Protein 5JG4 (pdb70)

B-factor: mean 52.25, std 24.66, range [15.58, 148.95]

Foldseek 3Di:
DADWDDPVLLVVLLVVLVVVVCVVVVHDDLCPDDPPSSVLNLQLVLLNVVLVVCCVVVVDPDCVLSSLQSLLSLVLSLVVCVVPDDPPDDSCPDSSNVSSCVSGVHDPVHHDDLVSQLSNLVSNLQVLLQQDDVSDLVRFGDPDGSSVVDDLVVSLVSSLSSLVSNLVSVLVVLVPFAAAAADAFDLQQDADPDDDDLVLLVLLVFLVSLVVLLVVLVVVVCVVVVHDDLVVDDLLSSLLSVQLVLLSVSVVVHDCVRPNRSLSSLLSLLSLLLSLLVVCVVVVHGSLDPDDDPVDSSNNSSCVSNVSNPDALVSNLSSNVSNLSSLCSFFWDADDDVDDPDDHIHGHNDTSSNPRPPDDVSVSNSSSSVSNSVSSSSSSVVSSVVVVVVVVVVD/DFDWDDPVLLVVLLVVLVVVVCVVVVHDDLVPDDPPSSLLNLQLVLLNVVLVVVCVVPVDPDCVLSSLQSLLSLVLSLVVPVVPDDPPDDSVPDSSNVSSCVSGVHDPVHDDDLVSQLSNLVSNLQVLCQQADVSDLVRFGDPDGSSVVDALVVSLVSNLSSLVSNLVSVLVVLVPFAAAAADAFDLQPDADPDDDDLVLLVLLVWLVSLVVLLVVLVVVVCVVVVHDDLVVDDLLRSLLSVQLVLLSVSVVVHDCVRPPRSLSSLLSLLSLLLSLLVVCVVVVHGSLDPDDDPVDSSNNSSCVSNVSNPDALVSNLSSNVSNLSSVCSFFWDDQDDVDRPDDHIHGHNDTSSNPRPPDDVSVSNSSSSVSNSVSSSVSSVVSSVVVVVVVVVPD

Sequence (790 aa):
TFVLKEFDALKSHFNDTVKIILQREKKDKIEDLPNPRKEELQFLTAVLNQLEAKIDELKPRSLASYVHVFYGAMLLVCKDVENNLRVMEKKENSLLFTRLMDGMGISDENIPTSEQNIMFYRGLNKFLNFIYESNDSRKGLKKEHFLQVLSLKKIYSLAKLSYEQEEAAENNALAKLTADGKTKANANSFHVEKPIDSSIVEQFKSWDEMKGALHQLILDELSDKNVAKISALSQARSAQLKFLQTMAEQLDKIPNQSLEPSEKMAILAGAMYIVRGQIAQEYGKDPLSNDKISATVIHTGLSTILHANADCCEDKEVLIAAANKFIRHMVIERPEQSNKKITKESVRENNMFSDIAGFQLISVLTLIQNMIKTCRTDAIEACVTKRKEELEALKTFVLKEFDALKSHFNDTVKIILQREKKDKIEDLPNPRKEELQFLTAVLNQLEAKIDELKPRSLASYVHVFYGAMLLVCKDVENNLRVMEKKENSLLFTRLMDGMGISDENIPTSEQNIMFYRGLNKFLNFIYESNDSRKGLKKEHFLQVLSLKKIYSLAKLSYEQEEAAENNALAKLTADGKTKANANSFHVEKPIDSSIVEQFKSWDEMKGALHQLILDELSDKNVAKISALSQARSAQLKFLQTMAEQLDKIPNQSLEPSEKMAILAGAMYIVRGQIAQEYGKDPLSNDKISATVIHTGLSTILHANADCCCEDKEVLIAAANKFIRHMVIERPEQSNKKITKESVRENNMFSDIAGFQLISVLTLIQNMIKTCRTDAIEACVTKRKEELEALK

Radius of gyration: 33.02 Å; Cα contacts (8 Å, |Δi|>4): 920; chains: 2; bounding box: 82×69×95 Å

Solvent-accessible surface area: 37160 Å² total; per-residue (Å²): 157,10,115,45,84,139,6,86,47,2,60,66,40,4,65,69,0,17,124,58,6,23,128,176,74,185,89,99,33,29,123,71,6,82,84,36,47,53,28,0,0,25,1,0,41,10,0,6,82,45,1,59,57,13,38,84,78,103,57,32,61,72,57,54,70,21,9,36,8,0,0,0,0,4,19,0,0,1,63,9,0,58,82,74,52,73,151,106,52,43,76,98,129,10,74,1,10,47,42,4,36,85,5,0,23,26,54,143,155,60,104,10,60,30,59,24,44,19,81,0,13,123,19,0,8,162,13,6,52,74,4,6,76,69,77,35,15,115,115,4,14,58,108,132,16,37,5,93,84,9,60,28,73,24,4,50,51,4,5,78,19,0,10,50,31,9,25,56,15,14,34,70,30,4,79,132,33,79,65,76,3,159,47,188,24,80,12,81,52,5,102,46,142,78,110,24,84,75,66,12,5,126,50,10,154,38,23,103,90,2,56,37,35,8,105,98,11,13,79,63,3,22,85,83,85,135,46,88,137,13,64,64,24,70,142,51,32,13,13,11,0,66,3,0,61,31,0,8,105,38,0,66,149,4,67,78,104,22,4,86,47,38,12,6,9,0,1,0,0,0,0,0,1,0,0,1,0,40,0,0,93,86,86,75,71,72,8,17,22,73,74,149,9,85,82,6,44,1,2,42,13,0,16,96,27,0,84,0,102,94,22,52,22,23,18,12,39,54,0,0,41,22,0,20,72,0,0,51,56,8,0,8,17,153,70,102,103,79,33,61,101,32,132,64,66,10,9,25,101,114,24,33,5,53,140,12,77,57,39,122,21,61,63,3,0,46,11,0,11,39,0,14,37,18,2,60,12,57,6,0,83,61,7,9,59,102,19,103,110,78,100,116,81,146,121,162,24,118,42,90,68,12,94,47,1,64,70,41,4,71,45,0,19,58,70,14,35,86,71,95,98,24,102,54,29,71,71,11,75,95,43,52,56,27,0,1,22,1,0,38,12,0,6,90,34,0,36,54,43,33,86,113,78,41,28,72,76,58,52,73,26,8,28,10,0,0,0,0,3,20,0,0,1,73,12,0,73,90,75,42,60,123,101,74,64,34,87,74,5,80,1,26,51,46,3,35,88,7,0,28,20,54,150,84,82,122,15,57,41,106,22,44,8,54,0,9,119,18,0,6,67,17,8,57,60,7,3,30,76,74,33,16,111,120,9,16,69,170,88,20,42,4,68,84,7,61,39,76,24,7,54,56,5,5,78,20,0,11,53,31,11,23,57,11,12,36,46,19,4,81,148,33,76,70,101,4,101,43,88,35,78,12,85,62,3,68,50,96,77,113,26,96,64,69,33,7,118,46,8,152,38,18,105,89,2,52,38,36,8,110,96,12,11,80,55,2,26,85,88,92,137,46,97,130,16,58,55,21,71,101,39,34,12,9,11,0,65,2,0,61,20,0,9,107,30,0,69,138,2,71,77,101,49,4,90,45,21,12,7,10,0,1,0,0,0,0,0,1,0,0,1,0,41,0,0,92,86,87,76,71,72,7,18,22,75,69,144,9,86,84,5,43,0,2,37,14,0,18,94,26,0,76,0,101,82,24,53,34,26,21,7,37,54,2,0,41,22,0,21,86,0,0,53,62,7,0,20,11,58,70,51,108,107,29,61,138,34,132,68,97,11,9,24,64,120,22,21,4,58,126,10,85,50,40,119,20,63,54,4,0,46,13,0,14,39,1,15,38,23,0,63,15,56,9,3,75,58,7,19,55,115,21,46,103,79,125,124,88,168,137

Structure (mmCIF, N/CA/C/O backbone):
data_5JG4
#
_entry.id   5JG4
#
_cell.length_a   83.840
_cell.length_b   96.240
_cell.length_c   151.450
_cell.angle_alpha   90.00
_cell.angle_beta   90.00
_cell.angle_gamma   90.00
#
_symmetry.space_group_name_H-M   'P 21 21 21'
#
loop_
_entity.id
_entity.type
_entity.pdbx_description
1 polymer 'effector protein LpiR1'
2 non-polymer 'PHOSPHATE ION'
3 non-polymer 'CITRATE ANION'
4 non-polymer GLYCEROL
5 water water
#
loop_
_atom_site.group_PDB
_atom_site.id
_atom_site.type_symbol
_atom_site.label_atom_id
_atom_site.label_alt_id
_atom_site.label_comp_id
_atom_site.label_asym_id
_atom_site.label_entity_id
_atom_site.label_seq_id
_atom_site.pdbx_PDB_ins_code
_atom_site.Cartn_x
_atom_site.Cartn_y
_atom_site.Cartn_z
_atom_site.occupancy
_atom_site.B_iso_or_equiv
_atom_site.auth_seq_id
_atom_site.auth_comp_id
_atom_site.auth_asym_id
_atom_site.auth_atom_id
_atom_site.pdbx_PDB_model_num
ATOM 1 N N . THR A 1 4 ? -23.022 17.926 30.320 1.00 84.53 6 THR A N 1
ATOM 2 C CA . THR A 1 4 ? -22.807 16.487 30.216 1.00 80.38 6 THR A CA 1
ATOM 3 C C . THR A 1 4 ? -22.321 15.926 31.553 1.00 82.97 6 THR A C 1
ATOM 4 O O . THR A 1 4 ? -21.416 16.478 32.179 1.00 88.77 6 THR A O 1
ATOM 8 N N . PHE A 1 5 ? -22.930 14.822 31.980 1.00 66.42 7 PHE A N 1
ATOM 9 C CA . PHE A 1 5 ? -22.739 14.322 33.337 1.00 59.74 7 PHE A CA 1
ATOM 10 C C . PHE A 1 5 ? -21.304 13.852 33.554 1.00 60.56 7 PHE A C 1
ATOM 11 O O . PHE A 1 5 ? -20.829 12.941 32.869 1.00 60.97 7 PHE A O 1
ATOM 19 N N . VAL A 1 6 ? -20.624 14.461 34.526 1.00 60.86 8 VAL A N 1
ATOM 20 C CA . VAL A 1 6 ? -19.265 14.090 34.912 1.00 57.78 8 VAL A CA 1
ATOM 21 C C . VAL A 1 6 ? -19.334 13.231 36.168 1.00 55.82 8 VAL A C 1
ATOM 22 O O . VAL A 1 6 ? -20.013 13.589 37.137 1.00 59.56 8 VAL A O 1
ATOM 26 N N . LEU A 1 7 ? -18.641 12.096 36.152 1.00 50.82 9 LEU A N 1
ATOM 27 C CA . LEU A 1 7 ? -18.667 11.186 37.288 1.00 54.07 9 LEU A CA 1
ATOM 28 C C . LEU A 1 7 ? -17.844 11.723 38.456 1.00 55.49 9 LEU A C 1
ATOM 29 O O . LEU A 1 7 ? -16.888 12.480 38.279 1.00 64.80 9 LEU A O 1
ATOM 34 N N . LYS A 1 8 ? -18.223 11.301 39.661 1.00 45.13 10 LYS A N 1
ATOM 35 C CA . LYS A 1 8 ? -17.478 11.612 40.870 1.00 44.04 10 LYS A CA 1
ATOM 36 C C . LYS A 1 8 ? -16.197 10.785 40.934 1.00 45.97 10 LYS A C 1
ATOM 37 O O . LYS A 1 8 ? -16.076 9.727 40.312 1.00 62.15 10 LYS A O 1
ATOM 43 N N . GLU A 1 9 ? -15.235 11.276 41.709 1.00 46.70 11 GLU A N 1
ATOM 44 C CA . GLU A 1 9 ? -14.026 10.511 41.967 1.00 41.20 11 GLU A CA 1
ATOM 45 C C . GLU A 1 9 ? -14.283 9.450 43.032 1.00 46.11 11 GLU A C 1
ATOM 46 O O . GLU A 1 9 ? -15.185 9.570 43.866 1.00 52.87 11 GLU A O 1
ATOM 52 N N . PHE A 1 10 ? -13.464 8.398 42.996 1.00 36.47 12 PHE A N 1
ATOM 53 C CA . PHE A 1 10 ? -13.683 7.256 43.877 1.00 38.28 12 PHE A CA 1
ATOM 54 C C . PHE A 1 10 ? -13.671 7.673 45.344 1.00 43.09 12 PHE A C 1
ATOM 55 O O . PHE A 1 10 ? -14.541 7.267 46.122 1.00 50.44 12 PHE A O 1
ATOM 63 N N . ASP A 1 11 ? -12.677 8.468 45.749 1.00 48.34 13 ASP A N 1
ATOM 64 C CA . ASP A 1 11 ? -12.559 8.811 47.163 1.00 47.73 13 ASP A CA 1
ATOM 65 C C . ASP A 1 11 ? -13.688 9.727 47.613 1.00 36.56 13 ASP A C 1
ATOM 66 O O . ASP A 1 11 ? -14.107 9.669 48.776 1.00 47.14 13 ASP A O 1
ATOM 71 N N . ALA A 1 12 ? -14.215 10.554 46.709 1.00 28.69 14 ALA A N 1
ATOM 72 C CA . ALA A 1 12 ? -15.378 11.358 47.063 1.00 33.20 14 ALA A CA 1
ATOM 73 C C . ALA A 1 12 ? -16.581 10.465 47.332 1.00 43.34 14 ALA A C 1
ATOM 74 O O . ALA A 1 12 ? -17.325 10.688 48.295 1.00 53.57 14 ALA A O 1
ATOM 76 N N . LEU A 1 13 ? -16.761 9.423 46.516 1.00 40.49 15 LEU A N 1
ATOM 77 C CA . LEU A 1 13 ? -17.857 8.489 46.744 1.00 42.10 15 LEU A CA 1
ATOM 78 C C . LEU A 1 13 ? -17.659 7.715 48.039 1.00 38.47 15 LEU A C 1
ATOM 79 O O . LEU A 1 13 ? -18.625 7.457 48.768 1.00 45.68 15 LEU A O 1
ATOM 84 N N . LYS A 1 14 ? -16.415 7.346 48.349 1.00 35.95 16 LYS A N 1
ATOM 85 C CA . LYS A 1 14 ? -16.146 6.602 49.577 1.00 33.82 16 LYS A CA 1
ATOM 86 C C . LYS A 1 14 ? -16.446 7.443 50.814 1.00 41.33 16 LYS A C 1
ATOM 87 O O . LYS A 1 14 ? -17.173 7.008 51.720 1.00 34.87 16 LYS A O 1
ATOM 93 N N . SER A 1 15 ? -15.898 8.659 50.867 1.00 34.50 17 SER A N 1
ATOM 94 C CA . SER A 1 15 ? -16.107 9.497 52.041 1.00 40.70 17 SER A CA 1
ATOM 95 C C . SER A 1 15 ? -17.572 9.908 52.167 1.00 37.20 17 SER A C 1
ATOM 96 O O . SER A 1 15 ? -18.134 9.908 53.274 1.00 33.26 17 SER A O 1
ATOM 99 N N . HIS A 1 16 ? -18.220 10.220 51.039 1.00 31.32 18 HIS A N 1
ATOM 100 C CA . HIS A 1 16 ? -19.638 10.561 51.089 1.00 27.70 18 HIS A CA 1
ATOM 101 C C . HIS A 1 16 ? -20.467 9.377 51.569 1.00 32.34 18 HIS A C 1
ATOM 102 O O . HIS A 1 16 ? -21.445 9.549 52.308 1.00 30.24 18 HIS A O 1
ATOM 109 N N . PHE A 1 17 ? -20.078 8.161 51.180 1.00 33.19 19 PHE A N 1
ATOM 110 C CA . PHE A 1 17 ? -20.847 6.996 51.601 1.00 32.69 19 PHE A CA 1
ATOM 111 C C . PHE A 1 17 ? -20.683 6.721 53.089 1.00 33.26 19 PHE A C 1
ATOM 112 O O . PHE A 1 17 ? -21.653 6.353 53.768 1.00 32.09 19 PHE A O 1
ATOM 120 N N . ASN A 1 18 ? -19.459 6.846 53.612 1.00 36.43 20 ASN A N 1
ATOM 121 C CA . ASN A 1 18 ? -19.279 6.629 55.046 1.00 37.43 20 ASN A CA 1
ATOM 122 C C . ASN A 1 18 ? -20.017 7.694 55.853 1.00 29.57 20 ASN A C 1
ATOM 123 O O . ASN A 1 18 ? -20.615 7.392 56.900 1.00 36.35 20 ASN A O 1
ATOM 128 N N . ASP A 1 19 ? -20.031 8.936 55.355 1.00 29.59 21 ASP A N 1
ATOM 129 C CA . ASP A 1 19 ? -20.906 9.940 55.955 1.00 29.45 21 ASP A CA 1
ATOM 130 C C . ASP A 1 19 ? -22.359 9.486 55.916 1.00 36.25 21 ASP A C 1
ATOM 131 O O . ASP A 1 19 ? -23.093 9.651 56.897 1.00 30.93 21 ASP A O 1
ATOM 136 N N . THR A 1 20 ? -22.792 8.898 54.795 1.00 34.20 22 THR A N 1
ATOM 137 C CA . THR A 1 20 ? -24.170 8.422 54.693 1.00 26.41 22 THR A CA 1
ATOM 138 C C . THR A 1 20 ? -24.476 7.358 55.738 1.00 30.78 22 THR A C 1
ATOM 139 O O . THR A 1 20 ? -25.561 7.360 56.336 1.00 32.88 22 THR A O 1
ATOM 143 N N . VAL A 1 21 ? -23.537 6.443 55.982 1.00 27.95 23 VAL A N 1
ATOM 144 C CA . VAL A 1 21 ? -23.754 5.443 57.024 1.00 31.76 23 VAL A CA 1
ATOM 145 C C . VAL A 1 21 ? -23.920 6.119 58.379 1.00 29.93 23 VAL A C 1
ATOM 146 O O . VAL A 1 21 ? -24.835 5.794 59.145 1.00 33.2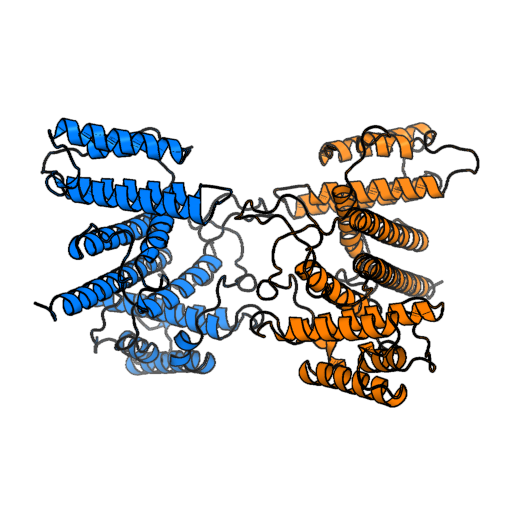5 23 VAL A O 1
ATOM 150 N N . LYS A 1 22 ? -23.033 7.064 58.704 1.00 30.74 24 LYS A N 1
ATOM 151 C CA . LYS A 1 22 ? -23.178 7.756 59.985 1.00 34.66 24 LYS A CA 1
ATOM 152 C C . LYS A 1 22 ? -24.529 8.461 60.085 1.00 29.52 24 LYS A C 1
ATOM 153 O O . LYS A 1 22 ? -25.198 8.397 61.122 1.00 28.30 24 LYS A O 1
ATOM 159 N N . ILE A 1 23 ? -24.947 9.134 59.013 1.00 28.62 25 ILE A N 1
ATOM 160 C CA . ILE A 1 23 ? -26.206 9.875 59.030 1.00 26.71 25 ILE A CA 1
ATOM 161 C C . ILE A 1 23 ? -27.377 8.933 59.276 1.00 29.75 25 ILE A C 1
ATOM 162 O O . ILE A 1 23 ? -28.252 9.206 60.106 1.00 33.97 25 ILE A O 1
ATOM 167 N N . ILE A 1 24 ? -27.423 7.815 58.549 1.00 32.28 26 ILE A N 1
ATOM 168 C CA . ILE A 1 24 ? -28.522 6.871 58.736 1.00 33.10 26 ILE A CA 1
ATOM 169 C C . ILE A 1 24 ? -28.501 6.283 60.143 1.00 32.37 26 ILE A C 1
ATOM 170 O O . ILE A 1 24 ? -29.548 6.142 60.788 1.00 36.63 26 ILE A O 1
ATOM 175 N N . LEU A 1 25 ? -27.313 5.935 60.647 1.00 37.20 27 LEU A N 1
ATOM 176 C CA . LEU A 1 25 ? -27.237 5.334 61.976 1.00 34.35 27 LEU A CA 1
ATOM 177 C C . LEU A 1 25 ? -27.688 6.314 63.052 1.00 39.49 27 LEU A C 1
ATOM 178 O O . LEU A 1 25 ? -28.400 5.929 63.988 1.00 40.91 27 LEU A O 1
ATOM 183 N N . GLN A 1 26 ? -27.303 7.587 62.929 1.00 38.88 28 GLN A N 1
ATOM 184 C CA . GLN A 1 26 ? -27.742 8.569 63.914 1.00 40.14 28 GLN A CA 1
ATOM 185 C C . GLN A 1 26 ? -29.222 8.886 63.751 1.00 36.61 28 GLN A C 1
ATOM 186 O O . GLN A 1 26 ? -29.900 9.199 64.734 1.00 35.73 28 GLN A O 1
ATOM 192 N N . ARG A 1 27 ? -29.754 8.738 62.536 1.00 35.90 29 ARG A N 1
ATOM 193 C CA . ARG A 1 27 ? -31.170 9.001 62.313 1.00 37.62 29 ARG A CA 1
ATOM 194 C C . ARG A 1 27 ? -32.031 7.889 62.892 1.00 54.46 29 ARG A C 1
ATOM 195 O O . ARG A 1 27 ? -33.139 8.149 63.378 1.00 51.43 29 ARG A O 1
ATOM 203 N N . GLU A 1 28 ? -31.538 6.653 62.868 1.00 47.76 30 GLU A N 1
ATOM 204 C CA . GLU A 1 28 ? -32.271 5.527 63.423 1.00 41.61 30 GLU A CA 1
ATOM 205 C C . GLU A 1 28 ? -31.834 5.216 64.844 1.00 44.57 30 GLU A C 1
ATOM 206 O O . GLU A 1 28 ? -32.395 4.311 65.470 1.00 47.82 30 GLU A O 1
ATOM 212 N N . LYS A 1 29 ? -30.866 5.964 65.374 1.00 42.58 31 LYS A N 1
ATOM 213 C CA . LYS A 1 29 ? -30.419 5.803 66.754 1.00 43.97 31 LYS A CA 1
ATOM 214 C C . LYS A 1 29 ? -29.866 4.399 66.987 1.00 51.95 31 LYS A C 1
ATOM 215 O O . LYS A 1 29 ? -30.151 3.758 68.000 1.00 55.83 31 LYS A O 1
ATOM 221 N N . LYS A 1 30 ? -29.081 3.913 66.026 1.00 45.79 32 LYS A N 1
ATOM 222 C CA . LYS A 1 30 ? -28.406 2.627 66.111 1.00 40.86 32 LYS A CA 1
ATOM 223 C C . LYS A 1 30 ? -26.898 2.828 66.055 1.00 37.19 32 LYS A C 1
ATOM 224 O O . LYS A 1 30 ? -26.404 3.774 65.433 1.00 46.10 32 LYS A O 1
ATOM 230 N N . ASP A 1 31 ? -26.166 1.931 66.717 1.00 40.04 33 ASP A N 1
ATOM 231 C CA . ASP A 1 31 ? -24.712 2.030 66.763 1.00 38.78 33 ASP A CA 1
ATOM 232 C C . ASP A 1 31 ? -24.026 1.288 65.624 1.00 44.86 33 ASP A C 1
ATOM 233 O O . ASP A 1 31 ? -22.911 1.657 65.237 1.00 45.85 33 ASP A O 1
ATOM 235 N N . LYS A 1 32 ? -24.663 0.260 65.069 1.00 40.35 34 LYS A N 1
ATOM 236 C CA . LYS A 1 32 ? -24.048 -0.573 64.047 1.00 49.52 34 LYS A CA 1
ATOM 237 C C . LYS A 1 32 ? -25.064 -0.866 62.954 1.00 40.09 34 LYS A C 1
ATOM 238 O O . LYS A 1 32 ? -26.267 -0.968 63.213 1.00 40.35 34 LYS A O 1
ATOM 240 N N . ILE A 1 33 ? -24.564 -0.996 61.723 1.00 42.35 35 ILE A N 1
ATOM 241 C CA . ILE A 1 33 ? -25.435 -1.284 60.585 1.00 40.59 35 ILE A CA 1
ATOM 242 C C . ILE A 1 33 ? -26.295 -2.510 60.860 1.00 41.88 35 ILE A C 1
ATOM 243 O O . ILE A 1 33 ? -27.470 -2.565 60.475 1.00 42.31 35 ILE A O 1
ATOM 248 N N . GLU A 1 34 ? -25.726 -3.512 61.534 1.00 45.07 36 GLU A N 1
ATOM 249 C CA . GLU A 1 34 ? -26.455 -4.746 61.806 1.00 45.52 36 GLU A CA 1
ATOM 250 C C . GLU A 1 34 ? -27.638 -4.542 62.741 1.00 51.08 36 GLU A C 1
ATOM 251 O O . GLU A 1 34 ? -28.513 -5.413 62.806 1.00 49.75 36 GLU A O 1
ATOM 257 N N . ASP A 1 35 ? -27.691 -3.424 63.464 1.00 48.94 37 ASP A N 1
ATOM 258 C CA . ASP A 1 35 ? -28.820 -3.152 64.343 1.00 47.74 37 ASP A CA 1
ATOM 259 C C . ASP A 1 35 ? -29.977 -2.477 63.624 1.00 54.28 37 ASP A C 1
ATOM 260 O O . ASP A 1 35 ? -31.051 -2.326 64.219 1.00 52.04 37 ASP A O 1
ATOM 265 N N . LEU A 1 36 ? -29.789 -2.083 62.368 1.00 47.66 38 LEU A N 1
ATOM 266 C CA . LEU A 1 36 ? -30.853 -1.439 61.624 1.00 46.40 38 LEU A CA 1
ATOM 267 C C . LEU A 1 36 ? -31.898 -2.467 61.199 1.00 48.67 38 LEU A C 1
ATOM 268 O O . LEU A 1 36 ? -31.588 -3.649 61.029 1.00 52.82 38 LEU A O 1
ATOM 273 N N . PRO A 1 37 ? -33.141 -2.043 61.022 1.00 45.32 39 PRO A N 1
ATOM 274 C CA . PRO A 1 37 ? -34.155 -2.934 60.460 1.00 47.07 39 PRO A CA 1
ATOM 275 C C . PRO A 1 37 ? -33.943 -3.083 58.958 1.00 59.00 39 PRO A C 1
ATOM 276 O O . PRO A 1 37 ? -33.187 -2.342 58.329 1.00 55.97 39 PRO A O 1
ATOM 280 N N . ASN A 1 38 ? -34.622 -4.069 58.387 1.00 48.85 40 ASN A N 1
ATOM 281 C CA . ASN A 1 38 ? -34.610 -4.248 56.941 1.00 42.28 40 ASN A CA 1
ATOM 282 C C . ASN A 1 38 ? -35.691 -3.388 56.300 1.00 43.66 40 ASN A C 1
ATOM 283 O O . ASN A 1 38 ? -36.698 -3.080 56.936 1.00 52.79 40 ASN A O 1
ATOM 288 N N . PRO A 1 39 ? -35.483 -2.991 55.037 1.00 46.04 41 PRO A N 1
ATOM 289 C CA . PRO A 1 39 ? -34.343 -3.423 54.225 1.00 50.29 41 PRO A CA 1
ATOM 290 C C . PRO A 1 39 ? -33.124 -2.502 54.281 1.00 50.07 41 PRO A C 1
ATOM 291 O O . PRO A 1 39 ? -32.164 -2.735 53.543 1.00 46.19 41 PRO A O 1
ATOM 295 N N . ARG A 1 40 ? -33.156 -1.477 55.136 1.00 42.03 42 ARG A N 1
ATOM 296 C CA . ARG A 1 40 ? -32.021 -0.562 55.211 1.00 39.59 42 ARG A CA 1
ATOM 297 C C . ARG A 1 40 ? -30.750 -1.304 55.599 1.00 39.85 42 ARG A C 1
ATOM 298 O O . ARG A 1 40 ? -29.668 -1.024 55.065 1.00 36.93 42 ARG A O 1
ATOM 306 N N . LYS A 1 41 ? -30.864 -2.271 56.515 1.00 34.71 43 LYS A N 1
ATOM 307 C CA . LYS A 1 41 ? -29.677 -2.978 56.984 1.00 39.74 43 LYS A CA 1
ATOM 308 C C . LYS A 1 41 ? -28.993 -3.714 55.843 1.00 41.65 43 LYS A C 1
ATOM 309 O O . LYS A 1 41 ? -27.780 -3.592 55.650 1.00 41.63 43 LYS A O 1
ATOM 315 N N . GLU A 1 42 ? -29.761 -4.483 55.071 1.00 45.00 44 GLU A N 1
ATOM 316 C CA . GLU A 1 42 ? -29.171 -5.262 53.991 1.00 38.40 44 GLU A CA 1
ATOM 317 C C . GLU A 1 42 ? -28.678 -4.366 52.865 1.00 41.39 44 GLU A C 1
ATOM 318 O O . GLU A 1 42 ? -27.679 -4.686 52.212 1.00 36.79 44 GLU A O 1
ATOM 324 N N . GLU A 1 43 ? -29.350 -3.237 52.632 1.00 35.15 45 GLU A N 1
ATOM 325 C CA . GLU A 1 43 ? -28.880 -2.298 51.620 1.00 34.25 45 GLU A CA 1
ATOM 326 C C . GLU A 1 43 ? -27.518 -1.722 51.994 1.00 31.50 45 GLU A C 1
ATOM 327 O O . GLU A 1 43 ? -26.610 -1.648 51.152 1.00 32.87 45 GLU A O 1
ATOM 333 N N . LEU A 1 44 ? -27.345 -1.332 53.260 1.00 39.03 46 LEU A N 1
ATOM 334 C CA . LEU A 1 44 ? -26.070 -0.756 53.676 1.00 31.67 46 LEU A CA 1
ATOM 335 C C . LEU A 1 44 ? -24.988 -1.817 53.845 1.00 30.13 46 LEU A C 1
ATOM 336 O O . LEU A 1 44 ? -23.813 -1.543 53.585 1.00 32.56 46 LEU A O 1
ATOM 341 N N . GLN A 1 45 ? -25.356 -3.029 54.267 1.00 35.62 47 GLN A N 1
ATOM 342 C CA . GLN A 1 45 ? -24.389 -4.122 54.293 1.00 38.39 47 GLN A CA 1
ATOM 343 C C . GLN A 1 45 ? -23.911 -4.453 52.891 1.00 37.04 47 GLN A C 1
ATOM 344 O O . GLN A 1 45 ? -22.720 -4.703 52.675 1.00 38.55 47 GLN A O 1
ATOM 350 N N . PHE A 1 46 ? -24.829 -4.457 51.923 1.00 38.86 48 PHE A N 1
ATOM 351 C CA . PHE A 1 46 ? -24.446 -4.676 50.535 1.00 35.29 48 PHE A CA 1
ATOM 352 C C . PHE A 1 46 ? -23.478 -3.599 50.068 1.00 30.13 48 PHE A C 1
ATOM 353 O O . PHE A 1 46 ? -22.394 -3.901 49.554 1.00 38.24 48 PHE A O 1
ATOM 361 N N . LEU A 1 47 ? -23.851 -2.327 50.239 1.00 32.65 49 LEU A N 1
ATOM 362 C CA . LEU A 1 47 ? -22.972 -1.259 49.773 1.00 33.41 49 LEU A CA 1
ATOM 363 C C . LEU A 1 47 ? -21.621 -1.296 50.480 1.00 33.82 49 LEU A C 1
ATOM 364 O O . LEU A 1 47 ? -20.591 -0.990 49.867 1.00 32.48 49 LEU A O 1
ATOM 369 N N . THR A 1 48 ? -21.598 -1.700 51.752 1.00 36.10 50 THR A N 1
ATOM 370 C CA . THR A 1 48 ? -20.334 -1.755 52.480 1.00 38.36 50 THR A CA 1
ATOM 371 C C . THR A 1 48 ? -19.466 -2.905 51.989 1.00 37.92 50 THR A C 1
ATOM 372 O O . THR A 1 48 ? -18.248 -2.752 51.847 1.00 34.55 50 THR A O 1
ATOM 376 N N . ALA A 1 49 ? -20.075 -4.059 51.714 1.00 40.22 51 ALA A N 1
ATOM 377 C CA . ALA A 1 49 ? -19.318 -5.181 51.168 1.00 38.79 51 ALA A CA 1
ATOM 378 C C . ALA A 1 49 ? -18.755 -4.841 49.796 1.00 38.55 51 ALA A C 1
ATOM 379 O O . ALA A 1 49 ? -17.595 -5.149 49.496 1.00 40.61 51 ALA A O 1
ATOM 381 N N . VAL A 1 50 ? -19.556 -4.192 48.951 1.00 33.77 52 VAL A N 1
ATOM 382 C CA . VAL A 1 50 ? -19.061 -3.784 47.641 1.00 33.98 52 VAL A CA 1
ATOM 383 C C . VAL A 1 50 ? -17.889 -2.824 47.795 1.00 42.22 52 VAL A C 1
ATOM 384 O O . VAL A 1 50 ? -16.838 -2.999 47.169 1.00 44.30 52 VAL A O 1
ATOM 388 N N . LEU A 1 51 ? -18.049 -1.793 48.633 1.00 42.53 53 LEU A N 1
ATOM 389 C CA . LEU A 1 51 ? -16.965 -0.828 48.808 1.00 47.35 53 LEU A CA 1
ATOM 390 C C . LEU A 1 51 ? -15.704 -1.500 49.349 1.00 41.92 53 LEU A C 1
ATOM 391 O O . LEU A 1 51 ? -14.596 -1.221 48.879 1.00 35.65 53 LEU A O 1
ATOM 396 N N . ASN A 1 52 ? -15.854 -2.392 50.332 1.00 32.95 54 ASN A N 1
ATOM 397 C CA . ASN A 1 52 ? -14.697 -3.102 50.873 1.00 46.33 54 ASN A CA 1
ATOM 398 C C . ASN A 1 52 ? -13.999 -3.916 49.791 1.00 55.57 54 ASN A C 1
ATOM 399 O O . ASN A 1 52 ? -12.772 -3.868 49.657 1.00 48.23 54 ASN A O 1
ATOM 404 N N . GLN A 1 53 ? -14.770 -4.676 49.008 1.00 51.02 55 GLN A N 1
ATOM 405 C CA . GLN A 1 53 ? -14.175 -5.491 47.954 1.00 46.54 55 GLN A CA 1
ATOM 406 C C . GLN A 1 53 ? -13.470 -4.623 46.919 1.00 43.02 55 GLN A C 1
ATOM 407 O O . GLN A 1 53 ? -12.392 -4.978 46.426 1.00 53.26 55 GLN A O 1
ATOM 413 N N . LEU A 1 54 ? -14.061 -3.477 46.580 1.00 44.48 56 LEU A N 1
ATOM 414 C CA . LEU A 1 54 ? -13.411 -2.563 45.650 1.00 49.53 56 LEU A CA 1
ATOM 415 C C . LEU A 1 54 ? -12.086 -2.059 46.212 1.00 54.41 56 LEU A C 1
ATOM 416 O O . LEU A 1 54 ? -11.082 -1.998 45.493 1.00 53.36 56 LEU A O 1
ATOM 421 N N . GLU A 1 55 ? -12.064 -1.694 47.496 1.00 55.80 57 GLU A N 1
ATOM 422 C CA . GLU A 1 55 ? -10.829 -1.209 48.104 1.00 65.37 57 GLU A CA 1
ATOM 423 C C . GLU A 1 55 ? -9.767 -2.305 48.127 1.00 66.04 57 GLU A C 1
ATOM 424 O O . GLU A 1 55 ? -8.610 -2.079 47.748 1.00 60.98 57 GLU A O 1
ATOM 430 N N . ALA A 1 56 ? -10.154 -3.512 48.550 1.00 58.43 58 ALA A N 1
ATOM 431 C CA . ALA A 1 56 ? -9.222 -4.634 48.564 1.00 56.99 58 ALA A CA 1
ATOM 432 C C . ALA A 1 56 ? -8.650 -4.891 47.178 1.00 54.67 58 ALA A C 1
ATOM 433 O O . ALA A 1 56 ? -7.460 -5.190 47.036 1.00 78.07 58 ALA A O 1
ATOM 435 N N . LYS A 1 57 ? -9.483 -4.787 46.141 1.00 61.97 59 LYS A N 1
ATOM 436 C CA . LYS A 1 57 ? -8.982 -4.991 44.787 1.00 58.68 59 LYS A CA 1
ATOM 437 C C . LYS A 1 57 ? -8.086 -3.841 44.352 1.00 64.28 59 LYS A C 1
ATOM 438 O O . LYS A 1 57 ? -7.190 -4.036 43.525 1.00 73.53 59 LYS A O 1
ATOM 440 N N . ILE A 1 58 ? -8.315 -2.640 44.884 1.00 70.92 60 ILE A N 1
ATOM 441 C CA . ILE A 1 58 ? -7.456 -1.510 44.545 1.00 70.61 60 ILE A CA 1
ATOM 442 C C . ILE A 1 58 ? -6.070 -1.693 45.151 1.00 77.17 60 ILE A C 1
ATOM 443 O O . ILE A 1 58 ? -5.055 -1.401 44.507 1.00 81.16 60 ILE A O 1
ATOM 448 N N . ASP A 1 59 ? -6.001 -2.166 46.397 1.00 69.07 61 ASP A N 1
ATOM 449 C CA . ASP A 1 59 ? -4.701 -2.464 46.993 1.00 82.53 61 ASP A CA 1
ATOM 450 C C . ASP A 1 59 ? -4.030 -3.649 46.302 1.00 92.53 61 ASP A C 1
ATOM 451 O O . ASP A 1 59 ? -2.836 -3.601 45.983 1.00 91.96 61 ASP A O 1
ATOM 453 N N . GLU A 1 60 ? -4.791 -4.719 46.051 1.00 94.78 62 GLU A N 1
ATOM 454 C CA . GLU A 1 60 ? -4.217 -5.930 45.468 1.00 83.51 62 GLU A CA 1
ATOM 455 C C . GLU A 1 60 ? -3.701 -5.685 44.055 1.00 78.89 62 GLU A C 1
ATOM 456 O O . GLU A 1 60 ? -2.620 -6.160 43.690 1.00 98.42 62 GLU A O 1
ATOM 458 N N . LEU A 1 61 ? -4.459 -4.947 43.244 1.00 72.17 63 LEU A N 1
ATOM 459 C CA . LEU A 1 61 ? -4.135 -4.765 41.836 1.00 74.00 63 LEU A CA 1
ATOM 460 C C . LEU A 1 61 ? -3.408 -3.460 41.552 1.00 87.28 63 LEU A C 1
ATOM 461 O O . LEU A 1 61 ? -2.774 -3.342 40.497 1.00 93.28 63 LEU A O 1
ATOM 466 N N . LYS A 1 62 ? -3.485 -2.487 42.459 1.00 90.65 64 LYS A N 1
ATOM 467 C CA . LYS A 1 62 ? -2.864 -1.174 42.313 1.00 85.90 64 LYS A CA 1
ATOM 468 C C . LYS A 1 62 ? -3.044 -0.658 40.881 1.00 84.27 64 LYS A C 1
ATOM 469 O O . LYS A 1 62 ? -2.057 -0.443 40.167 1.00 90.99 64 LYS A O 1
ATOM 471 N N . PRO A 1 63 ? -4.278 -0.445 40.438 1.00 87.86 65 PRO A N 1
ATOM 472 C CA . PRO A 1 63 ? -4.503 0.004 39.063 1.00 79.67 65 PRO A CA 1
ATOM 473 C C . PRO A 1 63 ? -4.166 1.473 38.881 1.00 79.20 65 PRO A C 1
ATOM 474 O O . PRO A 1 63 ? -4.236 2.278 39.813 1.00 88.91 65 PRO A O 1
ATOM 478 N N . ARG A 1 64 ? -3.792 1.814 37.646 1.00 87.82 66 ARG A N 1
ATOM 479 C CA . ARG A 1 64 ? -3.451 3.191 37.319 1.00 95.82 66 ARG A CA 1
ATOM 480 C C . ARG A 1 64 ? -4.677 4.079 37.193 1.00 79.36 66 ARG A C 1
ATOM 481 O O . ARG A 1 64 ? -4.570 5.295 37.388 1.00 91.00 66 ARG A O 1
ATOM 483 N N . SER A 1 65 ? -5.832 3.500 36.882 1.00 83.91 67 SER A N 1
ATOM 484 C CA . SER A 1 65 ? -7.079 4.235 36.758 1.00 77.21 67 SER A CA 1
ATOM 485 C C . SER A 1 65 ? -8.139 3.565 37.617 1.00 66.14 67 SER A C 1
ATOM 486 O O . SER A 1 65 ? -8.149 2.341 37.774 1.00 68.37 67 SER A O 1
ATOM 489 N N . LEU A 1 66 ? -9.027 4.381 38.183 1.00 71.94 68 LEU A N 1
ATOM 490 C CA . LEU A 1 66 ? -10.099 3.892 39.039 1.00 60.03 68 LEU A CA 1
ATOM 491 C C . LEU A 1 66 ? -11.464 3.971 38.367 1.00 61.08 68 LEU A C 1
ATOM 492 O O . LEU A 1 66 ? -12.481 3.709 39.019 1.00 62.76 68 LEU A O 1
ATOM 497 N N . ALA A 1 67 ? -11.508 4.302 37.073 1.00 44.43 69 ALA A N 1
ATOM 498 C CA . ALA A 1 67 ? -12.787 4.480 36.393 1.00 47.21 69 ALA A CA 1
ATOM 499 C C . ALA A 1 67 ? -13.644 3.224 36.480 1.00 56.33 69 ALA A C 1
ATOM 500 O O . ALA A 1 67 ? -14.871 3.307 36.614 1.00 61.61 69 ALA A O 1
ATOM 502 N N . SER A 1 68 ? -13.015 2.049 36.399 1.00 52.28 70 SER A N 1
ATOM 503 C CA . SER A 1 68 ? -13.765 0.799 36.464 1.00 49.30 70 SER A CA 1
ATOM 504 C C . SER A 1 68 ? -14.428 0.629 37.826 1.00 47.12 70 SER A C 1
ATOM 505 O O . SER A 1 68 ? -15.611 0.266 37.918 1.00 54.50 70 SER A O 1
ATOM 508 N N . TYR A 1 69 ? -13.682 0.909 38.896 1.00 52.17 71 TYR A N 1
ATOM 509 C CA . TYR A 1 69 ? -14.231 0.790 40.242 1.00 54.44 71 TYR A CA 1
ATOM 510 C C . TYR A 1 69 ? -15.305 1.845 40.493 1.00 45.52 71 TYR A C 1
ATOM 511 O O . TYR A 1 69 ? -16.312 1.571 41.159 1.00 43.47 71 TYR A O 1
ATOM 520 N N . VAL A 1 70 ? -15.113 3.052 39.959 1.00 39.77 72 VAL A N 1
ATOM 521 C CA . VAL A 1 70 ? -16.157 4.068 40.037 1.00 38.14 72 VAL A CA 1
ATOM 522 C C . VAL A 1 70 ? -17.427 3.574 39.358 1.00 49.23 72 VAL A C 1
ATOM 523 O O . VAL A 1 70 ? -18.540 3.757 39.871 1.00 43.65 72 VAL A O 1
ATOM 527 N N . HIS A 1 71 ? -17.284 2.931 38.196 1.00 47.20 73 HIS A N 1
ATOM 528 C CA . HIS A 1 71 ? -18.447 2.363 37.526 1.00 41.03 73 HIS A CA 1
ATOM 529 C C . HIS A 1 71 ? -19.147 1.349 38.422 1.00 42.63 73 HIS A C 1
ATOM 530 O O . HIS A 1 71 ? -20.371 1.405 38.613 1.00 34.69 73 HIS A O 1
ATOM 537 N N . VAL A 1 72 ? -18.380 0.430 39.011 1.00 31.02 74 VAL A N 1
ATOM 538 C CA . VAL A 1 72 ? -18.998 -0.586 39.861 1.00 35.88 74 VAL A CA 1
ATOM 539 C C . VAL A 1 72 ? -19.780 0.069 40.990 1.00 42.78 74 VAL A C 1
ATOM 540 O O . VAL A 1 72 ? -20.932 -0.292 41.260 1.00 43.20 74 VAL A O 1
ATOM 544 N N . PHE A 1 73 ? -19.171 1.050 41.665 1.00 46.51 75 PHE A N 1
ATOM 545 C CA . PHE A 1 73 ? -19.839 1.640 42.821 1.00 45.21 75 PHE A CA 1
ATOM 546 C C . PHE A 1 73 ? -21.085 2.422 42.414 1.00 36.49 75 PHE A C 1
ATOM 547 O O . PHE A 1 73 ? -22.114 2.351 43.098 1.00 31.70 75 PHE A O 1
ATOM 555 N N . TYR A 1 74 ? -21.019 3.175 41.313 1.00 28.92 76 TYR A N 1
ATOM 556 C CA . TYR A 1 74 ? -22.232 3.802 40.793 1.00 37.74 76 TYR A CA 1
ATOM 557 C C . TYR A 1 74 ? -23.331 2.765 40.590 1.00 41.26 76 TYR A C 1
ATOM 558 O O . TYR A 1 74 ? -24.483 2.966 40.997 1.00 33.07 76 TYR A O 1
ATOM 567 N N . GLY A 1 75 ? -22.984 1.636 39.968 1.00 35.34 77 GLY A N 1
ATOM 568 C CA . GLY A 1 75 ? -23.973 0.592 39.757 1.00 33.89 77 GLY A CA 1
ATOM 569 C C . GLY A 1 75 ? -24.568 0.074 41.053 1.00 34.08 77 GLY A C 1
ATOM 570 O O . GLY A 1 75 ? -25.781 -0.119 41.160 1.00 32.27 77 GLY A O 1
ATOM 571 N N . ALA A 1 76 ? -23.719 -0.187 42.050 1.00 30.48 78 ALA A N 1
ATOM 572 C CA . ALA A 1 76 ? -24.213 -0.687 43.332 1.00 31.45 78 ALA A CA 1
ATOM 573 C C . ALA A 1 76 ? -25.149 0.317 44.003 1.00 29.70 78 ALA A C 1
ATOM 574 O O . ALA A 1 76 ? -26.208 -0.058 44.526 1.00 29.97 78 ALA A O 1
ATOM 576 N N . MET A 1 77 ? -24.769 1.597 44.009 1.00 31.38 79 MET A N 1
ATOM 577 C CA . MET A 1 77 ? -25.587 2.608 44.673 1.00 36.12 79 MET A CA 1
ATOM 578 C C . MET A 1 77 ? -26.920 2.800 43.957 1.00 34.21 79 MET A C 1
ATOM 579 O O . MET A 1 77 ? -27.965 2.944 44.609 1.00 29.06 79 MET A O 1
ATOM 584 N N . LEU A 1 78 ? -26.906 2.810 42.618 1.00 33.34 80 LEU A N 1
ATOM 585 C CA . LEU A 1 78 ? -28.160 2.884 41.873 1.00 30.12 80 LEU A CA 1
ATOM 586 C C . LEU A 1 78 ? -29.008 1.636 42.087 1.00 29.10 80 LEU A C 1
ATOM 587 O O . LEU A 1 78 ? -30.240 1.724 42.130 1.00 33.95 80 LEU A O 1
ATOM 592 N N . LEU A 1 79 ? -28.372 0.474 42.244 1.00 29.12 81 LEU A N 1
ATOM 593 C CA . LEU A 1 79 ? -29.125 -0.736 42.549 1.00 28.62 81 LEU A CA 1
ATOM 594 C C . LEU A 1 79 ? -29.838 -0.611 43.885 1.00 32.26 81 LEU A C 1
ATOM 595 O O . LEU A 1 79 ? -31.014 -0.980 44.010 1.00 30.09 81 LEU A O 1
ATOM 600 N N . VAL A 1 80 ? -29.142 -0.091 44.899 1.00 33.26 82 VAL A N 1
ATOM 601 C CA . VAL A 1 80 ? -29.785 0.113 46.192 1.00 31.20 82 VAL A CA 1
ATOM 602 C C . VAL A 1 80 ? -30.901 1.145 46.074 1.00 31.27 82 VAL A C 1
ATOM 603 O O . VAL A 1 80 ? -31.947 1.019 46.719 1.00 29.57 82 VAL A O 1
ATOM 607 N N . CYS A 1 81 ? -30.703 2.179 45.252 1.00 27.46 83 CYS A N 1
ATOM 608 C CA . CYS A 1 81 ? -31.780 3.145 45.034 1.00 35.41 83 CYS A CA 1
ATOM 609 C C . CYS A 1 81 ? -33.019 2.471 44.453 1.00 36.59 83 CYS A C 1
ATOM 610 O O . CYS A 1 81 ? -34.148 2.741 44.888 1.00 39.01 83 CYS A O 1
ATOM 613 N N . LYS A 1 82 ? -32.830 1.580 43.478 1.00 36.51 84 LYS A N 1
ATOM 614 C CA . LYS A 1 82 ? -33.966 0.839 42.942 1.00 34.34 84 LYS A CA 1
ATOM 615 C C . LYS A 1 82 ? -34.616 -0.020 44.020 1.00 32.33 84 LYS A C 1
ATOM 616 O O . LYS A 1 82 ? -35.846 -0.083 44.115 1.00 38.56 84 LYS A O 1
ATOM 622 N N . ASP A 1 83 ? -33.808 -0.694 44.840 1.00 31.50 85 ASP A N 1
ATOM 623 C CA . ASP A 1 83 ? -34.364 -1.497 45.924 1.00 34.86 85 ASP A CA 1
ATOM 624 C C . ASP A 1 83 ? -35.201 -0.637 46.873 1.00 43.72 85 ASP A C 1
ATOM 625 O O . ASP A 1 83 ? -36.276 -1.055 47.331 1.00 44.06 85 ASP A O 1
ATOM 630 N N . VAL A 1 84 ? -34.726 0.575 47.167 1.00 40.09 86 VAL A N 1
ATOM 631 C CA . VAL A 1 84 ? -35.481 1.494 48.013 1.00 43.07 86 VAL A CA 1
ATOM 632 C C . VAL A 1 84 ? -36.813 1.831 47.361 1.00 41.47 86 VAL A C 1
ATOM 633 O O . VAL A 1 84 ? -37.867 1.789 48.006 1.00 42.85 86 VAL A O 1
ATOM 637 N N . GLU A 1 85 ? -36.790 2.160 46.064 1.00 39.57 87 GLU A N 1
ATOM 638 C CA . GLU A 1 85 ? -38.044 2.434 45.368 1.00 32.92 87 GLU A CA 1
ATOM 639 C C . GLU A 1 85 ? -38.987 1.243 45.448 1.00 49.32 87 GLU A C 1
ATOM 640 O O . GLU A 1 85 ? -40.200 1.413 45.615 1.00 58.20 87 GLU A O 1
ATOM 646 N N . ASN A 1 86 ? -38.449 0.025 45.339 1.00 40.09 88 ASN A N 1
ATOM 647 C CA . ASN A 1 86 ? -39.294 -1.159 45.393 1.00 41.25 88 ASN A CA 1
ATOM 648 C C . ASN A 1 86 ? -39.822 -1.427 46.791 1.00 47.75 88 ASN A C 1
ATOM 649 O O . ASN A 1 86 ? -40.771 -2.203 46.940 1.00 56.45 88 ASN A O 1
ATOM 654 N N . ASN A 1 87 ? -39.228 -0.824 47.821 1.00 51.88 89 ASN A N 1
ATOM 655 C CA . ASN A 1 87 ? -39.701 -1.030 49.184 1.00 50.14 89 ASN A CA 1
ATOM 656 C C . ASN A 1 87 ? -40.373 0.209 49.774 1.00 48.18 89 ASN A C 1
ATOM 657 O O . ASN A 1 87 ? -40.561 0.283 50.992 1.00 55.94 89 ASN A O 1
ATOM 662 N N . LEU A 1 88 ? -40.771 1.168 48.943 1.00 46.23 90 LEU A N 1
ATOM 663 C CA . LEU A 1 88 ? -41.408 2.365 49.468 1.00 52.86 90 LEU A CA 1
ATOM 664 C C . LEU A 1 88 ? -42.853 2.077 49.851 1.00 69.36 90 LEU A C 1
ATOM 665 O O . LEU A 1 88 ? -43.525 1.237 49.245 1.00 73.91 90 LEU A O 1
ATOM 670 N N . ARG A 1 89 ? -43.331 2.788 50.869 1.00 81.67 91 ARG A N 1
ATOM 671 C CA . ARG A 1 89 ? -44.743 2.725 51.210 1.00 86.76 91 ARG A CA 1
ATOM 672 C C . ARG A 1 89 ? -45.556 3.516 50.193 1.00 96.54 91 ARG A C 1
ATOM 673 O O . ARG A 1 89 ? -45.079 4.492 49.607 1.00 90.83 91 ARG A O 1
ATOM 675 N N . VAL A 1 90 ? -46.802 3.084 49.984 1.00 105.31 92 VAL A N 1
ATOM 676 C CA . VAL A 1 90 ? -47.645 3.751 49.003 1.00 105.87 92 VAL A CA 1
ATOM 677 C C . VAL A 1 90 ? -47.793 5.216 49.391 1.00 104.31 92 VAL A C 1
ATOM 678 O O . VAL A 1 90 ? -47.969 5.553 50.570 1.00 100.20 92 VAL A O 1
ATOM 682 N N . MET A 1 91 ? -47.698 6.096 48.392 1.00 95.42 93 MET A N 1
ATOM 683 C CA . MET A 1 91 ? -47.756 7.542 48.586 1.00 94.90 93 MET A CA 1
ATOM 684 C C . MET A 1 91 ? -46.388 8.123 48.930 1.00 92.68 93 MET A C 1
ATOM 685 O O . MET A 1 91 ? -46.144 9.311 48.699 1.00 95.99 93 MET A O 1
ATOM 687 N N . GLU A 1 92 ? -45.491 7.310 49.485 1.00 94.20 94 GLU A N 1
ATOM 688 C CA . GLU A 1 92 ? -44.175 7.818 49.847 1.00 73.95 94 GLU A CA 1
ATOM 689 C C . GLU A 1 92 ? -43.347 8.028 48.587 1.00 71.11 94 GLU A C 1
ATOM 690 O O . GLU A 1 92 ? -43.263 7.140 47.734 1.00 81.51 94 GLU A O 1
ATOM 692 N N . LYS A 1 93 ? -42.741 9.206 48.463 1.00 73.85 95 LYS A N 1
ATOM 693 C CA . LYS A 1 93 ? -41.916 9.515 47.304 1.00 75.27 95 LYS A CA 1
ATOM 694 C C . LYS A 1 93 ? -40.454 9.187 47.580 1.00 78.59 95 LYS A C 1
ATOM 695 O O . LYS A 1 93 ? -39.957 9.382 48.694 1.00 70.23 95 LYS A O 1
ATOM 697 N N . LYS A 1 94 ? -39.764 8.698 46.548 1.00 72.05 96 LYS A N 1
ATOM 698 C CA . LYS A 1 94 ? -38.353 8.367 46.701 1.00 65.51 96 LYS A CA 1
ATOM 699 C C . LYS A 1 94 ? -37.529 9.595 47.062 1.00 65.92 96 LYS A C 1
ATOM 700 O O . LYS A 1 94 ? -36.563 9.491 47.827 1.00 60.74 96 LYS A O 1
ATOM 706 N N . GLU A 1 95 ? -37.898 10.766 46.532 1.00 63.12 97 GLU A N 1
ATOM 707 C CA . GLU A 1 95 ? -37.161 11.992 46.818 1.00 67.84 97 GLU A CA 1
ATOM 708 C C . GLU A 1 95 ? -37.278 12.415 48.271 1.00 68.69 97 GLU A C 1
ATOM 709 O O . GLU A 1 95 ? -36.683 13.428 48.658 1.00 52.87 97 GLU A O 1
ATOM 715 N N . ASN A 1 96 ? -38.028 11.669 49.075 1.00 50.74 98 ASN A N 1
ATOM 716 C CA . ASN A 1 96 ? -38.185 11.936 50.495 1.00 55.72 98 ASN A CA 1
ATOM 717 C C . ASN A 1 96 ? -37.785 10.711 51.309 1.00 56.38 98 ASN A C 1
ATOM 718 O O . ASN A 1 96 ? -38.365 10.421 52.357 1.00 69.58 98 ASN A O 1
ATOM 723 N N . SER A 1 97 ? -36.791 9.985 50.813 1.00 57.75 99 SER A N 1
ATOM 724 C CA . SER A 1 97 ? -36.113 8.930 51.549 1.00 54.82 99 SER A CA 1
ATOM 725 C C . SER A 1 97 ? -34.690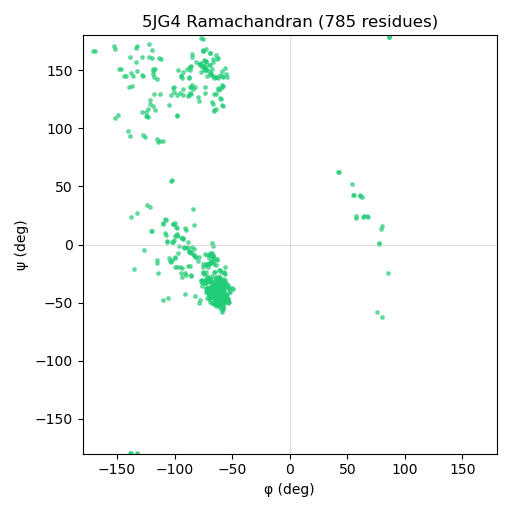 9.392 51.808 1.00 37.51 99 SER A C 1
ATOM 726 O O . SER A 1 97 ? -34.000 9.836 50.883 1.00 39.28 99 SER A O 1
ATOM 729 N N . LEU A 1 98 ? -34.256 9.297 53.064 1.00 31.34 100 LEU A N 1
ATOM 730 C CA . LEU A 1 98 ? -32.940 9.820 53.401 1.00 33.36 100 LEU A CA 1
ATOM 731 C C . LEU A 1 98 ? -31.838 9.021 52.714 1.00 30.45 100 LEU A C 1
ATOM 732 O O . LEU A 1 98 ? -30.895 9.605 52.170 1.00 32.76 100 LEU A O 1
ATOM 737 N N . LEU A 1 99 ? -31.940 7.690 52.714 1.00 32.89 101 LEU A N 1
ATOM 738 C CA . LEU A 1 99 ? -30.940 6.887 52.014 1.00 31.59 101 LEU A CA 1
ATOM 739 C C . LEU A 1 99 ? -30.949 7.174 50.518 1.00 35.64 101 LEU A C 1
ATOM 740 O O . LEU A 1 99 ? -29.889 7.351 49.906 1.00 32.05 101 LEU A O 1
ATOM 745 N N . PHE A 1 100 ? -32.138 7.246 49.916 1.00 36.18 102 PHE A N 1
ATOM 746 C CA . PHE A 1 100 ? -32.223 7.475 48.478 1.00 30.43 102 PHE A CA 1
ATOM 747 C C . PHE A 1 100 ? -31.576 8.800 48.100 1.00 39.09 102 PHE A C 1
ATOM 748 O O . PHE A 1 100 ? -30.737 8.861 47.191 1.00 36.02 102 PHE A O 1
ATOM 756 N N . THR A 1 101 ? -31.966 9.880 48.781 1.00 32.65 103 THR A N 1
ATOM 757 C CA . THR A 1 101 ? -31.413 11.192 48.461 1.00 32.72 103 THR A CA 1
ATOM 758 C C . THR A 1 101 ? -29.936 11.286 48.828 1.00 26.10 103 THR A C 1
ATOM 759 O O . THR A 1 101 ? -29.189 12.023 48.180 1.00 31.59 103 THR A O 1
ATOM 763 N N . ARG A 1 102 ? -29.490 10.553 49.851 1.00 27.51 104 ARG A N 1
ATOM 764 C CA . ARG A 1 102 ? -28.070 10.587 50.196 1.00 29.45 104 ARG A CA 1
ATOM 765 C C . ARG A 1 102 ? -27.235 9.881 49.136 1.00 32.32 104 ARG A C 1
ATOM 766 O O . ARG A 1 102 ? -26.134 10.333 48.797 1.00 33.80 104 ARG A O 1
ATOM 774 N N . LEU A 1 103 ? -27.758 8.789 48.579 1.00 34.60 105 LEU A N 1
ATOM 775 C CA . LEU A 1 103 ? -27.059 8.088 47.507 1.00 35.23 105 LEU A CA 1
ATOM 776 C C . LEU A 1 103 ? -27.048 8.919 46.229 1.00 31.07 105 LEU A C 1
ATOM 777 O O . LEU A 1 103 ? -25.996 9.109 45.603 1.00 35.81 105 LEU A O 1
ATOM 782 N N . MET A 1 104 ? -28.215 9.427 45.826 1.00 30.42 106 MET A N 1
ATOM 783 C CA . MET A 1 104 ? -28.273 10.294 44.654 1.00 34.89 106 MET A CA 1
ATOM 784 C C . MET A 1 104 ? -27.355 11.503 44.812 1.00 34.07 106 MET A C 1
ATOM 785 O O . MET A 1 104 ? -26.628 11.867 43.881 1.00 44.84 106 MET A O 1
ATOM 790 N N . ASP A 1 105 ? -27.369 12.129 45.990 1.00 41.30 107 ASP A N 1
ATOM 791 C CA . ASP A 1 105 ? -26.490 13.264 46.252 1.00 38.08 107 ASP A CA 1
ATOM 792 C C . ASP A 1 105 ? -25.023 12.861 46.147 1.00 34.07 107 ASP A C 1
ATOM 793 O O . ASP A 1 105 ? -24.216 13.573 45.540 1.00 34.23 107 ASP A O 1
ATOM 798 N N . GLY A 1 106 ? -24.659 11.721 46.735 1.00 35.60 108 GLY A N 1
ATOM 799 C CA . GLY A 1 106 ? -23.280 11.271 46.663 1.00 38.17 108 GLY A CA 1
ATOM 800 C C . GLY A 1 106 ? -22.819 10.976 45.251 1.00 41.17 108 GLY A C 1
ATOM 801 O O . GLY A 1 106 ? -21.636 11.132 44.934 1.00 38.46 108 GLY A O 1
ATOM 802 N N . MET A 1 107 ? -23.734 10.542 44.384 1.00 36.26 109 MET A N 1
ATOM 803 C CA . MET A 1 107 ? -23.367 10.324 42.990 1.00 40.24 109 MET A CA 1
ATOM 804 C C . MET A 1 107 ? -23.401 11.597 42.156 1.00 44.24 109 MET A C 1
ATOM 805 O O . MET A 1 107 ? -22.929 11.578 41.014 1.00 42.93 109 MET A O 1
ATOM 810 N N . GLY A 1 108 ? -23.917 12.699 42.693 1.00 43.66 110 GLY A N 1
ATOM 811 C CA . GLY A 1 108 ? -24.023 13.915 41.914 1.00 30.56 110 GLY A CA 1
ATOM 812 C C . GLY A 1 108 ? -25.205 13.969 40.978 1.00 43.62 110 GLY A C 1
ATOM 813 O O . GLY A 1 108 ? -25.228 14.811 40.077 1.00 46.48 110 GLY A O 1
ATOM 814 N N . ILE A 1 109 ? -26.189 13.098 41.159 1.00 42.93 111 ILE A N 1
ATOM 815 C CA . ILE A 1 109 ? -27.326 13.010 40.251 1.00 44.98 111 ILE A CA 1
ATOM 816 C C . ILE A 1 109 ? -28.447 13.889 40.782 1.00 45.05 111 ILE A C 1
ATOM 817 O O . ILE A 1 109 ? -28.832 13.783 41.953 1.00 61.86 111 ILE A O 1
ATOM 822 N N . SER A 1 110 ? -28.978 14.754 39.920 1.00 56.25 112 SER A N 1
ATOM 823 C CA . SER A 1 110 ? -30.139 15.575 40.235 1.00 68.85 112 SER A CA 1
ATOM 824 C C . SER A 1 110 ? -31.057 15.608 39.019 1.00 72.97 112 SER A C 1
ATOM 825 O O . SER A 1 110 ? -30.773 14.996 37.985 1.00 80.60 112 SER A O 1
ATOM 828 N N . ASP A 1 111 ? -32.170 16.336 39.140 1.00 81.43 113 ASP A N 1
ATOM 829 C CA . ASP A 1 111 ? -33.064 16.490 37.998 1.00 77.82 113 ASP A CA 1
ATOM 830 C C . ASP A 1 111 ? -32.427 17.284 36.866 1.00 79.65 113 ASP A C 1
ATOM 831 O O . ASP A 1 111 ? -32.933 17.248 35.740 1.00 83.39 113 ASP A O 1
ATOM 836 N N . GLU A 1 112 ? -31.326 17.983 37.132 1.00 79.19 114 GLU A N 1
ATOM 837 C CA . GLU A 1 112 ? -30.611 18.736 36.112 1.00 78.98 114 GLU A CA 1
ATOM 838 C C . GLU A 1 112 ? -29.328 18.053 35.664 1.00 85.16 114 GLU A C 1
ATOM 839 O O . GLU A 1 112 ? -28.737 18.475 34.664 1.00 78.98 114 GLU A O 1
ATOM 845 N N . ASN A 1 113 ? -28.881 17.018 36.378 1.00 74.59 115 ASN A N 1
ATOM 846 C CA . ASN A 1 113 ? -27.615 16.347 36.081 1.00 62.82 115 ASN A CA 1
ATOM 847 C C . ASN A 1 113 ? -27.851 14.844 36.230 1.00 72.27 115 ASN A C 1
ATOM 848 O O . ASN A 1 113 ? -27.747 14.291 37.328 1.00 71.01 115 ASN A O 1
ATOM 853 N N . ILE A 1 114 ? -28.172 14.192 35.117 1.00 64.29 116 ILE A N 1
ATOM 854 C CA . ILE A 1 114 ? -28.430 12.754 35.094 1.00 63.82 116 ILE A CA 1
ATOM 855 C C . ILE A 1 114 ? -27.402 12.082 34.191 1.00 54.43 116 ILE A C 1
ATOM 856 O O . ILE A 1 114 ? -27.004 12.661 33.171 1.00 57.20 116 ILE A O 1
ATOM 861 N N . PRO A 1 115 ? -26.942 10.879 34.520 1.00 56.19 117 PRO A N 1
ATOM 862 C CA . PRO A 1 115 ? -26.003 10.182 33.633 1.00 57.55 117 PRO A CA 1
ATOM 863 C C . PRO A 1 115 ? -26.661 9.801 32.312 1.00 47.74 117 PRO A C 1
ATOM 864 O O . PRO A 1 115 ? -27.884 9.696 32.201 1.00 47.08 117 PRO A O 1
ATOM 868 N N . THR A 1 116 ? -25.824 9.604 31.292 1.00 48.05 118 THR A N 1
ATOM 869 C CA . THR A 1 116 ? -26.289 9.229 29.960 1.00 56.57 118 THR A CA 1
ATOM 870 C C . THR A 1 116 ? -26.711 7.757 29.929 1.00 48.85 118 THR A C 1
ATOM 871 O O . THR A 1 116 ? -26.421 6.986 30.845 1.00 53.84 118 THR A O 1
ATOM 875 N N . SER A 1 117 ? -27.393 7.353 28.850 1.00 59.01 119 SER A N 1
ATOM 876 C CA . SER A 1 117 ? -27.707 5.934 28.682 1.00 41.36 119 SER A CA 1
ATOM 877 C C . SER A 1 117 ? -26.432 5.096 28.689 1.00 39.42 119 SER A C 1
ATOM 878 O O . SER A 1 117 ? -26.359 4.051 29.348 1.00 54.27 119 SER A O 1
ATOM 881 N N . GLU A 1 118 ? -25.409 5.543 27.961 1.00 45.83 120 GLU A N 1
ATOM 882 C CA . GLU A 1 118 ? -24.170 4.778 27.925 1.00 50.60 120 GLU A CA 1
ATOM 883 C C . GLU A 1 118 ? -23.574 4.651 29.320 1.00 40.21 120 GLU A C 1
ATOM 884 O O . GLU A 1 118 ? -23.025 3.601 29.676 1.00 49.10 120 GLU A O 1
ATOM 886 N N . GLN A 1 119 ? -23.714 5.693 30.143 1.00 55.28 121 GLN A N 1
ATOM 887 C CA . GLN A 1 119 ? -23.163 5.629 31.493 1.00 48.08 121 GLN A CA 1
ATOM 888 C C . GLN A 1 119 ? -23.940 4.653 32.367 1.00 38.32 121 GLN A C 1
ATOM 889 O O . GLN A 1 119 ? -23.337 3.880 33.116 1.00 40.13 121 GLN A O 1
ATOM 895 N N . ASN A 1 120 ? -25.273 4.660 32.283 1.00 34.91 122 ASN A N 1
ATOM 896 C CA . ASN A 1 120 ? -26.047 3.675 33.032 1.00 39.91 122 ASN A CA 1
ATOM 897 C C . ASN A 1 120 ? -25.663 2.260 32.619 1.00 45.28 122 ASN A C 1
ATOM 898 O O . ASN A 1 120 ? -25.450 1.384 33.473 1.00 42.75 122 ASN A O 1
ATOM 903 N N . ILE A 1 121 ? -25.527 2.030 31.310 1.00 43.89 123 ILE A N 1
ATOM 904 C CA . ILE A 1 121 ? -25.144 0.706 30.837 1.00 41.04 123 ILE A CA 1
ATOM 905 C C . ILE A 1 121 ? -23.782 0.323 31.399 1.00 38.89 123 ILE A C 1
ATOM 906 O O . ILE A 1 121 ? -23.573 -0.818 31.829 1.00 45.75 123 ILE A O 1
ATOM 911 N N . MET A 1 122 ? -22.839 1.271 31.425 1.00 41.71 124 MET A N 1
ATOM 912 C CA . MET A 1 122 ? -21.538 0.986 32.026 1.00 40.93 124 MET A CA 1
ATOM 913 C C . MET A 1 122 ? -21.676 0.654 33.506 1.00 41.02 124 MET A C 1
ATOM 914 O O . MET A 1 122 ? -20.996 -0.244 34.016 1.00 41.71 124 MET A O 1
ATOM 919 N N . PHE A 1 123 ? -22.545 1.377 34.214 1.00 37.20 125 PHE A N 1
ATOM 920 C CA . PHE A 1 123 ? -22.727 1.139 35.640 1.00 37.04 125 PHE A CA 1
ATOM 921 C C . PHE A 1 123 ? -23.154 -0.298 35.891 1.00 35.35 125 PHE A C 1
ATOM 922 O O . PHE A 1 123 ? -22.520 -1.027 36.664 1.00 34.68 125 PHE A O 1
ATOM 930 N N . TYR A 1 124 ? -24.248 -0.721 35.253 1.00 37.14 126 TYR A N 1
ATOM 931 C CA . TYR A 1 124 ? -24.793 -2.034 35.575 1.00 34.55 126 TYR A CA 1
ATOM 932 C C . TYR A 1 124 ? -23.998 -3.167 34.943 1.00 34.98 126 TYR A C 1
ATOM 933 O O . TYR A 1 124 ? -23.919 -4.253 35.524 1.00 41.49 126 TYR A O 1
ATOM 942 N N . ARG A 1 125 ? -23.406 -2.948 33.770 1.00 40.03 127 ARG A N 1
ATOM 943 C CA . ARG A 1 125 ? -22.517 -3.958 33.203 1.00 42.69 127 ARG A CA 1
ATOM 944 C C . ARG A 1 125 ? -21.292 -4.161 34.090 1.00 42.57 127 ARG A C 1
ATOM 945 O O . ARG A 1 125 ? -20.906 -5.299 34.394 1.00 39.73 127 ARG A O 1
ATOM 953 N N . GLY A 1 126 ? -20.684 -3.059 34.539 1.00 38.12 128 GLY A N 1
ATOM 954 C CA . GLY A 1 126 ? -19.573 -3.164 35.474 1.00 25.05 128 GLY A CA 1
ATOM 955 C C . GLY A 1 126 ? -19.956 -3.875 36.758 1.00 33.19 128 GLY A C 1
ATOM 956 O O . GLY A 1 126 ? -19.249 -4.773 37.219 1.00 32.64 128 GLY A O 1
ATOM 957 N N . LEU A 1 127 ? -21.082 -3.477 37.359 1.00 31.22 129 LEU A N 1
ATOM 958 C CA . LEU A 1 127 ? -21.518 -4.132 38.590 1.00 32.28 129 LEU A CA 1
ATOM 959 C C . LEU A 1 127 ? -21.752 -5.621 38.370 1.00 37.01 129 LEU A C 1
ATOM 960 O O . LEU A 1 127 ? -21.340 -6.449 39.188 1.00 39.80 129 LEU A O 1
ATOM 965 N N . ASN A 1 128 ? -22.422 -5.979 37.273 1.00 38.01 130 ASN A N 1
ATOM 966 C CA . ASN A 1 128 ? -22.758 -7.378 37.035 1.00 33.20 130 ASN A CA 1
ATOM 967 C C . ASN A 1 128 ? -21.511 -8.217 36.797 1.00 33.30 130 ASN A C 1
ATOM 968 O O . ASN A 1 128 ? -21.445 -9.373 37.230 1.00 31.54 130 ASN A O 1
ATOM 973 N N . LYS A 1 129 ? -20.509 -7.655 36.119 1.00 29.49 131 LYS A N 1
ATOM 974 C CA . LYS A 1 129 ? -19.230 -8.350 36.035 1.00 33.18 131 LYS A CA 1
ATOM 975 C C . LYS A 1 129 ? -18.594 -8.474 37.413 1.00 36.75 131 LYS A C 1
ATOM 976 O O . LYS A 1 129 ? -18.056 -9.530 37.768 1.00 40.17 131 LYS A O 1
ATOM 982 N N . PHE A 1 130 ? -18.672 -7.408 38.212 1.00 40.24 132 PHE A N 1
ATOM 983 C CA . PHE A 1 130 ? -18.098 -7.421 39.554 1.00 33.43 132 PHE A CA 1
ATOM 984 C C . PHE A 1 130 ? -18.704 -8.518 40.417 1.00 34.43 132 PHE A C 1
ATOM 985 O O . PHE A 1 130 ? -17.996 -9.167 41.196 1.00 33.75 132 PHE A O 1
ATOM 993 N N . LEU A 1 131 ? -20.013 -8.744 40.296 1.00 35.49 133 LEU A N 1
ATOM 994 C CA . LEU A 1 131 ? -20.678 -9.707 41.165 1.00 36.33 133 LEU A CA 1
ATOM 995 C C . LEU A 1 131 ? -20.249 -11.139 40.892 1.00 39.69 133 LEU A C 1
ATOM 996 O O . LEU A 1 131 ? -20.532 -12.016 41.715 1.00 42.88 133 LEU A O 1
ATOM 1001 N N . ASN A 1 132 ? -19.596 -11.405 39.760 1.00 34.00 134 ASN A N 1
ATOM 1002 C CA . ASN A 1 132 ? -19.105 -12.754 39.521 1.00 44.14 134 ASN A CA 1
ATOM 1003 C C . ASN A 1 132 ? -17.989 -13.143 40.480 1.00 45.04 134 ASN A C 1
ATOM 1004 O O . ASN A 1 132 ? -17.625 -14.323 40.528 1.00 47.04 134 ASN A O 1
ATOM 1009 N N . PHE A 1 133 ? -17.463 -12.191 41.260 1.00 44.33 135 PHE A N 1
ATOM 1010 C CA . PHE A 1 133 ? -16.457 -12.500 42.271 1.00 40.39 135 PHE A CA 1
ATOM 1011 C C . PHE A 1 133 ? -16.980 -13.417 43.361 1.00 37.39 135 PHE A C 1
ATOM 1012 O O . PHE A 1 133 ? -16.175 -13.944 44.136 1.00 53.00 135 PHE A O 1
ATOM 1020 N N . ILE A 1 134 ? -18.297 -13.618 43.456 1.00 36.76 136 ILE A N 1
ATOM 1021 C CA . ILE A 1 134 ? -18.820 -14.548 44.454 1.00 39.10 136 ILE A CA 1
ATOM 1022 C C . ILE A 1 134 ? -18.739 -15.990 43.990 1.00 36.86 136 ILE A C 1
ATOM 1023 O O . ILE A 1 134 ? -18.974 -16.903 44.791 1.00 46.04 136 ILE A O 1
ATOM 1028 N N . TYR A 1 135 ? -18.429 -16.220 42.719 1.00 41.97 137 TYR A N 1
ATOM 1029 C CA . TYR A 1 135 ? -18.378 -17.560 42.160 1.00 48.22 137 TYR A CA 1
ATOM 1030 C C . TYR A 1 135 ? -16.955 -18.095 42.205 1.00 47.61 137 TYR A C 1
ATOM 1031 O O . TYR A 1 135 ? -15.985 -17.351 42.032 1.00 44.42 137 TYR A O 1
ATOM 1040 N N . GLU A 1 136 ? -16.840 -19.400 42.426 1.00 49.12 138 GLU A N 1
ATOM 1041 C CA . GLU A 1 136 ? -15.545 -20.060 42.352 1.00 54.33 138 GLU A CA 1
ATOM 1042 C C . GLU A 1 136 ? -14.938 -19.862 40.968 1.00 38.43 138 GLU A C 1
ATOM 1043 O O . GLU A 1 136 ? -15.529 -20.258 39.960 1.00 54.49 138 GLU A O 1
ATOM 1049 N N . SER A 1 137 ? -13.764 -19.235 40.919 1.00 46.99 139 SER A N 1
ATOM 1050 C CA . SER A 1 137 ? -13.076 -18.945 39.660 1.00 49.01 139 SER A CA 1
ATOM 1051 C C . SER A 1 137 ? -13.864 -17.977 38.782 1.00 51.69 139 SER A C 1
ATOM 1052 O O . SER A 1 137 ? -13.699 -17.956 37.561 1.00 60.95 139 SER A O 1
ATOM 1055 N N . ASN A 1 138 ? -14.721 -17.161 39.394 1.00 58.68 140 ASN A N 1
ATOM 1056 C CA . ASN A 1 138 ? -15.580 -16.223 38.674 1.00 57.22 140 ASN A CA 1
ATOM 1057 C C . ASN A 1 138 ? -16.470 -16.921 37.653 1.00 56.83 140 ASN A C 1
ATOM 1058 O O . ASN A 1 138 ? -16.924 -16.296 36.688 1.00 59.02 140 ASN A O 1
ATOM 1063 N N . ASP A 1 139 ? -16.721 -18.214 37.849 1.00 50.46 141 ASP A N 1
ATOM 1064 C CA . ASP A 1 139 ? -17.527 -19.026 36.944 1.00 40.62 141 ASP A CA 1
ATOM 1065 C C . ASP A 1 139 ? -18.644 -19.665 37.757 1.00 38.12 141 ASP A C 1
ATOM 1066 O O . ASP A 1 139 ? -18.384 -20.514 38.615 1.00 43.24 141 ASP A O 1
ATOM 1071 N N . SER A 1 140 ? -19.890 -19.276 37.475 1.00 36.27 142 SER A N 1
ATOM 1072 C CA . SER A 1 140 ? -21.017 -19.794 38.241 1.00 38.90 142 SER A CA 1
ATOM 1073 C C . SER A 1 140 ? -21.270 -21.272 37.990 1.00 37.54 142 SER A C 1
ATOM 1074 O O . SER A 1 140 ? -22.022 -21.890 38.752 1.00 41.14 142 SER A O 1
ATOM 1077 N N . ARG A 1 141 ? -20.683 -21.853 36.941 1.00 41.26 143 ARG A N 1
ATOM 1078 C CA . ARG A 1 141 ? -20.755 -23.302 36.786 1.00 49.28 143 ARG A CA 1
ATOM 1079 C C . ARG A 1 141 ? -20.213 -24.018 38.016 1.00 49.86 143 ARG A C 1
ATOM 1080 O O . ARG A 1 141 ? -20.677 -25.112 38.354 1.00 47.82 143 ARG A O 1
ATOM 1088 N N . LYS A 1 142 ? -19.249 -23.410 38.705 1.00 50.89 144 LYS A N 1
ATOM 1089 C CA . LYS A 1 142 ? -18.583 -24.025 39.844 1.00 40.88 144 LYS A CA 1
ATOM 1090 C C . LYS A 1 142 ? -19.239 -23.686 41.177 1.00 45.97 144 LYS A C 1
ATOM 1091 O O . LYS A 1 142 ? -18.783 -24.176 42.215 1.00 46.67 144 LYS A O 1
ATOM 1097 N N . GLY A 1 143 ? -20.288 -22.866 41.181 1.00 47.56 145 GLY A N 1
ATOM 1098 C CA . GLY A 1 143 ? -20.974 -22.523 42.410 1.00 39.74 145 GLY A CA 1
ATOM 1099 C C . GLY A 1 143 ? -20.355 -21.344 43.135 1.00 42.51 145 GLY A C 1
ATOM 1100 O O . GLY A 1 143 ? -19.349 -20.756 42.722 1.00 40.11 145 GLY A O 1
ATOM 1101 N N . LEU A 1 144 ? -20.989 -20.990 44.250 1.00 39.37 146 LEU A N 1
ATOM 1102 C CA . LEU A 1 144 ? -20.494 -19.899 45.077 1.00 45.17 146 LEU A CA 1
ATOM 1103 C C . LEU A 1 144 ? -19.179 -20.278 45.747 1.00 43.16 146 LEU A C 1
ATOM 1104 O O . LEU A 1 144 ? -18.948 -21.435 46.106 1.00 53.06 146 LEU A O 1
ATOM 1109 N N . LYS A 1 145 ? -18.308 -19.285 45.905 1.00 49.08 147 LYS A N 1
ATOM 1110 C CA . LYS A 1 145 ? -17.134 -19.460 46.747 1.00 46.82 147 LYS A CA 1
ATOM 1111 C C . LYS A 1 145 ? -17.571 -19.817 48.162 1.00 44.30 147 LYS A C 1
ATOM 1112 O O . LYS A 1 145 ? -18.644 -19.419 48.621 1.00 52.84 147 LYS A O 1
ATOM 1118 N N . LYS A 1 146 ? -16.737 -20.592 48.857 1.00 53.34 148 LYS A N 1
ATOM 1119 C CA . LYS A 1 146 ? -17.031 -20.882 50.257 1.00 60.58 148 LYS A CA 1
ATOM 1120 C C . LYS A 1 146 ? -17.004 -19.617 51.104 1.00 54.37 148 LYS A C 1
ATOM 1121 O O . LYS A 1 146 ? -17.842 -19.443 51.996 1.00 50.34 148 LYS A O 1
ATOM 1127 N N . GLU A 1 147 ? -16.052 -18.724 50.845 1.00 52.90 149 GLU A N 1
ATOM 1128 C CA . GLU A 1 147 ? -16.031 -17.403 51.465 1.00 57.89 149 GLU A CA 1
ATOM 1129 C C . GLU A 1 147 ? -15.985 -16.358 50.357 1.00 57.75 149 GLU A C 1
ATOM 1130 O O . GLU A 1 147 ? -14.971 -16.226 49.664 1.00 54.24 149 GLU A O 1
ATOM 1136 N N . HIS A 1 148 ? -17.081 -15.619 50.193 1.00 48.87 150 HIS A N 1
ATOM 1137 C CA . HIS A 1 148 ? -17.176 -14.573 49.187 1.00 51.95 150 HIS A CA 1
ATOM 1138 C C . HIS A 1 148 ? -17.509 -13.244 49.856 1.00 47.23 150 HIS A C 1
ATOM 1139 O O . HIS A 1 148 ? -17.993 -13.198 50.991 1.00 41.07 150 HIS A O 1
ATOM 1146 N N . PHE A 1 149 ? -17.254 -12.158 49.124 1.00 43.26 151 PHE A N 1
ATOM 1147 C CA . PHE A 1 149 ? -17.308 -10.816 49.691 1.00 32.93 151 PHE A CA 1
ATOM 1148 C C . PHE A 1 149 ? -18.717 -10.360 50.063 1.00 40.39 151 PHE A C 1
ATOM 1149 O O . PHE A 1 149 ? -18.856 -9.309 50.696 1.00 38.97 151 PHE A O 1
ATOM 1157 N N . LEU A 1 150 ? -19.759 -11.113 49.709 1.00 38.82 152 LEU A N 1
ATOM 1158 C CA . LEU A 1 150 ? -21.123 -10.778 50.103 1.00 41.41 152 LEU A CA 1
ATOM 1159 C C . LEU A 1 150 ? -21.661 -11.723 51.168 1.00 41.22 152 LEU A C 1
ATOM 1160 O O . LEU A 1 150 ? -22.880 -11.818 51.350 1.00 38.92 152 LEU A O 1
ATOM 1165 N N . GLN A 1 151 ? -20.772 -12.406 51.892 1.00 45.10 153 GLN A N 1
ATOM 1166 C CA . GLN A 1 151 ? -21.196 -13.399 52.873 1.00 46.62 153 GLN A CA 1
ATOM 1167 C C . GLN A 1 151 ? -22.065 -12.810 53.979 1.00 50.56 153 GLN A C 1
ATOM 1168 O O . GLN A 1 151 ? -22.814 -13.555 54.622 1.00 44.92 153 GLN A O 1
ATOM 1174 N N . VAL A 1 152 ? -21.991 -11.497 54.216 1.00 42.94 154 VAL A N 1
ATOM 1175 C CA . VAL A 1 152 ? -22.816 -10.886 55.255 1.00 37.82 154 VAL A CA 1
ATOM 1176 C C . VAL A 1 152 ? -24.300 -11.007 54.933 1.00 39.39 154 VAL A C 1
ATOM 1177 O O . VAL A 1 152 ? -25.139 -11.047 55.842 1.00 39.72 154 VAL A O 1
ATOM 1181 N N . LEU A 1 153 ? -24.654 -11.056 53.652 1.00 45.14 155 LEU A N 1
ATOM 1182 C CA . LEU A 1 153 ? -26.049 -11.122 53.239 1.00 33.03 155 LEU A CA 1
ATOM 1183 C C . LEU A 1 153 ? -26.547 -12.561 53.223 1.00 41.42 155 LEU A C 1
ATOM 1184 O O . LEU A 1 153 ? -25.775 -13.508 53.055 1.00 50.42 155 LEU A O 1
ATOM 1189 N N . SER A 1 154 ? -27.855 -12.712 53.408 1.00 38.31 156 SER A N 1
ATOM 1190 C CA . SER A 1 154 ? -28.492 -14.010 53.270 1.00 39.24 156 SER A CA 1
ATOM 1191 C C . SER A 1 154 ? -28.559 -14.422 51.798 1.00 48.68 156 SER A C 1
ATOM 1192 O O . SER A 1 154 ? -28.494 -13.593 50.886 1.00 42.35 156 SER A O 1
ATOM 1195 N N . LEU A 1 155 ? -28.686 -15.732 51.574 1.00 42.26 157 LEU A N 1
ATOM 1196 C CA . LEU A 1 155 ? -28.786 -16.236 50.208 1.00 43.46 157 LEU A CA 1
ATOM 1197 C C . LEU A 1 155 ? -29.982 -15.630 49.483 1.00 47.44 157 LEU A C 1
ATOM 1198 O O . LEU A 1 155 ? -29.888 -15.273 48.300 1.00 44.01 157 LEU A O 1
ATOM 1203 N N . LYS A 1 156 ? -31.115 -15.495 50.176 1.00 40.36 158 LYS A N 1
ATOM 1204 C CA . LYS A 1 156 ? -32.286 -14.900 49.546 1.00 39.76 158 LYS A CA 1
ATOM 1205 C C . LYS A 1 156 ? -32.000 -13.471 49.104 1.00 43.42 158 LYS A C 1
ATOM 1206 O O . LYS A 1 156 ? -32.383 -13.066 48.001 1.00 40.90 158 LYS A O 1
ATOM 1208 N N . LYS A 1 157 ? -31.307 -12.697 49.944 1.00 44.66 159 LYS A N 1
ATOM 1209 C CA . LYS A 1 157 ? -31.002 -11.318 49.576 1.00 45.12 159 LYS A CA 1
ATOM 1210 C C . LYS A 1 157 ? -29.990 -11.257 48.438 1.00 38.39 159 LYS A C 1
ATOM 1211 O O . LYS A 1 157 ? -30.124 -10.431 47.529 1.00 44.08 159 LYS A O 1
ATOM 1217 N N . ILE A 1 158 ? -28.967 -12.113 48.469 1.00 35.05 160 ILE A N 1
ATOM 1218 C CA . ILE A 1 158 ? -28.008 -12.142 47.368 1.00 38.03 160 ILE A CA 1
ATOM 1219 C C . ILE A 1 158 ? -28.727 -12.416 46.053 1.00 36.50 160 ILE A C 1
ATOM 1220 O O . ILE A 1 158 ? -28.504 -11.736 45.041 1.00 32.35 160 ILE A O 1
ATOM 1225 N N . TYR A 1 159 ? -29.615 -13.413 46.053 1.00 39.12 161 TYR A N 1
ATOM 1226 C CA . TYR A 1 159 ? -30.375 -13.720 44.847 1.00 35.20 161 TYR A CA 1
ATOM 1227 C C . TYR A 1 159 ? -31.236 -12.536 44.421 1.00 39.82 161 TYR A C 1
ATOM 1228 O O . TYR A 1 159 ? -31.261 -12.163 43.243 1.00 39.55 161 TYR A O 1
ATOM 1237 N N . SER A 1 160 ? -31.946 -11.927 45.373 1.00 34.26 162 SER A N 1
ATOM 1238 C CA . SER A 1 160 ? -32.840 -10.818 45.050 1.00 35.02 162 SER A CA 1
ATOM 1239 C C . SER A 1 160 ? -32.080 -9.642 44.442 1.00 33.30 162 SER A C 1
ATOM 1240 O O . SER A 1 160 ? -32.525 -9.047 43.452 1.00 39.86 162 SER A O 1
ATOM 1243 N N . LEU A 1 161 ? -30.915 -9.311 45.003 1.00 33.69 163 LEU A N 1
ATOM 1244 C CA . LEU A 1 161 ? -30.150 -8.172 44.508 1.00 33.21 163 LEU A CA 1
ATOM 1245 C C . LEU A 1 161 ? -29.502 -8.473 43.160 1.00 33.73 163 LEU A C 1
ATOM 1246 O O . LEU A 1 161 ? -29.489 -7.614 42.269 1.00 29.65 163 LEU A O 1
ATOM 1251 N N . ALA A 1 162 ? -28.956 -9.679 42.988 1.00 31.61 164 ALA A N 1
ATOM 1252 C CA . ALA A 1 162 ? -28.377 -10.043 41.697 1.00 32.08 164 ALA A CA 1
ATOM 1253 C C . ALA A 1 162 ? -29.441 -10.031 40.605 1.00 29.28 164 ALA A C 1
ATOM 1254 O O . ALA A 1 162 ? -29.244 -9.448 39.531 1.00 28.81 164 ALA A O 1
ATOM 1256 N N . LYS A 1 163 ? -30.578 -10.678 40.865 1.00 30.80 165 LYS A N 1
ATOM 1257 C CA . LYS A 1 163 ? -31.701 -10.643 39.933 1.00 31.44 165 LYS A CA 1
ATOM 1258 C C . LYS A 1 163 ? -32.079 -9.208 39.578 1.00 33.16 165 LYS A C 1
ATOM 1259 O O . LYS A 1 163 ? -32.210 -8.856 38.397 1.00 35.72 165 LYS A O 1
ATOM 1265 N N . LEU A 1 164 ? -32.249 -8.356 40.594 1.00 37.32 166 LEU A N 1
ATOM 1266 C CA . LEU A 1 164 ? -32.589 -6.960 40.328 1.00 29.05 166 LEU A CA 1
ATOM 1267 C C . LEU A 1 164 ? -31.538 -6.292 39.446 1.00 29.26 166 LEU A C 1
ATOM 1268 O O . LEU A 1 164 ? -31.875 -5.546 38.521 1.00 33.21 166 LEU A O 1
ATOM 1273 N N . SER A 1 165 ? -30.257 -6.562 39.700 1.00 27.89 167 SER A N 1
ATOM 1274 C CA . SER A 1 165 ? -29.200 -5.917 38.927 1.00 29.86 167 SER A CA 1
ATOM 1275 C C . SER A 1 165 ? -29.221 -6.372 37.469 1.00 31.95 167 SER A C 1
ATOM 1276 O O . SER A 1 165 ? -29.066 -5.554 36.550 1.00 31.72 167 SER A O 1
ATOM 1279 N N . TYR A 1 166 ? -29.393 -7.676 37.234 1.00 30.57 168 TYR A N 1
ATOM 1280 C CA . TYR A 1 166 ? -29.525 -8.163 35.862 1.00 36.46 168 TYR A CA 1
ATOM 1281 C C . TYR A 1 166 ? -30.708 -7.502 35.167 1.00 30.93 168 TYR A C 1
ATOM 1282 O O . TYR A 1 166 ? -30.620 -7.120 33.991 1.00 28.30 168 TYR A O 1
ATOM 1291 N N . GLU A 1 167 ? -31.822 -7.346 35.884 1.00 33.96 169 GLU A N 1
ATOM 1292 C CA . GLU A 1 167 ? -32.966 -6.650 35.305 1.00 27.81 169 GLU A CA 1
ATOM 1293 C C . GLU A 1 167 ? -32.631 -5.197 34.985 1.00 35.08 169 GLU A C 1
ATOM 1294 O O . GLU A 1 167 ? -33.086 -4.662 33.968 1.00 39.06 169 GLU A O 1
ATOM 1300 N N . GLN A 1 168 ? -31.840 -4.536 35.838 1.00 29.52 170 GLN A N 1
ATOM 1301 C CA . GLN A 1 168 ? -31.489 -3.143 35.570 1.00 35.17 170 GLN A CA 1
ATOM 1302 C C . GLN A 1 168 ? -30.616 -3.022 34.327 1.00 29.62 170 GLN A C 1
ATOM 1303 O O . GLN A 1 168 ? -30.826 -2.126 33.501 1.00 33.48 170 GLN A O 1
ATOM 1309 N N . GLU A 1 169 ? -29.640 -3.918 34.163 1.00 34.64 171 GLU A N 1
ATOM 1310 C CA . GLU A 1 169 ? -28.855 -3.884 32.933 1.00 29.67 171 GLU A CA 1
ATOM 1311 C C . GLU A 1 169 ? -29.745 -4.140 31.724 1.00 37.17 171 GLU A C 1
ATOM 1312 O O . GLU A 1 169 ? -29.621 -3.460 30.696 1.00 28.86 171 GLU A O 1
ATOM 1318 N N . GLU A 1 170 ? -30.656 -5.111 31.832 1.00 29.43 172 GLU A N 1
ATOM 1319 C CA . GLU A 1 170 ? -31.602 -5.357 30.750 1.00 37.40 172 GLU A CA 1
ATOM 1320 C C . GLU A 1 170 ? -32.375 -4.091 30.391 1.00 36.26 172 GLU A C 1
ATOM 1321 O O . GLU A 1 170 ? -32.471 -3.718 29.215 1.00 34.43 172 GLU A O 1
ATOM 1327 N N . ALA A 1 171 ? -32.922 -3.409 31.401 1.00 35.22 173 ALA A N 1
ATOM 1328 C CA . ALA A 1 171 ? -33.726 -2.217 31.147 1.00 30.79 173 ALA A CA 1
ATOM 1329 C C . ALA A 1 171 ? -32.894 -1.111 30.511 1.00 29.16 173 ALA A C 1
ATOM 1330 O O . ALA A 1 171 ? -33.371 -0.401 29.620 1.00 37.45 173 ALA A O 1
ATOM 1332 N N . ALA A 1 172 ? -31.647 -0.948 30.952 1.00 32.12 174 ALA A N 1
ATOM 1333 C CA . ALA A 1 172 ? -30.799 0.087 30.371 1.00 35.63 174 ALA A CA 1
ATOM 1334 C C . ALA A 1 172 ? -30.485 -0.221 28.910 1.00 41.13 174 ALA A C 1
ATOM 1335 O O . ALA A 1 172 ? -30.652 0.637 28.032 1.00 51.67 174 ALA A O 1
ATOM 1337 N N . GLU A 1 173 ? -30.046 -1.453 28.628 1.00 41.67 175 GLU A N 1
ATOM 1338 C CA . GLU A 1 173 ? -29.774 -1.841 27.246 1.00 36.73 175 GLU A CA 1
ATOM 1339 C C . GLU A 1 173 ? -31.004 -1.648 26.369 1.00 35.15 175 GLU A C 1
ATOM 1340 O O . GLU A 1 173 ? -30.911 -1.098 25.264 1.00 34.73 175 GLU A O 1
ATOM 1346 N N . ASN A 1 174 ? -32.175 -2.062 26.857 1.00 31.89 176 ASN A N 1
ATOM 1347 C CA . ASN A 1 174 ? -33.394 -1.889 26.073 1.00 40.88 176 ASN A CA 1
ATOM 1348 C C . ASN A 1 174 ? -33.687 -0.417 25.825 1.00 44.95 176 ASN A C 1
ATOM 1349 O O . ASN A 1 174 ? -34.044 -0.031 24.707 1.00 51.58 176 ASN A O 1
ATOM 1354 N N . ASN A 1 175 ? -33.535 0.424 26.850 1.00 49.24 177 ASN A N 1
ATOM 1355 C CA . ASN A 1 175 ? -33.759 1.852 26.654 1.00 42.32 177 ASN A CA 1
ATOM 1356 C C . ASN A 1 175 ? -32.857 2.396 25.559 1.00 38.14 177 ASN A C 1
ATOM 1357 O O . ASN A 1 175 ? -33.311 3.127 24.672 1.00 50.10 177 ASN A O 1
ATOM 1362 N N . ALA A 1 176 ? -31.569 2.051 25.602 1.00 37.78 178 ALA A N 1
ATOM 1363 C CA . ALA A 1 176 ? -30.674 2.493 24.539 1.00 39.56 178 ALA A CA 1
ATOM 1364 C C . ALA A 1 176 ? -31.148 1.997 23.177 1.00 55.07 178 ALA A C 1
ATOM 1365 O O . ALA A 1 176 ? -31.124 2.745 22.191 1.00 52.65 178 ALA A O 1
ATOM 1367 N N . LEU A 1 177 ? -31.603 0.742 23.106 1.00 55.28 179 LEU A N 1
ATOM 1368 C CA . LEU A 1 177 ? -32.038 0.186 21.828 1.00 48.84 179 LEU A CA 1
ATOM 1369 C C . LEU A 1 177 ? -33.258 0.922 21.288 1.00 50.18 179 LEU A C 1
ATOM 1370 O O . LEU A 1 177 ? -33.371 1.146 20.077 1.00 47.56 179 LEU A O 1
ATOM 1375 N N . ALA A 1 178 ? -34.175 1.318 22.173 1.00 49.99 180 ALA A N 1
ATOM 1376 C CA . ALA A 1 178 ? -35.396 1.980 21.735 1.00 50.84 180 ALA A CA 1
ATOM 1377 C C . ALA A 1 178 ? -35.138 3.379 21.195 1.00 47.69 180 ALA A C 1
ATOM 1378 O O . ALA A 1 178 ? -36.006 3.936 20.516 1.00 60.67 180 ALA A O 1
ATOM 1380 N N . LYS A 1 179 ? -33.975 3.958 21.475 1.00 40.98 181 LYS A N 1
ATOM 1381 C CA . LYS A 1 179 ? -33.658 5.302 21.016 1.00 56.94 181 LYS A CA 1
ATOM 1382 C C . LYS A 1 179 ? -32.740 5.306 19.802 1.00 60.87 181 LYS A C 1
ATOM 1383 O O . LYS A 1 179 ? -32.349 6.382 19.340 1.00 66.95 181 LYS A O 1
ATOM 1389 N N . LEU A 1 180 ? -32.382 4.136 19.282 1.00 63.77 182 LEU A N 1
ATOM 1390 C CA . LEU A 1 180 ? -31.636 4.080 18.037 1.00 56.95 182 LEU A CA 1
ATOM 1391 C C . LEU A 1 180 ? -32.547 4.447 16.873 1.00 51.38 182 LEU A C 1
ATOM 1392 O O . LEU A 1 180 ? -33.761 4.227 16.912 1.00 46.98 182 LEU A O 1
ATOM 1397 N N . THR A 1 181 ? -31.950 5.009 15.828 1.00 44.95 183 THR A N 1
ATOM 1398 C CA . THR A 1 181 ? -32.655 5.307 14.593 1.00 48.25 183 THR A CA 1
ATOM 1399 C C . THR A 1 181 ? -32.044 4.496 13.458 1.00 46.80 183 THR A C 1
ATOM 1400 O O . THR A 1 181 ? -30.859 4.152 13.487 1.00 54.50 183 THR A O 1
ATOM 1404 N N . ALA A 1 182 ? -32.868 4.183 12.464 1.00 41.07 184 ALA A N 1
ATOM 1405 C CA . ALA A 1 182 ? -32.464 3.295 11.375 1.00 51.00 184 ALA A CA 1
ATOM 1406 C C . ALA A 1 182 ? -32.126 4.099 10.122 1.00 60.12 184 ALA A C 1
ATOM 1407 O O . ALA A 1 182 ? -32.677 3.890 9.041 1.00 60.46 184 ALA A O 1
ATOM 1409 N N . ASP A 1 183 ? -31.197 5.039 10.290 1.00 48.91 185 ASP A N 1
ATOM 1410 C CA . ASP A 1 183 ? -30.756 5.889 9.194 1.00 57.60 185 ASP A CA 1
ATOM 1411 C C . ASP A 1 183 ? -29.264 5.757 8.914 1.00 59.53 185 ASP A C 1
ATOM 1412 O O . ASP A 1 183 ? -28.714 6.564 8.155 1.00 65.79 185 ASP A O 1
ATOM 1417 N N . GLY A 1 184 ? -28.596 4.763 9.493 1.00 45.61 186 GLY A N 1
ATOM 1418 C CA . GLY A 1 184 ? -27.189 4.555 9.213 1.00 46.50 186 GLY A CA 1
ATOM 1419 C C . GLY A 1 184 ? -26.952 4.233 7.753 1.00 56.72 186 GLY A C 1
ATOM 1420 O O . GLY A 1 184 ? -27.649 3.390 7.178 1.00 50.84 186 GLY A O 1
ATOM 1421 N N . LYS A 1 185 ? -25.968 4.893 7.139 1.00 50.65 187 LYS A N 1
ATOM 1422 C CA . LYS A 1 185 ? -25.738 4.784 5.705 1.00 49.82 187 LYS A CA 1
ATOM 1423 C C . LYS A 1 185 ? -24.551 3.904 5.344 1.00 50.07 187 LYS A C 1
ATOM 1424 O O . LYS A 1 185 ? -24.412 3.534 4.172 1.00 51.45 187 LYS A O 1
ATOM 1430 N N . THR A 1 186 ? -23.695 3.567 6.303 1.00 52.17 188 THR A N 1
ATOM 1431 C CA . THR A 1 186 ? -22.516 2.777 5.988 1.00 44.49 188 THR A CA 1
ATOM 1432 C C . THR A 1 186 ? -22.891 1.345 5.615 1.00 56.62 188 THR A C 1
ATOM 1433 O O . THR A 1 186 ? -24.006 0.873 5.856 1.00 52.79 188 THR A O 1
ATOM 1437 N N . LYS A 1 187 ? -21.928 0.660 5.010 1.00 59.56 189 LYS A N 1
ATOM 1438 C CA . LYS A 1 187 ? -22.068 -0.722 4.579 1.00 54.10 189 LYS A CA 1
ATOM 1439 C C . LYS A 1 187 ? -21.380 -1.631 5.590 1.00 50.12 189 LYS A C 1
ATOM 1440 O O . LYS A 1 187 ? -20.260 -1.344 6.026 1.00 53.29 189 LYS A O 1
ATOM 1446 N N . ALA A 1 188 ? -22.052 -2.712 5.972 1.00 48.27 190 ALA A N 1
ATOM 1447 C CA . ALA A 1 188 ? -21.478 -3.639 6.936 1.00 40.03 190 ALA A CA 1
ATOM 1448 C C . ALA A 1 188 ? -20.355 -4.450 6.301 1.00 35.02 190 ALA A C 1
ATOM 1449 O O . ALA A 1 188 ? -20.352 -4.712 5.097 1.00 58.66 190 ALA A O 1
ATOM 1451 N N . ASN A 1 189 ? -19.389 -4.845 7.130 1.00 49.59 191 ASN A N 1
ATOM 1452 C CA . ASN A 1 189 ? -18.226 -5.623 6.696 1.00 50.26 191 ASN A CA 1
ATOM 1453 C C . ASN A 1 189 ? -18.117 -6.858 7.589 1.00 48.00 191 ASN A C 1
ATOM 1454 O O . ASN A 1 189 ? -17.516 -6.813 8.667 1.00 45.28 191 ASN A O 1
ATOM 1459 N N . ALA A 1 190 ? -18.695 -7.970 7.136 1.00 43.11 192 ALA A N 1
ATOM 1460 C CA . ALA A 1 190 ? -18.642 -9.194 7.927 1.00 47.42 192 ALA A CA 1
ATOM 1461 C C . ALA A 1 190 ? -17.211 -9.676 8.115 1.00 42.23 192 ALA A C 1
ATOM 1462 O O . ALA A 1 190 ? -16.886 -10.268 9.151 1.00 54.06 192 ALA A O 1
ATOM 1464 N N . ASN A 1 191 ? -16.341 -9.431 7.133 1.00 44.86 193 ASN A N 1
ATOM 1465 C CA . ASN A 1 191 ? -14.966 -9.902 7.218 1.00 44.04 193 ASN A CA 1
ATOM 1466 C C . ASN A 1 191 ? -14.135 -9.129 8.230 1.00 49.60 193 ASN A C 1
ATOM 1467 O O . ASN A 1 191 ? -13.017 -9.555 8.536 1.00 50.00 193 ASN A O 1
ATOM 1472 N N . SER A 1 192 ? -14.651 -8.030 8.775 1.00 53.07 194 SER A N 1
ATOM 1473 C CA . SER A 1 192 ? -13.960 -7.297 9.824 1.00 47.61 194 SER A CA 1
ATOM 1474 C C . SER A 1 192 ? -14.461 -7.670 11.210 1.00 55.02 194 SER A C 1
ATOM 1475 O O . SER A 1 192 ? -14.072 -7.035 12.194 1.00 54.18 194 SER A O 1
ATOM 1478 N N . PHE A 1 193 ? -15.315 -8.685 11.308 1.00 54.93 195 PHE A N 1
ATOM 1479 C CA . PHE A 1 193 ? -15.821 -9.123 12.598 1.00 47.47 195 PHE A CA 1
ATOM 1480 C C . PHE A 1 193 ? -14.825 -10.071 13.244 1.00 40.09 195 PHE A C 1
ATOM 1481 O O . PHE A 1 193 ? -14.309 -10.983 12.591 1.00 45.09 195 PHE A O 1
ATOM 1489 N N . HIS A 1 194 ? -14.551 -9.853 14.526 1.00 46.44 196 HIS A N 1
ATOM 1490 C CA . HIS A 1 194 ? -13.628 -10.703 15.261 1.00 52.54 196 HIS A CA 1
ATOM 1491 C C . HIS A 1 194 ? -14.122 -10.865 16.687 1.00 52.57 196 HIS A C 1
ATOM 1492 O O . HIS A 1 194 ? -14.693 -9.938 17.266 1.00 53.55 196 HIS A O 1
ATOM 1499 N N . VAL A 1 195 ? -13.907 -12.043 17.237 1.00 50.38 197 VAL A N 1
ATOM 1500 C CA . VAL A 1 195 ? -14.304 -12.346 18.604 1.00 59.01 197 VAL A CA 1
ATOM 1501 C C . VAL A 1 195 ? -13.177 -11.941 19.539 1.00 63.46 197 VAL A C 1
ATOM 1502 O O . VAL A 1 195 ? -11.994 -12.064 19.201 1.00 63.84 197 VAL A O 1
ATOM 1506 N N . GLU A 1 196 ? -13.544 -11.445 20.721 1.00 64.19 198 GLU A N 1
ATOM 1507 C CA . GLU A 1 196 ? -12.540 -11.032 21.694 1.00 66.61 198 GLU A CA 1
ATOM 1508 C C . GLU A 1 196 ? -11.939 -12.240 22.400 1.00 64.30 198 GLU A C 1
ATOM 1509 O O . GLU A 1 196 ? -10.714 -12.358 22.513 1.00 81.25 198 GLU A O 1
ATOM 1515 N N . LYS A 1 197 ? -12.787 -13.146 22.875 1.00 69.13 199 LYS A N 1
ATOM 1516 C CA . LYS A 1 197 ? -12.359 -14.372 23.534 1.00 64.67 199 LYS A CA 1
ATOM 1517 C C . LYS A 1 197 ? -12.913 -15.568 22.772 1.00 69.71 199 LYS A C 1
ATOM 1518 O O . LYS A 1 197 ? -14.135 -15.646 22.557 1.00 67.29 199 LYS A O 1
ATOM 1520 N N . PRO A 1 198 ? -12.075 -16.502 22.325 1.00 64.18 200 PRO A N 1
ATOM 1521 C CA . PRO A 1 198 ? -12.595 -17.665 21.599 1.00 51.84 200 PRO A CA 1
ATOM 1522 C C . PRO A 1 198 ? -13.559 -18.455 22.470 1.00 60.33 200 PRO A C 1
ATOM 1523 O O . PRO A 1 198 ? -13.402 -18.537 23.691 1.00 48.57 200 PRO A O 1
ATOM 1527 N N . ILE A 1 199 ? -14.573 -19.036 21.827 1.00 44.41 201 ILE A N 1
ATOM 1528 C CA . ILE A 1 199 ? -15.554 -19.815 22.567 1.00 48.17 201 ILE A CA 1
ATOM 1529 C C . ILE A 1 199 ? -14.911 -21.097 23.078 1.00 51.02 201 ILE A C 1
ATOM 1530 O O . ILE A 1 199 ? -14.023 -21.677 22.442 1.00 54.15 201 ILE A O 1
ATOM 1535 N N . ASP A 1 200 ? -15.362 -21.543 24.244 1.00 53.62 202 ASP A N 1
ATOM 1536 C CA . ASP A 1 200 ? -14.935 -22.833 24.757 1.00 47.53 202 ASP A CA 1
ATOM 1537 C C . ASP A 1 200 ? -15.419 -23.931 23.821 1.00 50.88 202 ASP A C 1
ATOM 1538 O O . ASP A 1 200 ? -16.626 -24.122 23.644 1.00 62.41 202 ASP A O 1
ATOM 1543 N N . SER A 1 201 ? -14.471 -24.647 23.215 1.00 54.79 203 SER A N 1
ATOM 1544 C CA . SER A 1 201 ? -14.811 -25.579 22.145 1.00 53.95 203 SER A CA 1
ATOM 1545 C C . SER A 1 201 ? -15.766 -26.663 22.624 1.00 48.76 203 SER A C 1
ATOM 1546 O O . SER A 1 201 ? -16.567 -27.180 21.835 1.00 55.02 203 SER A O 1
ATOM 1549 N N . SER A 1 202 ? -15.684 -27.037 23.900 1.00 46.79 204 SER A N 1
ATOM 1550 C CA . SER A 1 202 ? -16.601 -28.038 24.428 1.00 49.09 204 SER A CA 1
ATOM 1551 C C . SER A 1 202 ? -18.054 -27.586 24.330 1.00 48.65 204 SER A C 1
ATOM 1552 O O . SER A 1 202 ? -18.956 -28.422 24.206 1.00 59.79 204 SER A O 1
ATOM 1555 N N . ILE A 1 203 ? -18.306 -26.276 24.399 1.00 52.53 205 ILE A N 1
ATOM 1556 C CA . ILE A 1 203 ? -19.681 -25.782 24.337 1.00 48.50 205 ILE A CA 1
ATOM 1557 C C . ILE A 1 203 ? -20.313 -26.099 22.985 1.00 43.10 205 ILE A C 1
ATOM 1558 O O . ILE A 1 203 ? -21.484 -26.489 22.906 1.00 47.50 205 ILE A O 1
ATOM 1563 N N . VAL A 1 204 ? -19.545 -25.968 21.901 1.00 37.48 206 VAL A N 1
ATOM 1564 C CA . VAL A 1 204 ? -20.087 -26.191 20.563 1.00 36.32 206 VAL A CA 1
ATOM 1565 C C . VAL A 1 204 ? -19.806 -27.593 20.058 1.00 32.74 206 VAL A C 1
ATOM 1566 O O . VAL A 1 204 ? -20.326 -27.972 18.997 1.00 34.68 206 VAL A O 1
ATOM 1570 N N . GLU A 1 205 ? -19.012 -28.377 20.788 1.00 43.93 207 GLU A N 1
ATOM 1571 C CA . GLU A 1 205 ? -18.812 -29.779 20.444 1.00 40.88 207 GLU A CA 1
ATOM 1572 C C . GLU A 1 205 ? -20.130 -30.541 20.394 1.00 35.71 207 GLU A C 1
ATOM 1573 O O . GLU A 1 205 ? -20.280 -31.468 19.590 1.00 35.76 207 GLU A O 1
ATOM 1579 N N . GLN A 1 206 ? -21.101 -30.165 21.228 1.00 36.21 208 GLN A N 1
ATOM 1580 C CA . GLN A 1 206 ? -22.400 -30.828 21.199 1.00 30.44 208 GLN A CA 1
ATOM 1581 C C . GLN A 1 206 ? -23.079 -30.708 19.839 1.00 41.18 208 GLN A C 1
ATOM 1582 O O . GLN A 1 206 ? -23.948 -31.525 19.518 1.00 36.21 208 GLN A O 1
ATOM 1588 N N . PHE A 1 207 ? -22.730 -29.694 19.051 1.00 35.31 209 PHE A N 1
ATOM 1589 C CA . PHE A 1 207 ? -23.307 -29.488 17.729 1.00 34.28 209 PHE A CA 1
ATOM 1590 C C . PHE A 1 207 ? -22.529 -30.197 16.625 1.00 41.68 209 PHE A C 1
ATOM 1591 O O . PHE A 1 207 ? -22.941 -30.134 15.460 1.00 31.54 209 PHE A O 1
ATOM 1599 N N . LYS A 1 208 ? -21.423 -30.863 16.966 1.00 30.30 210 LYS A N 1
ATOM 1600 C CA . LYS A 1 208 ? -20.704 -31.757 16.061 1.00 33.10 210 LYS A CA 1
ATOM 1601 C C . LYS A 1 208 ? -19.809 -31.009 15.083 1.00 32.68 210 LYS A C 1
ATOM 1602 O O . LYS A 1 208 ? -18.588 -31.183 15.109 1.00 40.58 210 LYS A O 1
ATOM 1608 N N . SER A 1 209 ? -20.388 -30.175 14.226 1.00 31.72 211 SER A N 1
ATOM 1609 C CA . SER A 1 209 ? -19.595 -29.424 13.262 1.00 33.63 211 SER A CA 1
ATOM 1610 C C . SER A 1 209 ? -20.490 -28.399 12.583 1.00 31.37 211 SER A C 1
ATOM 1611 O O . SER A 1 209 ? -21.720 -28.467 12.658 1.00 32.16 211 SER A O 1
ATOM 1614 N N . TRP A 1 210 ? -19.842 -27.460 11.893 1.00 28.84 212 TRP A N 1
ATOM 1615 C CA . TRP A 1 210 ? -20.561 -26.409 11.181 1.00 27.89 212 TRP A CA 1
ATOM 1616 C C . TRP A 1 210 ? -21.435 -27.000 10.079 1.00 31.89 212 TRP A C 1
ATOM 1617 O O . TRP A 1 210 ? -22.628 -26.679 9.970 1.00 29.56 212 TRP A O 1
ATOM 1628 N N . ASP A 1 211 ? -20.860 -27.887 9.261 1.00 31.35 213 ASP A N 1
ATOM 1629 C CA . ASP A 1 211 ? -21.640 -28.532 8.210 1.00 30.29 213 ASP A CA 1
ATOM 1630 C C . ASP A 1 211 ? -22.834 -29.276 8.787 1.00 33.42 213 ASP A C 1
ATOM 1631 O O . ASP A 1 211 ? -23.924 -29.258 8.206 1.00 34.98 213 ASP A O 1
ATOM 1636 N N . GLU A 1 212 ? -22.653 -29.939 9.929 1.00 33.23 214 GLU A N 1
ATOM 1637 C CA . GLU A 1 212 ? -23.756 -30.699 10.502 1.00 31.04 214 GLU A CA 1
ATOM 1638 C C . GLU A 1 212 ? -24.825 -29.786 11.091 1.00 31.22 214 GLU A C 1
ATOM 1639 O O . GLU A 1 212 ? -26.009 -30.137 11.071 1.00 28.84 214 GLU A O 1
ATOM 1645 N N . MET A 1 213 ? -24.436 -28.626 11.627 1.00 31.14 215 MET A N 1
ATOM 1646 C CA . MET A 1 213 ? -25.433 -27.657 12.074 1.00 32.78 215 MET A CA 1
ATOM 1647 C C . MET A 1 213 ? -26.259 -27.154 10.900 1.00 27.55 215 MET A C 1
ATOM 1648 O O . MET A 1 213 ? -27.495 -27.128 10.957 1.00 31.00 215 MET A O 1
ATOM 1653 N N . LYS A 1 214 ? -25.587 -26.751 9.818 1.00 29.26 216 LYS A N 1
ATOM 1654 C CA . LYS A 1 214 ? -26.314 -26.309 8.633 1.00 27.55 216 LYS A CA 1
ATOM 1655 C C . LYS A 1 214 ? -27.222 -27.413 8.105 1.00 33.18 216 LYS A C 1
ATOM 1656 O O . LYS A 1 214 ? -28.368 -27.155 7.716 1.00 34.22 216 LYS A O 1
ATOM 1662 N N . GLY A 1 215 ? -26.724 -28.652 8.093 1.00 27.22 217 GLY A N 1
ATOM 1663 C CA . GLY A 1 215 ? -27.543 -29.772 7.669 1.00 22.31 217 GLY A CA 1
ATOM 1664 C C . GLY A 1 215 ? -28.764 -29.973 8.543 1.00 29.29 217 GLY A C 1
ATOM 1665 O O . GLY A 1 215 ? -29.853 -30.265 8.045 1.00 28.24 217 GLY A O 1
ATOM 1666 N N . ALA A 1 216 ? -28.599 -29.835 9.861 1.00 23.51 218 ALA A N 1
ATOM 1667 C CA . ALA A 1 216 ? -29.735 -30.025 10.758 1.00 27.09 218 ALA A CA 1
ATOM 1668 C C . ALA A 1 216 ? -30.772 -28.930 10.552 1.00 26.33 218 ALA A C 1
ATOM 1669 O O . ALA A 1 216 ? -31.981 -29.200 10.533 1.00 27.70 218 ALA A O 1
ATOM 1671 N N . LEU A 1 217 ? -30.315 -27.690 10.372 1.00 25.12 219 LEU A N 1
ATOM 1672 C CA . LEU A 1 217 ? -31.243 -26.608 10.072 1.00 25.48 219 LEU A CA 1
ATOM 1673 C C . LEU A 1 217 ? -31.987 -26.883 8.773 1.00 27.24 219 LEU A C 1
ATOM 1674 O O . LEU A 1 217 ? -33.203 -26.669 8.685 1.00 24.51 219 LEU A O 1
ATOM 1679 N N . HIS A 1 218 ? -31.267 -27.360 7.752 1.00 26.26 220 HIS A N 1
ATOM 1680 C CA . HIS A 1 218 ? -31.894 -27.646 6.467 1.00 26.88 220 HIS A CA 1
ATOM 1681 C C . HIS A 1 218 ? -32.927 -28.762 6.579 1.00 28.11 220 HIS A C 1
ATOM 1682 O O . HIS A 1 218 ? -34.018 -28.664 6.004 1.00 24.86 220 HIS A O 1
ATOM 1689 N N . GLN A 1 219 ? -32.602 -29.843 7.292 1.00 24.49 221 GLN A N 1
ATOM 1690 C CA . GLN A 1 219 ? -33.588 -30.908 7.455 1.00 24.96 221 GLN A CA 1
ATOM 1691 C C . GLN A 1 219 ? -34.797 -30.411 8.237 1.00 29.02 221 GLN A C 1
ATOM 1692 O O . GLN A 1 219 ? -35.931 -30.824 7.972 1.00 24.04 221 GLN A O 1
ATOM 1698 N N . LEU A 1 220 ? -34.577 -29.518 9.202 1.00 22.12 222 LEU A N 1
ATOM 1699 C CA . LEU A 1 220 ? -35.710 -28.955 9.925 1.00 23.94 222 LEU A CA 1
ATOM 1700 C C . LEU A 1 220 ? -36.589 -28.115 9.004 1.00 27.00 222 LEU A C 1
ATOM 1701 O O . LEU A 1 220 ? -37.820 -28.178 9.086 1.00 26.60 222 LEU A O 1
ATOM 1706 N N . ILE A 1 221 ? -35.978 -27.339 8.106 1.00 21.99 223 ILE A N 1
ATOM 1707 C CA . ILE A 1 221 ? -36.759 -26.548 7.157 1.00 26.06 223 ILE A CA 1
ATOM 1708 C C . ILE A 1 221 ? -37.522 -27.450 6.189 1.00 24.52 223 ILE A C 1
ATOM 1709 O O . ILE A 1 221 ? -38.684 -27.186 5.868 1.00 26.35 223 ILE A O 1
ATOM 1714 N N . LEU A 1 222 ? -36.880 -28.505 5.681 1.00 24.68 224 LEU A N 1
ATOM 1715 C CA . LEU A 1 222 ? -37.600 -29.466 4.846 1.00 25.29 224 LEU A CA 1
ATOM 1716 C C . LEU A 1 222 ? -38.774 -30.078 5.598 1.00 26.52 224 LEU A C 1
ATOM 1717 O O . LEU A 1 222 ? -39.869 -30.216 5.044 1.00 29.20 224 LEU A O 1
ATOM 1722 N N . ASP A 1 223 ? -38.557 -30.463 6.860 1.00 25.66 225 ASP A N 1
ATOM 1723 C CA . ASP A 1 223 ? -39.642 -30.994 7.679 1.00 23.19 225 ASP A CA 1
ATOM 1724 C C . ASP A 1 223 ? -40.787 -29.997 7.783 1.00 27.84 225 ASP A C 1
ATOM 1725 O O . ASP A 1 223 ? -41.957 -30.358 7.619 1.00 31.38 225 ASP A O 1
ATOM 1730 N N . GLU A 1 224 ? -40.467 -28.735 8.081 1.00 24.79 226 GLU A N 1
ATOM 1731 C CA . GLU A 1 224 ? -41.499 -27.710 8.182 1.00 23.43 226 GLU A CA 1
ATOM 1732 C C . GLU A 1 224 ? -42.263 -27.563 6.869 1.00 25.42 226 GLU A C 1
ATOM 1733 O O . GLU A 1 224 ? -43.499 -27.589 6.852 1.00 26.74 226 GLU A O 1
ATOM 1739 N N . LEU A 1 225 ? -41.541 -27.436 5.750 1.00 22.71 227 LEU A N 1
ATOM 1740 C CA . LEU A 1 225 ? -42.206 -27.230 4.465 1.00 29.74 227 LEU A CA 1
ATOM 1741 C C . LEU A 1 225 ? -43.110 -28.404 4.116 1.00 27.74 227 LEU A C 1
ATOM 1742 O O . LEU A 1 225 ? -44.236 -28.212 3.644 1.00 28.86 227 LEU A O 1
ATOM 1747 N N . SER A 1 226 ? -42.645 -29.628 4.353 1.00 28.21 228 SER A N 1
ATOM 1748 C CA . SER A 1 226 ? -43.472 -30.790 4.050 1.00 30.99 228 SER A CA 1
ATOM 1749 C C . SER A 1 226 ? -44.684 -30.869 4.973 1.00 23.27 228 SER A C 1
ATOM 1750 O O . SER A 1 226 ? -45.802 -31.126 4.517 1.00 29.42 228 SER A O 1
ATOM 1753 N N . ASP A 1 227 ? -44.491 -30.623 6.268 1.00 28.42 229 ASP A N 1
ATOM 1754 C CA . ASP A 1 227 ? -45.610 -30.667 7.203 1.00 26.59 229 ASP A CA 1
ATOM 1755 C C . ASP A 1 227 ? -46.666 -29.620 6.862 1.00 34.40 229 ASP A C 1
ATOM 1756 O O . ASP A 1 227 ? -47.869 -29.871 7.003 1.00 30.31 229 ASP A O 1
ATOM 1761 N N . LYS A 1 228 ? -46.239 -28.434 6.434 1.00 33.03 230 LYS A N 1
ATOM 1762 C CA . LYS A 1 228 ? -47.157 -27.354 6.089 1.00 29.36 230 LYS A CA 1
ATOM 1763 C C . LYS A 1 228 ? -47.612 -27.387 4.632 1.00 33.19 230 LYS A C 1
ATOM 1764 O O . LYS A 1 228 ? -48.349 -26.486 4.215 1.00 33.78 230 LYS A O 1
ATOM 1770 N N . ASN A 1 229 ? -47.191 -28.386 3.851 1.00 28.01 231 ASN A N 1
ATOM 1771 C CA . ASN A 1 229 ? -47.608 -28.541 2.451 1.00 28.84 231 ASN A CA 1
ATOM 1772 C C . ASN A 1 229 ? -47.341 -27.279 1.632 1.00 35.32 231 ASN A C 1
ATOM 1773 O O . ASN A 1 229 ? -48.220 -26.760 0.943 1.00 38.61 231 ASN A O 1
ATOM 1778 N N . VAL A 1 230 ? -46.107 -26.781 1.697 1.00 29.72 232 VAL A N 1
ATOM 1779 C CA . VAL A 1 230 ? -45.705 -25.635 0.894 1.00 26.11 232 VAL A CA 1
ATOM 1780 C C . VAL A 1 230 ? -44.300 -25.882 0.365 1.00 31.27 232 VAL A C 1
ATOM 1781 O O . VAL A 1 230 ? -43.563 -26.739 0.858 1.00 25.94 232 VAL A O 1
ATOM 1785 N N . ALA A 1 231 ? -43.944 -25.128 -0.671 1.00 24.75 233 ALA A N 1
ATOM 1786 C CA . ALA A 1 231 ? -42.672 -25.304 -1.357 1.00 33.41 233 ALA A CA 1
ATOM 1787 C C . ALA A 1 231 ? -41.575 -24.370 -0.864 1.00 38.40 233 ALA A C 1
ATOM 1788 O O . ALA A 1 231 ? -40.394 -24.654 -1.096 1.00 37.19 233 ALA A O 1
ATOM 1790 N N . LYS A 1 232 ? -41.924 -23.275 -0.194 1.00 29.91 234 LYS A N 1
ATOM 1791 C CA . LYS A 1 232 ? -40.937 -22.269 0.164 1.00 33.21 234 LYS A CA 1
ATOM 1792 C C . LYS A 1 232 ? -41.303 -21.624 1.492 1.00 34.47 234 LYS A C 1
ATOM 1793 O O . LYS A 1 232 ? -42.479 -21.523 1.853 1.00 29.90 234 LYS A O 1
ATOM 1799 N N . ILE A 1 233 ? -40.266 -21.180 2.207 1.00 29.39 235 ILE A N 1
ATOM 1800 C CA . ILE A 1 233 ? -40.443 -20.539 3.508 1.00 28.79 235 ILE A CA 1
ATOM 1801 C C . ILE A 1 233 ? -41.423 -19.373 3.421 1.00 27.91 235 ILE A C 1
ATOM 1802 O O . ILE A 1 233 ? -42.174 -19.101 4.366 1.00 26.80 235 ILE A O 1
ATOM 1807 N N . SER A 1 234 ? -41.424 -18.657 2.295 1.00 25.49 236 SER A N 1
ATOM 1808 C CA . SER A 1 234 ? -42.260 -17.467 2.174 1.00 28.83 236 SER A CA 1
ATOM 1809 C C . SER A 1 234 ? -43.751 -17.784 2.119 1.00 29.27 236 SER A C 1
ATOM 1810 O O . SER A 1 234 ? -44.565 -16.859 2.195 1.00 28.68 236 SER A O 1
ATOM 1813 N N . ALA A 1 235 ? -44.132 -19.053 2.001 1.00 31.17 237 ALA A N 1
ATOM 1814 C CA . ALA A 1 235 ? -45.536 -19.435 2.071 1.00 33.01 237 ALA A CA 1
ATOM 1815 C C . ALA A 1 235 ? -46.018 -19.678 3.496 1.00 29.25 237 ALA A C 1
ATOM 1816 O O . ALA A 1 235 ? -47.219 -19.891 3.698 1.00 26.92 237 ALA A O 1
ATOM 1818 N N . LEU A 1 236 ? -45.117 -19.658 4.476 1.00 23.57 238 LEU A N 1
ATOM 1819 C CA . LEU A 1 236 ? -45.465 -19.731 5.888 1.00 24.24 238 LEU A CA 1
ATOM 1820 C C . LEU A 1 236 ? -46.000 -18.387 6.390 1.00 26.01 238 LEU A C 1
ATOM 1821 O O . LEU A 1 236 ? -46.073 -17.397 5.658 1.00 21.83 238 LEU A O 1
ATOM 1826 N N . SER A 1 237 ? -46.396 -18.352 7.660 1.00 28.31 239 SER A N 1
ATOM 1827 C CA . SER A 1 237 ? -46.878 -17.113 8.249 1.00 28.16 239 SER A CA 1
ATOM 1828 C C . SER A 1 237 ? -45.765 -16.068 8.286 1.00 26.35 239 SER A C 1
ATOM 1829 O O . SER A 1 237 ? -44.579 -16.378 8.157 1.00 27.46 239 SER A O 1
ATOM 1832 N N . GLN A 1 238 ? -46.166 -14.806 8.467 1.00 28.87 240 GLN A N 1
ATOM 1833 C CA . GLN A 1 238 ? -45.185 -13.725 8.543 1.00 29.28 240 GLN A CA 1
ATOM 1834 C C . GLN A 1 238 ? -44.172 -13.986 9.649 1.00 24.86 240 GLN A C 1
ATOM 1835 O O . GLN A 1 238 ? -42.960 -13.860 9.439 1.00 28.56 240 GLN A O 1
ATOM 1841 N N . ALA A 1 239 ? -44.653 -14.363 10.835 1.00 19.71 241 ALA A N 1
ATOM 1842 C CA . ALA A 1 239 ? -43.751 -14.621 11.953 1.00 26.19 241 ALA A CA 1
ATOM 1843 C C . ALA A 1 239 ? -42.799 -15.772 11.640 1.00 24.94 241 ALA A C 1
ATOM 1844 O O . ALA A 1 239 ? -41.578 -15.647 11.792 1.00 23.46 241 ALA A O 1
ATOM 1846 N N . ARG A 1 240 ? -43.344 -16.908 11.197 1.00 27.46 242 ARG A N 1
ATOM 1847 C CA . ARG A 1 240 ? -42.508 -18.088 10.994 1.00 26.65 242 ARG A CA 1
ATOM 1848 C C . ARG A 1 240 ? -41.616 -17.916 9.769 1.00 26.92 242 ARG A C 1
ATOM 1849 O O . ARG A 1 240 ? -40.446 -18.321 9.777 1.00 27.15 242 ARG A O 1
ATOM 1857 N N . SER A 1 241 ? -42.140 -17.285 8.716 1.00 25.04 243 SER A N 1
ATOM 1858 C CA . SER A 1 241 ? -41.313 -16.971 7.556 1.00 24.25 243 SER A CA 1
ATOM 1859 C C . SER A 1 241 ? -40.144 -16.075 7.946 1.00 29.48 243 SER A C 1
ATOM 1860 O O . SER A 1 241 ? -38.999 -16.314 7.543 1.00 26.33 243 SER A O 1
ATOM 1863 N N . ALA A 1 242 ? -40.419 -15.022 8.718 1.00 20.37 244 ALA A N 1
ATOM 1864 C CA . ALA A 1 242 ? -39.348 -14.133 9.153 1.00 22.63 244 ALA A CA 1
ATOM 1865 C C . ALA A 1 242 ? -38.328 -14.872 10.014 1.00 24.27 244 ALA A C 1
ATOM 1866 O O . ALA A 1 242 ? -37.120 -14.654 9.880 1.00 25.21 244 ALA A O 1
ATOM 1868 N N . GLN A 1 243 ? -38.791 -15.751 10.905 1.00 23.78 245 GLN A N 1
ATOM 1869 C CA . GLN A 1 243 ? -37.862 -16.491 11.757 1.00 19.33 245 GLN A CA 1
ATOM 1870 C C . GLN A 1 243 ? -36.943 -17.385 10.929 1.00 22.11 245 GLN A C 1
ATOM 1871 O O . GLN A 1 243 ? -35.715 -17.391 11.115 1.00 25.92 245 GLN A O 1
ATOM 1877 N N . LEU A 1 244 ? -37.518 -18.143 9.994 1.00 23.56 246 LEU A N 1
ATOM 1878 C CA . LEU A 1 244 ? -36.694 -19.073 9.228 1.00 23.20 246 LEU A CA 1
ATOM 1879 C C . LEU A 1 244 ? -35.780 -18.338 8.258 1.00 24.59 246 LEU A C 1
ATOM 1880 O O . LEU A 1 244 ? -34.627 -18.738 8.067 1.00 25.99 246 LEU A O 1
ATOM 1885 N N . LYS A 1 245 ? -36.264 -17.256 7.643 1.00 24.35 247 LYS A N 1
ATOM 1886 C CA . LYS A 1 245 ? -35.372 -16.476 6.795 1.00 25.64 247 LYS A CA 1
ATOM 1887 C C . LYS A 1 245 ? -34.273 -15.834 7.621 1.00 23.77 247 LYS A C 1
ATOM 1888 O O . LYS A 1 245 ? -33.158 -15.651 7.133 1.00 25.49 247 LYS A O 1
ATOM 1894 N N . PHE A 1 246 ? -34.574 -15.484 8.869 1.00 24.99 248 PHE A N 1
ATOM 1895 C CA . PHE A 1 246 ? -33.549 -14.980 9.773 1.00 22.01 248 PHE A CA 1
ATOM 1896 C C . PHE A 1 246 ? -32.447 -16.017 9.969 1.00 27.47 248 PHE A C 1
ATOM 1897 O O . PHE A 1 246 ? -31.254 -15.711 9.820 1.00 27.35 248 PHE A O 1
ATOM 1905 N N . LEU A 1 247 ? -32.828 -17.267 10.253 1.00 23.82 249 LEU A N 1
ATOM 1906 C CA . LEU A 1 247 ? -31.818 -18.313 10.400 1.00 25.00 249 LEU A CA 1
ATOM 1907 C C . LEU A 1 247 ? -31.043 -18.538 9.100 1.00 24.21 249 LEU A C 1
ATOM 1908 O O . LEU A 1 247 ? -29.811 -18.674 9.118 1.00 25.64 249 LEU A O 1
ATOM 1913 N N . GLN A 1 248 ? -31.743 -18.585 7.962 1.00 23.32 250 GLN A N 1
ATOM 1914 C CA . GLN A 1 248 ? -31.059 -18.753 6.681 1.00 29.95 250 GLN A CA 1
ATOM 1915 C C . GLN A 1 248 ? -30.031 -17.653 6.462 1.00 31.82 250 GLN A C 1
ATOM 1916 O O . GLN A 1 248 ? -28.878 -17.921 6.101 1.00 29.39 250 GLN A O 1
ATOM 1922 N N . THR A 1 249 ? -30.447 -16.401 6.668 1.00 31.65 251 THR A N 1
ATOM 1923 C CA . THR A 1 249 ? -29.579 -15.255 6.430 1.00 32.13 251 THR A CA 1
ATOM 1924 C C . THR A 1 249 ? -28.353 -15.301 7.325 1.00 27.11 251 THR A C 1
ATOM 1925 O O . THR A 1 249 ? -27.232 -15.044 6.870 1.00 32.31 251 THR A O 1
ATOM 1929 N N . MET A 1 250 ? -28.546 -15.638 8.599 1.00 25.95 252 MET A N 1
ATOM 1930 C CA . MET A 1 250 ? -27.409 -15.802 9.498 1.00 24.75 252 MET A CA 1
ATOM 1931 C C . MET A 1 250 ? -26.446 -16.866 8.983 1.00 32.46 252 MET A C 1
ATOM 1932 O O . MET A 1 250 ? -25.234 -16.631 8.889 1.00 29.65 252 MET A O 1
ATOM 1937 N N . ALA A 1 251 ? -26.972 -18.048 8.643 1.00 33.73 253 ALA A N 1
ATOM 1938 C CA . ALA A 1 251 ? -26.102 -19.144 8.224 1.00 36.11 253 ALA A CA 1
ATOM 1939 C C . ALA A 1 251 ? -25.327 -18.794 6.960 1.00 35.76 253 ALA A C 1
ATOM 1940 O O . ALA A 1 251 ? -24.129 -19.080 6.859 1.00 32.61 253 ALA A O 1
ATOM 1942 N N . GLU A 1 252 ? -25.988 -18.176 5.982 1.00 27.89 254 GLU A N 1
ATOM 1943 C CA . GLU A 1 252 ? -25.305 -17.874 4.729 1.00 39.16 254 GLU A CA 1
ATOM 1944 C C . GLU A 1 252 ? -24.283 -16.756 4.907 1.00 35.70 254 GLU A C 1
ATOM 1945 O O . GLU A 1 252 ? -23.152 -16.848 4.398 1.00 38.20 254 GLU A O 1
ATOM 1951 N N . GLN A 1 253 ? -24.645 -15.715 5.665 1.00 29.80 255 GLN A N 1
ATOM 1952 C CA . GLN A 1 253 ? -23.682 -14.660 5.955 1.00 28.85 255 GLN A CA 1
ATOM 1953 C C . GLN A 1 253 ? -22.448 -15.230 6.645 1.00 32.13 255 GLN A C 1
ATOM 1954 O O . GLN A 1 253 ? -21.315 -14.864 6.313 1.00 38.62 255 GLN A O 1
ATOM 1960 N N . LEU A 1 254 ? -22.646 -16.138 7.600 1.00 32.05 256 LEU A N 1
ATOM 1961 C CA . LEU A 1 254 ? -21.500 -16.769 8.244 1.00 34.47 256 LEU A CA 1
ATOM 1962 C C . LEU A 1 254 ? -20.713 -17.630 7.262 1.00 38.20 256 LEU A C 1
ATOM 1963 O O . LEU A 1 254 ? -19.479 -17.680 7.324 1.00 39.31 256 LEU A O 1
ATOM 1968 N N . ASP A 1 255 ? -21.408 -18.312 6.346 1.00 43.46 257 ASP A N 1
ATOM 1969 C CA . ASP A 1 255 ? -20.725 -19.138 5.356 1.00 39.22 257 ASP A CA 1
ATOM 1970 C C . ASP A 1 255 ? -19.806 -18.316 4.472 1.00 44.59 257 ASP A C 1
ATOM 1971 O O . ASP A 1 255 ? -18.790 -18.831 3.992 1.00 47.91 257 ASP A O 1
ATOM 1976 N N . LYS A 1 256 ? -20.140 -17.048 4.235 1.00 37.01 258 LYS A N 1
ATOM 1977 C CA . LYS A 1 256 ? -19.296 -16.236 3.363 1.00 37.28 258 LYS A CA 1
ATOM 1978 C C . LYS A 1 256 ? -17.967 -15.841 4.006 1.00 48.52 258 LYS A C 1
ATOM 1979 O O . LYS A 1 256 ? -17.046 -15.442 3.286 1.00 54.98 258 LYS A O 1
ATOM 1985 N N . ILE A 1 257 ? -17.838 -15.949 5.321 1.00 39.28 259 ILE A N 1
ATOM 1986 C CA . ILE A 1 257 ? -16.655 -15.429 6.014 1.00 37.65 259 ILE A CA 1
ATOM 1987 C C . ILE A 1 257 ? -15.547 -16.480 5.984 1.00 44.23 259 ILE A C 1
ATOM 1988 O O . ILE A 1 257 ? -15.790 -17.638 6.359 1.00 45.86 259 ILE A O 1
ATOM 1993 N N . PRO A 1 258 ? -14.330 -16.117 5.576 1.00 42.71 260 PRO A N 1
ATOM 1994 C CA . PRO A 1 258 ? -13.231 -17.090 5.590 1.00 41.57 260 PRO A CA 1
ATOM 1995 C C . PRO A 1 258 ? -12.874 -17.508 7.008 1.00 37.25 260 PRO A C 1
ATOM 1996 O O . PRO A 1 258 ? -12.902 -16.701 7.941 1.00 40.27 260 PRO A O 1
ATOM 2000 N N . ASN A 1 259 ? -12.519 -18.788 7.157 1.00 35.72 261 ASN A N 1
ATOM 2001 C CA . ASN A 1 259 ? -12.248 -19.337 8.483 1.00 43.13 261 ASN A CA 1
ATOM 2002 C C . ASN A 1 259 ? -11.130 -18.592 9.203 1.00 57.21 261 ASN A C 1
ATOM 2003 O O . ASN A 1 259 ? -11.139 -18.505 10.437 1.00 47.59 261 ASN A O 1
ATOM 2008 N N . GLN A 1 260 ? -10.156 -18.059 8.462 1.00 49.86 262 GLN A N 1
ATOM 2009 C CA . GLN A 1 260 ? -9.074 -17.330 9.112 1.00 49.51 262 GLN A CA 1
ATOM 2010 C C . GLN A 1 260 ? -9.598 -16.119 9.869 1.00 51.30 262 GLN A C 1
ATOM 2011 O O . GLN A 1 260 ? -8.998 -15.702 10.866 1.00 56.72 262 GLN A O 1
ATOM 2013 N N . SER A 1 261 ? -10.721 -15.556 9.429 1.00 43.53 263 SER A N 1
ATOM 2014 C CA . SER A 1 261 ? -11.289 -14.390 10.088 1.00 37.18 263 SER A CA 1
ATOM 2015 C C . SER A 1 261 ? -12.339 -14.759 11.130 1.00 45.42 263 SER A C 1
ATOM 2016 O O . SER A 1 261 ? -12.526 -14.017 12.101 1.00 45.91 263 SER A O 1
ATOM 2019 N N . LEU A 1 262 ? -13.018 -15.893 10.960 1.00 44.65 264 LEU A N 1
ATOM 2020 C CA . LEU A 1 262 ? -14.020 -16.356 11.919 1.00 36.79 264 LEU A CA 1
ATOM 2021 C C . LEU A 1 262 ? -14.056 -17.875 11.844 1.00 36.68 264 LEU A C 1
ATOM 2022 O O . LEU A 1 262 ? -14.522 -18.436 10.847 1.00 39.53 264 LEU A O 1
ATOM 2027 N N . GLU A 1 263 ? -13.559 -18.535 12.885 1.00 33.38 265 GLU A N 1
ATOM 2028 C CA . GLU A 1 263 ? -13.423 -19.981 12.859 1.00 41.54 265 GLU A CA 1
ATOM 2029 C C . GLU A 1 263 ? -14.790 -20.666 12.880 1.00 44.22 265 GLU A C 1
ATOM 2030 O O . GLU A 1 263 ? -15.777 -20.097 13.358 1.00 35.49 265 GLU A O 1
ATOM 2036 N N . PRO A 1 264 ? -14.872 -21.893 12.358 1.00 43.68 266 PRO A N 1
ATOM 2037 C CA . PRO A 1 264 ? -16.155 -22.619 12.378 1.00 42.70 266 PRO A CA 1
ATOM 2038 C C . PRO A 1 264 ? -16.791 -22.718 13.755 1.00 39.12 266 PRO A C 1
ATOM 2039 O O . PRO A 1 264 ? -18.018 -22.629 13.857 1.00 38.09 266 PRO A O 1
ATOM 2043 N N . SER A 1 265 ? -16.004 -22.901 14.819 1.00 36.54 267 SER A N 1
ATOM 2044 C CA . SER A 1 265 ? -16.586 -22.956 16.159 1.00 39.15 267 SER A CA 1
ATOM 2045 C C . SER A 1 265 ? -17.369 -21.687 16.479 1.00 38.12 267 SER A C 1
ATOM 2046 O O . SER A 1 265 ? -18.455 -21.747 17.073 1.00 40.10 267 SER A O 1
ATOM 2049 N N . GLU A 1 266 ? -16.834 -20.528 16.088 1.00 32.98 268 GLU A N 1
ATOM 2050 C CA . GLU A 1 266 ? -17.526 -19.268 16.330 1.00 32.65 268 GLU A CA 1
ATOM 2051 C C . GLU A 1 266 ? -18.812 -19.182 15.515 1.00 37.31 268 GLU A C 1
ATOM 2052 O O . GLU A 1 266 ? -19.846 -18.715 16.017 1.00 37.84 268 GLU A O 1
ATOM 2058 N N . LYS A 1 267 ? -18.766 -19.623 14.255 1.00 32.21 269 LYS A N 1
ATOM 2059 C CA . LYS A 1 267 ? -19.977 -19.647 13.446 1.00 39.86 269 LYS A CA 1
ATOM 2060 C C . LYS A 1 267 ? -21.032 -20.530 14.092 1.00 34.85 269 LYS A C 1
ATOM 2061 O O . LYS A 1 267 ? -22.212 -20.161 14.155 1.00 33.30 269 LYS A O 1
ATOM 2067 N N . MET A 1 268 ? -20.617 -21.695 14.597 1.00 30.84 270 MET A N 1
ATOM 2068 C CA . MET A 1 268 ? -21.542 -22.583 15.288 1.00 35.24 270 MET A CA 1
ATOM 2069 C C . MET A 1 268 ? -22.171 -21.887 16.482 1.00 31.60 270 MET A C 1
ATOM 2070 O O . MET A 1 268 ? -23.385 -21.983 16.692 1.00 31.05 270 MET A O 1
ATOM 2075 N N . ALA A 1 269 ? -21.362 -21.175 17.275 1.00 24.34 271 ALA A N 1
ATOM 2076 C CA . ALA A 1 269 ? -21.916 -20.481 18.434 1.00 28.71 271 ALA A CA 1
ATOM 2077 C C . ALA A 1 269 ? -22.937 -19.429 18.009 1.00 26.84 271 ALA A C 1
ATOM 2078 O O . ALA A 1 269 ? -24.012 -19.315 18.611 1.00 29.11 271 ALA A O 1
ATOM 2080 N N . ILE A 1 270 ? -22.628 -18.669 16.958 1.00 23.68 272 ILE A N 1
ATOM 2081 C CA . ILE A 1 270 ? -23.522 -17.598 16.523 1.00 27.68 272 ILE A CA 1
ATOM 2082 C C . ILE A 1 270 ? -24.844 -18.171 16.025 1.00 26.45 272 ILE A C 1
ATOM 2083 O O . ILE A 1 270 ? -25.928 -17.689 16.382 1.00 28.69 272 ILE A O 1
ATOM 2088 N N . LEU A 1 271 ? -24.777 -19.214 15.197 1.00 26.23 273 LEU A N 1
ATOM 2089 C CA . LEU A 1 271 ? -26.005 -19.819 14.695 1.00 23.44 273 LEU A CA 1
ATOM 2090 C C . LEU A 1 271 ? -26.801 -20.465 15.825 1.00 26.93 273 LEU A C 1
ATOM 2091 O O . LEU A 1 271 ? -28.037 -20.433 15.815 1.00 25.57 273 LEU A O 1
ATOM 2096 N N . ALA A 1 272 ? -26.115 -21.049 16.811 1.00 23.25 274 ALA A N 1
ATOM 2097 C CA . ALA A 1 272 ? -26.820 -21.611 17.961 1.00 26.97 274 ALA A CA 1
ATOM 2098 C C . ALA A 1 272 ? -27.571 -20.529 18.734 1.00 29.74 274 ALA A C 1
ATOM 2099 O O . ALA A 1 272 ? -28.733 -20.721 19.122 1.00 28.58 274 ALA A O 1
ATOM 2101 N N . GLY A 1 273 ? -26.925 -19.386 18.972 1.00 25.78 275 GLY A N 1
ATOM 2102 C CA . GLY A 1 273 ? -27.630 -18.278 19.601 1.00 24.32 275 GLY A CA 1
ATOM 2103 C C . GLY A 1 273 ? -28.840 -17.833 18.800 1.00 25.20 275 GLY A C 1
ATOM 2104 O O . GLY A 1 273 ? -29.917 -17.596 19.358 1.00 23.26 275 GLY A O 1
ATOM 2105 N N . ALA A 1 274 ? -28.678 -17.715 17.477 1.00 25.33 276 ALA A N 1
ATOM 2106 C CA . ALA A 1 274 ? -29.799 -17.334 16.621 1.00 22.84 276 ALA A CA 1
ATOM 2107 C C . ALA A 1 274 ? -30.952 -18.325 16.754 1.00 26.18 276 ALA A C 1
ATOM 2108 O O . ALA A 1 274 ? -32.129 -17.931 16.829 1.00 24.90 276 ALA A O 1
ATOM 2110 N N . MET A 1 275 ? -30.626 -19.619 16.819 1.00 25.96 277 MET A N 1
ATOM 2111 C CA . MET A 1 275 ? -31.650 -20.637 17.015 1.00 24.10 277 MET A CA 1
ATOM 2112 C C . MET A 1 275 ? -32.354 -20.447 18.347 1.00 22.58 277 MET A C 1
ATOM 2113 O O . MET A 1 275 ? -33.578 -20.611 18.439 1.00 23.59 277 MET A O 1
ATOM 2118 N N . TYR A 1 276 ? -31.599 -20.100 19.397 1.00 25.60 278 TYR A N 1
ATOM 2119 C CA . TYR A 1 276 ? -32.236 -19.817 20.681 1.00 22.28 278 TYR A CA 1
ATOM 2120 C C . TYR A 1 276 ? -33.189 -18.637 20.570 1.00 24.23 278 TYR A C 1
ATOM 2121 O O . TYR A 1 276 ? -34.257 -18.630 21.195 1.00 22.84 278 TYR A O 1
ATOM 2130 N N . ILE A 1 277 ? -32.833 -17.641 19.754 1.00 24.61 279 ILE A N 1
ATOM 2131 C CA . ILE A 1 277 ? -33.701 -16.480 19.574 1.00 27.23 279 ILE A CA 1
ATOM 2132 C C . ILE A 1 277 ? -35.026 -16.898 18.946 1.00 30.12 279 ILE A C 1
ATOM 2133 O O . ILE A 1 277 ? -36.108 -16.568 19.452 1.00 24.49 279 ILE A O 1
ATOM 2138 N N . VAL A 1 278 ? -34.963 -17.625 17.826 1.00 25.71 280 VAL A N 1
ATOM 2139 C CA . VAL A 1 278 ? -36.200 -18.058 17.175 1.00 22.16 280 VAL A CA 1
ATOM 2140 C C . VAL A 1 278 ? -37.029 -18.921 18.123 1.00 22.90 280 VAL A C 1
ATOM 2141 O O . VAL A 1 278 ? -38.250 -18.736 18.264 1.00 24.29 280 VAL A O 1
ATOM 2145 N N . ARG A 1 279 ? -36.367 -19.851 18.816 1.00 20.92 281 ARG A N 1
ATOM 2146 C CA . ARG A 1 279 ? -37.045 -20.698 19.792 1.00 29.76 281 ARG A CA 1
ATOM 2147 C C . ARG A 1 279 ? -37.784 -19.867 20.838 1.00 28.41 281 ARG A C 1
ATOM 2148 O O . ARG A 1 279 ? -38.943 -20.157 21.172 1.00 28.82 281 ARG A O 1
ATOM 2156 N N . GLY A 1 280 ? -37.137 -18.819 21.353 1.00 24.70 282 GLY A N 1
ATOM 2157 C CA . GLY A 1 280 ? -37.790 -17.970 22.337 1.00 26.36 282 GLY A CA 1
ATOM 2158 C C . GLY A 1 280 ? -38.980 -17.224 21.767 1.00 24.20 282 GLY A C 1
ATOM 2159 O O . GLY A 1 280 ? -40.011 -17.076 22.431 1.00 30.60 282 GLY A O 1
ATOM 2160 N N . GLN A 1 281 ? -38.860 -16.750 20.526 1.00 22.47 283 GLN A N 1
ATOM 2161 C CA . GLN A 1 281 ? -39.987 -16.075 19.892 1.00 22.89 283 GLN A CA 1
ATOM 2162 C C . GLN A 1 281 ? -41.202 -16.993 19.798 1.00 27.94 283 GLN A C 1
ATOM 2163 O O . GLN A 1 281 ? -42.329 -16.593 20.132 1.00 31.17 283 GLN A O 1
ATOM 2169 N N . ILE A 1 282 ? -40.991 -18.242 19.378 1.00 24.16 284 ILE A N 1
ATOM 2170 C CA . ILE A 1 282 ? -42.124 -19.154 19.254 1.00 32.70 284 ILE A CA 1
ATOM 2171 C C . ILE A 1 282 ? -42.712 -19.457 20.629 1.00 27.93 284 ILE A C 1
ATOM 2172 O O . ILE A 1 282 ? -43.942 -19.407 20.832 1.00 24.24 284 ILE A O 1
ATOM 2177 N N . ALA A 1 283 ? -41.838 -19.731 21.606 1.00 27.69 285 ALA A N 1
ATOM 2178 C CA . ALA A 1 283 ? -42.311 -19.954 22.966 1.00 22.59 285 ALA A CA 1
ATOM 2179 C C . ALA A 1 283 ? -43.205 -18.811 23.409 1.00 25.63 285 ALA A C 1
ATOM 2180 O O . ALA A 1 283 ? -44.244 -19.033 24.040 1.00 27.00 285 ALA A O 1
ATOM 2182 N N . GLN A 1 284 ? -42.833 -17.575 23.062 1.00 20.41 286 GLN A N 1
ATOM 2183 C CA . GLN A 1 284 ? -43.690 -16.444 23.397 1.00 27.17 286 GLN A CA 1
ATOM 2184 C C . GLN A 1 284 ? -45.027 -16.541 22.678 1.00 30.45 286 GLN A C 1
ATOM 2185 O O . GLN A 1 284 ? -46.071 -16.204 23.248 1.00 30.32 286 GLN A O 1
ATOM 2191 N N . GLU A 1 285 ? -45.025 -17.022 21.435 1.00 28.95 287 GLU A N 1
ATOM 2192 C CA . GLU A 1 285 ? -46.305 -17.260 20.780 1.00 28.35 287 GLU A CA 1
ATOM 2193 C C . GLU A 1 285 ? -47.185 -18.209 21.576 1.00 31.16 287 GLU A C 1
ATOM 2194 O O . GLU A 1 285 ? -48.414 -18.167 21.436 1.00 26.84 287 GLU A O 1
ATOM 2200 N N . TYR A 1 286 ? -46.602 -19.058 22.416 1.00 26.95 288 TYR A N 1
ATOM 2201 C CA . TYR A 1 286 ? -47.422 -19.942 23.236 1.00 23.82 288 TYR A CA 1
ATOM 2202 C C . TYR A 1 286 ? -47.567 -19.465 24.680 1.00 30.62 288 TYR A C 1
ATOM 2203 O O . TYR A 1 286 ? -47.962 -20.250 25.548 1.00 31.04 288 TYR A O 1
ATOM 2212 N N . GLY A 1 287 ? -47.275 -18.198 24.953 1.00 29.13 289 GLY A N 1
ATOM 2213 C CA . GLY A 1 287 ? -47.397 -17.697 26.308 1.00 25.65 289 GLY A CA 1
ATOM 2214 C C . GLY A 1 287 ? -46.406 -18.271 27.292 1.00 40.92 289 GLY A C 1
ATOM 2215 O O . GLY A 1 287 ? -46.671 -18.261 28.497 1.00 37.92 289 GLY A O 1
ATOM 2216 N N . LYS A 1 288 ? -45.264 -18.762 26.821 1.00 31.64 290 LYS A N 1
ATOM 2217 C CA . LYS A 1 288 ? -44.231 -19.324 27.675 1.00 24.24 290 LYS A CA 1
ATOM 2218 C C . LYS A 1 288 ? -43.006 -18.421 27.664 1.00 32.53 290 LYS A C 1
ATOM 2219 O O . LYS A 1 288 ? -42.824 -17.593 26.766 1.00 31.77 290 LYS A O 1
ATOM 2225 N N . ASP A 1 289 ? -42.170 -18.575 28.685 1.00 31.39 291 ASP A N 1
ATOM 2226 C CA . ASP A 1 289 ? -40.935 -17.810 28.724 1.00 35.16 291 ASP A CA 1
ATOM 2227 C C . ASP A 1 289 ? -40.035 -18.209 27.558 1.00 30.59 291 ASP A C 1
ATOM 2228 O O . ASP A 1 289 ? -39.989 -19.387 27.182 1.00 26.50 291 ASP A O 1
ATOM 2233 N N . PRO A 1 290 ? -39.292 -17.263 26.981 1.00 28.38 292 PRO A N 1
ATOM 2234 C CA . PRO A 1 290 ? -38.429 -17.599 25.837 1.00 27.03 292 PRO A CA 1
ATOM 2235 C C . PRO A 1 290 ? -37.554 -18.820 26.065 1.00 29.35 292 PRO A C 1
ATOM 2236 O O . PRO A 1 290 ? -37.344 -19.609 25.131 1.00 27.85 292 PRO A O 1
ATOM 2240 N N . LEU A 1 291 ? -37.030 -18.996 27.278 1.00 30.15 293 LEU A N 1
ATOM 2241 C CA . LEU A 1 291 ? -36.110 -20.084 27.582 1.00 27.17 293 LEU A CA 1
ATOM 2242 C C . LEU A 1 291 ? -36.790 -21.264 28.259 1.00 27.23 293 LEU A C 1
ATOM 2243 O O . LEU A 1 291 ? -36.103 -22.126 28.816 1.00 29.69 293 LEU A O 1
ATOM 2248 N N . SER A 1 292 ? -38.118 -21.328 28.219 1.00 31.35 294 SER A N 1
ATOM 2249 C CA . SER A 1 292 ? -38.816 -22.475 28.781 1.00 24.65 294 SER A CA 1
ATOM 2250 C C . SER A 1 292 ? -38.300 -23.772 28.172 1.00 29.85 294 SER A C 1
ATOM 2251 O O . SER A 1 292 ? -37.974 -23.835 26.984 1.00 30.52 294 SER A O 1
ATOM 2254 N N . ASN A 1 293 ? -38.250 -24.819 28.990 1.00 30.77 295 ASN A N 1
ATOM 2255 C CA . ASN A 1 293 ? -37.886 -26.149 28.525 1.00 33.05 295 ASN A CA 1
ATOM 2256 C C . ASN A 1 293 ? -39.102 -27.034 28.293 1.00 30.43 295 ASN A C 1
ATOM 2257 O O . ASN A 1 293 ? -38.945 -28.231 28.036 1.00 32.65 295 ASN A O 1
ATOM 2262 N N . ASP A 1 294 ? -40.306 -26.474 28.384 1.00 35.85 296 ASP A N 1
ATOM 2263 C CA . ASP A 1 294 ? -41.500 -27.223 28.023 1.00 36.19 296 ASP A CA 1
ATOM 2264 C C . ASP A 1 294 ? -41.395 -27.698 26.582 1.00 40.77 296 ASP A C 1
ATOM 2265 O O . ASP A 1 294 ? -40.830 -27.013 25.724 1.00 33.51 296 ASP A O 1
ATOM 2270 N N . LYS A 1 295 ? -41.925 -28.887 26.323 1.00 34.95 297 LYS A N 1
ATOM 2271 C CA . LYS A 1 295 ? -42.148 -29.318 24.956 1.00 35.70 297 LYS A CA 1
ATOM 2272 C C . LYS A 1 295 ? -43.418 -28.666 24.432 1.00 30.99 297 LYS A C 1
ATOM 2273 O O . LYS A 1 295 ? -44.476 -28.749 25.064 1.00 39.16 297 LYS A O 1
ATOM 2279 N N . ILE A 1 296 ? -43.312 -28.002 23.287 1.00 26.75 298 ILE A N 1
ATOM 2280 C CA . ILE A 1 296 ? -44.480 -27.420 22.643 1.00 25.52 298 ILE A CA 1
ATOM 2281 C C . ILE A 1 296 ? -44.743 -28.231 21.385 1.00 30.21 298 ILE A C 1
ATOM 2282 O O . ILE A 1 296 ? -44.232 -27.920 20.303 1.00 33.43 298 ILE A O 1
ATOM 2287 N N . SER A 1 297 ? -45.540 -29.289 21.529 1.00 25.19 299 SER A N 1
ATOM 2288 C CA . SER A 1 297 ? -45.691 -30.255 20.449 1.00 34.16 299 SER A CA 1
ATOM 2289 C C . SER A 1 297 ? -46.329 -29.639 19.212 1.00 29.07 299 SER A C 1
ATOM 2290 O O . SER A 1 297 ? -46.096 -30.116 18.098 1.00 28.07 299 SER A O 1
ATOM 2293 N N . ALA A 1 298 ? -47.147 -28.598 19.383 1.00 26.16 300 ALA A N 1
ATOM 2294 C CA . ALA A 1 298 ? -47.879 -28.027 18.259 1.00 31.33 300 ALA A CA 1
ATOM 2295 C C . ALA A 1 298 ? -46.997 -27.285 17.258 1.00 29.19 300 ALA A C 1
ATOM 2296 O O . ALA A 1 298 ? -47.485 -26.950 16.173 1.00 31.25 300 ALA A O 1
ATOM 2298 N N . THR A 1 299 ? -45.731 -27.014 17.572 1.00 24.11 301 THR A N 1
ATOM 2299 C CA . THR A 1 299 ? -44.853 -26.276 16.665 1.00 23.58 301 THR A CA 1
ATOM 2300 C C . THR A 1 299 ? -43.660 -27.137 16.268 1.00 24.13 301 THR A C 1
ATOM 2301 O O . THR A 1 299 ? -42.869 -27.552 17.123 1.00 26.69 301 THR A O 1
ATOM 2305 N N . VAL A 1 300 ? -43.536 -27.395 14.965 1.00 26.27 302 VAL A N 1
ATOM 2306 C CA . VAL A 1 300 ? -42.418 -28.170 14.433 1.00 21.08 302 VAL A CA 1
ATOM 2307 C C . VAL A 1 300 ? -41.092 -27.453 14.669 1.00 23.85 302 VAL A C 1
ATOM 2308 O O . VAL A 1 300 ? -40.089 -28.075 15.041 1.00 22.08 302 VAL A O 1
ATOM 2312 N N . ILE A 1 301 ? -41.064 -26.136 14.463 1.00 20.69 303 ILE A N 1
ATOM 2313 C CA . ILE A 1 301 ? -39.805 -25.397 14.524 1.00 21.95 303 ILE A CA 1
ATOM 2314 C C . ILE A 1 301 ? -39.274 -25.333 15.958 1.00 21.81 303 ILE A C 1
ATOM 2315 O O . ILE A 1 301 ? -38.081 -25.537 16.202 1.00 22.48 303 ILE A O 1
ATOM 2320 N N . HIS A 1 302 ? -40.139 -25.032 16.928 1.00 23.00 304 HIS A N 1
ATOM 2321 C CA . HIS A 1 302 ? -39.675 -24.988 18.314 1.00 24.42 304 HIS A CA 1
ATOM 2322 C C . HIS A 1 302 ? -39.143 -26.346 18.764 1.00 25.17 304 HIS A C 1
ATOM 2323 O O . HIS A 1 302 ? -38.091 -26.432 19.409 1.00 27.54 304 HIS A O 1
ATOM 2330 N N . THR A 1 303 ? -39.857 -27.421 18.428 1.00 21.08 305 THR A N 1
ATOM 2331 C CA . THR A 1 303 ? -39.418 -28.757 18.812 1.00 24.25 305 THR A CA 1
ATOM 2332 C C . THR A 1 303 ? -38.097 -29.121 18.147 1.00 20.26 305 THR A C 1
ATOM 2333 O O . THR A 1 303 ? -37.185 -29.655 18.797 1.00 27.68 305 THR A O 1
ATOM 2337 N N . GLY A 1 304 ? -37.971 -28.828 16.851 1.00 20.73 306 GLY A N 1
ATOM 2338 C CA . GLY A 1 304 ? -36.757 -29.181 16.137 1.00 21.72 306 GLY A CA 1
ATOM 2339 C C . GLY A 1 304 ? -35.553 -28.391 16.607 1.00 25.88 306 GLY A C 1
ATOM 2340 O O . GLY A 1 304 ? -34.461 -28.946 16.762 1.00 24.57 306 GLY A O 1
ATOM 2341 N N . LEU A 1 305 ? -35.730 -27.085 16.836 1.00 22.34 307 LEU A N 1
ATOM 2342 C CA . LEU A 1 305 ? -34.634 -26.274 17.361 1.00 22.99 307 LEU A CA 1
ATOM 2343 C C . LEU A 1 305 ? -34.252 -26.725 18.761 1.00 28.09 307 LEU A C 1
ATOM 2344 O O . LEU A 1 305 ? -33.064 -26.766 19.106 1.00 26.14 307 LEU A O 1
ATOM 2349 N N . SER A 1 306 ? -35.246 -27.059 19.587 1.00 25.33 308 SER A N 1
ATOM 2350 C CA . SER A 1 306 ? -34.940 -27.592 20.910 1.00 28.16 308 SER A CA 1
ATOM 2351 C C . SER A 1 306 ? -34.096 -28.853 20.799 1.00 26.67 308 SER A C 1
ATOM 2352 O O . SER A 1 306 ? -33.175 -29.063 21.596 1.00 30.50 308 SER A O 1
ATOM 2355 N N . THR A 1 307 ? -34.386 -29.700 19.808 1.00 27.85 309 THR A N 1
ATOM 2356 C CA . THR A 1 307 ? -33.612 -30.928 19.644 1.00 25.87 309 THR A CA 1
ATOM 2357 C C . THR A 1 307 ? -32.194 -30.632 19.162 1.00 26.97 309 THR A C 1
ATOM 2358 O O . THR A 1 307 ? -31.219 -31.164 19.705 1.00 28.31 309 THR A O 1
ATOM 2362 N N . ILE A 1 308 ? -32.059 -29.776 18.149 1.00 25.23 310 ILE A N 1
ATOM 2363 C CA . ILE A 1 308 ? -30.740 -29.437 17.621 1.00 26.04 310 ILE A CA 1
ATOM 2364 C C . ILE A 1 308 ? -29.867 -28.814 18.706 1.00 30.22 310 ILE A C 1
ATOM 2365 O O . ILE A 1 308 ? -28.672 -29.117 18.818 1.00 30.37 310 ILE A O 1
ATOM 2370 N N . LEU A 1 309 ? -30.446 -27.920 19.507 1.00 25.40 311 LEU A N 1
ATOM 2371 C CA . LEU A 1 309 ? -29.702 -27.203 20.537 1.00 29.25 311 LEU A CA 1
ATOM 2372 C C . LEU A 1 309 ? -29.385 -28.062 21.755 1.00 30.00 311 LEU A C 1
ATOM 2373 O O . LEU A 1 309 ? -28.523 -27.684 22.555 1.00 32.76 311 LEU A O 1
ATOM 2378 N N . HIS A 1 310 ? -30.063 -29.191 21.932 1.00 30.21 312 HIS A N 1
ATOM 2379 C CA . HIS A 1 310 ? -30.008 -29.919 23.197 1.00 35.77 312 HIS A CA 1
ATOM 2380 C C . HIS A 1 310 ? -30.428 -28.994 24.334 1.00 30.72 312 HIS A C 1
ATOM 2381 O O . HIS A 1 310 ? -29.824 -28.980 25.407 1.00 34.78 312 HIS A O 1
ATOM 2388 N N . ALA A 1 311 ? -31.481 -28.212 24.087 1.00 29.87 313 ALA A N 1
ATOM 2389 C CA . ALA A 1 311 ? -31.831 -27.120 24.988 1.00 27.73 313 ALA A CA 1
ATOM 2390 C C . ALA A 1 311 ? -32.224 -27.627 26.369 1.00 30.99 313 ALA A C 1
ATOM 2391 O O . ALA A 1 311 ? -31.913 -26.988 27.380 1.00 34.00 313 ALA A O 1
ATOM 2393 N N . ASN A 1 312 ? -32.917 -28.765 26.437 1.00 28.67 314 ASN A N 1
ATOM 2394 C CA . ASN A 1 312 ? -33.373 -29.270 27.728 1.00 33.01 314 ASN A CA 1
ATOM 2395 C C . ASN A 1 312 ? -32.218 -29.711 28.618 1.00 36.16 314 ASN A C 1
ATOM 2396 O O . ASN A 1 312 ? -32.334 -29.656 29.847 1.00 38.75 314 ASN A O 1
ATOM 2401 N N . ALA A 1 313 ? -31.095 -30.120 28.028 1.00 31.83 315 ALA A N 1
ATOM 2402 C CA . ALA A 1 313 ? -29.975 -30.666 28.782 1.00 31.08 315 ALA A CA 1
ATOM 2403 C C . ALA A 1 313 ? -28.855 -29.663 29.028 1.00 32.94 315 ALA A C 1
ATOM 2404 O O . ALA A 1 313 ? -27.965 -29.942 29.836 1.00 40.35 315 ALA A O 1
ATOM 2406 N N . ASP A 1 314 ? -28.879 -28.505 28.384 1.00 33.72 316 ASP A N 1
ATOM 2407 C CA . ASP A 1 314 ? -27.737 -27.608 28.434 1.00 36.74 316 ASP A CA 1
ATOM 2408 C C . ASP A 1 314 ? -27.912 -26.620 29.579 1.00 38.14 316 ASP A C 1
ATOM 2409 O O . ASP A 1 314 ? -29.030 -26.232 29.928 1.00 35.34 316 ASP A O 1
ATOM 2414 N N . CYS A 1 315 ? -26.792 -26.208 30.160 1.00 32.42 317 CYS A N 1
ATOM 2415 C CA . CYS A 1 315 ? -26.863 -25.331 31.315 1.00 33.79 317 CYS A CA 1
ATOM 2416 C C . CYS A 1 315 ? -27.071 -23.884 30.871 1.00 28.56 317 CYS A C 1
ATOM 2417 O O . CYS A 1 315 ? -26.765 -23.500 29.739 1.00 32.70 317 CYS A O 1
ATOM 2420 N N . CYS A 1 316 ? -27.619 -23.080 31.786 1.00 21.98 318 CYS A N 1
ATOM 2421 C CA . CYS A 1 316 ? -27.919 -21.688 31.463 1.00 21.50 318 CYS A CA 1
ATOM 2422 C C . CYS A 1 316 ? -26.672 -20.922 31.037 1.00 30.29 318 CYS A C 1
ATOM 2423 O O . CYS A 1 316 ? -26.765 -20.006 30.211 1.00 31.23 318 CYS A O 1
ATOM 2426 N N . GLU A 1 317 ? -25.499 -21.275 31.577 1.00 29.16 319 GLU A N 1
ATOM 2427 C CA . GLU A 1 317 ? -24.287 -20.537 31.225 1.00 26.02 319 GLU A CA 1
ATOM 2428 C C . GLU A 1 317 ? -23.933 -20.726 29.756 1.00 31.74 319 GLU A C 1
ATOM 2429 O O . GLU A 1 317 ? -23.608 -19.753 29.057 1.00 35.78 319 GLU A O 1
ATOM 2435 N N . ASP A 1 318 ? -24.013 -21.967 29.262 1.00 31.68 320 ASP A N 1
ATOM 2436 C CA . ASP A 1 318 ? -23.778 -22.205 27.842 1.00 27.52 320 ASP A CA 1
ATOM 2437 C C . ASP A 1 318 ? -24.757 -21.412 26.991 1.00 28.66 320 ASP A C 1
ATOM 2438 O O . ASP A 1 318 ? -24.367 -20.784 25.997 1.00 28.60 320 ASP A O 1
ATOM 2443 N N . LYS A 1 319 ? -26.035 -21.415 27.381 1.00 23.51 321 LYS A N 1
ATOM 2444 C CA . LYS A 1 319 ? -27.038 -20.671 26.630 1.00 31.54 321 LYS A CA 1
ATOM 2445 C C . LYS A 1 319 ? -26.686 -19.195 26.575 1.00 29.53 321 LYS A C 1
ATOM 2446 O O . LYS A 1 319 ? -26.769 -18.569 25.513 1.00 30.72 321 LYS A O 1
ATOM 2452 N N . GLU A 1 320 ? -26.272 -18.624 27.708 1.00 30.13 322 GLU A N 1
ATOM 2453 C CA . GLU A 1 320 ? -25.865 -17.225 27.710 1.00 29.55 322 GLU A CA 1
ATOM 2454 C C . GLU A 1 320 ? -24.699 -16.986 26.765 1.00 27.76 322 GLU A C 1
ATOM 2455 O O . GLU A 1 320 ? -24.673 -15.979 26.049 1.00 30.64 322 GLU A O 1
ATOM 2461 N N . VAL A 1 321 ? -23.713 -17.888 26.757 1.00 25.18 323 VAL A N 1
ATOM 2462 C CA . VAL A 1 321 ? -22.559 -17.684 25.884 1.00 25.24 323 VAL A CA 1
ATOM 2463 C C . VAL A 1 321 ? -22.991 -17.692 24.421 1.00 30.06 323 VAL A C 1
ATOM 2464 O O . VAL A 1 321 ? -22.572 -16.837 23.629 1.00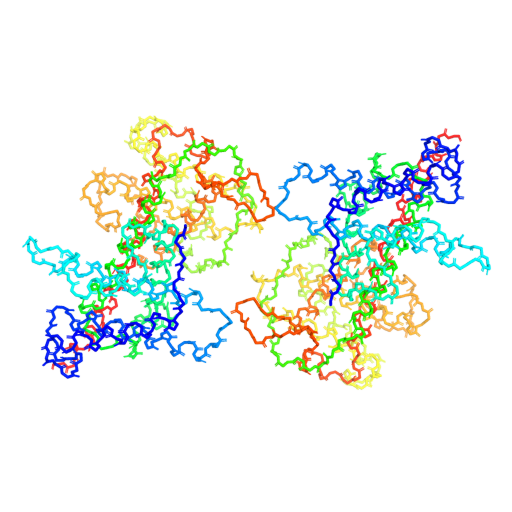 29.67 323 VAL A O 1
ATOM 2468 N N . LEU A 1 322 ? -23.850 -18.643 24.043 1.00 23.13 324 LEU A N 1
ATOM 2469 C CA . LEU A 1 322 ? -24.267 -18.739 22.649 1.00 24.34 324 LEU A CA 1
ATOM 2470 C C . LEU A 1 322 ? -25.104 -17.531 22.241 1.00 25.18 324 LEU A C 1
ATOM 2471 O O . LEU A 1 322 ? -24.887 -16.940 21.169 1.00 30.97 324 LEU A O 1
ATOM 2476 N N . ILE A 1 323 ? -26.044 -17.130 23.099 1.00 22.80 325 ILE A N 1
ATOM 2477 C CA . ILE A 1 323 ? -26.894 -15.989 22.783 1.00 27.37 325 ILE A CA 1
ATOM 2478 C C . ILE A 1 323 ? -26.062 -14.718 22.690 1.00 28.93 325 ILE A C 1
ATOM 2479 O O . ILE A 1 323 ? -26.275 -13.886 21.802 1.00 29.43 325 ILE A O 1
ATOM 2484 N N . ALA A 1 324 ? -25.088 -14.558 23.586 1.00 28.73 326 ALA A N 1
ATOM 2485 C CA . ALA A 1 324 ? -24.225 -13.382 23.542 1.00 30.28 326 ALA A CA 1
ATOM 2486 C C . ALA A 1 324 ? -23.369 -13.370 22.281 1.00 32.76 326 ALA A C 1
ATOM 2487 O O . ALA A 1 324 ? -23.121 -12.305 21.703 1.00 29.66 326 ALA A O 1
ATOM 2489 N N . ALA A 1 325 ? -22.902 -14.541 21.842 1.00 28.86 327 ALA A N 1
ATOM 2490 C CA . ALA A 1 325 ? -22.159 -14.604 20.586 1.00 30.96 327 ALA A CA 1
ATOM 2491 C C . ALA A 1 325 ? -23.018 -14.115 19.426 1.00 26.65 327 ALA A C 1
ATOM 2492 O O . ALA A 1 325 ? -22.587 -13.276 18.614 1.00 31.55 327 ALA A O 1
ATOM 2494 N N . ALA A 1 326 ? -24.259 -14.610 19.348 1.00 27.62 328 ALA A N 1
ATOM 2495 C CA . ALA A 1 326 ? -25.150 -14.129 18.298 1.00 28.51 328 ALA A CA 1
ATOM 2496 C C . ALA A 1 326 ? -25.365 -12.625 18.418 1.00 27.82 328 ALA A C 1
ATOM 2497 O O . ALA A 1 326 ? -25.338 -11.903 17.415 1.00 30.98 328 ALA A O 1
ATOM 2499 N N . ASN A 1 327 ? -25.564 -12.135 19.644 1.00 30.36 329 ASN A N 1
ATOM 2500 C CA . ASN A 1 327 ? -25.766 -10.706 19.860 1.00 30.05 329 ASN A CA 1
ATOM 2501 C C . ASN A 1 327 ? -24.603 -9.902 19.292 1.00 35.91 329 ASN A C 1
ATOM 2502 O O . ASN A 1 327 ? -24.799 -8.896 18.597 1.00 33.53 329 ASN A O 1
ATOM 2507 N N . LYS A 1 328 ? -23.380 -10.343 19.574 1.00 31.65 330 LYS A N 1
ATOM 2508 C CA . LYS A 1 328 ? -22.207 -9.617 19.111 1.00 34.32 330 LYS A CA 1
ATOM 2509 C C . LYS A 1 328 ? -22.171 -9.565 17.590 1.00 38.48 330 LYS A C 1
ATOM 2510 O O . LYS A 1 328 ? -21.957 -8.497 16.997 1.00 35.51 330 LYS A O 1
ATOM 2516 N N . PHE A 1 329 ? -22.401 -10.706 16.934 1.00 33.33 331 PHE A N 1
ATOM 2517 C CA . PHE A 1 329 ? -22.344 -10.710 15.472 1.00 29.51 331 PHE A CA 1
ATOM 2518 C C . PHE A 1 329 ? -23.443 -9.836 14.868 1.00 27.68 331 PHE A C 1
ATOM 2519 O O . PHE A 1 329 ? -23.188 -9.014 13.974 1.00 35.52 331 PHE A O 1
ATOM 2527 N N . ILE A 1 330 ? -24.675 -9.987 15.356 1.00 30.94 332 ILE A N 1
ATOM 2528 C CA . ILE A 1 330 ? -25.788 -9.200 14.829 1.00 27.70 332 ILE A CA 1
ATOM 2529 C C . ILE A 1 330 ? -25.503 -7.712 14.977 1.00 32.85 332 ILE A C 1
ATOM 2530 O O . ILE A 1 330 ? -25.712 -6.925 14.046 1.00 32.77 332 ILE A O 1
ATOM 2535 N N . ARG A 1 331 ? -25.047 -7.301 16.160 1.00 29.01 333 ARG A N 1
ATOM 2536 C CA . ARG A 1 331 ? -24.755 -5.889 16.375 1.00 31.52 333 ARG A CA 1
ATOM 2537 C C . ARG A 1 331 ? -23.665 -5.407 15.429 1.00 39.55 333 ARG A C 1
ATOM 2538 O O . ARG A 1 331 ? -23.776 -4.322 14.846 1.00 36.99 333 ARG A O 1
ATOM 2546 N N . HIS A 1 332 ? -22.604 -6.203 15.256 1.00 35.15 334 HIS A N 1
ATOM 2547 C CA . HIS A 1 332 ? -21.583 -5.818 14.290 1.00 34.81 334 HIS A CA 1
ATOM 2548 C C . HIS A 1 332 ? -22.176 -5.610 12.908 1.00 43.32 334 HIS A C 1
ATOM 2549 O O . HIS A 1 332 ? -21.718 -4.734 12.164 1.00 43.34 334 HIS A O 1
ATOM 2556 N N . MET A 1 333 ? -23.193 -6.390 12.545 1.00 39.38 335 MET A N 1
ATOM 2557 C CA . MET A 1 333 ? -23.718 -6.300 11.189 1.00 35.11 335 MET A CA 1
ATOM 2558 C C . MET A 1 333 ? -24.775 -5.216 11.004 1.00 31.33 335 MET A C 1
ATOM 2559 O O . MET A 1 333 ? -24.921 -4.697 9.890 1.00 37.15 335 MET A O 1
ATOM 2564 N N . VAL A 1 334 ? -25.515 -4.848 12.048 1.00 35.32 336 VAL A N 1
ATOM 2565 C CA . VAL A 1 334 ? -26.639 -3.933 11.887 1.00 36.55 336 VAL A CA 1
ATOM 2566 C C . VAL A 1 334 ? -26.447 -2.601 12.602 1.00 42.38 336 VAL A C 1
ATOM 2567 O O . VAL A 1 334 ? -27.192 -1.653 12.307 1.00 44.12 336 VAL A O 1
ATOM 2571 N N . ILE A 1 335 ? -25.497 -2.488 13.527 1.00 45.69 337 ILE A N 1
ATOM 2572 C CA . ILE A 1 335 ? -25.252 -1.241 14.244 1.00 48.53 337 ILE A CA 1
ATOM 2573 C C . ILE A 1 335 ? -23.981 -0.615 13.686 1.00 52.13 337 ILE A C 1
ATOM 2574 O O . ILE A 1 335 ? -22.905 -1.225 13.743 1.00 47.71 337 ILE A O 1
ATOM 2579 N N . GLU A 1 336 ? -24.095 0.598 13.154 1.00 53.71 338 GLU A N 1
ATOM 2580 C CA . GLU A 1 336 ? -22.917 1.376 12.798 1.00 53.17 338 GLU A CA 1
ATOM 2581 C C . GLU A 1 336 ? -22.571 2.263 13.985 1.00 54.40 338 GLU A C 1
ATOM 2582 O O . GLU A 1 336 ? -23.458 2.883 14.581 1.00 61.67 338 GLU A O 1
ATOM 2588 N N . ARG A 1 337 ? -21.296 2.305 14.340 1.00 54.83 339 ARG A N 1
ATOM 2589 C CA . ARG A 1 337 ? -20.820 3.090 15.467 1.00 68.79 339 ARG A CA 1
ATOM 2590 C C . ARG A 1 337 ? -19.586 3.889 15.084 1.00 78.37 339 ARG A C 1
ATOM 2591 O O . ARG A 1 337 ? -18.870 3.537 14.139 1.00 67.46 339 ARG A O 1
ATOM 2599 N N . PRO A 1 338 ? -19.313 4.977 15.800 1.00 81.86 340 PRO A N 1
ATOM 2600 C CA . PRO A 1 338 ? -18.156 5.816 15.461 1.00 76.77 340 PRO A CA 1
ATOM 2601 C C . PRO A 1 338 ? -16.854 5.034 15.560 1.00 77.98 340 PRO A C 1
ATOM 2602 O O . PRO A 1 338 ? -16.608 4.317 16.533 1.00 85.16 340 PRO A O 1
ATOM 2606 N N . GLU A 1 339 ? -16.020 5.180 14.536 1.00 86.60 341 GLU A N 1
ATOM 2607 C CA . GLU A 1 339 ? -14.751 4.477 14.434 1.00 88.07 341 GLU A CA 1
ATOM 2608 C C . GLU A 1 339 ? -13.658 5.224 15.192 1.00 96.73 341 GLU A C 1
ATOM 2609 O O . GLU A 1 339 ? -13.778 6.413 15.498 1.00 96.24 341 GLU A O 1
ATOM 2615 N N . GLN A 1 340 ? -12.573 4.505 15.491 1.00 100.62 342 GLN A N 1
ATOM 2616 C CA . GLN A 1 340 ? -11.473 5.107 16.239 1.00 100.05 342 GLN A CA 1
ATOM 2617 C C . GLN A 1 340 ? -10.551 5.914 15.332 1.00 104.07 342 GLN A C 1
ATOM 2618 O O . GLN A 1 340 ? -10.150 7.029 15.684 1.00 104.85 342 GLN A O 1
ATOM 2620 N N . SER A 1 341 ? -10.207 5.370 14.167 1.00 94.30 343 SER A N 1
ATOM 2621 C CA . SER A 1 341 ? -9.376 6.070 13.198 1.00 98.16 343 SER A CA 1
ATOM 2622 C C . SER A 1 341 ? -10.177 6.997 12.295 1.00 104.91 343 SER A C 1
ATOM 2623 O O . SER A 1 341 ? -9.582 7.682 11.454 1.00 95.63 343 SER A O 1
ATOM 2626 N N . ASN A 1 342 ? -11.497 7.040 12.444 1.00 109.48 344 ASN A N 1
ATOM 2627 C CA . ASN A 1 342 ? -12.362 7.726 11.501 1.00 100.85 344 ASN A CA 1
ATOM 2628 C C . ASN A 1 342 ? -13.147 8.842 12.176 1.00 98.67 344 ASN A C 1
ATOM 2629 O O . ASN A 1 342 ? -13.208 8.952 13.404 1.00 101.37 344 ASN A O 1
ATOM 2634 N N . LYS A 1 343 ? -13.750 9.680 11.327 1.00 97.79 345 LYS A N 1
ATOM 2635 C CA . LYS A 1 343 ? -14.708 10.691 11.757 1.00 90.57 345 LYS A CA 1
ATOM 2636 C C . LYS A 1 343 ? -15.895 10.756 10.802 1.00 94.80 345 LYS A C 1
ATOM 2637 O O . LYS A 1 343 ? -16.567 11.792 10.730 1.00 100.60 345 LYS A O 1
ATOM 2639 N N . LYS A 1 344 ? -16.174 9.674 10.075 1.00 87.61 346 LYS A N 1
ATOM 2640 C CA . LYS A 1 344 ? -17.249 9.640 9.093 1.00 93.08 346 LYS A CA 1
ATOM 2641 C C . LYS A 1 344 ? -18.557 9.131 9.678 1.00 93.80 346 LYS A C 1
ATOM 2642 O O . LYS A 1 344 ? -19.535 8.975 8.939 1.00 88.97 346 LYS A O 1
ATOM 2646 N N . ILE A 1 345 ? -18.595 8.885 10.984 1.00 93.19 347 ILE A N 1
ATOM 2647 C CA . ILE A 1 345 ? -19.799 8.472 11.692 1.00 84.80 347 ILE A CA 1
ATOM 2648 C C . ILE A 1 345 ? -19.847 9.267 12.985 1.00 88.59 347 ILE A C 1
ATOM 2649 O O . ILE A 1 345 ? -18.836 9.403 13.681 1.00 89.08 347 ILE A O 1
ATOM 2654 N N . THR A 1 346 ? -21.029 9.777 13.316 1.00 96.01 348 THR A N 1
ATOM 2655 C CA . THR A 1 346 ? -21.193 10.715 14.417 1.00 86.76 348 THR A CA 1
ATOM 2656 C C . THR A 1 346 ? -21.832 10.083 15.641 1.00 87.33 348 THR A C 1
ATOM 2657 O O . THR A 1 346 ? -21.352 10.279 16.761 1.00 90.05 348 THR A O 1
ATOM 2661 N N . LYS A 1 347 ? -22.908 9.326 15.456 1.00 94.44 349 LYS A N 1
ATOM 2662 C CA . LYS A 1 347 ? -23.593 8.652 16.546 1.00 82.45 349 LYS A CA 1
ATOM 2663 C C . LYS A 1 347 ? -23.857 7.206 16.150 1.00 85.91 349 LYS A C 1
ATOM 2664 O O . LYS A 1 347 ? -23.650 6.801 15.002 1.00 78.21 349 LYS A O 1
ATOM 2666 N N . GLU A 1 348 ? -24.310 6.426 17.124 1.00 72.53 350 GLU A N 1
ATOM 2667 C CA . GLU A 1 348 ? -24.581 5.010 16.929 1.00 66.21 350 GLU A CA 1
ATOM 2668 C C . GLU A 1 348 ? -25.999 4.838 16.399 1.00 65.13 350 GLU A C 1
ATOM 2669 O O . GLU A 1 348 ? -26.945 5.420 16.942 1.00 70.31 350 GLU A O 1
ATOM 2675 N N . SER A 1 349 ? -26.142 4.063 15.325 1.00 54.22 351 SER A N 1
ATOM 2676 C CA . SER A 1 349 ? -27.444 3.888 14.700 1.00 57.26 351 SER A CA 1
ATOM 2677 C C . SER A 1 349 ? -27.521 2.529 14.013 1.00 57.28 351 SER A C 1
ATOM 2678 O O . SER A 1 349 ? -26.518 1.830 13.843 1.00 49.77 351 SER A O 1
ATOM 2681 N N . VAL A 1 350 ? -28.744 2.165 13.618 1.00 40.41 352 VAL A N 1
ATOM 2682 C CA . VAL A 1 350 ? -29.012 0.957 12.848 1.00 38.99 352 VAL A CA 1
ATOM 2683 C C . VAL A 1 350 ? -28.835 1.270 11.371 1.00 43.62 352 VAL A C 1
ATOM 2684 O O . VAL A 1 350 ? -29.311 2.299 10.879 1.00 42.62 352 VAL A O 1
ATOM 2688 N N . ARG A 1 351 ? -28.163 0.378 10.650 1.00 46.78 353 ARG A N 1
ATOM 2689 C CA . ARG A 1 351 ? -27.966 0.585 9.222 1.00 43.46 353 ARG A CA 1
ATOM 2690 C C . ARG A 1 351 ? -29.300 0.528 8.490 1.00 45.38 353 ARG A C 1
ATOM 2691 O O . ARG A 1 351 ? -30.089 -0.401 8.680 1.00 52.70 353 ARG A O 1
ATOM 2699 N N . GLU A 1 352 ? -29.554 1.541 7.660 1.00 54.99 354 GLU A N 1
ATOM 2700 C CA . GLU A 1 352 ? -30.783 1.575 6.878 1.00 59.78 354 GLU A CA 1
ATOM 2701 C C . GLU A 1 352 ? -30.893 0.360 5.966 1.00 51.22 354 GLU A C 1
ATOM 2702 O O . GLU A 1 352 ? -32.001 -0.119 5.695 1.00 45.82 354 GLU A O 1
ATOM 2708 N N . ASN A 1 353 ? -29.761 -0.142 5.476 1.00 51.53 355 ASN A N 1
ATOM 2709 C CA . ASN A 1 353 ? -29.702 -1.371 4.693 1.00 51.90 355 ASN A CA 1
ATOM 2710 C C . ASN A 1 353 ? -28.734 -2.330 5.376 1.00 52.05 355 ASN A C 1
ATOM 2711 O O . ASN A 1 353 ? -27.521 -2.090 5.389 1.00 53.21 355 ASN A O 1
ATOM 2716 N N . ASN A 1 354 ? -29.268 -3.407 5.949 1.00 48.91 356 ASN A N 1
ATOM 2717 C CA . ASN A 1 354 ? -28.483 -4.432 6.626 1.00 43.61 356 ASN A CA 1
ATOM 2718 C C . ASN A 1 354 ? -28.947 -5.804 6.148 1.00 38.25 356 ASN A C 1
ATOM 2719 O O . ASN A 1 354 ? -29.852 -5.923 5.316 1.00 38.09 356 ASN A O 1
ATOM 2724 N N . MET A 1 355 ? -28.330 -6.853 6.695 1.00 35.63 357 MET A N 1
ATOM 2725 C CA . MET A 1 355 ? -28.549 -8.200 6.177 1.00 32.79 357 MET A CA 1
ATOM 2726 C C . MET A 1 355 ? -29.970 -8.709 6.379 1.00 30.12 357 MET A C 1
ATOM 2727 O O . MET A 1 355 ? -30.321 -9.736 5.793 1.00 39.92 357 MET A O 1
ATOM 2732 N N . PHE A 1 356 ? -30.794 -8.033 7.178 1.00 31.21 358 PHE A N 1
ATOM 2733 C CA . PHE A 1 356 ? -32.170 -8.456 7.404 1.00 30.88 358 PHE A CA 1
ATOM 2734 C C . PHE A 1 356 ? -33.185 -7.577 6.693 1.00 34.35 358 PHE A C 1
ATOM 2735 O O . PHE A 1 356 ? -34.392 -7.809 6.832 1.00 32.34 358 PHE A O 1
ATOM 2743 N N . SER A 1 357 ? -32.727 -6.589 5.920 1.00 35.40 359 SER A N 1
ATOM 2744 C CA . SER A 1 357 ? -33.633 -5.587 5.369 1.00 41.41 359 SER A CA 1
ATOM 2745 C C . SER A 1 357 ? -34.680 -6.200 4.448 1.00 31.77 359 SER A C 1
ATOM 2746 O O . SER A 1 357 ? -35.803 -5.691 4.368 1.00 40.74 359 SER A O 1
ATOM 2749 N N . ASP A 1 358 ? -34.348 -7.288 3.759 1.00 32.62 360 ASP A N 1
ATOM 2750 C CA . ASP A 1 358 ? -35.259 -7.896 2.798 1.00 38.64 360 ASP A CA 1
ATOM 2751 C C . ASP A 1 358 ? -36.172 -8.948 3.417 1.00 45.73 360 ASP A C 1
ATOM 2752 O O . ASP A 1 358 ? -36.829 -9.687 2.678 1.00 51.88 360 ASP A O 1
ATOM 2757 N N . ILE A 1 359 ? -36.243 -9.028 4.741 1.00 39.01 361 ILE A N 1
ATOM 2758 C CA . ILE A 1 359 ? -37.108 -9.983 5.422 1.00 39.03 361 ILE A CA 1
ATOM 2759 C C . ILE A 1 359 ? -38.385 -9.252 5.814 1.00 37.07 361 ILE A C 1
ATOM 2760 O O . ILE A 1 359 ? -38.375 -8.395 6.704 1.00 33.95 361 ILE A O 1
ATOM 2765 N N . ALA A 1 360 ? -39.488 -9.597 5.156 1.00 31.79 362 ALA A N 1
ATOM 2766 C CA . ALA A 1 360 ? -40.742 -8.891 5.376 1.00 29.09 362 ALA A CA 1
ATOM 2767 C C . ALA A 1 360 ? -41.188 -8.998 6.831 1.00 36.84 362 ALA A C 1
ATOM 2768 O O . ALA A 1 360 ? -41.316 -10.097 7.379 1.00 33.79 362 ALA A O 1
ATOM 2770 N N . GLY A 1 361 ? -41.438 -7.848 7.454 1.00 45.41 363 GLY A N 1
ATOM 2771 C CA . GLY A 1 361 ? -41.942 -7.807 8.810 1.00 34.15 363 GLY A CA 1
ATOM 2772 C C . GLY A 1 361 ? -40.924 -8.055 9.901 1.00 43.57 363 GLY A C 1
ATOM 2773 O O . GLY A 1 361 ? -41.299 -8.052 11.081 1.00 48.47 363 GLY A O 1
ATOM 2774 N N . PHE A 1 362 ? -39.656 -8.270 9.556 1.00 35.31 364 PHE A N 1
ATOM 2775 C CA . PHE A 1 362 ? -38.635 -8.499 10.570 1.00 39.26 364 PHE A CA 1
ATOM 2776 C C . PHE A 1 362 ? -38.574 -7.316 11.532 1.00 33.32 364 PHE A C 1
ATOM 2777 O O . PHE A 1 362 ? -38.628 -6.156 11.117 1.00 36.93 364 PHE A O 1
ATOM 2785 N N . GLN A 1 363 ? -38.476 -7.616 12.828 1.00 33.45 365 GLN A N 1
ATOM 2786 C CA . GLN A 1 363 ? -38.455 -6.611 13.894 1.00 28.02 365 GLN A CA 1
ATOM 2787 C C . GLN A 1 363 ? -37.082 -6.668 14.558 1.00 29.80 365 GLN A C 1
ATOM 2788 O O . GLN A 1 363 ? -36.888 -7.369 15.554 1.00 32.65 365 GLN A O 1
ATOM 2794 N N . LEU A 1 364 ? -36.134 -5.902 14.017 1.00 30.62 366 LEU A N 1
ATOM 2795 C CA . LEU A 1 364 ? -34.766 -5.956 14.526 1.00 26.55 366 LEU A CA 1
ATOM 2796 C C . LEU A 1 364 ? -34.708 -5.610 16.011 1.00 33.74 366 LEU A C 1
ATOM 2797 O O . LEU A 1 364 ? -34.174 -6.380 16.826 1.00 34.37 366 LEU A O 1
ATOM 2802 N N . ILE A 1 365 ? -35.265 -4.454 16.382 1.00 30.38 367 ILE A N 1
ATOM 2803 C CA . ILE A 1 365 ? -35.194 -4.003 17.768 1.00 34.11 367 ILE A CA 1
ATOM 2804 C C . ILE A 1 365 ? -35.842 -5.023 18.692 1.00 33.88 367 ILE A C 1
ATOM 2805 O O . ILE A 1 365 ? -35.364 -5.269 19.806 1.00 37.44 367 ILE A O 1
ATOM 2810 N N . SER A 1 366 ? -36.939 -5.634 18.246 1.00 29.81 368 SER A N 1
ATOM 2811 C CA . SER A 1 366 ? -37.599 -6.640 19.065 1.00 27.84 368 SER A CA 1
ATOM 2812 C C . SER A 1 366 ? -36.681 -7.834 19.299 1.00 29.12 368 SER A C 1
ATOM 2813 O O . SER A 1 366 ? -36.681 -8.426 20.384 1.00 32.82 368 SER A O 1
ATOM 2816 N N . VAL A 1 367 ? -35.879 -8.189 18.294 1.00 32.10 369 VAL A N 1
ATOM 2817 C CA . VAL A 1 367 ? -34.939 -9.296 18.439 1.00 27.68 369 VAL A CA 1
ATOM 2818 C C . VAL A 1 367 ? -33.841 -8.946 19.437 1.00 32.37 369 VAL A C 1
ATOM 2819 O O . VAL A 1 367 ? -33.491 -9.762 20.299 1.00 26.73 369 VAL A O 1
ATOM 2823 N N . LEU A 1 368 ? -33.283 -7.732 19.348 1.00 26.86 370 LEU A N 1
ATOM 2824 C CA . LEU A 1 368 ? -32.219 -7.355 20.280 1.00 26.37 370 LEU A CA 1
ATOM 2825 C C . LEU A 1 368 ? -32.745 -7.241 21.710 1.00 24.63 370 LEU A C 1
ATOM 2826 O O . LEU A 1 368 ? -32.058 -7.624 22.673 1.00 30.50 370 LEU A O 1
ATOM 2831 N N . THR A 1 369 ? -33.979 -6.758 21.862 1.00 24.76 371 THR A N 1
ATOM 2832 C CA . THR A 1 369 ? -34.608 -6.709 23.177 1.00 29.05 371 THR A CA 1
ATOM 2833 C C . THR A 1 369 ? -34.821 -8.113 23.729 1.00 31.69 371 THR A C 1
ATOM 2834 O O . THR A 1 369 ? -34.527 -8.386 24.900 1.00 33.76 371 THR A O 1
ATOM 2838 N N . LEU A 1 370 ? -35.331 -9.023 22.893 1.00 28.97 372 LEU A N 1
ATOM 2839 C CA . LEU A 1 370 ? -35.485 -10.409 23.317 1.00 34.54 372 LEU A CA 1
ATOM 2840 C C . LEU A 1 370 ? -34.148 -10.991 23.762 1.00 32.41 372 LEU A C 1
ATOM 2841 O O . LEU A 1 370 ? -34.072 -11.685 24.783 1.00 23.52 372 LEU A O 1
ATOM 2846 N N . ILE A 1 371 ? -33.078 -10.709 23.013 1.00 25.52 373 ILE A N 1
ATOM 2847 C CA . ILE A 1 371 ? -31.748 -11.152 23.428 1.00 29.16 373 ILE A CA 1
ATOM 2848 C C . ILE A 1 371 ? -31.454 -10.680 24.846 1.00 34.95 373 ILE A C 1
ATOM 2849 O O . ILE A 1 371 ? -31.041 -11.465 25.712 1.00 27.91 373 ILE A O 1
ATOM 2854 N N . GLN A 1 372 ? -31.681 -9.390 25.114 1.00 28.67 374 GLN A N 1
ATOM 2855 C CA . GLN A 1 372 ? -31.425 -8.891 26.463 1.00 28.29 374 GLN A CA 1
ATOM 2856 C C . GLN A 1 372 ? -32.251 -9.641 27.501 1.00 29.09 374 GLN A C 1
ATOM 2857 O O . GLN A 1 372 ? -31.754 -9.965 28.590 1.00 30.48 374 GLN A O 1
ATOM 2863 N N . ASN A 1 373 ? -33.510 -9.946 27.180 1.00 26.20 375 ASN A N 1
ATOM 2864 C CA . ASN A 1 373 ? -34.340 -10.666 28.139 1.00 23.31 375 ASN A CA 1
ATOM 2865 C C . ASN A 1 373 ? -33.771 -12.050 28.430 1.00 28.90 375 ASN A C 1
ATOM 2866 O O . ASN A 1 373 ? -33.724 -12.483 29.590 1.00 31.86 375 ASN A O 1
ATOM 2871 N N . MET A 1 374 ? -33.316 -12.756 27.391 1.00 26.05 376 MET A N 1
ATOM 2872 C CA . MET A 1 374 ? -32.823 -14.113 27.594 1.00 32.30 376 MET A CA 1
ATOM 2873 C C . MET A 1 374 ? -31.500 -14.121 28.348 1.00 27.47 376 MET A C 1
ATOM 2874 O O . MET A 1 374 ? -31.258 -15.010 29.172 1.00 31.04 376 MET A O 1
ATOM 2879 N N . ILE A 1 375 ? -30.622 -13.153 28.074 1.00 31.23 377 ILE A N 1
ATOM 2880 C CA . ILE A 1 375 ? -29.384 -13.061 28.846 1.00 25.19 377 ILE A CA 1
ATOM 2881 C C . ILE A 1 375 ? -29.699 -12.804 30.316 1.00 30.08 377 ILE A C 1
ATOM 2882 O O . ILE A 1 375 ? -29.155 -13.466 31.213 1.00 29.89 377 ILE A O 1
ATOM 2887 N N . LYS A 1 376 ? -30.615 -11.867 30.586 1.00 21.95 378 LYS A N 1
ATOM 2888 C CA . LYS A 1 376 ? -31.023 -11.638 31.971 1.00 27.90 378 LYS A CA 1
ATOM 2889 C C . LYS A 1 376 ? -31.525 -12.927 32.618 1.00 29.26 378 LYS A C 1
ATOM 2890 O O . LYS A 1 376 ? -31.175 -13.238 33.768 1.00 31.16 378 LYS A O 1
ATOM 2896 N N . THR A 1 377 ? -32.341 -13.697 31.891 1.00 32.80 379 THR A N 1
ATOM 2897 C CA . THR A 1 377 ? -32.867 -14.941 32.446 1.00 28.19 379 THR A CA 1
ATOM 2898 C C . THR A 1 377 ? -31.757 -15.950 32.715 1.00 30.78 379 THR A C 1
ATOM 2899 O O . THR A 1 377 ? -31.793 -16.663 33.721 1.00 30.83 379 THR A O 1
ATOM 2903 N N . CYS A 1 378 ? -30.767 -16.038 31.824 1.00 32.35 380 CYS A N 1
ATOM 2904 C CA . CYS A 1 378 ? -29.662 -16.966 32.054 1.00 33.81 380 CYS A CA 1
ATOM 2905 C C . CYS A 1 378 ? -28.889 -16.601 33.313 1.00 34.09 380 CYS A C 1
ATOM 2906 O O . CYS A 1 378 ? -28.595 -17.466 34.148 1.00 33.72 380 CYS A O 1
ATOM 2909 N N . ARG A 1 379 ? -28.533 -15.322 33.462 1.00 32.99 381 ARG A N 1
ATOM 2910 C CA . ARG A 1 379 ? -27.805 -14.908 34.660 1.00 33.35 381 ARG A CA 1
ATOM 2911 C C . ARG A 1 379 ? -28.614 -15.189 35.924 1.00 33.84 381 ARG A C 1
ATOM 2912 O 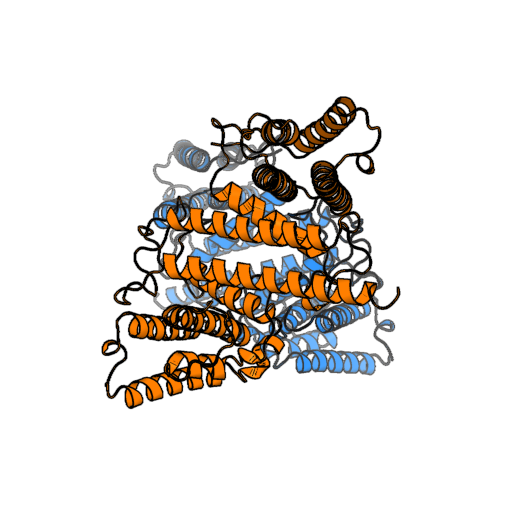O . ARG A 1 379 ? -28.078 -15.694 36.927 1.00 35.81 381 ARG A O 1
ATOM 2920 N N . THR A 1 380 ? -29.917 -14.904 35.881 1.00 25.93 382 THR A N 1
ATOM 2921 C CA . THR A 1 380 ? -30.761 -15.138 37.047 1.00 31.46 382 THR A CA 1
ATOM 2922 C C . THR A 1 380 ? -30.856 -16.626 37.369 1.00 35.82 382 THR A C 1
ATOM 2923 O O . THR A 1 380 ? -30.809 -17.017 38.541 1.00 40.88 382 THR A O 1
ATOM 2927 N N . ASP A 1 381 ? -30.980 -17.468 36.340 1.00 33.38 383 ASP A N 1
ATOM 2928 C CA . ASP A 1 381 ? -30.970 -18.914 36.545 1.00 34.28 383 ASP A CA 1
ATOM 2929 C C . ASP A 1 381 ? -29.661 -19.374 37.171 1.00 38.74 383 ASP A C 1
ATOM 2930 O O . ASP A 1 381 ? -29.655 -20.250 38.044 1.00 34.17 383 ASP A O 1
ATOM 2935 N N . ALA A 1 382 ? -28.537 -18.813 36.720 1.00 25.80 384 ALA A N 1
ATOM 2936 C CA . ALA A 1 382 ? -27.250 -19.174 37.303 1.00 31.52 384 ALA A CA 1
ATOM 2937 C C . ALA A 1 382 ? -27.234 -18.893 38.801 1.00 40.50 384 ALA A C 1
ATOM 2938 O O . ALA A 1 382 ? -26.956 -19.789 39.614 1.00 41.34 384 ALA A O 1
ATOM 2940 N N . ILE A 1 383 ? -27.550 -17.654 39.193 1.00 38.26 385 ILE A N 1
ATOM 2941 C CA . ILE A 1 383 ? -27.467 -17.329 40.615 1.00 35.23 385 ILE A CA 1
ATOM 2942 C C . ILE A 1 383 ? -28.469 -18.152 41.416 1.00 35.25 385 ILE A C 1
ATOM 2943 O O . ILE A 1 383 ? -28.168 -18.611 42.527 1.00 41.11 385 ILE A O 1
ATOM 2948 N N . GLU A 1 384 ? -29.665 -18.381 40.863 1.00 37.44 386 GLU A N 1
ATOM 2949 C CA . GLU A 1 384 ? -30.640 -19.189 41.592 1.00 46.65 386 GLU A CA 1
ATOM 2950 C C . GLU A 1 384 ? -30.136 -20.610 41.801 1.00 45.29 386 GLU A C 1
ATOM 2951 O O . GLU A 1 384 ? -30.326 -21.194 42.876 1.00 39.04 386 GLU A O 1
ATOM 2957 N N . ALA A 1 385 ? -29.493 -21.186 40.788 1.00 34.12 387 ALA A N 1
ATOM 2958 C CA . ALA A 1 385 ? -28.979 -22.538 40.947 1.00 39.19 387 ALA A CA 1
ATOM 2959 C C . ALA A 1 385 ? -27.890 -22.572 42.006 1.00 39.05 387 ALA A C 1
ATOM 2960 O O . ALA A 1 385 ? -27.850 -23.490 42.833 1.00 45.04 387 ALA A O 1
ATOM 2962 N N . CYS A 1 386 ? -27.013 -21.565 42.014 1.00 45.38 388 CYS A N 1
ATOM 2963 C CA . CYS A 1 386 ? -25.941 -21.549 43.006 1.00 39.06 388 CYS A CA 1
ATOM 2964 C C . CYS A 1 386 ? -26.484 -21.416 44.428 1.00 46.74 388 CYS A C 1
ATOM 2965 O O . CYS A 1 386 ? -26.041 -22.136 45.334 1.00 43.68 388 CYS A O 1
ATOM 2968 N N . VAL A 1 387 ? -27.450 -20.515 44.651 1.00 36.46 389 VAL A N 1
ATOM 2969 C CA . VAL A 1 387 ? -27.953 -20.361 46.016 1.00 46.24 389 VAL A CA 1
ATOM 2970 C C . VAL A 1 387 ? -28.785 -21.569 46.421 1.00 51.87 389 VAL A C 1
ATOM 2971 O O . VAL A 1 387 ? -28.829 -21.933 47.602 1.00 52.21 389 VAL A O 1
ATOM 2975 N N . THR A 1 388 ? -29.457 -22.213 45.465 1.00 52.18 390 THR A N 1
ATOM 2976 C CA . THR A 1 388 ? -30.169 -23.447 45.781 1.00 50.77 390 THR A CA 1
ATOM 2977 C C . THR A 1 388 ? -29.196 -24.540 46.208 1.00 59.59 390 THR A C 1
ATOM 2978 O O . THR A 1 388 ? -29.436 -25.249 47.194 1.00 50.56 390 THR A O 1
ATOM 2982 N N . LYS A 1 389 ? -28.089 -24.687 45.477 1.00 45.38 391 LYS A N 1
ATOM 2983 C CA . LYS A 1 389 ? -27.100 -25.706 45.814 1.00 54.67 391 LYS A CA 1
ATOM 2984 C C . LYS A 1 389 ? -26.491 -25.444 47.189 1.00 57.68 391 LYS A C 1
ATOM 2985 O O . LYS A 1 389 ? -26.423 -26.345 48.034 1.00 68.00 391 LYS A O 1
ATOM 2991 N N . ARG A 1 390 ? -26.060 -24.204 47.440 1.00 51.97 392 ARG A N 1
ATOM 2992 C CA . ARG A 1 390 ? -25.496 -23.881 48.747 1.00 50.87 392 ARG A CA 1
ATOM 2993 C C . ARG A 1 390 ? -26.520 -24.097 49.854 1.00 55.54 392 ARG A C 1
ATOM 2994 O O . ARG A 1 390 ? -26.184 -24.587 50.938 1.00 55.20 392 ARG A O 1
ATOM 3002 N N . LYS A 1 391 ? -27.782 -23.753 49.590 1.00 48.43 393 LYS A N 1
ATOM 3003 C CA . LYS A 1 391 ? -28.831 -23.943 50.584 1.00 57.27 393 LYS A CA 1
ATOM 3004 C C . LYS A 1 391 ? -29.037 -25.418 50.896 1.00 63.21 393 LYS A C 1
ATOM 3005 O O . LYS A 1 391 ? -29.274 -25.789 52.052 1.00 61.96 393 LYS A O 1
ATOM 3011 N N . GLU A 1 392 ? -28.939 -26.281 49.881 1.00 72.84 394 GLU A N 1
ATOM 3012 C CA . GLU A 1 392 ? -29.076 -27.709 50.140 1.00 67.25 394 GLU A CA 1
ATOM 3013 C C . GLU A 1 392 ? -27.856 -28.259 50.862 1.00 71.80 394 GLU A C 1
ATOM 3014 O O . GLU A 1 392 ? -27.973 -29.219 51.633 1.00 74.63 394 GLU A O 1
ATOM 3020 N N . GLU A 1 393 ? -26.687 -27.652 50.647 1.00 62.85 395 GLU A N 1
ATOM 3021 C CA . GLU A 1 393 ? -25.497 -28.067 51.381 1.00 65.20 395 GLU A CA 1
ATOM 3022 C C . GLU A 1 393 ? -25.588 -27.676 52.852 1.00 67.92 395 GLU A C 1
ATOM 3023 O O . GLU A 1 393 ? -25.203 -28.456 53.731 1.00 71.69 395 GLU A O 1
ATOM 3029 N N . LEU A 1 394 ? -26.100 -26.478 53.141 1.00 72.47 3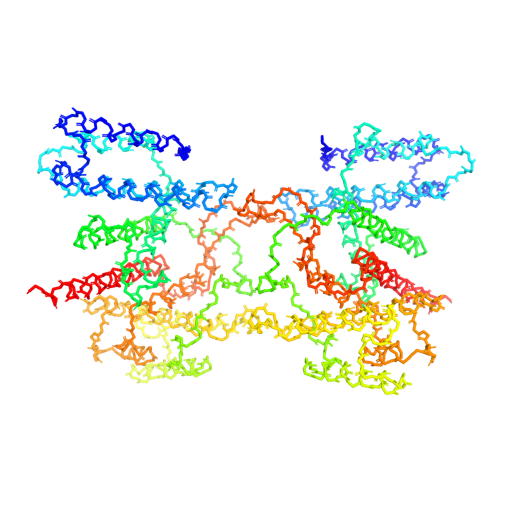96 LEU A N 1
ATOM 3030 C CA . LEU A 1 394 ? -26.245 -26.032 54.520 1.00 68.94 396 LEU A CA 1
ATOM 3031 C C . LEU A 1 394 ? -27.474 -26.610 55.205 1.00 73.57 396 LEU A C 1
ATOM 3032 O O . LEU A 1 394 ? -27.566 -26.539 56.435 1.00 84.27 396 LEU A O 1
ATOM 3037 N N . GLU A 1 395 ? -28.410 -27.186 54.452 1.00 72.34 397 GLU A N 1
ATOM 3038 C CA . GLU A 1 395 ? -29.527 -27.885 55.065 1.00 83.02 397 GLU A CA 1
ATOM 3039 C C . GLU A 1 395 ? -29.202 -29.344 55.341 1.00 92.94 397 GLU A C 1
ATOM 3040 O O . GLU A 1 395 ? -29.878 -29.975 56.162 1.00 96.10 397 GLU A O 1
ATOM 3046 N N . ALA A 1 396 ? -28.173 -29.884 54.687 1.00 88.79 398 ALA A N 1
ATOM 3047 C CA . ALA A 1 396 ? -27.729 -31.253 54.894 1.00 82.29 398 ALA A CA 1
ATOM 3048 C C . ALA A 1 396 ? -26.811 -31.384 56.097 1.00 90.68 398 ALA A C 1
ATOM 3049 O O . ALA A 1 396 ? -26.098 -32.387 56.227 1.00 94.85 398 ALA A O 1
ATOM 3051 N N . LEU A 1 397 ? -26.811 -30.375 56.969 1.00 98.20 399 LEU A N 1
ATOM 3052 C CA . LEU A 1 397 ? -26.092 -30.419 58.230 1.00 97.45 399 LEU A CA 1
ATOM 3053 C C . LEU A 1 397 ? -26.988 -30.093 59.416 1.00 103.02 399 LEU A C 1
ATOM 3054 O O . LEU A 1 397 ? -26.530 -30.181 60.560 1.00 111.59 399 LEU A O 1
ATOM 3059 N N . LYS A 1 398 ? -28.242 -29.718 59.178 1.00 102.58 400 LYS A N 1
ATOM 3060 C CA . LYS A 1 398 ? -29.167 -29.363 60.247 1.00 111.75 400 LYS A CA 1
ATOM 3061 C C . LYS A 1 398 ? -30.030 -30.556 60.647 1.00 113.11 400 LYS A C 1
ATOM 3062 O O . LYS A 1 398 ? -29.630 -31.374 61.475 1.00 111.73 400 LYS A O 1
ATOM 3064 N N . THR B 1 4 ? 10.471 19.136 26.429 1.00 98.94 6 THR B N 1
ATOM 3065 C CA . THR B 1 4 ? 10.172 18.037 25.518 1.00 98.18 6 THR B CA 1
ATOM 3066 C C . THR B 1 4 ? 9.657 18.569 24.183 1.00 89.51 6 THR B C 1
ATOM 3067 O O . THR B 1 4 ? 8.762 19.414 24.147 1.00 99.84 6 THR B O 1
ATOM 3071 N N . PHE B 1 5 ? 10.224 18.070 23.086 1.00 84.47 7 PHE B N 1
ATOM 3072 C CA . PHE B 1 5 ? 9.958 18.647 21.773 1.00 85.47 7 PHE B CA 1
ATOM 3073 C C . PHE B 1 5 ? 8.508 18.406 21.372 1.00 78.12 7 PHE B C 1
ATOM 3074 O O . PHE B 1 5 ? 8.054 17.259 21.312 1.00 75.23 7 PHE B O 1
ATOM 3082 N N . VAL B 1 6 ? 7.787 19.487 21.089 1.00 76.53 8 VAL B N 1
ATOM 3083 C CA . VAL B 1 6 ? 6.400 19.418 20.646 1.00 87.39 8 VAL B CA 1
ATOM 3084 C C . VAL B 1 6 ? 6.369 19.534 19.129 1.00 73.33 8 VAL B C 1
ATOM 3085 O O . VAL B 1 6 ? 6.953 20.462 18.556 1.00 69.43 8 VAL B O 1
ATOM 3089 N N . LEU B 1 7 ? 5.681 18.601 18.479 1.00 81.62 9 LEU B N 1
ATOM 3090 C CA . LEU B 1 7 ? 5.591 18.619 17.028 1.00 77.42 9 LEU B CA 1
ATOM 3091 C C . LEU B 1 7 ? 4.658 19.733 16.573 1.00 72.32 9 LEU B C 1
ATOM 3092 O O . LEU B 1 7 ? 3.739 20.137 17.290 1.00 62.44 9 LEU B O 1
ATOM 3097 N N . LYS B 1 8 ? 4.897 20.225 15.363 1.00 79.56 10 LYS B N 1
ATOM 3098 C CA . LYS B 1 8 ? 4.001 21.208 14.780 1.00 75.50 10 LYS B CA 1
ATOM 3099 C C . LYS B 1 8 ? 2.703 20.548 14.327 1.00 75.59 10 LYS B C 1
ATOM 3100 O O . LYS B 1 8 ? 2.630 19.337 14.101 1.00 71.07 10 LYS B O 1
ATOM 3106 N N . GLU B 1 9 ? 1.665 21.367 14.202 1.00 89.69 11 GLU B N 1
ATOM 3107 C CA . GLU B 1 9 ? 0.409 20.889 13.656 1.00 82.26 11 GLU B CA 1
ATOM 3108 C C . GLU B 1 9 ? 0.515 20.778 12.138 1.00 80.76 11 GLU B C 1
ATOM 3109 O O . GLU B 1 9 ? 1.334 21.440 11.495 1.00 81.91 11 GLU B O 1
ATOM 3111 N N . PHE B 1 10 ? -0.328 19.915 11.569 1.00 83.80 12 PHE B N 1
ATOM 3112 C CA . PHE B 1 10 ? -0.241 19.634 10.140 1.00 80.04 12 PHE B CA 1
ATOM 3113 C C . PHE B 1 10 ? -0.372 20.906 9.311 1.00 87.53 12 PHE B C 1
ATOM 3114 O O . PHE B 1 10 ? 0.433 21.159 8.407 1.00 79.20 12 PHE B O 1
ATOM 3122 N N . ASP B 1 11 ? -1.382 21.726 9.610 1.00 95.78 13 ASP B N 1
ATOM 3123 C CA . ASP B 1 11 ? -1.647 22.893 8.777 1.00 96.23 13 ASP B CA 1
ATOM 3124 C C . ASP B 1 11 ? -0.566 23.958 8.924 1.00 86.95 13 ASP B C 1
ATOM 3125 O O . ASP B 1 11 ? -0.311 24.710 7.975 1.00 87.57 13 ASP B O 1
ATOM 3130 N N . ALA B 1 12 ? 0.083 24.037 10.090 1.00 83.11 14 ALA B N 1
ATOM 3131 C CA . ALA B 1 12 ? 1.186 24.982 10.246 1.00 88.72 14 ALA B CA 1
ATOM 3132 C C . ALA B 1 12 ? 2.369 24.597 9.366 1.00 89.19 14 ALA B C 1
ATOM 3133 O O . ALA B 1 12 ? 2.977 25.460 8.719 1.00 84.77 14 ALA B O 1
ATOM 3135 N N . LEU B 1 13 ? 2.700 23.304 9.318 1.00 86.24 15 LEU B N 1
ATOM 3136 C CA . LEU B 1 13 ? 3.769 22.840 8.440 1.00 80.50 15 LEU B CA 1
ATOM 3137 C C . LEU B 1 13 ? 3.378 22.992 6.977 1.00 77.00 15 LEU B C 1
ATOM 3138 O O . LEU B 1 13 ? 4.225 23.290 6.128 1.00 69.05 15 LEU B O 1
ATOM 3143 N N . LYS B 1 14 ? 2.099 22.777 6.664 1.00 79.03 16 LYS B N 1
ATOM 3144 C CA . LYS B 1 14 ? 1.630 22.913 5.289 1.00 88.44 16 LYS B CA 1
ATOM 3145 C C . LYS B 1 14 ? 1.758 24.356 4.806 1.00 86.01 16 LYS B C 1
ATOM 3146 O O . LYS B 1 14 ? 2.345 24.625 3.749 1.00 78.18 16 LYS B O 1
ATOM 3152 N N . SER B 1 15 ? 1.229 25.305 5.583 1.00 87.11 17 SER B N 1
ATOM 3153 C CA . SER B 1 15 ? 1.292 26.704 5.175 1.00 88.88 17 SER B CA 1
ATOM 3154 C C . SER B 1 15 ? 2.728 27.218 5.186 1.00 84.34 17 SER B C 1
ATOM 3155 O O . SER B 1 15 ? 3.139 27.954 4.280 1.00 84.18 17 SER B O 1
ATOM 3158 N N . HIS B 1 16 ? 3.514 26.822 6.190 1.00 86.33 18 HIS B N 1
ATOM 3159 C CA . HIS B 1 16 ? 4.909 27.245 6.225 1.00 82.93 18 HIS B CA 1
ATOM 3160 C C . HIS B 1 16 ? 5.676 26.694 5.030 1.00 85.51 18 HIS B C 1
ATOM 3161 O O . HIS B 1 16 ? 6.566 27.365 4.492 1.00 86.97 18 HIS B O 1
ATOM 3168 N N . PHE B 1 17 ? 5.345 25.475 4.595 1.00 88.11 19 PHE B N 1
ATOM 3169 C CA . PHE B 1 17 ? 6.032 24.908 3.440 1.00 86.28 19 PHE B CA 1
ATOM 3170 C C . PHE B 1 17 ? 5.624 25.607 2.149 1.00 79.61 19 PHE B C 1
ATOM 3171 O O . PHE B 1 17 ? 6.471 25.865 1.287 1.00 73.29 19 PHE B O 1
ATOM 3179 N N . ASN B 1 18 ? 4.332 25.907 1.984 1.00 79.37 20 ASN B N 1
ATOM 3180 C CA . ASN B 1 18 ? 3.916 26.613 0.775 1.00 88.59 20 ASN B CA 1
ATOM 3181 C C . ASN B 1 18 ? 4.551 27.997 0.718 1.00 90.66 20 ASN B C 1
ATOM 3182 O O . ASN B 1 18 ? 4.998 28.449 -0.348 1.00 80.65 20 ASN B O 1
ATOM 3187 N N . ASP B 1 19 ? 4.642 28.666 1.872 1.00 88.67 21 ASP B N 1
ATOM 3188 C CA . ASP B 1 19 ? 5.404 29.908 1.948 1.00 91.17 21 ASP B CA 1
ATOM 3189 C C . ASP B 1 19 ? 6.857 29.684 1.552 1.00 92.12 21 ASP B C 1
ATOM 3190 O O . ASP B 1 19 ? 7.445 30.502 0.837 1.00 96.20 21 ASP B O 1
ATOM 3192 N N . THR B 1 20 ? 7.457 28.581 2.009 1.00 92.94 22 THR B N 1
ATOM 3193 C CA . THR B 1 20 ? 8.839 28.290 1.635 1.00 86.20 22 THR B CA 1
ATOM 3194 C C . THR B 1 20 ? 8.976 28.150 0.124 1.00 83.51 22 THR B C 1
ATOM 3195 O O . THR B 1 20 ? 9.972 28.592 -0.462 1.00 81.27 22 THR B O 1
ATOM 3199 N N . VAL B 1 21 ? 7.989 27.525 -0.520 1.00 85.32 23 VAL B N 1
ATOM 3200 C CA . VAL B 1 21 ? 7.997 27.411 -1.976 1.00 91.42 23 VAL B CA 1
ATOM 3201 C C . VAL B 1 21 ? 7.955 28.795 -2.613 1.00 97.93 23 VAL B C 1
ATOM 3202 O O . VAL B 1 21 ? 8.727 29.099 -3.532 1.00 94.38 23 VAL B O 1
ATOM 3206 N N . LYS B 1 22 ? 7.052 29.657 -2.135 1.00 100.35 24 LYS B N 1
ATOM 3207 C CA . LYS B 1 22 ? 6.979 31.010 -2.684 1.00 99.62 24 LYS B CA 1
ATOM 3208 C C . LYS B 1 22 ? 8.305 31.751 -2.520 1.00 94.66 24 LYS B C 1
ATOM 3209 O O . LYS B 1 22 ? 8.774 32.414 -3.453 1.00 94.41 24 LYS B O 1
ATOM 3211 N N . ILE B 1 23 ? 8.920 31.653 -1.339 1.00 93.44 25 ILE B N 1
ATOM 3212 C CA . ILE B 1 23 ? 10.184 32.341 -1.084 1.00 93.86 25 ILE B CA 1
ATOM 3213 C C . ILE B 1 23 ? 11.272 31.826 -2.020 1.00 94.09 25 ILE B C 1
ATOM 3214 O O . ILE B 1 23 ? 12.018 32.608 -2.624 1.00 99.10 25 ILE B O 1
ATOM 3219 N N . ILE B 1 24 ? 11.377 30.502 -2.159 1.00 103.04 26 ILE B N 1
ATOM 3220 C CA . ILE B 1 24 ? 12.387 29.937 -3.050 1.00 106.87 26 ILE B CA 1
ATOM 3221 C C . ILE B 1 24 ? 12.161 30.424 -4.474 1.00 106.66 26 ILE B C 1
ATOM 3222 O O . ILE B 1 24 ? 13.112 30.749 -5.195 1.00 101.81 26 ILE B O 1
ATOM 3227 N N . LEU B 1 25 ? 10.897 30.481 -4.900 1.00 99.23 27 LEU B N 1
ATOM 3228 C CA . LEU B 1 25 ? 10.590 30.916 -6.258 1.00 102.29 27 LEU B CA 1
ATOM 3229 C C . LEU B 1 25 ? 10.955 32.381 -6.469 1.00 112.91 27 LEU B C 1
ATOM 3230 O O . LEU B 1 25 ? 11.473 32.751 -7.529 1.00 111.79 27 LEU B O 1
ATOM 3235 N N . GLN B 1 26 ? 10.693 33.230 -5.471 1.00 109.09 28 GLN B N 1
ATOM 3236 C CA . GLN B 1 26 ? 11.019 34.647 -5.583 1.00 107.52 28 GLN B CA 1
ATOM 3237 C C . GLN B 1 26 ? 12.514 34.917 -5.483 1.00 103.30 28 GLN B C 1
ATOM 3238 O O . GLN B 1 26 ? 12.975 35.952 -5.976 1.00 103.98 28 GLN B O 1
ATOM 3240 N N . ARG B 1 27 ? 13.282 34.024 -4.853 1.00 97.91 29 ARG B N 1
ATOM 3241 C CA . ARG B 1 27 ? 14.717 34.256 -4.717 1.00 98.94 29 ARG B CA 1
ATOM 3242 C C . ARG B 1 27 ? 15.474 33.998 -6.017 1.00 102.60 29 ARG B C 1
ATOM 3243 O O . ARG B 1 27 ? 16.448 34.698 -6.314 1.00 100.84 29 ARG B O 1
ATOM 3245 N N . GLU B 1 28 ? 15.058 33.001 -6.797 1.00 112.90 30 GLU B N 1
ATOM 3246 C CA . GLU B 1 28 ? 15.714 32.675 -8.058 1.00 111.72 30 GLU B CA 1
ATOM 3247 C C . GLU B 1 28 ? 14.983 33.212 -9.283 1.00 112.88 30 GLU B C 1
ATOM 3248 O O . GLU B 1 28 ? 15.402 32.929 -10.410 1.00 112.86 30 GLU B O 1
ATOM 3254 N N . LYS B 1 29 ? 13.901 33.968 -9.093 1.00 118.91 31 LYS B N 1
ATOM 3255 C CA . LYS B 1 29 ? 13.191 34.620 -10.194 1.00 114.96 31 LYS B CA 1
ATOM 3256 C C . LYS B 1 29 ? 12.601 33.604 -11.170 1.00 117.54 31 LYS B C 1
ATOM 3257 O O . LYS B 1 29 ? 12.642 33.788 -12.388 1.00 113.40 31 LYS B O 1
ATOM 3259 N N . LYS B 1 30 ? 12.045 32.523 -10.630 1.00 116.86 32 LYS B N 1
ATOM 3260 C CA . LYS B 1 30 ? 11.334 31.534 -11.422 1.00 115.44 32 LYS B CA 1
ATOM 3261 C C . LYS B 1 30 ? 9.887 31.469 -10.954 1.00 111.60 32 LYS B C 1
ATOM 3262 O O . LYS B 1 30 ? 9.591 31.658 -9.770 1.00 109.51 32 LYS B O 1
ATOM 3264 N N . ASP B 1 31 ? 8.985 31.195 -11.896 1.00 114.89 33 ASP B N 1
ATOM 3265 C CA . ASP B 1 31 ? 7.561 31.141 -11.594 1.00 117.96 33 ASP B CA 1
ATOM 3266 C C . ASP B 1 31 ? 7.085 29.752 -11.195 1.00 114.88 33 ASP B C 1
ATOM 3267 O O . ASP B 1 31 ? 6.071 29.639 -10.498 1.00 114.89 33 ASP B O 1
ATOM 3269 N N . LYS B 1 32 ? 7.787 28.699 -11.610 1.00 116.91 34 LYS B N 1
ATOM 3270 C CA . LYS B 1 32 ? 7.342 27.335 -11.365 1.00 109.40 34 LYS B CA 1
ATOM 3271 C C . LYS B 1 32 ? 8.516 26.488 -10.900 1.00 108.86 34 LYS B C 1
ATOM 3272 O O . LYS B 1 32 ? 9.653 26.690 -11.335 1.00 109.95 34 LYS B O 1
ATOM 3274 N N . ILE B 1 33 ? 8.224 25.542 -10.004 1.00 97.20 35 ILE B N 1
ATOM 3275 C CA . ILE B 1 33 ? 9.258 24.663 -9.463 1.00 91.38 35 ILE B CA 1
ATOM 3276 C C . ILE B 1 33 ? 10.005 23.948 -10.582 1.00 86.50 35 ILE B C 1
ATOM 3277 O O . ILE B 1 33 ? 11.217 23.721 -10.491 1.00 83.09 35 ILE B O 1
ATOM 3282 N N . GLU B 1 34 ? 9.299 23.580 -11.655 1.00 89.48 36 GLU B N 1
ATOM 3283 C CA . GLU B 1 34 ? 9.945 22.846 -12.737 1.00 80.74 36 GLU B CA 1
ATOM 3284 C C . GLU B 1 34 ? 11.030 23.665 -13.421 1.00 86.97 36 GLU B C 1
ATOM 3285 O O . GLU B 1 34 ? 11.879 23.093 -14.113 1.00 89.05 36 GLU B O 1
ATOM 3287 N N . ASP B 1 35 ? 11.026 24.986 -13.240 1.00 100.54 37 ASP B N 1
ATOM 3288 C CA . ASP B 1 35 ? 12.057 25.855 -13.789 1.00 101.15 37 ASP B CA 1
ATOM 3289 C C . ASP B 1 35 ? 13.261 26.007 -12.868 1.00 99.38 37 ASP B C 1
ATOM 3290 O O . ASP B 1 35 ? 14.256 26.620 -13.269 1.00 98.72 37 ASP B O 1
ATOM 3292 N N . LEU B 1 36 ? 13.198 25.466 -11.653 1.00 101.19 38 LEU B N 1
ATOM 3293 C CA . LEU B 1 36 ? 14.308 25.585 -10.723 1.00 103.43 38 LEU B CA 1
ATOM 3294 C C . LEU B 1 36 ? 15.457 24.665 -11.137 1.00 103.95 38 LEU B C 1
ATOM 3295 O O . LEU B 1 36 ? 15.242 23.647 -11.801 1.00 97.47 38 LEU B O 1
ATOM 3297 N N . PRO B 1 37 ? 16.685 25.006 -10.764 1.00 106.35 39 PRO B N 1
ATOM 3298 C CA . PRO B 1 37 ? 17.826 24.131 -11.045 1.00 100.49 39 PRO B CA 1
ATOM 3299 C C . PRO B 1 37 ? 17.858 22.927 -10.111 1.00 101.15 39 PRO B C 1
ATOM 3300 O O . PRO B 1 37 ? 17.166 22.868 -9.093 1.00 99.37 39 PRO B O 1
ATOM 3304 N N . ASN B 1 38 ? 18.689 21.957 -10.479 1.00 104.06 40 ASN B N 1
ATOM 3305 C CA . ASN B 1 38 ? 18.929 20.795 -9.632 1.00 101.51 40 ASN B CA 1
ATOM 3306 C C . ASN B 1 38 ? 20.039 21.107 -8.633 1.00 101.81 40 ASN B C 1
ATOM 3307 O O . ASN B 1 38 ? 20.941 21.890 -8.931 1.00 94.28 40 ASN B O 1
ATOM 3312 N N . PRO B 1 39 ? 19.987 20.484 -7.445 1.00 101.82 41 PRO B N 1
ATOM 3313 C CA . PRO B 1 39 ? 18.984 19.493 -7.044 1.00 99.95 41 PRO B CA 1
ATOM 3314 C C . PRO B 1 39 ? 17.786 20.079 -6.288 1.00 94.89 41 PRO B C 1
ATOM 3315 O O . PRO B 1 39 ? 16.946 19.314 -5.811 1.00 87.69 41 PRO B O 1
ATOM 3319 N N . ARG B 1 40 ? 17.711 21.408 -6.177 1.00 91.25 42 ARG B N 1
ATOM 3320 C CA . ARG B 1 40 ? 16.608 22.023 -5.442 1.00 85.54 42 ARG B CA 1
ATOM 3321 C C . ARG B 1 40 ? 15.261 21.663 -6.056 1.00 80.06 42 ARG B C 1
ATOM 3322 O O . ARG B 1 40 ? 14.290 21.394 -5.333 1.00 80.86 42 ARG B O 1
ATOM 3330 N N . LYS B 1 41 ? 15.186 21.636 -7.388 1.00 82.66 43 LYS B N 1
ATOM 3331 C CA . LYS B 1 41 ? 13.906 21.397 -8.045 1.00 87.83 43 LYS B CA 1
ATOM 3332 C C . LYS B 1 41 ? 13.350 20.025 -7.686 1.00 82.52 43 LYS B C 1
ATOM 3333 O O . LYS B 1 41 ? 12.170 19.898 -7.352 1.00 75.88 43 LYS B O 1
ATOM 3339 N N . GLU B 1 42 ? 14.177 18.977 -7.758 1.00 78.32 44 GLU B N 1
ATOM 3340 C CA . GLU B 1 42 ? 13.669 17.648 -7.428 1.00 82.81 44 GLU B CA 1
ATOM 3341 C C . GLU B 1 42 ? 13.353 17.508 -5.943 1.00 78.75 44 GLU B C 1
ATOM 3342 O O . GLU B 1 42 ? 12.446 16.755 -5.578 1.00 69.41 44 GLU B O 1
ATOM 3348 N N . GLU B 1 43 ? 14.091 18.199 -5.072 1.00 79.14 45 GLU B N 1
ATOM 3349 C CA . GLU B 1 43 ? 13.760 18.160 -3.650 1.00 70.73 45 GLU B CA 1
ATOM 3350 C C . GLU B 1 43 ? 12.386 18.768 -3.388 1.00 73.02 45 GLU B C 1
ATOM 3351 O O . GLU B 1 43 ? 11.581 18.205 -2.631 1.00 66.35 45 GLU B O 1
ATOM 3357 N N . LEU B 1 44 ? 12.088 19.910 -4.018 1.00 77.57 46 LEU B N 1
ATOM 3358 C CA . LEU B 1 44 ? 10.783 20.533 -3.811 1.00 78.76 46 LEU B CA 1
ATOM 3359 C C . LEU B 1 44 ? 9.672 19.800 -4.555 1.00 75.94 46 LEU B C 1
ATOM 3360 O O . LEU B 1 44 ? 8.521 19.811 -4.105 1.00 68.15 46 LEU B O 1
ATOM 3365 N N . GLN B 1 45 ? 9.988 19.182 -5.695 1.00 75.46 47 GLN B N 1
ATOM 3366 C CA . GLN B 1 45 ? 9.022 18.320 -6.367 1.00 75.44 47 GLN B CA 1
ATOM 3367 C C . GLN B 1 45 ? 8.673 17.125 -5.493 1.00 72.89 47 GLN B C 1
ATOM 3368 O O . GLN B 1 45 ? 7.506 16.725 -5.405 1.00 68.15 47 GLN B O 1
ATOM 3374 N N . PHE B 1 46 ? 9.679 16.541 -4.839 1.00 68.83 48 PHE B N 1
ATOM 3375 C CA . PHE B 1 46 ? 9.434 15.457 -3.897 1.00 76.16 48 PHE B CA 1
ATOM 3376 C C . PHE B 1 46 ? 8.545 15.917 -2.749 1.00 68.25 48 PHE B C 1
ATOM 3377 O O . PHE B 1 46 ? 7.498 15.316 -2.479 1.00 66.22 48 PHE B O 1
ATOM 3385 N N . LEU B 1 47 ? 8.942 16.993 -2.063 1.00 60.02 49 LEU B N 1
ATOM 3386 C CA . LEU B 1 47 ? 8.157 17.432 -0.914 1.00 66.81 49 LEU B CA 1
ATOM 3387 C C . LEU B 1 47 ? 6.744 17.825 -1.324 1.00 70.93 49 LEU B C 1
ATOM 3388 O O . LEU B 1 47 ? 5.792 17.611 -0.561 1.00 68.59 49 LEU B O 1
ATOM 3393 N N . THR B 1 48 ? 6.583 18.378 -2.527 1.00 70.39 50 THR B N 1
ATOM 3394 C CA . THR B 1 48 ? 5.255 18.769 -2.985 1.00 75.21 50 THR B CA 1
ATOM 3395 C C . THR B 1 48 ? 4.411 17.549 -3.333 1.00 71.13 50 THR B C 1
ATOM 3396 O O . THR B 1 48 ? 3.205 17.530 -3.068 1.00 67.35 50 THR B O 1
ATOM 3400 N N . ALA B 1 49 ? 5.020 16.527 -3.941 1.00 69.60 51 ALA B N 1
ATOM 3401 C CA . ALA B 1 49 ? 4.284 15.296 -4.213 1.00 78.50 51 ALA B CA 1
ATOM 3402 C C . ALA B 1 49 ? 3.852 14.621 -2.916 1.00 72.94 51 ALA B C 1
ATOM 3403 O O . ALA B 1 49 ? 2.714 14.146 -2.799 1.00 65.15 51 ALA B O 1
ATOM 3405 N N . VAL B 1 50 ? 4.745 14.579 -1.925 1.00 66.13 52 VAL B N 1
ATOM 3406 C CA . VAL B 1 50 ? 4.395 14.004 -0.629 1.00 76.35 52 VAL B CA 1
ATOM 3407 C C . VAL B 1 50 ? 3.244 14.780 0.001 1.00 70.28 52 VAL B C 1
ATOM 3408 O O . VAL B 1 50 ? 2.255 14.196 0.460 1.00 74.04 52 VAL B O 1
ATOM 3412 N N . LEU B 1 51 ? 3.356 16.111 0.034 1.00 64.52 53 LEU B N 1
ATOM 3413 C CA . LEU B 1 51 ? 2.291 16.925 0.616 1.00 77.61 53 LEU B CA 1
ATOM 3414 C C . LEU B 1 51 ? 0.970 16.717 -0.117 1.00 74.05 53 LEU B C 1
ATOM 3415 O O . LEU B 1 51 ? -0.089 16.605 0.514 1.00 69.52 53 LEU B O 1
ATOM 3420 N N . ASN B 1 52 ? 1.014 16.661 -1.450 1.00 77.07 54 ASN B N 1
ATOM 3421 C CA . ASN B 1 52 ? -0.200 16.444 -2.230 1.00 84.84 54 ASN B CA 1
ATOM 3422 C C . ASN B 1 52 ? -0.845 15.111 -1.875 1.00 85.63 54 ASN B C 1
ATOM 3423 O O . ASN B 1 52 ? -2.059 15.035 -1.642 1.00 91.06 54 ASN B O 1
ATOM 3428 N N . GLN B 1 53 ? -0.045 14.044 -1.823 1.00 76.68 55 GLN B N 1
ATOM 3429 C CA . GLN B 1 53 ? -0.599 12.737 -1.490 1.00 81.80 55 GLN B CA 1
ATOM 3430 C C . GLN B 1 53 ? -1.180 12.731 -0.079 1.00 78.16 55 GLN B C 1
ATOM 3431 O O . GLN B 1 53 ? -2.240 12.139 0.163 1.00 74.18 55 GLN B O 1
ATOM 3437 N N . LEU B 1 54 ? -0.505 13.396 0.865 1.00 78.43 56 LEU B N 1
ATOM 3438 C CA . LEU B 1 54 ? -1.024 13.483 2.228 1.00 83.87 56 LEU B CA 1
ATOM 3439 C C . LEU B 1 54 ? -2.366 14.205 2.272 1.00 90.33 56 LEU B C 1
ATOM 3440 O O . LEU B 1 54 ? -3.289 13.767 2.969 1.00 80.77 56 LEU B O 1
ATOM 3445 N N . GLU B 1 55 ? -2.491 15.322 1.552 1.00 95.71 57 GLU B N 1
ATOM 3446 C CA . GLU B 1 55 ? -3.754 16.055 1.550 1.00 94.72 57 GLU B CA 1
ATOM 3447 C C . GLU B 1 55 ? -4.866 15.225 0.919 1.00 96.75 57 GLU B C 1
ATOM 3448 O O . GLU B 1 55 ? -5.972 15.118 1.469 1.00 91.04 57 GLU B O 1
ATOM 3450 N N . ALA B 1 56 ? -4.585 14.617 -0.236 1.00 93.40 58 ALA B N 1
ATOM 3451 C CA . ALA B 1 56 ? -5.584 13.777 -0.888 1.00 101.95 58 ALA B CA 1
ATOM 3452 C C . ALA B 1 56 ? -6.041 12.648 0.029 1.00 105.83 58 ALA B C 1
ATOM 3453 O O . ALA B 1 56 ? -7.235 12.332 0.089 1.00 98.82 58 ALA B O 1
ATOM 3455 N N . LYS B 1 57 ? -5.105 12.032 0.756 1.00 98.91 59 LYS B N 1
ATOM 3456 C CA . LYS B 1 57 ? -5.479 10.942 1.650 1.00 95.81 59 LYS B CA 1
ATOM 3457 C C . LYS B 1 57 ? -6.222 11.441 2.886 1.00 95.00 59 LYS B C 1
ATOM 3458 O O . LYS B 1 57 ? -7.075 10.723 3.422 1.00 101.00 59 LYS B O 1
ATOM 3464 N N . ILE B 1 58 ? -5.932 12.661 3.348 1.00 93.61 60 ILE B N 1
ATOM 3465 C CA . ILE B 1 58 ? -6.656 13.199 4.498 1.00 99.23 60 ILE B CA 1
ATOM 3466 C C . ILE B 1 58 ? -8.096 13.512 4.120 1.00 105.51 60 ILE B C 1
ATOM 3467 O O . ILE B 1 58 ? -9.028 13.238 4.886 1.00 99.60 60 ILE B O 1
ATOM 3472 N N . ASP B 1 59 ? -8.305 14.090 2.935 1.00 111.47 61 ASP B N 1
ATOM 3473 C CA . ASP B 1 59 ? -9.669 14.307 2.465 1.00 104.81 61 ASP B CA 1
ATOM 3474 C C . ASP B 1 59 ? -10.371 12.976 2.236 1.00 102.99 61 ASP B C 1
ATOM 3475 O O . ASP B 1 59 ? -11.551 12.817 2.568 1.00 108.48 61 ASP B O 1
ATOM 3477 N N . GLU B 1 60 ? -9.652 12.008 1.667 1.00 103.31 62 GLU B N 1
ATOM 3478 C CA . GLU B 1 60 ? -10.242 10.714 1.347 1.00 103.37 62 GLU B CA 1
ATOM 3479 C C . GLU B 1 60 ? -10.699 9.972 2.601 1.00 106.93 62 GLU B C 1
ATOM 3480 O O . GLU B 1 60 ? -11.789 9.389 2.620 1.00 102.59 62 GLU B O 1
ATOM 3486 N N . LEU B 1 61 ? -9.883 9.983 3.660 1.00 107.17 63 LEU B N 1
ATOM 3487 C CA . LEU B 1 61 ? -10.155 9.167 4.840 1.00 108.59 63 LEU B CA 1
ATOM 3488 C C . LEU B 1 61 ? -10.793 9.923 6.002 1.00 106.14 63 LEU B C 1
ATOM 3489 O O . LEU B 1 61 ? -11.396 9.284 6.871 1.00 104.35 63 LEU B O 1
ATOM 3494 N N . LYS B 1 62 ? -10.692 11.251 6.036 1.00 109.93 64 LYS B N 1
ATOM 3495 C CA . LYS B 1 62 ? -11.211 12.089 7.114 1.00 110.71 64 LYS B CA 1
ATOM 3496 C C . LYS B 1 62 ? -10.906 11.482 8.496 1.00 106.42 64 LYS B C 1
ATOM 3497 O O . LYS B 1 62 ? -11.824 11.151 9.243 1.00 105.68 64 LYS B O 1
ATOM 3499 N N . PRO B 1 63 ? -9.629 11.337 8.844 1.00 106.86 65 PRO B N 1
ATOM 3500 C CA . PRO B 1 63 ? -9.277 10.747 10.141 1.00 99.93 65 PRO B CA 1
ATOM 3501 C C . PRO B 1 63 ? -9.456 11.722 11.295 1.00 96.76 65 PRO B C 1
ATOM 3502 O O . PRO B 1 63 ? -9.381 12.943 11.136 1.00 97.21 65 PRO B O 1
ATOM 3506 N N . ARG B 1 64 ? -9.689 11.154 12.481 1.00 101.35 66 ARG B N 1
ATOM 3507 C CA . ARG B 1 64 ? -9.880 11.968 13.677 1.00 106.29 66 ARG B CA 1
ATOM 3508 C C . ARG B 1 64 ? -8.575 12.554 14.200 1.00 103.86 66 ARG B C 1
ATOM 3509 O O . ARG B 1 64 ? -8.605 13.576 14.894 1.00 107.34 66 ARG B O 1
ATOM 3511 N N . SER B 1 65 ? -7.437 11.935 13.890 1.00 95.21 67 SER B N 1
ATOM 3512 C CA . SER B 1 65 ? -6.134 12.432 14.306 1.00 88.59 67 SER B CA 1
ATOM 3513 C C . SER B 1 65 ? -5.222 12.536 13.092 1.00 88.24 67 SER B C 1
ATOM 3514 O O . SER B 1 65 ? -5.298 11.724 12.166 1.00 89.98 67 SER B O 1
ATOM 3517 N N . LEU B 1 66 ? -4.358 13.552 13.101 1.00 84.65 68 LEU B N 1
ATOM 3518 C CA . LEU B 1 66 ? -3.436 13.805 12.001 1.00 83.52 68 LEU B CA 1
ATOM 3519 C C . LEU B 1 66 ? -1.987 13.480 12.350 1.00 77.03 68 LEU B C 1
ATOM 3520 O O . LEU B 1 66 ? -1.085 13.816 11.574 1.00 79.91 68 LEU B O 1
ATOM 3525 N N . ALA B 1 67 ? -1.740 12.836 13.494 1.00 77.08 69 ALA B N 1
ATOM 3526 C CA . ALA B 1 67 ? -0.367 12.589 13.928 1.00 68.77 69 ALA B CA 1
ATOM 3527 C C . ALA B 1 67 ? 0.423 11.794 12.893 1.00 79.48 69 ALA B C 1
ATOM 3528 O O . ALA B 1 67 ? 1.616 12.050 12.683 1.00 69.74 69 ALA B O 1
ATOM 3530 N N . SER B 1 68 ? -0.222 10.829 12.231 1.00 84.17 70 SER B N 1
ATOM 3531 C CA . SER B 1 68 ? 0.484 10.007 11.251 1.00 70.54 70 SER B CA 1
ATOM 3532 C C . SER B 1 68 ? 0.959 10.840 10.068 1.00 67.38 70 SER B C 1
ATOM 3533 O O . SER B 1 68 ? 2.101 10.695 9.611 1.00 61.77 70 SER B O 1
ATOM 3536 N N . TYR B 1 69 ? 0.097 11.721 9.561 1.00 73.28 71 TYR B N 1
ATOM 3537 C CA . TYR B 1 69 ? 0.467 12.545 8.416 1.00 78.41 71 TYR B CA 1
ATOM 3538 C C . TYR B 1 69 ? 1.549 13.548 8.794 1.00 70.90 71 TYR B C 1
ATOM 3539 O O . TYR B 1 69 ? 2.472 13.803 8.009 1.00 57.86 71 TYR B O 1
ATOM 3548 N N . VAL B 1 70 ? 1.463 14.110 10.002 1.00 77.01 72 VAL B N 1
ATOM 3549 C CA . VAL B 1 70 ? 2.527 14.978 10.498 1.00 81.26 72 VAL B CA 1
ATOM 3550 C C . VAL B 1 70 ? 3.844 14.217 10.548 1.00 73.30 72 VAL B C 1
ATOM 3551 O O . VAL B 1 70 ? 4.902 14.749 10.186 1.00 62.58 72 VAL B O 1
ATOM 3555 N N . HIS B 1 71 ? 3.801 12.962 10.999 1.00 61.52 73 HIS B N 1
ATOM 3556 C CA . HIS B 1 71 ? 5.001 12.134 11.004 1.00 65.07 73 HIS B CA 1
ATOM 3557 C C . HIS B 1 71 ? 5.555 11.971 9.594 1.00 58.06 73 HIS B C 1
ATOM 3558 O O . HIS B 1 71 ? 6.757 12.150 9.363 1.00 63.63 73 HIS B O 1
ATOM 3565 N N . VAL B 1 72 ? 4.689 11.637 8.634 1.00 59.06 74 VAL B N 1
ATOM 3566 C CA . VAL B 1 72 ? 5.150 11.444 7.261 1.00 64.43 74 VAL B CA 1
ATOM 3567 C C . VAL B 1 72 ? 5.829 12.707 6.746 1.00 62.42 74 VAL B C 1
ATOM 3568 O O . VAL B 1 72 ? 6.924 12.657 6.173 1.00 54.65 74 VAL B O 1
ATOM 3572 N N . PHE B 1 73 ? 5.190 13.863 6.946 1.00 65.81 75 PHE B N 1
ATOM 3573 C CA . PHE B 1 73 ? 5.735 15.101 6.397 1.00 65.34 75 PHE B CA 1
ATOM 3574 C C . PHE B 1 73 ? 7.046 15.479 7.078 1.00 62.84 75 PHE B C 1
ATOM 3575 O O . PHE B 1 73 ? 8.000 15.900 6.410 1.00 51.02 75 PHE B O 1
ATOM 3583 N N . TYR B 1 74 ? 7.117 15.327 8.403 1.00 54.55 76 TYR B N 1
ATOM 3584 C CA . TYR B 1 74 ? 8.385 15.506 9.105 1.00 59.49 76 TYR B CA 1
ATOM 3585 C C . TYR B 1 74 ? 9.472 14.635 8.488 1.00 59.11 76 TYR B C 1
ATOM 3586 O O . TYR B 1 74 ? 10.592 15.096 8.236 1.00 48.19 76 TYR B O 1
ATOM 3595 N N . GLY B 1 75 ? 9.154 13.363 8.239 1.00 51.44 77 GLY B N 1
ATOM 3596 C CA . GLY B 1 75 ? 10.130 12.475 7.629 1.00 55.19 77 GLY B CA 1
ATOM 3597 C C . GLY B 1 75 ? 10.584 12.951 6.263 1.00 48.79 77 GLY B C 1
ATOM 3598 O O . GLY B 1 75 ? 11.778 12.950 5.956 1.00 50.66 77 GLY B O 1
ATOM 3599 N N . ALA B 1 76 ? 9.636 13.360 5.419 1.00 55.32 78 ALA B N 1
ATOM 3600 C CA . ALA B 1 76 ? 9.989 13.823 4.080 1.00 54.42 78 ALA B CA 1
ATOM 3601 C C . ALA B 1 76 ? 10.883 15.060 4.137 1.00 55.44 78 ALA B C 1
ATOM 3602 O O . ALA B 1 76 ? 11.910 15.133 3.449 1.00 50.54 78 ALA B O 1
ATOM 3604 N N . MET B 1 77 ? 10.517 16.040 4.967 1.00 56.18 79 MET B N 1
ATOM 3605 C CA . MET B 1 77 ? 11.297 17.274 5.036 1.00 60.45 79 MET B CA 1
ATOM 3606 C C . MET B 1 77 ? 12.682 17.031 5.630 1.00 60.07 79 MET B C 1
ATOM 3607 O O . MET B 1 77 ? 13.673 17.589 5.146 1.00 55.51 79 MET B O 1
ATOM 3612 N N . LEU B 1 78 ? 12.777 16.201 6.672 1.00 58.75 80 LEU B N 1
ATOM 3613 C CA . LEU B 1 78 ? 14.094 15.869 7.208 1.00 57.96 80 LEU B CA 1
ATOM 3614 C C . LEU B 1 78 ? 14.930 15.095 6.196 1.00 58.73 80 LEU B C 1
ATOM 3615 O O . LEU B 1 78 ? 16.155 15.268 6.138 1.00 56.27 80 LEU B O 1
ATOM 3620 N N . LEU B 1 79 ? 14.292 14.246 5.389 1.00 53.07 81 LEU B N 1
ATOM 3621 C CA . LEU B 1 79 ? 15.014 13.557 4.327 1.00 57.64 81 LEU B CA 1
ATOM 3622 C C . LEU B 1 79 ? 15.566 14.553 3.314 1.00 55.48 81 LEU B C 1
ATOM 3623 O O . LEU B 1 79 ? 16.714 14.430 2.868 1.00 52.04 81 LEU B O 1
ATOM 3628 N N . VAL B 1 80 ? 14.761 15.552 2.940 1.00 56.46 82 VAL B N 1
ATOM 3629 C CA . VAL B 1 80 ? 15.242 16.576 2.016 1.00 69.24 82 VAL B CA 1
ATOM 3630 C C . VAL B 1 80 ? 16.382 17.367 2.642 1.00 64.24 82 VAL B C 1
ATOM 3631 O O . VAL B 1 80 ? 17.333 17.755 1.956 1.00 63.24 82 VAL B O 1
ATOM 3635 N N . CYS B 1 81 ? 16.302 17.634 3.949 1.00 57.93 83 CYS B N 1
ATOM 3636 C CA . CYS B 1 81 ? 17.409 18.301 4.631 1.00 66.74 83 CYS B CA 1
ATOM 3637 C C . CYS B 1 81 ? 18.684 17.469 4.559 1.00 74.33 83 CYS B C 1
ATOM 3638 O O . CYS B 1 81 ? 19.774 18.006 4.322 1.00 62.43 83 CYS B O 1
ATOM 3641 N N . LYS B 1 82 ? 18.567 16.152 4.763 1.00 68.37 84 LYS B N 1
ATOM 3642 C CA . LYS B 1 82 ? 19.729 15.277 4.634 1.00 67.41 84 LYS B CA 1
ATOM 3643 C C . LYS B 1 82 ? 20.298 15.321 3.221 1.00 66.71 84 LYS B C 1
ATOM 3644 O O . LYS B 1 82 ? 21.518 15.405 3.037 1.00 71.86 84 LYS B O 1
ATOM 3650 N N . ASP B 1 83 ? 19.430 15.266 2.208 1.00 62.82 85 ASP B N 1
ATOM 3651 C CA . ASP B 1 83 ? 19.900 15.359 0.828 1.00 80.82 85 ASP B CA 1
ATOM 3652 C C . ASP B 1 83 ? 20.609 16.687 0.577 1.00 86.11 85 ASP B C 1
ATOM 3653 O O . ASP B 1 83 ? 21.642 16.736 -0.105 1.00 83.78 85 ASP B O 1
ATOM 3658 N N . VAL B 1 84 ? 20.074 17.774 1.139 1.00 78.76 86 VAL B N 1
ATOM 3659 C CA . VAL B 1 84 ? 20.700 19.086 0.998 1.00 79.96 86 VAL B CA 1
ATOM 3660 C C . VAL B 1 84 ? 22.097 19.068 1.601 1.00 84.54 86 VAL B C 1
ATOM 3661 O O . VAL B 1 84 ? 23.060 19.556 0.997 1.00 87.57 86 VAL B O 1
ATOM 3665 N N . GLU B 1 85 ? 22.228 18.509 2.806 1.00 79.22 87 GLU B N 1
ATOM 3666 C CA . GLU B 1 85 ? 23.551 18.378 3.405 1.00 79.75 87 GLU B CA 1
ATOM 3667 C C . GLU B 1 85 ? 24.475 17.557 2.515 1.00 91.62 87 GLU B C 1
ATOM 3668 O O . GLU B 1 85 ? 25.667 17.863 2.392 1.00 94.39 87 GLU B O 1
ATOM 3674 N N . ASN B 1 86 ? 23.942 16.508 1.883 1.00 95.42 88 ASN B N 1
ATOM 3675 C CA . ASN B 1 86 ? 24.754 15.640 1.037 1.00 92.28 88 ASN B CA 1
ATOM 3676 C C . ASN B 1 86 ? 25.144 16.285 -0.288 1.00 93.71 88 ASN B C 1
ATOM 3677 O O . ASN B 1 86 ? 26.076 15.803 -0.939 1.00 94.39 88 ASN B O 1
ATOM 3682 N N . ASN B 1 87 ? 24.461 17.351 -0.711 1.00 92.37 89 ASN B N 1
ATOM 3683 C CA . ASN B 1 87 ? 24.773 18.003 -1.979 1.00 102.57 89 ASN B CA 1
ATOM 3684 C C . ASN B 1 87 ? 25.397 19.386 -1.801 1.00 108.75 89 ASN B C 1
ATOM 3685 O O . ASN B 1 87 ? 25.395 20.188 -2.741 1.00 105.79 89 ASN B O 1
ATOM 3690 N N . LEU B 1 88 ? 25.929 19.682 -0.618 1.00 108.96 90 LEU B N 1
ATOM 3691 C CA . LEU B 1 88 ? 26.543 20.973 -0.345 1.00 112.87 90 LEU B CA 1
ATOM 3692 C C . LEU B 1 88 ? 27.945 21.065 -0.945 1.00 122.32 90 LEU B C 1
ATOM 3693 O O . LEU B 1 88 ? 28.627 20.060 -1.167 1.00 116.83 90 LEU B O 1
ATOM 3698 N N . ARG B 1 89 ? 28.367 22.301 -1.208 1.00 123.77 91 ARG B N 1
ATOM 3699 C CA . ARG B 1 89 ? 29.732 22.567 -1.638 1.00 120.35 91 ARG B CA 1
ATOM 3700 C C . ARG B 1 89 ? 30.710 22.325 -0.491 1.00 128.28 91 ARG B C 1
ATOM 3701 O O . ARG B 1 89 ? 30.355 22.406 0.688 1.00 133.80 91 ARG B O 1
ATOM 3703 N N . VAL B 1 90 ? 31.959 22.022 -0.853 1.00 129.33 92 VAL B N 1
ATOM 3704 C CA . VAL B 1 90 ? 32.968 21.631 0.126 1.00 130.94 92 VAL B CA 1
ATOM 3705 C C . VAL B 1 90 ? 33.164 22.657 1.235 1.00 133.28 92 VAL B C 1
ATOM 3706 O O . VAL B 1 90 ? 33.693 22.314 2.297 1.00 131.22 92 VAL B O 1
ATOM 3708 N N . MET B 1 91 ? 32.751 23.910 1.028 1.00 134.69 93 MET B N 1
ATOM 3709 C CA . MET B 1 91 ? 32.990 24.951 2.019 1.00 134.45 93 MET B CA 1
ATOM 3710 C C . MET B 1 91 ? 31.729 25.516 2.657 1.00 134.65 93 MET B C 1
ATOM 3711 O O . MET B 1 91 ? 31.806 26.027 3.779 1.00 137.41 93 MET B O 1
ATOM 3713 N N . GLU B 1 92 ? 30.583 25.429 1.990 1.00 128.18 94 GLU B N 1
ATOM 3714 C CA . GLU B 1 92 ? 29.363 26.022 2.522 1.00 130.23 94 GLU B CA 1
ATOM 3715 C C . GLU B 1 92 ? 28.811 25.214 3.692 1.00 130.84 94 GLU B C 1
ATOM 3716 O O . GLU B 1 92 ? 28.755 23.981 3.653 1.00 127.79 94 GLU B O 1
ATOM 3722 N N . LYS B 1 93 ? 28.405 25.927 4.738 1.00 128.90 95 LYS B N 1
ATOM 3723 C CA . LYS B 1 93 ? 27.849 25.338 5.947 1.00 121.94 95 LYS B CA 1
ATOM 3724 C C . LYS B 1 93 ? 26.339 25.183 5.811 1.00 119.44 95 LYS B C 1
ATOM 3725 O O . LYS B 1 93 ? 25.680 25.937 5.090 1.00 112.97 95 LYS B O 1
ATOM 3727 N N . LYS B 1 94 ? 25.797 24.180 6.508 1.00 121.80 96 LYS B N 1
ATOM 3728 C CA . LYS B 1 94 ? 24.365 23.908 6.421 1.00 112.31 96 LYS B CA 1
ATOM 3729 C C . LYS B 1 94 ? 23.535 25.141 6.755 1.00 107.09 96 LYS B C 1
ATOM 3730 O O . LYS B 1 94 ? 22.453 25.329 6.188 1.00 101.19 96 LYS B O 1
ATOM 3732 N N . GLU B 1 95 ? 24.019 25.989 7.661 1.00 107.96 97 GLU B N 1
ATOM 3733 C CA . GLU B 1 95 ? 23.299 27.203 8.027 1.00 111.79 97 GLU B CA 1
ATOM 3734 C C . GLU B 1 95 ? 23.223 28.221 6.894 1.00 117.04 97 GLU B C 1
ATOM 3735 O O . GLU B 1 95 ? 22.650 29.297 7.101 1.00 116.40 97 GLU B O 1
ATOM 3737 N N . ASN B 1 96 ? 23.764 27.921 5.711 1.00 112.86 98 ASN B N 1
ATOM 3738 C CA . ASN B 1 96 ? 23.746 28.858 4.594 1.00 109.02 98 ASN B CA 1
ATOM 3739 C C . ASN B 1 96 ? 23.039 28.282 3.370 1.00 108.79 98 ASN B C 1
ATOM 3740 O O . ASN B 1 96 ? 23.409 28.582 2.233 1.00 118.65 98 ASN B O 1
ATOM 3742 N N . SER B 1 97 ? 22.029 27.443 3.586 1.00 102.19 99 SER B N 1
ATOM 3743 C CA . SER B 1 97 ? 21.096 27.041 2.543 1.00 98.50 99 SER B CA 1
ATOM 3744 C C . SER B 1 97 ? 19.700 27.503 2.940 1.00 87.26 99 SER B C 1
ATOM 3745 O O . SER B 1 97 ? 19.260 27.251 4.066 1.00 82.08 99 SER B O 1
ATOM 3748 N N . LEU B 1 98 ? 19.011 28.186 2.022 1.00 86.68 100 LEU B N 1
ATOM 3749 C CA . LEU B 1 98 ? 17.692 28.725 2.348 1.00 88.34 100 LEU B CA 1
ATOM 3750 C C . LEU B 1 98 ? 16.672 27.612 2.559 1.00 86.20 100 LEU B C 1
ATOM 3751 O O . LEU B 1 98 ? 15.878 27.661 3.508 1.00 72.29 100 LEU B O 1
ATOM 3756 N N . LEU B 1 99 ? 16.680 26.600 1.688 1.00 88.11 101 LEU B N 1
ATOM 3757 C CA . LEU B 1 99 ? 15.744 25.491 1.844 1.00 86.25 101 LEU B CA 1
ATOM 3758 C C . LEU B 1 99 ? 15.969 24.764 3.163 1.00 75.90 101 LEU B C 1
ATOM 3759 O O . LEU B 1 99 ? 15.009 24.410 3.857 1.00 67.26 101 LEU B O 1
ATOM 3764 N N . PHE B 1 100 ? 17.232 24.526 3.522 1.00 75.38 102 PHE B N 1
ATOM 3765 C CA . PHE B 1 100 ? 17.532 23.826 4.768 1.00 77.32 102 PHE B CA 1
ATOM 3766 C C . PHE B 1 100 ? 17.020 24.599 5.979 1.00 81.50 102 PHE B C 1
ATOM 3767 O O . PHE B 1 100 ? 16.292 24.052 6.819 1.00 74.54 102 PHE B O 1
ATOM 3775 N N . THR B 1 101 ? 17.383 25.881 6.082 1.00 84.80 103 THR B N 1
ATOM 3776 C CA . THR B 1 101 ? 17.001 26.656 7.258 1.00 79.86 103 THR B CA 1
ATOM 3777 C C . THR B 1 101 ? 15.501 26.912 7.317 1.00 70.11 103 THR B C 1
ATOM 3778 O O . THR B 1 101 ? 14.934 26.964 8.412 1.00 74.24 103 THR B O 1
ATOM 3782 N N . ARG B 1 102 ? 14.839 27.083 6.169 1.00 71.62 104 ARG B N 1
ATOM 3783 C CA . ARG B 1 102 ? 13.390 27.264 6.198 1.00 79.01 104 ARG B CA 1
ATOM 3784 C C . ARG B 1 102 ? 12.649 25.963 6.479 1.00 74.93 104 ARG B C 1
ATOM 3785 O O . ARG B 1 102 ? 11.556 25.996 7.050 1.00 75.68 104 ARG B O 1
ATOM 3793 N N . LEU B 1 103 ? 13.189 24.819 6.054 1.00 78.55 105 LEU B N 1
ATOM 3794 C CA . LEU B 1 103 ? 12.573 23.547 6.418 1.00 78.64 105 LEU B CA 1
ATOM 3795 C C . LEU B 1 103 ? 12.707 23.294 7.914 1.00 68.60 105 LEU B C 1
ATOM 3796 O O . LEU B 1 103 ? 11.719 22.994 8.597 1.00 62.40 105 LEU B O 1
ATOM 3801 N N . MET B 1 104 ? 13.928 23.430 8.443 1.00 73.54 106 MET B N 1
ATOM 3802 C CA . MET B 1 104 ? 14.128 23.300 9.883 1.00 76.06 106 MET B CA 1
ATOM 3803 C C . MET B 1 104 ? 13.246 24.279 10.647 1.00 77.14 106 MET B C 1
ATOM 3804 O O . MET B 1 104 ? 12.624 23.918 11.653 1.00 67.11 106 MET B O 1
ATOM 3809 N N . ASP B 1 105 ? 13.179 25.525 10.176 1.00 86.28 107 ASP B N 1
ATOM 3810 C CA . ASP B 1 105 ? 12.343 26.532 10.821 1.00 92.03 107 ASP B CA 1
ATOM 3811 C C . ASP B 1 105 ? 10.874 26.125 10.792 1.00 88.04 107 ASP B C 1
ATOM 3812 O O . ASP B 1 105 ? 10.171 26.216 11.805 1.00 84.24 107 ASP B O 1
ATOM 3817 N N . GLY B 1 106 ? 10.397 25.661 9.636 1.00 82.22 108 GLY B N 1
ATOM 3818 C CA . GLY B 1 106 ? 9.010 25.247 9.525 1.00 78.43 108 GLY B CA 1
ATOM 3819 C C . GLY B 1 106 ? 8.668 24.072 10.414 1.00 80.91 108 GLY B C 1
ATOM 3820 O O . GLY B 1 106 ? 7.533 23.955 10.885 1.00 77.96 108 GLY B O 1
ATOM 3821 N N . MET B 1 107 ? 9.635 23.187 10.659 1.00 79.18 109 MET B N 1
ATOM 3822 C CA . MET B 1 107 ? 9.414 22.080 11.580 1.00 86.69 109 MET B CA 1
ATOM 3823 C C . MET B 1 107 ? 9.613 22.476 13.037 1.00 81.88 109 MET B C 1
ATOM 3824 O O . MET B 1 107 ? 9.299 21.677 13.926 1.00 75.32 109 MET B O 1
ATOM 3829 N N . GLY B 1 108 ? 10.119 23.679 13.299 1.00 82.67 110 GLY B N 1
ATOM 3830 C CA . GLY B 1 108 ? 10.404 24.112 14.650 1.00 78.71 110 GLY B CA 1
ATOM 3831 C C . GLY B 1 108 ? 11.692 23.573 15.223 1.00 72.97 110 GLY B C 1
ATOM 3832 O O . GLY B 1 108 ? 11.898 23.663 16.439 1.00 71.28 110 GLY B O 1
ATOM 3833 N N . ILE B 1 109 ? 12.561 23.008 14.389 1.00 70.08 111 ILE B N 1
ATOM 3834 C CA . ILE B 1 109 ? 13.798 22.379 14.833 1.00 82.67 111 ILE B CA 1
ATOM 3835 C C . ILE B 1 109 ? 14.943 23.374 14.718 1.00 80.73 111 ILE B C 1
ATOM 3836 O O . ILE B 1 109 ? 15.122 24.017 13.675 1.00 74.33 111 ILE B O 1
ATOM 3841 N N . SER B 1 110 ? 15.713 23.503 15.794 1.00 81.52 112 SER B N 1
ATOM 3842 C CA . SER B 1 110 ? 16.953 24.262 15.801 1.00 87.93 112 SER B CA 1
ATOM 3843 C C . SER B 1 110 ? 17.974 23.457 16.590 1.00 91.37 112 SER B C 1
ATOM 3844 O O . SER B 1 110 ? 17.683 22.3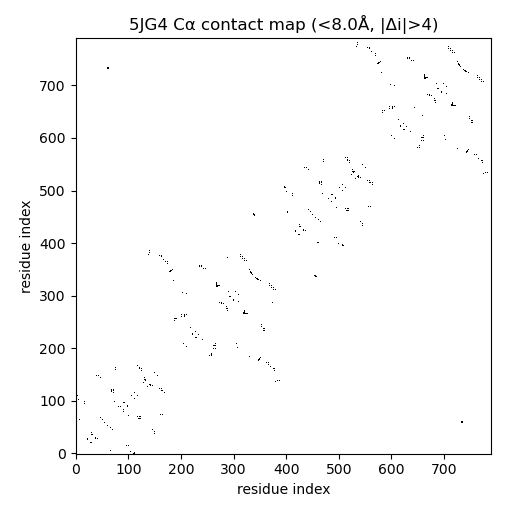60 17.079 1.00 89.89 112 SER B O 1
ATOM 3847 N N . ASP B 1 111 ? 19.186 23.995 16.718 1.00 94.97 113 ASP B N 1
ATOM 3848 C CA . ASP B 1 111 ? 20.164 23.335 17.573 1.00 103.48 113 ASP B CA 1
ATOM 3849 C C . ASP B 1 111 ? 19.748 23.369 19.038 1.00 100.12 113 ASP B C 1
ATOM 3850 O O . ASP B 1 111 ? 20.378 22.699 19.863 1.00 93.33 113 ASP B O 1
ATOM 3855 N N . GLU B 1 112 ? 18.706 24.131 19.371 1.00 103.95 114 GLU B N 1
ATOM 3856 C CA . GLU B 1 112 ? 18.192 24.238 20.728 1.00 96.61 114 GLU B CA 1
ATOM 3857 C C . GLU B 1 112 ? 16.923 23.424 20.968 1.00 92.94 114 GLU B C 1
ATOM 3858 O O . GLU B 1 112 ? 16.535 23.246 22.127 1.00 95.54 114 GLU B O 1
ATOM 3860 N N . ASN B 1 113 ? 16.270 22.932 19.914 1.00 94.62 115 ASN B N 1
ATOM 3861 C CA . ASN B 1 113 ? 15.004 22.200 20.033 1.00 89.05 115 ASN B CA 1
ATOM 3862 C C . ASN B 1 113 ? 15.024 21.042 19.039 1.00 86.54 115 ASN B C 1
ATOM 3863 O O . ASN B 1 113 ? 14.739 21.237 17.854 1.00 85.30 115 ASN B O 1
ATOM 3868 N N . ILE B 1 114 ? 15.358 19.845 19.516 1.00 80.65 116 ILE B N 1
ATOM 3869 C CA . ILE B 1 114 ? 15.439 18.681 18.636 1.00 85.84 116 ILE B CA 1
ATOM 3870 C C . ILE B 1 114 ? 14.375 17.657 19.013 1.00 75.54 116 ILE B C 1
ATOM 3871 O O . ILE B 1 114 ? 14.085 17.467 20.204 1.00 71.61 116 ILE B O 1
ATOM 3876 N N . PRO B 1 115 ? 13.774 16.978 18.042 1.00 80.39 117 PRO B N 1
ATOM 3877 C CA . PRO B 1 115 ? 12.805 15.930 18.369 1.00 73.40 117 PRO B CA 1
ATOM 3878 C C . PRO B 1 115 ? 13.474 14.752 19.060 1.00 71.73 117 PRO B C 1
ATOM 3879 O O . PRO B 1 115 ? 14.686 14.533 18.961 1.00 69.79 117 PRO B O 1
ATOM 3883 N N . THR B 1 116 ? 12.646 13.977 19.755 1.00 69.21 118 THR B N 1
ATOM 3884 C CA . THR B 1 116 ? 13.124 12.843 20.520 1.00 68.55 118 THR B CA 1
ATOM 3885 C C . THR B 1 116 ? 13.552 11.689 19.607 1.00 69.47 118 THR B C 1
ATOM 3886 O O . THR B 1 116 ? 13.304 11.660 18.391 1.00 61.74 118 THR B O 1
ATOM 3890 N N . SER B 1 117 ? 14.221 10.724 20.243 1.00 75.56 119 SER B N 1
ATOM 3891 C CA . SER B 1 117 ? 14.592 9.481 19.580 1.00 69.29 119 SER B CA 1
ATOM 3892 C C . SER B 1 117 ? 13.362 8.793 19.019 1.00 64.92 119 SER B C 1
ATOM 3893 O O . SER B 1 117 ? 13.295 8.458 17.827 1.00 66.17 119 SER B O 1
ATOM 3896 N N . GLU B 1 118 ? 12.342 8.652 19.869 1.00 61.13 120 GLU B N 1
ATOM 3897 C CA . GLU B 1 118 ? 11.094 8.018 19.465 1.00 74.92 120 GLU B CA 1
ATOM 3898 C C . GLU B 1 118 ? 10.424 8.788 18.338 1.00 74.69 120 GLU B C 1
ATOM 3899 O O . GLU B 1 118 ? 9.843 8.193 17.422 1.00 67.15 120 GLU B O 1
ATOM 3905 N N . GLN B 1 119 ? 10.517 10.119 18.375 1.00 72.49 121 GLN B N 1
ATOM 3906 C CA . GLN B 1 119 ? 9.897 10.924 17.333 1.00 70.19 121 GLN B CA 1
ATOM 3907 C C . GLN B 1 119 ? 10.619 10.753 16.005 1.00 66.30 121 GLN B C 1
ATOM 3908 O O . GLN B 1 119 ? 9.978 10.663 14.955 1.00 53.55 121 GLN B O 1
ATOM 3914 N N . ASN B 1 120 ? 11.952 10.706 16.028 1.00 58.82 122 ASN B N 1
ATOM 3915 C CA . ASN B 1 120 ? 12.697 10.445 14.800 1.00 68.08 122 ASN B CA 1
ATOM 3916 C C . ASN B 1 120 ? 12.295 9.104 14.203 1.00 68.13 122 ASN B C 1
ATOM 3917 O O . ASN B 1 120 ? 12.035 8.994 12.989 1.00 61.26 122 ASN B O 1
ATOM 3922 N N . ILE B 1 121 ? 12.196 8.076 15.052 1.00 65.20 123 ILE B N 1
ATOM 3923 C CA . ILE B 1 121 ? 11.804 6.763 14.551 1.00 69.13 123 ILE B CA 1
ATOM 3924 C C . ILE B 1 121 ? 10.408 6.815 13.943 1.00 73.59 123 ILE B C 1
ATOM 3925 O O . ILE B 1 121 ? 10.165 6.249 12.870 1.00 62.33 123 ILE B O 1
ATOM 3930 N N . MET B 1 122 ? 9.476 7.516 14.597 1.00 61.21 124 MET B N 1
ATOM 3931 C CA . MET B 1 122 ? 8.140 7.653 14.024 1.00 62.01 124 MET B CA 1
ATOM 3932 C C . MET B 1 122 ? 8.179 8.383 12.685 1.00 66.49 124 MET B C 1
ATOM 3933 O O . MET B 1 122 ? 7.452 8.017 11.751 1.00 64.18 124 MET B O 1
ATOM 3938 N N . PHE B 1 123 ? 9.022 9.414 12.571 1.00 66.00 125 PHE B N 1
ATOM 3939 C CA . PHE B 1 123 ? 9.126 10.169 11.325 1.00 68.32 125 PHE B CA 1
ATOM 3940 C C . PHE B 1 123 ? 9.518 9.258 10.171 1.00 69.30 125 PHE B C 1
ATOM 3941 O O . PHE B 1 123 ? 8.800 9.149 9.168 1.00 59.86 125 PHE B O 1
ATOM 3949 N N . TYR B 1 124 ? 10.663 8.582 10.299 1.00 51.06 126 TYR B N 1
ATOM 3950 C CA . TYR B 1 124 ? 11.152 7.836 9.144 1.00 59.09 126 TYR B CA 1
ATOM 3951 C C . TYR B 1 124 ? 10.400 6.528 8.927 1.00 65.20 126 TYR B C 1
ATOM 3952 O O . TYR B 1 124 ? 10.263 6.087 7.780 1.00 57.56 126 TYR B O 1
ATOM 3961 N N . ARG B 1 125 ? 9.907 5.891 9.991 1.00 54.94 127 ARG B N 1
ATOM 3962 C CA . ARG B 1 125 ? 9.056 4.720 9.799 1.00 56.79 127 ARG B CA 1
ATOM 3963 C C . ARG B 1 125 ? 7.785 5.102 9.051 1.00 68.66 127 ARG B C 1
ATOM 3964 O O . ARG B 1 125 ? 7.381 4.427 8.092 1.00 50.64 127 ARG B O 1
ATOM 3972 N N . GLY B 1 126 ? 7.154 6.206 9.465 1.00 64.35 128 GLY B N 1
ATOM 3973 C CA . GLY B 1 126 ? 5.986 6.695 8.751 1.00 47.80 128 GLY B CA 1
ATOM 3974 C C . GLY B 1 126 ? 6.280 7.000 7.294 1.00 56.40 128 GLY B C 1
ATOM 3975 O O . GLY B 1 126 ? 5.542 6.581 6.399 1.00 55.33 128 GLY B O 1
ATOM 3976 N N . LEU B 1 127 ? 7.367 7.730 7.034 1.00 52.14 129 LEU B N 1
ATOM 3977 C CA . LEU B 1 127 ? 7.710 8.054 5.652 1.00 59.41 129 LEU B CA 1
ATOM 3978 C C . LEU B 1 127 ? 7.939 6.793 4.826 1.00 59.37 129 LEU B C 1
ATOM 3979 O O . LEU B 1 127 ? 7.429 6.673 3.708 1.00 60.08 129 LEU B O 1
ATOM 3984 N N . ASN B 1 128 ? 8.706 5.837 5.362 1.00 61.85 130 ASN B N 1
ATOM 3985 C CA . ASN B 1 128 ? 9.042 4.643 4.590 1.00 68.60 130 ASN B CA 1
ATOM 3986 C C . ASN B 1 128 ? 7.811 3.787 4.320 1.00 59.93 130 ASN B C 1
ATOM 3987 O O . ASN B 1 128 ? 7.689 3.194 3.241 1.00 48.12 130 ASN B O 1
ATOM 3992 N N . LYS B 1 129 ? 6.884 3.709 5.278 1.00 45.73 131 LYS B N 1
ATOM 3993 C CA . LYS B 1 129 ? 5.614 3.050 4.989 1.00 59.93 131 LYS B CA 1
ATOM 3994 C C . LYS B 1 129 ? 4.853 3.806 3.908 1.00 63.85 131 LYS B C 1
ATOM 3995 O O . LYS B 1 129 ? 4.284 3.200 2.991 1.00 62.78 131 LYS B O 1
ATOM 3997 N N . PHE B 1 130 ? 4.859 5.138 3.994 1.00 57.16 132 PHE B N 1
ATOM 3998 C CA . PHE B 1 130 ? 4.168 5.975 3.020 1.00 62.22 132 PHE B CA 1
ATOM 3999 C C . PHE B 1 130 ? 4.704 5.739 1.612 1.00 64.55 132 PHE B C 1
ATOM 4000 O O . PHE B 1 130 ? 3.943 5.747 0.637 1.00 62.19 132 PHE B O 1
ATOM 4008 N N . LEU B 1 131 ? 6.018 5.528 1.490 1.00 56.10 133 LEU B N 1
ATOM 4009 C CA . LEU B 1 131 ? 6.663 5.409 0.189 1.00 56.14 133 LEU B CA 1
ATOM 4010 C C . LEU B 1 131 ? 6.288 4.133 -0.551 1.00 62.04 133 LEU B C 1
ATOM 4011 O O . LEU B 1 131 ? 6.532 4.045 -1.760 1.00 58.51 133 LEU B O 1
ATOM 4016 N N . ASN B 1 132 ? 5.712 3.141 0.134 1.00 56.80 134 ASN B N 1
ATOM 4017 C CA . ASN B 1 132 ? 5.274 1.940 -0.567 1.00 68.85 134 ASN B CA 1
ATOM 4018 C C . ASN B 1 132 ? 4.119 2.209 -1.521 1.00 74.12 134 ASN B C 1
ATOM 4019 O O . ASN B 1 132 ? 3.767 1.322 -2.305 1.00 74.38 134 ASN B O 1
ATOM 4024 N N . PHE B 1 133 ? 3.536 3.410 -1.483 1.00 71.44 135 PHE B N 1
ATOM 4025 C CA . PHE B 1 133 ? 2.479 3.778 -2.417 1.00 72.91 135 PHE B CA 1
ATOM 4026 C C . PHE B 1 133 ? 2.954 3.804 -3.864 1.00 71.15 135 PHE B C 1
ATOM 4027 O O . PHE B 1 133 ? 2.118 3.879 -4.771 1.00 77.50 135 PHE B O 1
ATOM 4035 N N . ILE B 1 134 ? 4.268 3.752 -4.104 1.00 64.40 136 ILE B N 1
ATOM 4036 C CA . ILE B 1 134 ? 4.792 3.714 -5.468 1.00 67.07 136 ILE B CA 1
ATOM 4037 C C . ILE B 1 134 ? 4.781 2.322 -6.076 1.00 71.63 136 ILE B C 1
ATOM 4038 O O . ILE B 1 134 ? 5.002 2.185 -7.287 1.00 68.30 136 ILE B O 1
ATOM 4043 N N . TYR B 1 135 ? 4.532 1.287 -5.280 1.00 65.72 137 TYR B N 1
ATOM 4044 C CA . TYR B 1 135 ? 4.555 -0.085 -5.763 1.00 72.36 137 TYR B CA 1
ATOM 4045 C C . TYR B 1 135 ? 3.160 -0.546 -6.164 1.00 74.61 137 TYR B C 1
ATOM 4046 O O . TYR B 1 135 ? 2.156 -0.161 -5.557 1.00 68.24 137 TYR B O 1
ATOM 4055 N N . GLU B 1 136 ? 3.109 -1.379 -7.204 1.00 79.94 138 GLU B N 1
ATOM 4056 C CA . GLU B 1 136 ? 1.852 -1.994 -7.614 1.00 77.28 138 GLU B CA 1
ATOM 4057 C C . GLU B 1 136 ? 1.274 -2.795 -6.457 1.00 73.67 138 GLU B C 1
ATOM 4058 O O . GLU B 1 136 ? 1.902 -3.740 -5.970 1.00 85.20 138 GLU B O 1
ATOM 4060 N N . SER B 1 137 ? 0.076 -2.416 -6.017 1.00 80.98 139 SER B N 1
ATOM 4061 C CA . SER B 1 137 ? -0.567 -3.028 -4.859 1.00 87.12 139 SER B CA 1
ATOM 4062 C C . SER B 1 137 ? 0.232 -2.791 -3.583 1.00 84.50 139 SER B C 1
ATOM 4063 O O . SER B 1 137 ? 0.113 -3.553 -2.618 1.00 87.47 139 SER B O 1
ATOM 4065 N N . ASN B 1 138 ? 1.042 -1.732 -3.565 1.00 91.51 140 ASN B N 1
ATOM 4066 C CA . ASN B 1 138 ? 1.937 -1.423 -2.452 1.00 89.96 140 ASN B CA 1
ATOM 4067 C C . ASN B 1 138 ? 2.897 -2.570 -2.154 1.00 88.59 140 ASN B C 1
ATOM 4068 O O . ASN B 1 138 ? 3.400 -2.690 -1.032 1.00 90.92 140 ASN B O 1
ATOM 4073 N N . ASP B 1 139 ? 3.163 -3.412 -3.152 1.00 78.76 141 ASP B N 1
ATOM 4074 C CA . ASP B 1 139 ? 4.028 -4.578 -3.020 1.00 71.65 141 ASP B CA 1
ATOM 4075 C C . ASP B 1 139 ? 5.140 -4.473 -4.054 1.00 72.49 141 ASP B C 1
ATOM 4076 O O . ASP B 1 139 ? 4.873 -4.483 -5.261 1.00 79.72 141 ASP B O 1
ATOM 4081 N N . SER B 1 140 ? 6.384 -4.363 -3.581 1.00 67.51 142 SER B N 1
ATOM 4082 C CA . SER B 1 140 ? 7.517 -4.185 -4.484 1.00 73.31 142 SER B CA 1
ATOM 4083 C C . SER B 1 140 ? 7.810 -5.425 -5.321 1.00 61.59 142 SER B C 1
ATOM 4084 O O . SER B 1 140 ? 8.547 -5.328 -6.307 1.00 51.96 142 SER B O 1
ATOM 4087 N N . ARG B 1 141 ? 7.272 -6.587 -4.947 1.00 78.40 143 ARG B N 1
ATOM 4088 C CA . ARG B 1 141 ? 7.384 -7.756 -5.814 1.00 69.61 143 ARG B CA 1
ATOM 4089 C C . ARG B 1 141 ? 6.782 -7.486 -7.186 1.00 84.30 143 ARG B C 1
ATOM 4090 O O . ARG B 1 141 ? 7.217 -8.070 -8.185 1.00 69.66 143 ARG B O 1
ATOM 4098 N N . LYS B 1 142 ? 5.783 -6.609 -7.248 1.00 73.82 144 LYS B N 1
ATOM 4099 C CA . LYS B 1 142 ? 5.034 -6.329 -8.463 1.00 79.70 144 LYS B CA 1
ATOM 4100 C C . LYS B 1 142 ? 5.613 -5.175 -9.268 1.00 83.26 144 LYS B C 1
ATOM 4101 O O . LYS B 1 142 ? 5.091 -4.869 -10.345 1.00 91.45 144 LYS B O 1
ATOM 4107 N N . GLY B 1 143 ? 6.667 -4.527 -8.778 1.00 80.18 145 GLY B N 1
ATOM 4108 C CA . GLY B 1 143 ? 7.268 -3.418 -9.488 1.00 67.26 145 GLY B CA 1
ATOM 4109 C C . GLY B 1 143 ? 6.585 -2.103 -9.181 1.00 62.83 145 GLY B C 1
ATOM 4110 O O . GLY B 1 143 ? 5.616 -2.014 -8.422 1.00 65.96 145 GLY B O 1
ATOM 4111 N N . LEU B 1 144 ? 7.116 -1.048 -9.791 1.00 67.56 146 LEU B N 1
ATOM 4112 C CA . LEU B 1 144 ? 6.539 0.278 -9.626 1.00 82.35 146 LEU B CA 1
ATOM 4113 C C . LEU B 1 144 ? 5.171 0.353 -10.297 1.00 83.99 146 LEU B C 1
ATOM 4114 O O . LEU B 1 144 ? 4.912 -0.303 -11.310 1.00 77.58 146 LEU B O 1
ATOM 4116 N N . LYS B 1 145 ? 4.287 1.163 -9.715 1.00 84.31 147 LYS B N 1
ATOM 4117 C CA . LYS B 1 145 ? 3.019 1.460 -10.367 1.00 78.43 147 LYS B CA 1
ATOM 4118 C C . LYS B 1 145 ? 3.256 2.028 -11.760 1.00 88.21 147 LYS B C 1
ATOM 4119 O O . LYS B 1 145 ? 4.281 2.661 -12.033 1.00 85.87 147 LYS B O 1
ATOM 4125 N N . LYS B 1 146 ? 2.288 1.798 -12.651 1.00 93.25 148 LYS B N 1
ATOM 4126 C CA . LYS B 1 146 ? 2.395 2.357 -13.993 1.00 86.63 148 LYS B CA 1
ATOM 4127 C C . LYS B 1 146 ? 2.465 3.876 -13.922 1.00 77.93 148 LYS B C 1
ATOM 4128 O O . LYS B 1 146 ? 3.298 4.504 -14.586 1.00 76.47 148 LYS B O 1
ATOM 4134 N N . GLU B 1 147 ? 1.609 4.477 -13.097 1.00 71.48 149 GLU B N 1
ATOM 4135 C CA . GLU B 1 147 ? 1.660 5.895 -12.760 1.00 83.06 149 GLU B CA 1
ATOM 4136 C C . GLU B 1 147 ? 1.647 6.004 -11.240 1.00 85.52 149 GLU B C 1
ATOM 4137 O O . GLU B 1 147 ? 0.652 5.651 -10.600 1.00 80.87 149 GLU B O 1
ATOM 4139 N N . HIS B 1 148 ? 2.744 6.483 -10.662 1.00 83.94 150 HIS B N 1
ATOM 4140 C CA . HIS B 1 148 ? 2.862 6.625 -9.220 1.00 87.82 150 HIS B CA 1
ATOM 4141 C C . HIS B 1 148 ? 3.093 8.086 -8.854 1.00 77.23 150 HIS B C 1
ATOM 4142 O O . HIS B 1 148 ? 3.526 8.896 -9.678 1.00 72.27 150 HIS B O 1
ATOM 4149 N N . PHE B 1 149 ? 2.816 8.409 -7.588 1.00 82.14 151 PHE B N 1
ATOM 4150 C CA . PHE B 1 149 ? 2.752 9.802 -7.158 1.00 82.84 151 PHE B CA 1
ATOM 4151 C C . PHE B 1 149 ? 4.103 10.504 -7.188 1.00 78.77 151 PHE B C 1
ATOM 4152 O O . PHE B 1 149 ? 4.150 11.722 -6.981 1.00 84.69 151 PHE B O 1
ATOM 4160 N N . LEU B 1 150 ? 5.196 9.783 -7.441 1.00 75.86 152 LEU B N 1
ATOM 4161 C CA . LEU B 1 150 ? 6.509 10.394 -7.601 1.00 82.25 152 LEU B CA 1
ATOM 4162 C C . LEU B 1 150 ? 6.979 10.364 -9.051 1.00 80.80 152 LEU B C 1
ATOM 4163 O O . LEU B 1 150 ? 8.184 10.445 -9.312 1.00 73.88 152 LEU B O 1
ATOM 4168 N N . GLN B 1 151 ? 6.046 10.235 -10.000 1.00 86.41 153 GLN B N 1
ATOM 4169 C CA . GLN B 1 151 ? 6.411 10.171 -11.410 1.00 83.98 153 GLN B CA 1
ATOM 4170 C C . GLN B 1 151 ? 7.124 11.432 -11.881 1.00 81.94 153 GLN B C 1
ATOM 4171 O O . GLN B 1 151 ? 7.831 11.390 -12.894 1.00 73.57 153 GLN B O 1
ATOM 4173 N N . VAL B 1 152 ? 6.951 12.554 -11.176 1.00 73.77 154 VAL B N 1
ATOM 4174 C CA . VAL B 1 152 ? 7.638 13.783 -11.562 1.00 83.51 154 VAL B CA 1
ATOM 4175 C C . VAL B 1 152 ? 9.146 13.616 -11.447 1.00 82.25 154 VAL B C 1
ATOM 4176 O O . VAL B 1 152 ? 9.908 14.252 -12.186 1.00 78.09 154 VAL B O 1
ATOM 4180 N N . LEU B 1 153 ? 9.602 12.770 -10.529 1.00 83.63 155 LEU B N 1
ATOM 4181 C CA . LEU B 1 153 ? 11.023 12.559 -10.304 1.00 75.19 155 LEU B CA 1
ATOM 4182 C C . LEU B 1 153 ? 11.560 11.481 -11.238 1.00 74.54 155 LEU B C 1
ATOM 4183 O O . LEU B 1 153 ? 10.831 10.580 -11.663 1.00 66.32 155 LEU B O 1
ATOM 4188 N N . SER B 1 154 ? 12.849 11.578 -11.547 1.00 67.58 156 SER B N 1
ATOM 4189 C CA . SER B 1 154 ? 13.508 10.525 -12.302 1.00 74.54 156 SER B CA 1
ATOM 4190 C C . SER B 1 154 ? 13.706 9.291 -11.424 1.00 80.34 156 SER B C 1
ATOM 4191 O O . SER B 1 154 ? 13.741 9.368 -10.192 1.00 78.43 156 SER B O 1
ATOM 4194 N N . LEU B 1 155 ? 13.839 8.135 -12.078 1.00 76.05 157 LEU B N 1
ATOM 4195 C CA . LEU B 1 155 ? 14.020 6.891 -11.336 1.00 81.48 157 LEU B CA 1
ATOM 4196 C C . LEU B 1 155 ? 15.269 6.939 -10.464 1.00 76.96 157 LEU B C 1
ATOM 4197 O O . LEU B 1 155 ? 15.256 6.453 -9.327 1.00 66.88 157 LEU B O 1
ATOM 4202 N N . LYS B 1 156 ? 16.359 7.520 -10.976 1.00 70.74 158 LYS B N 1
ATOM 4203 C CA . LYS B 1 156 ? 17.587 7.598 -10.188 1.00 63.69 158 LYS B CA 1
ATOM 4204 C C . LYS B 1 156 ? 17.363 8.379 -8.899 1.00 73.43 158 LYS B C 1
ATOM 4205 O O . LYS B 1 156 ? 17.846 7.985 -7.829 1.00 69.62 158 LYS B O 1
ATOM 4207 N N . LYS B 1 157 ? 16.617 9.482 -8.977 1.00 66.18 159 LYS B N 1
ATOM 4208 C CA . LYS B 1 157 ? 16.333 10.260 -7.777 1.00 71.42 159 LYS B CA 1
ATOM 4209 C C . LYS B 1 157 ? 15.426 9.487 -6.828 1.00 69.21 159 LYS B C 1
ATOM 4210 O O . LYS B 1 157 ? 15.619 9.526 -5.608 1.00 59.30 159 LYS B O 1
ATOM 4216 N N . ILE B 1 158 ? 14.428 8.787 -7.370 1.00 62.05 160 ILE B N 1
ATOM 4217 C CA . ILE B 1 158 ? 13.550 7.967 -6.537 1.00 70.96 160 ILE B CA 1
ATOM 4218 C C . ILE B 1 158 ? 14.365 6.933 -5.767 1.00 64.85 160 ILE B C 1
ATOM 4219 O O . ILE B 1 158 ? 14.167 6.726 -4.563 1.00 50.83 160 ILE B O 1
ATOM 4224 N N . TYR B 1 159 ? 15.285 6.257 -6.456 1.00 58.59 161 TYR B N 1
ATOM 4225 C CA . TYR B 1 159 ? 16.134 5.278 -5.786 1.00 62.32 161 TYR B CA 1
ATOM 4226 C C . TYR B 1 159 ? 16.993 5.940 -4.716 1.00 64.64 161 TYR B C 1
ATOM 4227 O O . TYR B 1 159 ? 17.112 5.429 -3.598 1.00 64.60 161 TYR B O 1
ATOM 4236 N N . SER B 1 160 ? 17.614 7.077 -5.047 1.00 63.57 162 SER B N 1
ATOM 4237 C CA . SER B 1 160 ? 18.477 7.744 -4.075 1.00 62.04 162 SER B CA 1
ATOM 4238 C C . SER B 1 160 ? 17.697 8.144 -2.829 1.00 55.64 162 SER B C 1
ATOM 4239 O O . SER B 1 160 ? 18.187 7.989 -1.703 1.00 52.33 162 SER B O 1
ATOM 4242 N N . LEU B 1 161 ? 16.474 8.649 -3.009 1.00 48.56 163 LEU B N 1
ATOM 4243 C CA . LEU B 1 161 ? 15.685 9.095 -1.866 1.00 55.46 163 LEU B CA 1
ATOM 4244 C C . LEU B 1 161 ? 15.181 7.916 -1.044 1.00 56.06 163 LEU B C 1
ATOM 4245 O O . LEU B 1 161 ? 15.185 7.968 0.191 1.00 53.01 163 LEU B O 1
ATOM 4250 N N . ALA B 1 162 ? 14.738 6.844 -1.706 1.00 52.29 164 ALA B N 1
ATOM 4251 C CA . ALA B 1 162 ? 14.302 5.665 -0.964 1.00 56.95 164 ALA B CA 1
ATOM 4252 C C . ALA B 1 162 ? 15.455 5.070 -0.165 1.00 51.73 164 ALA B C 1
ATOM 4253 O O . ALA B 1 162 ? 15.337 4.830 1.043 1.00 42.16 164 ALA B O 1
ATOM 4255 N N . LYS B 1 163 ? 16.591 4.846 -0.827 1.00 52.02 165 LYS B N 1
ATOM 4256 C CA . LYS B 1 163 ? 17.781 4.345 -0.149 1.00 45.64 165 LYS B CA 1
ATOM 4257 C C . LYS B 1 163 ? 18.140 5.218 1.046 1.00 54.17 165 LYS B C 1
ATOM 4258 O O . LYS B 1 163 ? 18.330 4.721 2.165 1.00 55.17 165 LYS B O 1
ATOM 4264 N N . LEU B 1 164 ? 18.217 6.534 0.828 1.00 58.13 166 LEU B N 1
ATOM 4265 C CA . LEU B 1 164 ? 18.543 7.441 1.924 1.00 51.44 166 LEU B CA 1
ATOM 4266 C C . LEU B 1 164 ? 17.546 7.306 3.068 1.00 52.07 166 LEU B C 1
ATOM 4267 O O . LEU B 1 164 ? 17.935 7.317 4.241 1.00 49.12 166 LEU B O 1
ATOM 4272 N N . SER B 1 165 ? 16.257 7.176 2.751 1.00 40.43 167 SER B N 1
ATOM 4273 C CA . SER B 1 165 ? 15.250 7.094 3.804 1.00 49.04 167 SER B CA 1
ATOM 4274 C C . SER B 1 165 ? 15.394 5.809 4.610 1.00 56.81 167 SER B C 1
ATOM 4275 O O . SER B 1 165 ? 15.318 5.835 5.845 1.00 49.52 167 SER B O 1
ATOM 4278 N N . TYR B 1 166 ? 15.598 4.674 3.934 1.00 49.50 168 TYR B N 1
ATOM 4279 C CA . TYR B 1 166 ? 15.837 3.429 4.657 1.00 45.30 168 TYR B CA 1
ATOM 4280 C C . TYR B 1 166 ? 17.054 3.555 5.560 1.00 46.16 168 TYR B C 1
ATOM 4281 O O . TYR B 1 166 ? 17.028 3.123 6.720 1.00 46.55 168 TYR B O 1
ATOM 4290 N N . GLU B 1 167 ? 18.121 4.180 5.056 1.00 47.63 169 GLU B N 1
ATOM 4291 C CA . GLU B 1 167 ? 19.304 4.387 5.882 1.00 52.21 169 GLU B CA 1
ATOM 4292 C C . GLU B 1 167 ? 18.981 5.251 7.095 1.00 59.23 169 GLU B C 1
ATOM 4293 O O . GLU B 1 167 ? 19.477 4.996 8.201 1.00 52.55 169 GLU B O 1
ATOM 4299 N N . GLN B 1 168 ? 18.128 6.265 6.911 1.00 52.94 170 GLN B N 1
ATOM 4300 C CA . GLN B 1 168 ? 17.759 7.138 8.020 1.00 54.67 170 GLN B CA 1
ATOM 4301 C C . GLN B 1 168 ? 16.951 6.391 9.073 1.00 53.48 170 GLN B C 1
ATOM 4302 O O . GLN B 1 168 ? 17.168 6.579 10.276 1.00 64.27 170 GLN B O 1
ATOM 4308 N N . GLU B 1 169 ? 16.005 5.547 8.651 1.00 47.23 171 GLU B N 1
ATOM 4309 C CA . GLU B 1 169 ? 15.270 4.759 9.635 1.00 56.65 171 GLU B CA 1
ATOM 4310 C C . GLU B 1 169 ? 16.195 3.800 10.373 1.00 53.48 171 GLU B C 1
ATOM 4311 O O . GLU B 1 169 ? 16.102 3.660 11.598 1.00 49.05 171 GLU B O 1
ATOM 4317 N N . GLU B 1 170 ? 17.091 3.122 9.649 1.00 53.01 172 GLU B N 1
ATOM 4318 C CA . GLU B 1 170 ? 18.047 2.246 10.322 1.00 55.75 172 GLU B CA 1
ATOM 4319 C C . GLU B 1 170 ? 18.833 3.018 11.376 1.00 59.71 172 GLU B C 1
ATOM 4320 O O . GLU B 1 170 ? 18.988 2.560 12.516 1.00 50.29 172 GLU B O 1
ATOM 4326 N N . ALA B 1 171 ? 19.336 4.200 11.009 1.00 51.31 173 ALA B N 1
ATOM 4327 C CA . ALA B 1 171 ? 20.129 4.989 11.947 1.00 51.24 173 ALA B CA 1
ATOM 4328 C C . ALA B 1 171 ? 19.302 5.417 13.154 1.00 49.82 173 ALA B C 1
ATOM 4329 O O . ALA B 1 171 ? 19.790 5.394 14.290 1.00 52.95 173 ALA B O 1
ATOM 4331 N N . ALA B 1 172 ? 18.042 5.799 12.933 1.00 42.39 174 ALA B N 1
ATOM 4332 C CA . ALA B 1 172 ? 17.199 6.237 14.043 1.00 48.87 174 ALA B CA 1
ATOM 4333 C C . ALA B 1 172 ? 16.900 5.086 14.997 1.00 52.54 174 ALA B C 1
ATOM 4334 O O . ALA B 1 172 ? 17.079 5.212 16.218 1.00 47.24 174 ALA B O 1
ATOM 4336 N N . GLU B 1 173 ? 16.444 3.953 14.454 1.00 62.36 175 GLU B N 1
ATOM 4337 C CA . GLU B 1 173 ? 16.172 2.783 15.284 1.00 51.92 175 GLU B CA 1
ATOM 4338 C C . GLU B 1 173 ? 17.417 2.352 16.048 1.00 47.76 175 GLU B C 1
ATOM 4339 O O . GLU B 1 173 ? 17.339 1.995 17.229 1.00 45.21 175 GLU B O 1
ATOM 4345 N N . ASN B 1 174 ? 18.574 2.366 15.387 1.00 43.20 176 ASN B N 1
ATOM 4346 C CA . ASN B 1 174 ? 19.814 2.014 16.071 1.00 54.37 176 ASN B CA 1
ATOM 4347 C C . ASN B 1 174 ? 20.109 2.986 17.206 1.00 63.87 176 ASN B C 1
ATOM 4348 O O . ASN B 1 174 ? 20.527 2.573 18.296 1.00 65.01 176 ASN B O 1
ATOM 4353 N N . ASN B 1 175 ? 19.902 4.283 16.969 1.00 60.92 177 ASN B N 1
ATOM 4354 C CA . ASN B 1 175 ? 20.093 5.261 18.034 1.00 54.34 177 ASN B CA 1
ATOM 4355 C C . ASN B 1 175 ? 19.216 4.925 19.232 1.00 59.09 177 ASN B C 1
ATOM 4356 O O . ASN B 1 175 ? 19.683 4.920 20.378 1.00 61.95 177 ASN B O 1
ATOM 4358 N N . ALA B 1 176 ? 17.937 4.627 18.985 1.00 47.74 178 ALA B N 1
ATOM 4359 C CA . ALA B 1 176 ? 17.056 4.232 20.081 1.00 45.91 178 ALA B CA 1
ATOM 4360 C C . ALA B 1 176 ? 17.570 2.981 20.787 1.00 60.69 178 ALA B C 1
ATOM 4361 O O . ALA B 1 176 ? 17.506 2.882 22.019 1.00 64.51 178 ALA B O 1
ATOM 4363 N N . LEU B 1 177 ? 18.074 2.008 20.025 1.00 59.55 179 LEU B N 1
ATOM 4364 C CA . LEU B 1 177 ? 18.555 0.771 20.634 1.00 67.01 179 LEU B CA 1
ATOM 4365 C C . LEU B 1 177 ? 19.759 1.026 21.534 1.00 54.51 179 LEU B C 1
ATOM 4366 O O . LEU B 1 177 ? 19.908 0.385 22.580 1.00 61.77 179 LEU B O 1
ATOM 4371 N N . ALA B 1 178 ? 20.629 1.959 21.145 1.00 60.81 180 ALA B N 1
ATOM 4372 C CA . ALA B 1 178 ? 21.822 2.232 21.938 1.00 64.24 180 ALA B CA 1
ATOM 4373 C C . ALA B 1 178 ? 21.503 2.898 23.272 1.00 70.97 180 ALA B C 1
ATOM 4374 O O . ALA B 1 178 ? 22.365 2.923 24.157 1.00 77.82 180 ALA B O 1
ATOM 4376 N N . LYS B 1 179 ? 20.296 3.435 23.438 1.00 72.09 181 LYS B N 1
ATOM 4377 C CA . LYS B 1 179 ? 19.909 4.143 24.652 1.00 64.62 181 LYS B CA 1
ATOM 4378 C C . LYS B 1 179 ? 19.038 3.314 25.586 1.00 68.58 181 LYS B C 1
ATOM 4379 O O . LYS B 1 179 ? 18.609 3.825 26.625 1.00 82.60 181 LYS B O 1
ATOM 4385 N N . LEU B 1 180 ? 18.760 2.060 25.247 1.00 75.44 182 LEU B N 1
ATOM 4386 C CA . LEU B 1 180 ? 18.008 1.194 26.142 1.00 77.69 182 LEU B CA 1
ATOM 4387 C C . LEU B 1 180 ? 18.859 0.775 27.335 1.00 65.37 182 LEU B C 1
ATOM 4388 O O . LEU B 1 180 ? 20.086 0.679 27.249 1.00 71.38 182 LEU B O 1
ATOM 4393 N N . THR B 1 181 ? 18.194 0.533 28.462 1.00 56.26 183 THR B N 1
ATOM 4394 C CA . THR B 1 181 ? 18.833 -0.015 29.648 1.00 68.98 183 THR B CA 1
ATOM 4395 C C . THR B 1 181 ? 18.185 -1.351 29.975 1.00 63.64 183 THR B C 1
ATOM 4396 O O . THR B 1 181 ? 17.008 -1.574 29.678 1.00 69.69 183 THR B O 1
ATOM 4400 N N . ALA B 1 182 ? 18.960 -2.242 30.583 1.00 66.02 184 ALA B N 1
ATOM 4401 C CA . ALA B 1 182 ? 18.503 -3.607 30.845 1.00 60.11 184 ALA B CA 1
ATOM 4402 C C . ALA B 1 182 ? 18.118 -3.779 32.313 1.00 55.93 184 ALA B C 1
ATOM 4403 O O . ALA B 1 182 ? 18.598 -4.672 33.012 1.00 63.07 184 ALA B O 1
ATOM 4405 N N . ASP B 1 183 ? 17.214 -2.917 32.777 1.00 70.24 185 ASP B N 1
ATOM 4406 C CA . ASP B 1 183 ? 16.759 -2.955 34.162 1.00 75.42 185 ASP B CA 1
ATOM 4407 C C . ASP B 1 183 ? 15.262 -3.207 34.286 1.00 69.67 185 ASP B C 1
ATOM 4408 O O . ASP B 1 183 ? 14.708 -3.051 35.381 1.00 65.97 185 ASP B O 1
ATOM 4413 N N . GLY B 1 184 ? 14.592 -3.594 33.202 1.00 67.45 186 GLY B N 1
ATOM 4414 C CA . GLY B 1 184 ? 13.179 -3.914 33.261 1.00 62.54 186 GLY B CA 1
ATOM 4415 C C . GLY B 1 184 ? 12.908 -5.085 34.183 1.00 71.81 186 GLY B C 1
ATOM 4416 O O . GLY B 1 184 ? 13.612 -6.098 34.125 1.00 64.97 186 GLY B O 1
ATOM 4417 N N . LYS B 1 185 ? 11.893 -4.962 35.040 1.00 71.87 187 LYS B N 1
ATOM 4418 C CA . LYS B 1 185 ? 11.642 -5.954 36.077 1.00 71.09 187 LYS B CA 1
ATOM 4419 C C . LYS B 1 185 ? 10.483 -6.892 35.762 1.00 69.67 187 LYS B C 1
ATOM 4420 O O . LYS B 1 185 ? 10.362 -7.934 36.416 1.00 68.61 187 LYS B O 1
ATOM 4422 N N . THR B 1 186 ? 9.642 -6.566 34.785 1.00 73.67 188 THR B N 1
ATOM 4423 C CA . THR B 1 186 ? 8.502 -7.419 34.487 1.00 78.01 188 THR B CA 1
ATOM 4424 C C . THR B 1 186 ? 8.958 -8.737 33.866 1.00 74.70 188 THR B C 1
ATOM 4425 O O . THR B 1 186 ? 10.095 -8.887 33.409 1.00 69.74 188 THR B O 1
ATOM 4429 N N . LYS B 1 187 ? 8.043 -9.698 33.854 1.00 71.93 189 LYS B N 1
ATOM 4430 C CA . LYS B 1 187 ? 8.279 -11.000 33.253 1.00 78.05 189 LYS B CA 1
ATOM 4431 C C . LYS B 1 187 ? 7.628 -11.036 31.878 1.00 92.45 189 LYS B C 1
ATOM 4432 O O . LYS B 1 187 ? 6.492 -10.583 31.708 1.00 91.05 189 LYS B O 1
ATOM 4434 N N . ALA B 1 188 ? 8.351 -11.570 30.898 1.00 87.47 190 ALA B N 1
ATOM 4435 C CA . ALA B 1 188 ? 7.813 -11.642 29.549 1.00 80.23 190 ALA B CA 1
ATOM 4436 C C . ALA B 1 188 ? 6.682 -12.661 29.497 1.00 71.65 190 ALA B C 1
ATOM 4437 O O . ALA B 1 188 ? 6.669 -13.649 30.236 1.00 67.98 190 ALA B O 1
ATOM 4439 N N . ASN B 1 189 ? 5.725 -12.415 28.604 1.00 65.59 191 ASN B N 1
ATOM 4440 C CA . ASN B 1 189 ? 4.533 -13.254 28.476 1.00 76.77 191 ASN B CA 1
ATOM 4441 C C . ASN B 1 189 ? 4.412 -13.702 27.021 1.00 73.53 191 ASN B C 1
ATOM 4442 O O . ASN B 1 189 ? 3.821 -13.008 26.190 1.00 70.51 191 ASN B O 1
ATOM 4447 N N . ALA B 1 190 ? 4.981 -14.872 26.719 1.00 61.86 192 ALA B N 1
ATOM 4448 C CA . ALA B 1 190 ? 4.928 -15.389 25.357 1.00 65.61 192 ALA B CA 1
ATOM 4449 C C . ALA B 1 190 ? 3.503 -15.715 24.928 1.00 66.30 192 ALA B C 1
ATOM 4450 O O . ALA B 1 190 ? 3.152 -15.527 23.758 1.00 69.80 192 ALA B O 1
ATOM 4452 N N . ASN B 1 191 ? 2.664 -16.185 25.853 1.00 66.34 193 ASN B N 1
ATOM 4453 C CA . ASN B 1 191 ? 1.304 -16.563 25.489 1.00 69.01 193 ASN B CA 1
ATOM 4454 C C . ASN B 1 191 ? 0.411 -15.362 25.217 1.00 64.29 193 ASN B C 1
ATOM 4455 O O . ASN B 1 191 ? -0.719 -15.549 24.754 1.00 76.47 193 ASN B O 1
ATOM 4460 N N . SER B 1 192 ? 0.881 -14.146 25.490 1.00 65.05 194 SER B N 1
ATOM 4461 C CA . SER B 1 192 ? 0.156 -12.927 25.159 1.00 65.24 194 SER B CA 1
ATOM 4462 C C . SER B 1 192 ? 0.641 -12.299 23.860 1.00 63.51 194 SER B C 1
ATOM 4463 O O . SER B 1 192 ? 0.252 -11.170 23.544 1.00 62.37 194 SER B O 1
ATOM 4466 N N . PHE B 1 193 ? 1.492 -12.995 23.112 1.00 69.93 195 PHE B N 1
ATOM 4467 C CA . PHE B 1 193 ? 2.005 -12.474 21.854 1.00 59.64 195 PHE B CA 1
ATOM 4468 C C . PHE B 1 193 ? 1.012 -12.719 20.726 1.00 50.04 195 PHE B C 1
ATOM 4469 O O . PHE B 1 193 ? 0.440 -13.807 20.606 1.00 55.58 195 PHE B O 1
ATOM 4477 N N . HIS B 1 194 ? 0.807 -11.696 19.899 1.00 49.14 196 HIS B N 1
ATOM 4478 C CA . HIS B 1 194 ? -0.109 -11.785 18.774 1.00 55.57 196 HIS B CA 1
ATOM 4479 C C . HIS B 1 194 ? 0.474 -11.033 17.588 1.00 55.61 196 HIS B C 1
ATOM 4480 O O . HIS B 1 194 ? 1.149 -10.013 17.749 1.00 58.91 196 HIS B O 1
ATOM 4482 N N . VAL B 1 195 ? 0.214 -11.556 16.396 1.00 49.34 197 VAL B N 1
ATOM 4483 C CA . VAL B 1 195 ? 0.657 -10.937 15.154 1.00 60.90 197 VAL B CA 1
ATOM 4484 C C . VAL B 1 195 ? -0.398 -9.937 14.705 1.00 72.92 197 VAL B C 1
ATOM 4485 O O . VAL B 1 195 ? -1.601 -10.166 14.876 1.00 72.00 197 VAL B O 1
ATOM 4489 N N . GLU B 1 196 ? 0.050 -8.820 14.129 1.00 77.35 198 GLU B N 1
ATOM 4490 C CA . GLU B 1 196 ? -0.894 -7.811 13.659 1.00 68.02 198 GLU B CA 1
ATOM 4491 C C . GLU B 1 196 ? -1.515 -8.211 12.325 1.00 78.32 198 GLU B C 1
ATOM 4492 O O . GLU B 1 196 ? -2.742 -8.198 12.173 1.00 88.55 198 GLU B O 1
ATOM 4494 N N . LYS B 1 197 ? -0.688 -8.585 11.352 1.00 70.95 199 LYS B N 1
ATOM 4495 C CA . LYS B 1 197 ? -1.167 -9.042 10.055 1.00 72.31 199 LYS B CA 1
ATOM 4496 C C . LYS B 1 197 ? -0.648 -10.452 9.813 1.00 66.22 199 LYS B C 1
ATOM 4497 O O . LYS B 1 197 ? 0.578 -10.660 9.791 1.00 61.21 199 LYS B O 1
ATOM 4499 N N . PRO B 1 198 ? -1.517 -11.441 9.618 1.00 60.72 200 PRO B N 1
ATOM 4500 C CA . PRO B 1 198 ? -1.031 -12.808 9.402 1.00 58.39 200 PRO B CA 1
ATOM 4501 C C . PRO B 1 198 ? -0.191 -12.906 8.138 1.00 51.43 200 PRO B C 1
ATOM 4502 O O . PRO B 1 198 ? -0.468 -12.256 7.128 1.00 51.43 200 PRO B O 1
ATOM 4506 N N . ILE B 1 199 ? 0.850 -13.736 8.207 1.00 51.49 201 ILE B N 1
ATOM 4507 C CA . ILE B 1 199 ? 1.723 -13.946 7.061 1.00 50.87 201 ILE B CA 1
ATOM 4508 C C . ILE B 1 199 ? 1.001 -14.772 6.003 1.00 36.36 201 ILE B C 1
ATOM 4509 O O . ILE B 1 199 ? 0.201 -15.665 6.312 1.00 39.94 201 ILE B O 1
ATOM 4514 N N . ASP B 1 200 ? 1.283 -14.476 4.740 1.00 40.68 202 ASP B N 1
ATOM 4515 C CA . ASP B 1 200 ? 0.823 -15.339 3.660 1.00 48.04 202 ASP B CA 1
ATOM 4516 C C . ASP B 1 200 ? 1.533 -16.686 3.773 1.00 45.92 202 ASP B C 1
ATOM 4517 O O . ASP B 1 200 ? 2.757 -16.761 3.621 1.00 40.98 202 ASP B O 1
ATOM 4522 N N . SER B 1 201 ? 0.765 -17.750 4.030 1.00 40.20 203 SER B N 1
ATOM 4523 C CA . SER B 1 201 ? 1.362 -19.039 4.378 1.00 39.70 203 SER B CA 1
ATOM 4524 C C . SER B 1 201 ? 2.248 -19.600 3.270 1.00 36.10 203 SER B C 1
ATOM 4525 O O . SER B 1 201 ? 3.251 -20.270 3.558 1.00 39.64 203 SER B O 1
ATOM 4528 N N . SER B 1 202 ? 1.932 -19.306 2.008 1.00 36.57 204 SER B N 1
ATOM 4529 C CA . SER B 1 202 ? 2.744 -19.829 0.915 1.00 36.44 204 SER B CA 1
ATOM 4530 C C . SER B 1 202 ? 4.204 -19.434 1.080 1.00 34.93 204 SER B C 1
ATOM 4531 O O . SER B 1 202 ? 5.101 -20.147 0.613 1.00 35.51 204 SER B O 1
ATOM 4534 N N . ILE B 1 203 ? 4.460 -18.328 1.781 1.00 32.16 205 ILE B N 1
ATOM 4535 C CA . ILE B 1 203 ? 5.822 -17.838 1.948 1.00 35.43 205 ILE B CA 1
ATOM 4536 C C . ILE B 1 203 ? 6.718 -18.894 2.577 1.00 36.50 205 ILE B C 1
ATOM 4537 O O . ILE B 1 203 ? 7.913 -18.957 2.263 1.00 29.21 205 ILE B O 1
ATOM 4542 N N . VAL B 1 204 ? 6.186 -19.715 3.482 1.00 28.73 206 VAL B N 1
ATOM 4543 C CA . VAL B 1 204 ? 7.004 -20.715 4.166 1.00 33.87 206 VAL B CA 1
ATOM 4544 C C . VAL B 1 204 ? 6.844 -22.109 3.546 1.00 32.13 206 VAL B C 1
ATOM 4545 O O . VAL B 1 204 ? 7.200 -23.107 4.177 1.00 35.03 206 VAL B O 1
ATOM 4549 N N . GLU B 1 205 ? 6.340 -22.200 2.311 1.00 29.05 207 GLU B N 1
ATOM 4550 C CA . GLU B 1 205 ? 6.045 -23.519 1.747 1.00 28.80 207 GLU B CA 1
ATOM 4551 C C . GLU B 1 205 ? 7.297 -24.382 1.613 1.00 37.64 207 GLU B C 1
ATOM 4552 O O . GLU B 1 205 ? 7.210 -25.614 1.680 1.00 30.02 207 GLU B O 1
ATOM 4558 N N . GLN B 1 206 ? 8.463 -23.764 1.416 1.00 27.73 208 GLN B N 1
ATOM 4559 C CA . GLN B 1 206 ? 9.693 -24.536 1.297 1.00 29.64 208 GLN B CA 1
ATOM 4560 C C . GLN B 1 206 ? 10.051 -25.252 2.588 1.00 32.50 208 GLN B C 1
ATOM 4561 O O . GLN B 1 206 ? 10.759 -26.262 2.546 1.00 35.95 208 GLN B O 1
ATOM 4567 N N . PHE B 1 207 ? 9.573 -24.767 3.729 1.00 29.21 209 PHE B N 1
ATOM 4568 C CA . PHE B 1 207 ? 9.958 -25.368 4.994 1.00 30.52 209 PHE B CA 1
ATOM 4569 C C . PHE B 1 207 ? 9.056 -26.531 5.376 1.00 34.59 209 PHE B C 1
ATOM 4570 O O . PHE B 1 207 ? 9.333 -27.206 6.375 1.00 33.32 209 PHE B O 1
ATOM 4578 N N . LYS B 1 208 ? 7.997 -26.774 4.599 1.00 32.11 210 LYS B N 1
ATOM 4579 C CA . LYS B 1 208 ? 7.156 -27.966 4.695 1.00 32.70 210 LYS B CA 1
ATOM 4580 C C . LYS B 1 208 ? 6.209 -27.916 5.892 1.00 36.95 210 LYS B C 1
ATOM 4581 O O . LYS B 1 208 ? 4.990 -28.010 5.720 1.00 37.15 210 LYS B O 1
ATOM 4587 N N . SER B 1 209 ? 6.739 -27.785 7.103 1.00 31.39 211 SER B N 1
ATOM 4588 C CA . SER B 1 209 ? 5.884 -27.713 8.282 1.00 34.76 211 SER B CA 1
ATOM 4589 C C . SER B 1 209 ? 6.728 -27.301 9.477 1.00 42.85 211 SER B C 1
ATOM 4590 O O . SER B 1 209 ? 7.961 -27.320 9.435 1.00 31.92 211 SER B O 1
ATOM 4593 N N . TRP B 1 210 ? 6.031 -26.929 10.551 1.00 30.15 212 TRP B N 1
ATOM 4594 C CA . TRP B 1 210 ? 6.696 -26.516 11.780 1.00 35.92 212 TRP B CA 1
ATOM 4595 C C . TRP B 1 210 ? 7.506 -27.662 12.371 1.00 37.13 212 TRP B C 1
ATOM 4596 O O . TRP B 1 210 ? 8.690 -27.501 12.696 1.00 40.15 212 TRP B O 1
ATOM 4607 N N . ASP B 1 211 ? 6.889 -28.840 12.495 1.00 34.75 213 ASP B N 1
ATOM 4608 C CA . ASP B 1 211 ? 7.601 -29.996 13.029 1.00 31.24 213 ASP B CA 1
ATOM 4609 C C . ASP B 1 211 ? 8.833 -30.332 12.200 1.00 30.93 213 ASP B C 1
ATOM 4610 O O . ASP B 1 211 ? 9.878 -30.699 12.751 1.00 34.64 213 ASP B O 1
ATOM 4615 N N . GLU B 1 212 ? 8.730 -30.235 10.873 1.00 32.40 214 GLU B N 1
ATOM 4616 C CA . GLU B 1 212 ? 9.880 -30.576 10.041 1.00 32.53 214 GLU B CA 1
ATOM 4617 C C . GLU B 1 212 ? 10.968 -29.512 10.124 1.00 36.11 214 GLU B C 1
ATOM 4618 O O . GLU B 1 212 ? 12.157 -29.838 10.058 1.00 33.68 214 GLU B O 1
ATOM 4624 N N . MET B 1 213 ? 10.588 -28.245 10.284 1.00 28.68 215 MET B N 1
ATOM 4625 C CA . MET B 1 213 ? 11.578 -27.194 10.490 1.00 34.12 215 MET B CA 1
ATOM 4626 C C . MET B 1 213 ? 12.350 -27.424 11.784 1.00 34.06 215 MET B C 1
ATOM 4627 O O . MET B 1 213 ? 13.589 -27.376 11.805 1.00 33.07 215 MET B O 1
ATOM 4632 N N . LYS B 1 214 ? 11.631 -27.692 12.877 1.00 28.16 216 LYS B N 1
ATOM 4633 C CA . LYS B 1 214 ? 12.315 -28.010 14.124 1.00 25.99 216 LYS B CA 1
ATOM 4634 C C . LYS B 1 214 ? 13.202 -29.237 13.961 1.00 27.60 216 LYS B C 1
ATOM 4635 O O . LYS B 1 214 ? 14.334 -29.263 14.458 1.00 29.39 216 LYS B O 1
ATOM 4641 N N . GLY B 1 215 ? 12.715 -30.254 13.246 1.00 27.50 217 GLY B N 1
ATOM 4642 C CA . GLY B 1 215 ? 13.538 -31.428 13.006 1.00 22.58 217 GLY B CA 1
ATOM 4643 C C . GLY B 1 215 ? 14.816 -31.098 12.258 1.00 36.04 217 GLY B C 1
ATOM 4644 O O . GLY B 1 215 ? 15.889 -31.619 12.579 1.00 30.14 217 GLY B O 1
ATOM 4645 N N . ALA B 1 216 ? 14.721 -30.225 11.253 1.00 28.33 218 ALA B N 1
ATOM 4646 C CA . ALA B 1 216 ? 15.895 -29.857 10.471 1.00 29.73 218 ALA B CA 1
ATOM 4647 C C . ALA B 1 216 ? 16.898 -29.084 11.316 1.00 29.34 218 ALA B C 1
ATOM 4648 O O . ALA B 1 216 ? 18.111 -29.311 11.213 1.00 26.90 218 ALA B O 1
ATOM 4650 N N . LEU B 1 217 ? 16.415 -28.169 12.160 1.00 25.93 219 LEU B N 1
ATOM 4651 C CA . LEU B 1 217 ? 17.321 -27.470 13.065 1.00 29.36 219 LEU B CA 1
ATOM 4652 C C . LEU B 1 217 ? 18.013 -28.450 14.004 1.00 33.13 219 LEU B C 1
ATOM 4653 O O . LEU B 1 217 ? 19.233 -28.375 14.215 1.00 29.82 219 LEU B O 1
ATOM 4658 N N . HIS B 1 218 ? 17.253 -29.399 14.549 1.00 26.47 220 HIS B N 1
ATOM 4659 C CA . HIS B 1 218 ? 17.821 -30.376 15.468 1.00 27.00 220 HIS B CA 1
ATOM 4660 C C . HIS B 1 218 ? 18.897 -31.208 14.776 1.00 28.77 220 HIS B C 1
ATOM 4661 O O . HIS B 1 218 ? 19.985 -31.436 15.325 1.00 29.80 220 HIS B O 1
ATOM 4668 N N . GLN B 1 219 ? 18.610 -31.666 13.556 1.00 21.78 221 GLN B N 1
ATOM 4669 C CA . GLN B 1 219 ? 19.594 -32.440 12.809 1.00 25.47 221 GLN B CA 1
ATOM 4670 C C . GLN B 1 219 ? 20.822 -31.609 12.475 1.00 27.39 221 GLN B C 1
ATOM 4671 O O . GLN B 1 219 ? 21.936 -32.144 12.416 1.00 29.02 221 GLN B O 1
ATOM 4677 N N . LEU B 1 220 ? 20.641 -30.312 12.228 1.00 24.48 222 LEU B N 1
ATOM 4678 C CA . LEU B 1 220 ? 21.792 -29.457 11.973 1.00 23.94 222 LEU B CA 1
ATOM 4679 C C . LEU B 1 220 ? 22.664 -29.336 13.214 1.00 31.01 222 LEU B C 1
ATOM 4680 O O . LEU B 1 220 ? 23.897 -29.362 13.118 1.00 23.88 222 LEU B O 1
ATOM 4685 N N . ILE B 1 221 ? 22.044 -29.231 14.393 1.00 26.53 223 ILE B N 1
ATOM 4686 C CA . ILE B 1 221 ? 22.828 -29.165 15.621 1.00 24.04 223 ILE B CA 1
ATOM 4687 C C . ILE B 1 221 ? 23.584 -30.471 15.853 1.00 29.72 223 ILE B C 1
ATOM 4688 O O . ILE B 1 221 ? 24.773 -30.459 16.201 1.00 28.70 223 ILE B O 1
ATOM 4693 N N . LEU B 1 222 ? 22.922 -31.617 15.658 1.00 24.55 224 LEU B N 1
ATOM 4694 C CA . LEU B 1 222 ? 23.630 -32.891 15.774 1.00 20.63 224 LEU B CA 1
ATOM 4695 C C . LEU B 1 222 ? 24.804 -32.956 14.801 1.00 32.09 224 LEU B C 1
ATOM 4696 O O . LEU B 1 222 ? 25.914 -33.375 15.172 1.00 24.79 224 LEU B O 1
ATOM 4701 N N . ASP B 1 223 ? 24.578 -32.533 13.551 1.00 27.00 225 ASP B N 1
ATOM 4702 C CA . ASP B 1 223 ? 25.650 -32.499 12.561 1.00 25.82 225 ASP B CA 1
ATOM 4703 C C . ASP B 1 223 ? 26.817 -31.660 13.054 1.00 27.20 225 ASP B C 1
ATOM 4704 O O . ASP B 1 223 ? 27.978 -32.064 12.943 1.00 26.63 225 ASP B O 1
ATOM 4709 N N . GLU B 1 224 ? 26.524 -30.471 13.582 1.00 25.80 226 GLU B N 1
ATOM 4710 C CA . GLU B 1 224 ? 27.574 -29.603 14.100 1.00 25.52 226 GLU B CA 1
ATOM 4711 C C . GLU B 1 224 ? 28.362 -30.298 15.205 1.00 32.36 226 GLU B C 1
ATOM 4712 O O . GLU B 1 224 ? 29.598 -30.265 15.217 1.00 27.35 226 GLU B O 1
ATOM 4718 N N . LEU B 1 225 ? 27.656 -30.921 16.155 1.00 31.49 227 LEU B N 1
ATOM 4719 C CA . LEU B 1 225 ? 28.333 -31.563 17.278 1.00 23.33 227 LEU B CA 1
ATOM 4720 C C . LEU B 1 225 ? 29.245 -32.693 16.814 1.00 27.68 227 LEU B C 1
ATOM 4721 O O . LEU B 1 225 ? 30.375 -32.822 17.299 1.00 29.16 227 LEU B O 1
ATOM 4726 N N . SER B 1 226 ? 28.778 -33.533 15.883 1.00 26.36 228 SER B N 1
ATOM 4727 C CA . SER B 1 226 ? 29.643 -34.616 15.410 1.00 32.38 228 SER B CA 1
ATOM 4728 C C . SER B 1 226 ? 30.791 -34.086 14.552 1.00 23.66 228 SER B C 1
ATOM 4729 O O . SER B 1 226 ? 31.908 -34.609 14.614 1.00 27.81 228 SER B O 1
ATOM 4732 N N . ASP B 1 227 ? 30.529 -33.084 13.711 1.00 29.35 229 ASP B N 1
ATOM 4733 C CA . ASP B 1 227 ? 31.598 -32.514 12.896 1.00 28.07 229 ASP B CA 1
ATOM 4734 C C . ASP B 1 227 ? 32.687 -31.899 13.765 1.00 27.26 229 ASP B C 1
ATOM 4735 O O . ASP B 1 227 ? 33.880 -32.042 13.473 1.00 28.61 229 ASP B O 1
ATOM 4740 N N . LYS B 1 228 ? 32.297 -31.213 14.838 1.00 29.17 230 LYS B N 1
ATOM 4741 C CA . LYS B 1 228 ? 33.247 -30.565 15.732 1.00 30.00 230 LYS B CA 1
ATOM 4742 C C . LYS B 1 228 ? 33.737 -31.480 16.845 1.00 36.50 230 LYS B C 1
ATOM 4743 O O . LYS B 1 228 ? 34.589 -31.060 17.638 1.00 28.45 230 LYS B O 1
ATOM 4749 N N . ASN B 1 229 ? 33.218 -32.707 16.928 1.00 30.60 231 ASN B N 1
ATOM 4750 C CA . ASN B 1 229 ? 33.711 -33.698 17.884 1.00 30.10 231 ASN B CA 1
ATOM 4751 C C . ASN B 1 229 ? 33.536 -33.225 19.325 1.00 33.51 231 ASN B C 1
ATOM 4752 O O . ASN B 1 229 ? 34.428 -33.386 20.158 1.00 34.85 231 ASN B O 1
ATOM 4757 N N . VAL B 1 230 ? 32.387 -32.618 19.622 1.00 25.74 232 VAL B N 1
ATOM 4758 C CA . VAL B 1 230 ? 32.063 -32.185 20.973 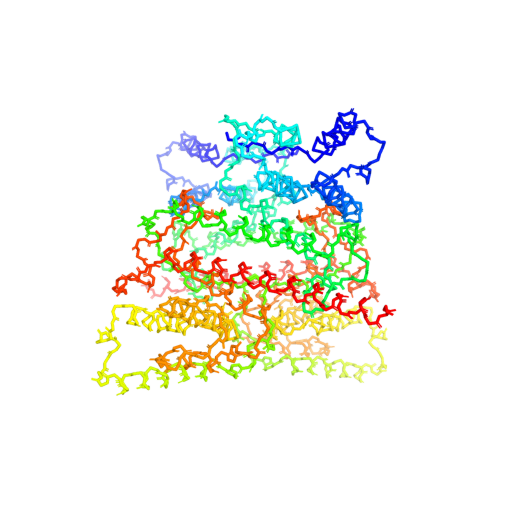1.00 22.74 232 VAL B CA 1
ATOM 4759 C C . VAL B 1 230 ? 30.693 -32.732 21.348 1.00 30.69 232 VAL B C 1
ATOM 4760 O O . VAL B 1 230 ? 29.889 -33.112 20.493 1.00 26.00 232 VAL B O 1
ATOM 4764 N N . ALA B 1 231 ? 30.430 -32.752 22.652 1.00 26.81 233 ALA B N 1
ATOM 4765 C CA . ALA B 1 231 ? 29.217 -33.354 23.181 1.00 29.92 233 ALA B CA 1
ATOM 4766 C C . ALA B 1 231 ? 28.084 -32.362 23.375 1.00 28.43 233 ALA B C 1
ATOM 4767 O O . ALA B 1 231 ? 26.926 -32.780 23.444 1.00 35.68 233 ALA B O 1
ATOM 4769 N N . LYS B 1 232 ? 28.380 -31.067 23.459 1.00 28.51 234 LYS B N 1
ATOM 4770 C CA . LYS B 1 232 ? 27.357 -30.087 23.791 1.00 30.78 234 LYS B CA 1
ATOM 4771 C C . LYS B 1 232 ? 27.667 -28.761 23.112 1.00 31.50 234 LYS B C 1
ATOM 4772 O O . LYS B 1 232 ? 28.827 -28.424 22.857 1.00 30.09 234 LYS B O 1
ATOM 4778 N N . ILE B 1 233 ? 26.601 -28.014 22.827 1.00 29.38 235 ILE B N 1
ATOM 4779 C CA . ILE B 1 233 ? 26.720 -26.735 22.134 1.00 24.82 235 ILE B CA 1
ATOM 4780 C C . ILE B 1 233 ? 27.693 -25.806 22.852 1.00 31.09 235 ILE B C 1
ATOM 4781 O O . ILE B 1 233 ? 28.436 -25.049 22.214 1.00 28.99 235 ILE B O 1
ATOM 4786 N N . SER B 1 234 ? 27.708 -25.842 24.188 1.00 25.06 236 SER B N 1
ATOM 4787 C CA . SER B 1 234 ? 28.537 -24.898 24.932 1.00 27.25 236 SER B CA 1
ATOM 4788 C C . SER B 1 234 ? 30.029 -25.165 24.778 1.00 32.43 236 SER B C 1
ATOM 4789 O O . SER B 1 234 ? 30.832 -24.333 25.208 1.00 30.31 236 SER B O 1
ATOM 4792 N N . ALA B 1 235 ? 30.420 -26.284 24.168 1.00 28.39 237 ALA B N 1
ATOM 4793 C CA . ALA B 1 235 ? 31.823 -26.547 23.881 1.00 25.90 237 ALA B CA 1
ATOM 4794 C C . ALA B 1 235 ? 32.274 -25.940 22.559 1.00 26.08 237 ALA B C 1
ATOM 4795 O O . ALA B 1 235 ? 33.466 -25.989 22.241 1.00 31.45 237 ALA B O 1
ATOM 4797 N N . LEU B 1 236 ? 31.349 -25.386 21.784 1.00 32.75 238 LEU B N 1
ATOM 4798 C CA . LEU B 1 236 ? 31.686 -24.630 20.591 1.00 27.15 238 LEU B CA 1
ATOM 4799 C C . LEU B 1 236 ? 32.217 -23.255 20.994 1.00 26.02 238 LEU B C 1
ATOM 4800 O O . LEU B 1 236 ? 32.244 -22.891 22.172 1.00 28.31 238 LEU B O 1
ATOM 4805 N N . SER B 1 237 ? 32.637 -22.471 20.006 1.00 23.50 239 SER B N 1
ATOM 4806 C CA . SER B 1 237 ? 33.119 -21.133 20.305 1.00 22.55 239 SER B CA 1
ATOM 4807 C C . SER B 1 237 ? 32.000 -20.302 20.923 1.00 25.80 239 SER B C 1
ATOM 4808 O O . SER B 1 237 ? 30.814 -20.618 20.805 1.00 31.59 239 SER B O 1
ATOM 4811 N N . GLN B 1 238 ? 32.392 -19.230 21.610 1.00 26.42 240 GLN B N 1
ATOM 4812 C CA . GLN B 1 238 ? 31.404 -18.351 22.226 1.00 26.89 240 GLN B CA 1
ATOM 4813 C C . GLN B 1 238 ? 30.374 -17.895 21.198 1.00 27.84 240 GLN B C 1
ATOM 4814 O O . GLN B 1 238 ? 29.161 -17.964 21.436 1.00 32.58 240 GLN B O 1
ATOM 4820 N N . ALA B 1 239 ? 30.846 -17.445 20.036 1.00 24.35 241 ALA B N 1
ATOM 4821 C CA . ALA B 1 239 ? 29.942 -16.953 19.001 1.00 28.89 241 ALA B CA 1
ATOM 4822 C C . ALA B 1 239 ? 28.990 -18.048 18.526 1.00 29.99 241 ALA B C 1
ATOM 4823 O O . ALA B 1 239 ? 27.766 -17.856 18.489 1.00 29.36 241 ALA B O 1
ATOM 4825 N N . ARG B 1 240 ? 29.533 -19.214 18.164 1.00 21.38 242 ARG B N 1
ATOM 4826 C CA . ARG B 1 240 ? 28.695 -20.255 17.577 1.00 28.03 242 ARG B CA 1
ATOM 4827 C C . ARG B 1 240 ? 27.776 -20.878 18.624 1.00 25.45 242 ARG B C 1
ATOM 4828 O O . ARG B 1 240 ? 26.608 -21.172 18.342 1.00 30.72 242 ARG B O 1
ATOM 4836 N N . SER B 1 241 ? 28.275 -21.048 19.850 1.00 33.14 243 SER B N 1
ATOM 4837 C CA . SER B 1 241 ? 27.429 -21.524 20.941 1.00 33.78 243 SER B CA 1
ATOM 4838 C C . SER B 1 241 ? 26.262 -20.577 21.180 1.00 31.60 243 SER B C 1
ATOM 4839 O O . SER B 1 241 ? 25.109 -21.008 21.315 1.00 28.53 243 SER B O 1
ATOM 4842 N N . ALA B 1 242 ? 26.547 -19.274 21.250 1.00 23.22 244 ALA B N 1
ATOM 4843 C CA . ALA B 1 242 ? 25.480 -18.299 21.447 1.00 26.00 244 ALA B CA 1
ATOM 4844 C C . ALA B 1 242 ? 24.478 -18.330 20.294 1.00 32.88 244 ALA B C 1
ATOM 4845 O O . ALA B 1 242 ? 23.268 -18.231 20.514 1.00 36.06 244 ALA B O 1
ATOM 4847 N N . GLN B 1 243 ? 24.959 -18.464 19.057 1.00 30.51 245 GLN B N 1
ATOM 4848 C CA . GLN B 1 243 ? 24.048 -18.500 17.915 1.00 29.56 245 GLN B CA 1
ATOM 4849 C C . GLN B 1 243 ? 23.109 -19.703 17.993 1.00 28.39 245 GLN B C 1
ATOM 4850 O O . GLN B 1 243 ? 21.888 -19.576 17.813 1.00 26.87 245 GLN B O 1
ATOM 4856 N N . LEU B 1 244 ? 23.659 -20.884 18.281 1.00 26.63 246 LEU B N 1
ATOM 4857 C CA . LEU B 1 244 ? 22.813 -22.071 18.304 1.00 23.39 246 LEU B CA 1
ATOM 4858 C C . LEU B 1 244 ? 21.861 -22.053 19.495 1.00 33.42 246 LEU B C 1
ATOM 4859 O O . LEU B 1 244 ? 20.699 -22.457 19.372 1.00 30.96 246 LEU B O 1
ATOM 4864 N N . LYS B 1 245 ? 22.322 -21.578 20.657 1.00 30.94 247 LYS B N 1
ATOM 4865 C CA . LYS B 1 245 ? 21.402 -21.467 21.784 1.00 34.29 247 LYS B CA 1
ATOM 4866 C C . LYS B 1 245 ? 20.330 -20.421 21.520 1.00 31.07 247 LYS B C 1
ATOM 4867 O O . LYS B 1 245 ? 19.202 -20.560 21.997 1.00 39.17 247 LYS B O 1
ATOM 4873 N N . PHE B 1 246 ? 20.664 -19.374 20.768 1.00 29.84 248 PHE B N 1
ATOM 4874 C CA . PHE B 1 246 ? 19.667 -18.400 20.335 1.00 26.25 248 PHE B CA 1
ATOM 4875 C C . PHE B 1 246 ? 18.576 -19.075 19.507 1.00 34.93 248 PHE B C 1
ATOM 4876 O O . PHE B 1 246 ? 17.376 -18.887 19.759 1.00 34.45 248 PHE B O 1
ATOM 4884 N N . LEU B 1 247 ? 18.976 -19.899 18.530 1.00 27.69 249 LEU B N 1
ATOM 4885 C CA . LEU B 1 247 ? 17.982 -20.609 17.725 1.00 31.83 249 LEU B CA 1
ATOM 4886 C C . LEU B 1 247 ? 17.145 -21.555 18.582 1.00 31.84 249 LEU B C 1
ATOM 4887 O O . LEU B 1 247 ? 15.911 -21.587 18.473 1.00 36.14 249 LEU B O 1
ATOM 4892 N N . GLN B 1 248 ? 17.802 -22.324 19.458 1.00 36.46 250 GLN B N 1
ATOM 4893 C CA . GLN B 1 248 ? 17.081 -23.243 20.336 1.00 39.38 250 GLN B CA 1
ATOM 4894 C C . GLN B 1 248 ? 16.056 -22.500 21.175 1.00 49.36 250 GLN B C 1
ATOM 4895 O O . GLN B 1 248 ? 14.895 -22.911 21.272 1.00 49.79 250 GLN B O 1
ATOM 4901 N N . THR B 1 249 ? 16.480 -21.405 21.802 1.00 41.06 251 THR B N 1
ATOM 4902 C CA . THR B 1 249 ? 15.591 -20.649 22.671 1.00 41.34 251 THR B CA 1
ATOM 4903 C C . THR B 1 249 ? 14.395 -20.123 21.897 1.00 43.78 251 THR B C 1
ATOM 4904 O O . THR B 1 249 ? 13.256 -20.190 22.376 1.00 45.60 251 THR B O 1
ATOM 4908 N N . MET B 1 250 ? 14.629 -19.608 20.689 1.00 42.43 252 MET B N 1
ATOM 4909 C CA . MET B 1 250 ? 13.511 -19.154 19.871 1.00 44.31 252 MET B CA 1
ATOM 4910 C C . MET B 1 250 ? 12.520 -20.287 19.622 1.00 43.38 252 MET B C 1
ATOM 4911 O O . MET B 1 250 ? 11.313 -20.143 19.866 1.00 41.76 252 MET B O 1
ATOM 4916 N N . ALA B 1 251 ? 13.017 -21.439 19.165 1.00 33.25 253 ALA B N 1
ATOM 4917 C CA . ALA B 1 251 ? 12.116 -22.545 18.854 1.00 36.83 253 ALA B CA 1
ATOM 4918 C C . ALA B 1 251 ? 11.353 -23.013 20.090 1.00 48.31 253 ALA B C 1
ATOM 4919 O O . ALA B 1 251 ? 10.162 -23.332 20.005 1.00 44.26 253 ALA B O 1
ATOM 4921 N N . GLU B 1 252 ? 12.024 -23.074 21.243 1.00 45.34 254 GLU B N 1
ATOM 4922 C CA . GLU B 1 252 ? 11.394 -23.596 22.454 1.00 45.79 254 GLU B CA 1
ATOM 4923 C C . GLU B 1 252 ? 10.333 -22.634 22.980 1.00 49.01 254 GLU B C 1
ATOM 4924 O O . GLU B 1 252 ? 9.209 -23.047 23.316 1.00 49.23 254 GLU B O 1
ATOM 4930 N N . GLN B 1 253 ? 10.656 -21.338 23.009 1.00 38.66 255 GLN B N 1
ATOM 4931 C CA . GLN B 1 253 ? 9.666 -20.346 23.404 1.00 36.48 255 GLN B CA 1
ATOM 4932 C C . GLN B 1 253 ? 8.453 -20.396 22.488 1.00 51.98 255 GLN B C 1
ATOM 4933 O O . GLN B 1 253 ? 7.310 -20.378 22.960 1.00 56.57 255 GLN B O 1
ATOM 4939 N N . LEU B 1 254 ? 8.678 -20.499 21.175 1.00 49.17 256 LEU B N 1
ATOM 4940 C CA . LEU B 1 254 ? 7.545 -20.605 20.260 1.00 46.68 256 LEU B CA 1
ATOM 4941 C C . LEU B 1 254 ? 6.761 -21.884 20.521 1.00 46.15 256 LEU B C 1
ATOM 4942 O O . LEU B 1 254 ? 5.531 -21.909 20.398 1.00 45.12 256 LEU B O 1
ATOM 4947 N N . ASP B 1 255 ? 7.462 -22.958 20.879 1.00 44.88 257 ASP B N 1
ATOM 4948 C CA . ASP B 1 255 ? 6.800 -24.215 21.192 1.00 44.23 257 ASP B CA 1
ATOM 4949 C C . ASP B 1 255 ? 5.867 -24.064 22.382 1.00 59.15 257 ASP B C 1
ATOM 4950 O O . ASP B 1 255 ? 4.873 -24.791 22.489 1.00 62.01 257 ASP B O 1
ATOM 4955 N N . LYS B 1 256 ? 6.167 -23.131 23.288 1.00 63.03 258 LYS B N 1
ATOM 4956 C CA . LYS B 1 256 ? 5.310 -22.973 24.458 1.00 57.74 258 LYS B CA 1
ATOM 4957 C C . LYS B 1 256 ? 3.950 -22.364 24.126 1.00 68.94 258 LYS B C 1
ATOM 4958 O O . LYS B 1 256 ? 3.016 -22.501 24.924 1.00 75.79 258 LYS B O 1
ATOM 4964 N N . ILE B 1 257 ? 3.809 -21.701 22.982 1.00 54.97 259 ILE B N 1
ATOM 4965 C CA . ILE B 1 257 ? 2.564 -21.012 22.643 1.00 57.01 259 ILE B CA 1
ATOM 4966 C C . ILE B 1 257 ? 1.612 -21.982 21.950 1.00 57.14 259 ILE B C 1
ATOM 4967 O O . ILE B 1 257 ? 2.008 -22.654 20.987 1.00 69.92 259 ILE B O 1
ATOM 4972 N N . PRO B 1 258 ? 0.361 -22.094 22.394 1.00 69.32 260 PRO B N 1
ATOM 4973 C CA . PRO B 1 258 ? -0.585 -22.980 21.706 1.00 60.32 260 PRO B CA 1
ATOM 4974 C C . PRO B 1 258 ? -0.908 -22.475 20.307 1.00 54.62 260 PRO B C 1
ATOM 4975 O O . PRO B 1 258 ? -0.983 -21.271 20.052 1.00 52.42 260 PRO B O 1
ATOM 4979 N N . ASN B 1 259 ? -1.107 -23.426 19.391 1.00 54.75 261 ASN B N 1
ATOM 4980 C CA . ASN B 1 259 ? -1.344 -23.067 17.996 1.00 62.49 261 ASN B CA 1
ATOM 4981 C C . ASN B 1 259 ? -2.551 -22.150 17.841 1.00 62.60 261 ASN B C 1
ATOM 4982 O O . ASN B 1 259 ? -2.586 -21.322 16.923 1.00 61.17 261 ASN B O 1
ATOM 4987 N N . GLN B 1 260 ? -3.550 -22.282 18.717 1.00 72.76 262 GLN B N 1
ATOM 4988 C CA . GLN B 1 260 ? -4.725 -21.420 18.626 1.00 62.80 262 GLN B CA 1
ATOM 4989 C C . GLN B 1 260 ? -4.355 -19.952 18.795 1.00 60.33 262 GLN B C 1
ATOM 4990 O O . GLN B 1 260 ? -5.046 -19.073 18.269 1.00 66.89 262 GLN B O 1
ATOM 4992 N N . SER B 1 261 ? -3.274 -19.669 19.520 1.00 62.98 263 SER B N 1
ATOM 4993 C CA . SER B 1 261 ? -2.818 -18.304 19.743 1.00 53.93 263 SER B CA 1
ATOM 4994 C C . SER B 1 261 ? -1.758 -17.858 18.746 1.00 63.45 263 SER B C 1
ATOM 4995 O O . SER B 1 261 ? -1.608 -16.651 18.519 1.00 56.49 263 SER B O 1
ATOM 4998 N N . LEU B 1 262 ? -1.014 -18.794 18.162 1.00 63.82 264 LEU B N 1
ATOM 4999 C CA . LEU B 1 262 ? 0.028 -18.468 17.189 1.00 47.82 264 LEU B CA 1
ATOM 5000 C C . LEU B 1 262 ? 0.111 -19.635 16.218 1.00 40.99 264 LEU B C 1
ATOM 5001 O O . LEU B 1 262 ? 0.533 -20.731 16.600 1.00 52.96 264 LEU B O 1
ATOM 5006 N N . GLU B 1 263 ? -0.303 -19.405 14.977 1.00 45.69 265 GLU B N 1
ATOM 5007 C CA . GLU B 1 263 ? -0.403 -20.497 14.027 1.00 47.76 265 GLU B CA 1
ATOM 5008 C C . GLU B 1 263 ? 0.988 -21.031 13.691 1.00 49.87 265 GLU B C 1
ATOM 5009 O O . GLU B 1 263 ? 1.976 -20.292 13.741 1.00 41.08 265 GLU B O 1
ATOM 5015 N N . PRO B 1 264 ? 1.092 -22.316 13.342 1.00 40.47 266 PRO B N 1
ATOM 5016 C CA . PRO B 1 264 ? 2.409 -22.868 12.980 1.00 34.81 266 PRO B CA 1
ATOM 5017 C C . PRO B 1 264 ? 3.117 -22.087 11.886 1.00 38.51 266 PRO B C 1
ATOM 5018 O O . PRO B 1 264 ? 4.342 -21.959 11.930 1.00 40.59 266 PRO B O 1
ATOM 5022 N N . SER B 1 265 ? 2.390 -21.571 10.895 1.00 32.83 267 SER B N 1
ATOM 5023 C CA . SER B 1 265 ? 3.035 -20.768 9.861 1.00 43.47 267 SER B CA 1
ATOM 5024 C C . SER B 1 265 ? 3.758 -19.562 10.463 1.00 48.75 267 SER B C 1
ATOM 5025 O O . SER B 1 265 ? 4.855 -19.200 10.014 1.00 38.99 267 SER B O 1
ATOM 5028 N N . GLU B 1 266 ? 3.156 -18.921 11.473 1.00 33.11 268 GLU B N 1
ATOM 5029 C CA . GLU B 1 266 ? 3.808 -17.788 12.126 1.00 36.16 268 GLU B CA 1
ATOM 5030 C C . GLU B 1 266 ? 5.070 -18.224 12.861 1.00 32.35 268 GLU B C 1
ATOM 5031 O O . GLU B 1 266 ? 6.104 -17.546 12.793 1.00 37.85 268 GLU B O 1
ATOM 5037 N N . LYS B 1 267 ? 5.007 -19.356 13.564 1.00 30.06 269 LYS B N 1
ATOM 5038 C CA . LYS B 1 267 ? 6.195 -19.878 14.226 1.00 39.60 269 LYS B CA 1
ATOM 5039 C C . LYS B 1 267 ? 7.291 -20.172 13.211 1.00 41.12 269 LYS B C 1
ATOM 5040 O O . LYS B 1 267 ? 8.462 -19.842 13.433 1.00 41.64 269 LYS B O 1
ATOM 5046 N N . MET B 1 268 ? 6.918 -20.777 12.081 1.00 32.71 270 MET B N 1
ATOM 5047 C CA . MET B 1 268 ? 7.873 -21.043 11.013 1.00 37.16 270 MET B CA 1
ATOM 5048 C C . MET B 1 268 ? 8.523 -19.755 10.536 1.00 32.71 270 MET B C 1
ATOM 5049 O O . MET B 1 268 ? 9.743 -19.704 10.338 1.00 34.61 270 MET B O 1
ATOM 5054 N N . ALA B 1 269 ? 7.727 -18.699 10.348 1.00 29.64 271 ALA B N 1
ATOM 5055 C CA . ALA B 1 269 ? 8.289 -17.427 9.904 1.00 32.41 271 ALA B CA 1
ATOM 5056 C C . ALA B 1 269 ? 9.264 -16.863 10.931 1.00 30.99 271 ALA B C 1
ATOM 5057 O O . ALA B 1 269 ? 10.342 -16.376 10.571 1.00 31.06 271 ALA B O 1
ATOM 5059 N N . ILE B 1 270 ? 8.907 -16.918 12.217 1.00 29.80 272 ILE B N 1
ATOM 5060 C CA . ILE B 1 270 ? 9.771 -16.347 13.249 1.00 27.59 272 ILE B CA 1
ATOM 5061 C C . ILE B 1 270 ? 11.084 -17.122 13.349 1.00 27.64 272 ILE B C 1
ATOM 5062 O O . ILE B 1 270 ? 12.171 -16.532 13.426 1.00 27.75 272 ILE B O 1
ATOM 5067 N N . LEU B 1 271 ? 11.010 -18.452 13.353 1.00 25.41 273 LEU B N 1
ATOM 5068 C CA . LEU B 1 271 ? 12.237 -19.236 13.409 1.00 30.48 273 LEU B CA 1
ATOM 5069 C C . LEU B 1 271 ? 13.073 -19.026 12.153 1.00 25.94 273 LEU B C 1
ATOM 5070 O O . LEU B 1 271 ? 14.305 -18.978 12.222 1.00 30.35 273 LEU B O 1
ATOM 5075 N N . ALA B 1 272 ? 12.422 -18.873 10.998 1.00 25.91 274 ALA B N 1
ATOM 5076 C CA . ALA B 1 272 ? 13.163 -18.592 9.773 1.00 27.19 274 ALA B CA 1
ATOM 5077 C C . ALA B 1 272 ? 13.896 -17.259 9.868 1.00 27.90 274 ALA B C 1
ATOM 5078 O O . ALA B 1 272 ? 15.076 -17.164 9.508 1.00 36.06 274 ALA B O 1
ATOM 5080 N N . GLY B 1 273 ? 13.220 -16.220 10.367 1.00 28.33 275 GLY B N 1
ATOM 5081 C CA . GLY B 1 273 ? 13.897 -14.952 10.576 1.00 25.89 275 GLY B CA 1
ATOM 5082 C C . GLY B 1 273 ? 15.096 -15.089 11.493 1.00 25.76 275 GLY B C 1
ATOM 5083 O O . GLY B 1 273 ? 16.176 -14.550 11.213 1.00 28.00 275 GLY B O 1
ATOM 5084 N N . ALA B 1 274 ? 14.931 -15.827 12.597 1.00 24.21 276 ALA B N 1
ATOM 5085 C CA . ALA B 1 274 ? 16.061 -16.053 13.493 1.00 26.06 276 ALA B CA 1
ATOM 5086 C C . ALA B 1 274 ? 17.212 -16.734 12.756 1.00 34.13 276 ALA B C 1
ATOM 5087 O O . ALA B 1 274 ? 18.384 -16.358 12.921 1.00 30.10 276 ALA B O 1
ATOM 5089 N N . MET B 1 275 ? 16.886 -17.709 11.902 1.00 26.06 277 MET B N 1
ATOM 5090 C CA . MET B 1 275 ? 17.915 -18.380 11.116 1.00 24.78 277 MET B CA 1
ATOM 5091 C C . MET B 1 275 ? 18.631 -17.402 10.198 1.00 25.08 277 MET B C 1
ATOM 5092 O O . MET B 1 275 ? 19.855 -17.476 10.041 1.00 28.64 277 MET B O 1
ATOM 5097 N N . TYR B 1 276 ? 17.889 -16.481 9.575 1.00 23.96 278 TYR B N 1
ATOM 5098 C CA . TYR B 1 276 ? 18.538 -15.464 8.753 1.00 23.90 278 TYR B CA 1
ATOM 5099 C C . TYR B 1 276 ? 19.477 -14.599 9.581 1.00 26.33 278 TYR B C 1
ATOM 5100 O O . TYR B 1 276 ? 20.524 -14.163 9.086 1.00 26.75 278 TYR B O 1
ATOM 5109 N N . ILE B 1 277 ? 19.118 -14.341 10.840 1.00 31.38 279 ILE B N 1
ATOM 5110 C CA . ILE B 1 277 ? 19.981 -13.556 11.720 1.00 26.58 279 ILE B CA 1
ATOM 5111 C C . ILE B 1 277 ? 21.300 -14.286 11.980 1.00 29.37 279 ILE B C 1
ATOM 5112 O O . ILE B 1 277 ? 22.389 -13.728 11.788 1.00 28.37 279 ILE B O 1
ATOM 5117 N N . VAL B 1 278 ? 21.227 -15.543 12.425 1.00 26.16 280 VAL B N 1
ATOM 5118 C CA . VAL B 1 278 ? 22.461 -16.287 12.686 1.00 27.52 280 VAL B CA 1
ATOM 5119 C C . VAL B 1 278 ? 23.292 -16.411 11.412 1.00 30.57 280 VAL B C 1
ATOM 5120 O O . VAL B 1 278 ? 24.521 -16.219 11.419 1.00 23.70 280 VAL B O 1
ATOM 5124 N N . ARG B 1 279 ? 22.628 -16.722 10.296 1.00 22.51 281 ARG B N 1
ATOM 5125 C CA . ARG B 1 279 ? 23.300 -16.807 9.006 1.00 25.35 281 ARG B CA 1
ATOM 5126 C C . ARG B 1 279 ? 24.056 -15.521 8.694 1.00 27.69 281 ARG B C 1
ATOM 5127 O O . ARG B 1 279 ? 25.204 -15.557 8.227 1.00 27.02 281 ARG B O 1
ATOM 5135 N N . GLY B 1 280 ? 23.426 -14.372 8.952 1.00 24.61 282 GLY B N 1
ATOM 5136 C CA . GLY B 1 280 ? 24.093 -13.102 8.716 1.00 29.32 282 GLY B CA 1
ATOM 5137 C C . GLY B 1 280 ? 25.284 -12.878 9.630 1.00 27.46 282 GLY B C 1
ATOM 5138 O O . GLY B 1 280 ? 26.313 -12.340 9.204 1.00 29.74 282 GLY B O 1
ATOM 5139 N N . GLN B 1 281 ? 25.162 -13.273 10.898 1.00 25.31 283 GLN B N 1
ATOM 5140 C CA . GLN B 1 281 ? 26.294 -13.128 11.810 1.00 29.42 283 GLN B CA 1
ATOM 5141 C C . GLN B 1 281 ? 27.502 -13.916 11.312 1.00 29.35 283 GLN B C 1
ATOM 5142 O O . GLN B 1 281 ? 28.631 -13.400 11.285 1.00 28.18 283 GLN B O 1
ATOM 5148 N N . ILE B 1 282 ? 27.277 -15.159 10.877 1.00 26.45 284 ILE B N 1
ATOM 5149 C CA . ILE B 1 282 ? 28.390 -15.968 10.387 1.00 26.32 284 ILE B CA 1
ATOM 5150 C C . ILE B 1 282 ? 28.958 -15.375 9.099 1.00 22.00 284 ILE B C 1
ATOM 5151 O O . ILE B 1 282 ? 30.187 -15.256 8.932 1.00 20.99 284 ILE B O 1
ATOM 5156 N N . ALA B 1 283 ? 28.076 -14.963 8.179 1.00 22.33 285 ALA B N 1
ATOM 5157 C CA . ALA B 1 283 ? 28.547 -14.308 6.964 1.00 25.03 285 ALA B CA 1
ATOM 5158 C C . ALA B 1 283 ? 29.469 -13.143 7.306 1.00 29.57 285 ALA B C 1
ATOM 5159 O O . ALA B 1 283 ? 30.512 -12.951 6.666 1.00 23.73 285 ALA B O 1
ATOM 5161 N N . GLN B 1 284 ? 29.112 -12.370 8.334 1.00 20.67 286 GLN B N 1
ATOM 5162 C CA . GLN B 1 284 ? 29.997 -11.295 8.765 1.00 31.57 286 GLN B CA 1
ATOM 5163 C C . GLN B 1 284 ? 31.316 -11.845 9.284 1.00 32.11 286 GLN B C 1
ATOM 5164 O O . GLN B 1 284 ? 32.364 -11.224 9.079 1.00 33.47 286 GLN B O 1
ATOM 5170 N N . GLU B 1 285 ? 31.294 -13.004 9.954 1.00 27.65 287 GLU B N 1
ATOM 5171 C CA . GLU B 1 285 ? 32.559 -13.622 10.328 1.00 25.88 287 GLU B CA 1
ATOM 5172 C C . GLU B 1 285 ? 33.435 -13.879 9.114 1.00 30.22 287 GLU B C 1
ATOM 5173 O O . GLU B 1 285 ? 34.660 -13.977 9.253 1.00 23.59 287 GLU B O 1
ATOM 5179 N N . TYR B 1 286 ? 32.845 -13.986 7.924 1.00 26.53 288 TYR B N 1
ATOM 5180 C CA . TYR B 1 286 ? 33.643 -14.169 6.715 1.00 26.71 288 TYR B CA 1
ATOM 5181 C C . TYR B 1 286 ? 33.822 -12.885 5.905 1.00 28.34 288 TYR B C 1
ATOM 5182 O O . TYR B 1 286 ? 34.193 -12.951 4.728 1.00 31.75 288 TYR B O 1
ATOM 5191 N N . GLY B 1 287 ? 33.589 -11.723 6.508 1.00 32.27 289 GLY B N 1
ATOM 5192 C CA . GLY B 1 287 ? 33.751 -10.481 5.776 1.00 31.55 289 GLY B CA 1
ATOM 5193 C C . GLY B 1 287 ? 32.754 -10.270 4.661 1.00 32.11 289 GLY B C 1
ATOM 5194 O O . GLY B 1 287 ? 33.047 -9.541 3.712 1.00 36.70 289 GLY B O 1
ATOM 5195 N N . LYS B 1 288 ? 31.589 -10.902 4.740 1.00 32.40 290 LYS B N 1
ATOM 5196 C CA . LYS B 1 288 ? 30.548 -10.795 3.730 1.00 25.18 290 LYS B CA 1
ATOM 5197 C C . LYS B 1 288 ? 29.332 -10.083 4.304 1.00 32.61 290 LYS B C 1
ATOM 5198 O O . LYS B 1 288 ? 29.148 -10.008 5.523 1.00 31.68 290 LYS B O 1
ATOM 5204 N N . ASP B 1 289 ? 28.496 -9.564 3.411 1.00 30.31 291 ASP B N 1
ATOM 5205 C CA . ASP B 1 289 ? 27.258 -8.943 3.857 1.00 30.54 291 ASP B CA 1
ATOM 5206 C C . ASP B 1 289 ? 26.360 -9.989 4.515 1.00 29.24 291 ASP B C 1
ATOM 5207 O O . ASP B 1 289 ? 26.338 -11.150 4.086 1.00 36.02 291 ASP B O 1
ATOM 5212 N N . PRO B 1 290 ? 25.612 -9.621 5.556 1.00 30.41 292 PRO B N 1
ATOM 5213 C CA . PRO B 1 290 ? 24.741 -10.607 6.217 1.00 28.11 292 PRO B CA 1
ATOM 5214 C C . PRO B 1 290 ? 23.860 -11.395 5.261 1.00 33.24 292 PRO B C 1
ATOM 5215 O O . PRO B 1 290 ? 23.636 -12.593 5.480 1.00 32.11 292 PRO B O 1
ATOM 5219 N N . LEU B 1 291 ? 23.349 -10.758 4.207 1.00 31.99 293 LEU B N 1
ATOM 5220 C CA . LEU B 1 291 ? 22.417 -11.389 3.282 1.00 32.12 293 LEU B CA 1
ATOM 5221 C C . LEU B 1 291 ? 23.092 -11.918 2.026 1.00 29.88 293 LEU B C 1
ATOM 5222 O O . LEU B 1 291 ? 22.401 -12.242 1.056 1.00 35.82 293 LEU B O 1
ATOM 5227 N N . SER B 1 292 ? 24.419 -12.025 2.022 1.00 32.38 294 SER B N 1
ATOM 5228 C CA . SER B 1 292 ? 25.114 -12.583 0.870 1.00 26.16 294 SER B CA 1
ATOM 5229 C C . SER B 1 292 ? 24.583 -13.973 0.534 1.00 35.60 294 SER B C 1
ATOM 5230 O O . SER B 1 292 ? 24.195 -14.750 1.411 1.00 31.20 294 SER B O 1
ATOM 5233 N N . ASN B 1 293 ? 24.580 -14.285 -0.756 1.00 25.75 295 ASN B N 1
ATOM 5234 C CA . ASN B 1 293 ? 24.197 -15.602 -1.239 1.00 32.54 295 ASN B CA 1
ATOM 5235 C C . ASN B 1 293 ? 25.397 -16.487 -1.535 1.00 25.16 295 ASN B C 1
ATOM 5236 O O . ASN B 1 293 ? 25.229 -17.572 -2.093 1.00 32.00 295 ASN B O 1
ATOM 5241 N N . ASP B 1 294 ? 26.601 -16.050 -1.179 1.00 32.82 296 ASP B N 1
ATOM 5242 C CA . ASP B 1 294 ? 27.779 -16.887 -1.355 1.00 29.19 296 ASP B CA 1
ATOM 5243 C C . ASP B 1 294 ? 27.642 -18.200 -0.597 1.00 35.64 296 ASP B C 1
ATOM 5244 O O . ASP B 1 294 ? 27.060 -18.262 0.490 1.00 34.54 296 ASP B O 1
ATOM 5249 N N . LYS B 1 295 ? 28.185 -19.255 -1.189 1.00 30.80 297 LYS B N 1
ATOM 5250 C CA . LYS B 1 295 ? 28.412 -20.507 -0.490 1.00 29.04 297 LYS B CA 1
ATOM 5251 C C . LYS B 1 295 ? 29.674 -20.362 0.353 1.00 32.46 297 LYS B C 1
ATOM 5252 O O . LYS B 1 295 ? 30.737 -20.022 -0.175 1.00 32.19 297 LYS B O 1
ATOM 5258 N N . ILE B 1 296 ? 29.559 -20.600 1.660 1.00 26.65 298 ILE B N 1
ATOM 5259 C CA . ILE B 1 296 ? 30.712 -20.583 2.553 1.00 28.02 298 ILE B CA 1
ATOM 5260 C C . ILE B 1 296 ? 30.964 -21.995 3.071 1.00 31.89 298 ILE B C 1
ATOM 5261 O O . ILE B 1 296 ? 30.440 -22.386 4.122 1.00 27.40 298 ILE B O 1
ATOM 5266 N N . SER B 1 297 ? 31.772 -22.768 2.344 1.00 24.45 299 SER B N 1
ATOM 5267 C CA . SER B 1 297 ? 31.898 -24.190 2.655 1.00 33.53 299 SER B CA 1
ATOM 5268 C C . SER B 1 297 ? 32.503 -24.431 4.032 1.00 24.24 299 SER B C 1
ATOM 5269 O O . SER B 1 297 ? 32.194 -25.439 4.674 1.00 25.31 299 SER B O 1
ATOM 5272 N N . ALA B 1 298 ? 33.354 -23.521 4.505 1.00 29.97 300 ALA B N 1
ATOM 5273 C CA . ALA B 1 298 ? 34.071 -23.731 5.757 1.00 22.64 300 ALA B CA 1
ATOM 5274 C C . ALA B 1 298 ? 33.166 -23.679 6.981 1.00 23.71 300 ALA B C 1
ATOM 5275 O O . ALA B 1 298 ? 33.638 -23.970 8.083 1.00 29.11 300 ALA B O 1
ATOM 5277 N N . THR B 1 299 ? 31.900 -23.306 6.828 1.00 23.92 301 THR B N 1
ATOM 5278 C CA . THR B 1 299 ? 30.977 -23.174 7.948 1.00 21.26 301 THR B CA 1
ATOM 5279 C C . THR B 1 299 ? 29.843 -24.168 7.787 1.00 25.02 301 THR B C 1
ATOM 5280 O O . THR B 1 299 ? 29.044 -24.055 6.851 1.00 26.32 301 THR B O 1
ATOM 5284 N N . VAL B 1 300 ? 29.753 -25.117 8.719 1.00 25.23 302 VAL B N 1
ATOM 5285 C CA . VAL B 1 300 ? 28.653 -26.074 8.705 1.00 22.42 302 VAL B CA 1
ATOM 5286 C C . VAL B 1 300 ? 27.327 -25.365 8.956 1.00 23.45 302 VAL B C 1
ATOM 5287 O O . VAL B 1 300 ? 26.310 -25.682 8.331 1.00 23.46 302 VAL B O 1
ATOM 5291 N N . ILE B 1 301 ? 27.310 -24.417 9.896 1.00 20.95 303 ILE B N 1
ATOM 5292 C CA . ILE B 1 301 ? 26.056 -23.788 10.304 1.00 19.80 303 ILE B CA 1
ATOM 5293 C C . ILE B 1 301 ? 25.529 -22.855 9.215 1.00 26.68 303 ILE B C 1
ATOM 5294 O O . ILE B 1 301 ? 24.334 -22.862 8.904 1.00 28.28 303 ILE B O 1
ATOM 5299 N N . HIS B 1 302 ? 26.397 -22.018 8.635 1.00 22.86 304 HIS B N 1
ATOM 5300 C CA . HIS B 1 302 ? 25.932 -21.138 7.565 1.00 25.04 304 HIS B CA 1
ATOM 5301 C C . HIS B 1 302 ? 25.410 -21.944 6.380 1.00 26.78 304 HIS B C 1
ATOM 5302 O O . HIS B 1 302 ? 24.379 -21.604 5.789 1.00 22.62 304 HIS B O 1
ATOM 5309 N N . THR B 1 303 ? 26.123 -23.007 6.007 1.00 25.04 305 THR B N 1
ATOM 5310 C CA . THR B 1 303 ? 25.681 -23.845 4.901 1.00 21.23 305 THR B CA 1
ATOM 5311 C C . THR B 1 303 ? 24.359 -24.526 5.224 1.00 21.89 305 THR B C 1
ATOM 5312 O O . THR B 1 303 ? 23.439 -24.545 4.394 1.00 27.82 305 THR B O 1
ATOM 5316 N N . GLY B 1 304 ? 24.236 -25.070 6.435 1.00 23.08 306 GLY B N 1
ATOM 5317 C CA . GLY B 1 304 ? 23.021 -25.781 6.794 1.00 17.85 306 GLY B CA 1
ATOM 5318 C C . GLY B 1 304 ? 21.816 -24.865 6.888 1.00 27.47 306 GLY B C 1
ATOM 5319 O O . GLY B 1 304 ? 20.716 -25.228 6.458 1.00 23.96 306 GLY B O 1
ATOM 5320 N N . LEU B 1 305 ? 21.998 -23.678 7.478 1.00 22.77 307 LEU B N 1
ATOM 5321 C CA . LEU B 1 305 ? 20.908 -22.709 7.537 1.00 23.14 307 LEU B CA 1
ATOM 5322 C C . LEU B 1 305 ? 20.539 -22.222 6.146 1.00 24.35 307 LEU B C 1
ATOM 5323 O O . LEU B 1 305 ? 19.354 -22.085 5.826 1.00 21.49 307 LEU B O 1
ATOM 5328 N N . SER B 1 306 ? 21.539 -21.969 5.298 1.00 24.86 308 SER B N 1
ATOM 5329 C CA . SER B 1 306 ? 21.242 -21.578 3.925 1.00 25.82 308 SER B CA 1
ATOM 5330 C C . SER B 1 306 ? 20.411 -22.645 3.230 1.00 25.87 308 SER B C 1
ATOM 5331 O O . SER B 1 306 ? 19.493 -22.329 2.464 1.00 27.03 308 SER B O 1
ATOM 5334 N N . THR B 1 307 ? 20.706 -23.918 3.502 1.00 26.37 309 THR B N 1
ATOM 5335 C CA . THR B 1 307 ? 19.957 -25.006 2.882 1.00 27.10 309 THR B CA 1
ATOM 5336 C C . THR B 1 307 ? 18.534 -25.072 3.419 1.00 22.01 309 THR B C 1
ATOM 5337 O O . THR B 1 307 ? 17.578 -25.222 2.651 1.00 27.06 309 THR B O 1
ATOM 5341 N N . ILE B 1 308 ? 18.374 -24.983 4.742 1.00 22.69 310 ILE B N 1
ATOM 5342 C CA . ILE B 1 308 ? 17.037 -25.013 5.331 1.00 26.24 310 ILE B CA 1
ATOM 5343 C C . ILE B 1 308 ? 16.192 -23.862 4.799 1.00 31.70 310 ILE B C 1
ATOM 5344 O O . ILE B 1 308 ? 15.021 -24.042 4.447 1.00 27.05 310 ILE B O 1
ATOM 5349 N N . LEU B 1 309 ? 16.773 -22.664 4.736 1.00 26.11 311 LEU B N 1
ATOM 5350 C CA . LEU B 1 309 ? 16.056 -21.470 4.311 1.00 26.65 311 LEU B CA 1
ATOM 5351 C C . LEU B 1 309 ? 15.821 -21.402 2.811 1.00 28.83 311 LEU B C 1
ATOM 5352 O O . LEU B 1 309 ? 14.942 -20.651 2.379 1.00 29.95 311 LEU B O 1
ATOM 5357 N N . HIS B 1 310 ? 16.570 -22.153 2.005 1.00 24.72 312 HIS B N 1
ATOM 5358 C CA . HIS B 1 310 ? 16.559 -21.935 0.560 1.00 25.38 312 HIS B CA 1
ATOM 5359 C C . HIS B 1 310 ? 16.905 -20.481 0.242 1.00 31.44 312 HIS B C 1
ATOM 5360 O O . HIS B 1 310 ? 16.292 -19.845 -0.620 1.00 25.01 312 HIS B O 1
ATOM 5367 N N . ALA B 1 311 ? 17.914 -19.960 0.949 1.00 25.85 313 ALA B N 1
ATOM 5368 C CA . ALA B 1 311 ? 18.206 -18.531 0.910 1.00 27.01 313 ALA B CA 1
ATOM 5369 C C . ALA B 1 311 ? 18.626 -18.086 -0.484 1.00 27.21 313 ALA B C 1
ATOM 5370 O O . ALA B 1 311 ? 18.293 -16.975 -0.912 1.00 30.97 313 ALA B O 1
ATOM 5372 N N . ASN B 1 312 ? 19.357 -18.938 -1.207 1.00 25.64 314 ASN B N 1
ATOM 5373 C CA . ASN B 1 312 ? 19.814 -18.596 -2.551 1.00 29.34 314 ASN B CA 1
ATOM 5374 C C . ASN B 1 312 ? 18.667 -18.418 -3.530 1.00 37.50 314 ASN B C 1
ATOM 5375 O O . ASN B 1 312 ? 18.847 -17.754 -4.557 1.00 43.85 314 ASN B O 1
ATOM 5380 N N . ALA B 1 313 ? 17.508 -19.024 -3.265 1.00 30.37 315 ALA B N 1
ATOM 5381 C CA . ALA B 1 313 ? 16.398 -18.987 -4.204 1.00 30.92 315 ALA B CA 1
ATOM 5382 C C . ALA B 1 313 ? 15.336 -17.952 -3.856 1.00 38.40 315 ALA B C 1
ATOM 5383 O O . ALA B 1 313 ? 14.469 -17.678 -4.692 1.00 46.14 315 ALA B O 1
ATOM 5385 N N . ASP B 1 314 ? 15.373 -17.375 -2.662 1.00 30.72 316 ASP B N 1
ATOM 5386 C CA . ASP B 1 314 ? 14.288 -16.534 -2.181 1.00 36.24 316 ASP B CA 1
ATOM 5387 C C . ASP B 1 314 ? 14.577 -15.053 -2.402 1.00 35.65 316 ASP B C 1
ATOM 5388 O O . ASP B 1 314 ? 15.733 -14.620 -2.443 1.00 25.76 316 ASP B O 1
ATOM 5393 N N . CYS B 1 315 ? 13.503 -14.287 -2.583 1.00 26.54 317 CYS B N 1
ATOM 5394 C CA . CYS B 1 315 ? 13.596 -12.865 -2.878 1.00 30.41 317 CYS B CA 1
ATOM 5395 C C . CYS B 1 315 ? 13.740 -12.041 -1.597 1.00 29.86 317 CYS B C 1
ATOM 5396 O O . CYS B 1 315 ? 13.462 -12.505 -0.485 1.00 33.04 317 CYS B O 1
ATOM 5399 N N . CYS B 1 316 ? 14.160 -10.784 -1.778 1.00 31.52 318 CYS B N 1
ATOM 5400 C CA A CYS B 1 316 ? 14.430 -9.919 -0.633 0.44 33.01 318 CYS B CA 1
ATOM 5401 C CA B CYS B 1 316 ? 14.430 -9.912 -0.638 0.56 33.46 318 CYS B CA 1
ATOM 5402 C C . CYS B 1 316 ? 13.165 -9.591 0.150 1.00 31.02 318 CYS B C 1
ATOM 5403 O O . CYS B 1 316 ? 13.237 -9.349 1.362 1.00 34.87 318 CYS B O 1
ATOM 5408 N N . GLU B 1 317 ? 12.002 -9.579 -0.505 1.00 28.18 319 GLU B N 1
ATOM 5409 C CA . GLU B 1 317 ? 10.776 -9.234 0.214 1.00 26.88 319 GLU B CA 1
ATOM 5410 C C . GLU B 1 317 ? 10.386 -10.321 1.206 1.00 36.05 319 GLU B C 1
ATOM 5411 O O . GLU B 1 317 ? 10.014 -10.021 2.350 1.00 41.15 319 GLU B O 1
ATOM 5417 N N . ASP B 1 318 ? 10.460 -11.589 0.792 1.00 34.01 320 ASP B N 1
ATOM 5418 C CA . ASP B 1 318 ? 10.196 -12.679 1.724 1.00 33.46 320 ASP B CA 1
ATOM 5419 C C . ASP B 1 318 ? 11.184 -12.650 2.883 1.00 30.58 320 ASP B C 1
ATOM 5420 O O . ASP B 1 318 ? 10.802 -12.832 4.047 1.00 31.33 320 ASP B O 1
ATOM 5425 N N . LYS B 1 319 ? 12.464 -12.422 2.581 1.00 26.33 321 LYS B N 1
ATOM 5426 C CA . LYS B 1 319 ? 13.464 -12.348 3.639 1.00 30.87 321 LYS B CA 1
ATOM 5427 C C . LYS B 1 319 ? 13.117 -11.241 4.624 1.00 30.09 321 LYS B C 1
ATOM 5428 O O . LYS B 1 319 ? 13.164 -11.439 5.844 1.00 34.70 321 LYS B O 1
ATOM 5434 N N . GLU B 1 320 ? 12.733 -10.071 4.108 1.00 32.30 322 GLU B N 1
ATOM 5435 C CA . GLU B 1 320 ? 12.321 -8.986 4.992 1.00 35.23 322 GLU B CA 1
ATOM 5436 C C . GLU B 1 320 ? 11.139 -9.399 5.856 1.00 34.28 322 GLU B C 1
ATOM 5437 O O . GLU B 1 320 ? 11.090 -9.076 7.048 1.00 34.96 322 GLU B O 1
ATOM 5443 N N . VAL B 1 321 ? 10.168 -10.107 5.274 1.00 30.11 323 VAL B N 1
ATOM 5444 C CA . VAL B 1 321 ? 8.999 -10.510 6.051 1.00 27.97 323 VAL B CA 1
ATOM 5445 C C . VAL B 1 321 ? 9.409 -11.429 7.194 1.00 32.93 323 VAL B C 1
ATOM 5446 O O . VAL B 1 321 ? 8.964 -11.262 8.339 1.00 41.05 323 VAL B O 1
ATOM 5450 N N . LEU B 1 322 ? 10.275 -12.405 6.909 1.00 35.22 324 LEU B N 1
ATOM 5451 C CA . LEU B 1 322 ? 10.657 -13.369 7.938 1.00 33.38 324 LEU B CA 1
ATOM 5452 C C . LEU B 1 322 ? 11.492 -12.704 9.026 1.00 28.96 324 LEU B C 1
ATOM 5453 O O . LEU B 1 322 ? 11.267 -12.924 10.227 1.00 29.99 324 LEU B O 1
ATOM 5458 N N . ILE B 1 323 ? 12.450 -11.871 8.622 1.00 25.07 325 ILE B N 1
ATOM 5459 C CA . ILE B 1 323 ? 13.291 -11.186 9.594 1.00 35.56 325 ILE B CA 1
ATOM 5460 C C . ILE B 1 323 ? 12.443 -10.265 10.458 1.00 34.93 325 ILE B C 1
ATOM 5461 O O . ILE B 1 323 ? 12.649 -10.168 11.673 1.00 39.91 325 ILE B O 1
ATOM 5466 N N . ALA B 1 324 ? 11.464 -9.592 9.852 1.00 34.60 326 ALA B N 1
ATOM 5467 C CA . ALA B 1 324 ? 10.585 -8.713 10.619 1.00 36.50 326 ALA B CA 1
ATOM 5468 C C . ALA B 1 324 ? 9.738 -9.503 11.607 1.00 34.52 326 ALA B C 1
ATOM 5469 O O . ALA B 1 324 ? 9.509 -9.051 12.735 1.00 32.59 326 ALA B O 1
ATOM 5471 N N . ALA B 1 325 ? 9.272 -10.690 11.214 1.00 34.66 327 ALA B N 1
ATOM 5472 C CA . ALA B 1 325 ? 8.535 -11.521 12.161 1.00 27.58 327 ALA B CA 1
ATOM 5473 C C . ALA B 1 325 ? 9.405 -11.865 13.364 1.00 41.92 327 ALA B C 1
ATOM 5474 O O . ALA B 1 325 ? 8.979 -11.728 14.526 1.00 43.34 327 ALA B O 1
ATOM 5476 N N . ALA B 1 326 ? 10.645 -12.294 13.103 1.00 36.58 328 ALA B N 1
ATOM 5477 C CA . ALA B 1 326 ? 11.542 -12.594 14.213 1.00 33.92 328 ALA B CA 1
ATOM 5478 C C . ALA B 1 326 ? 11.758 -11.362 15.081 1.00 31.39 328 ALA B C 1
ATOM 5479 O O . ALA B 1 326 ? 11.721 -11.446 16.313 1.00 34.77 328 ALA B O 1
ATOM 5481 N N . ASN B 1 327 ? 11.958 -10.203 14.452 1.00 34.79 329 ASN B N 1
ATOM 5482 C CA . ASN B 1 327 ? 12.156 -8.966 15.198 1.00 37.76 329 ASN B CA 1
ATOM 5483 C C . ASN B 1 327 ? 10.987 -8.704 16.139 1.00 46.66 329 ASN B C 1
ATOM 5484 O O . ASN B 1 327 ? 11.180 -8.386 17.320 1.00 47.00 329 ASN B O 1
ATOM 5489 N N . LYS B 1 328 ? 9.761 -8.849 15.633 1.00 43.49 330 LYS B N 1
ATOM 5490 C CA . LYS B 1 328 ? 8.585 -8.589 16.457 1.00 43.74 330 LYS B CA 1
ATOM 5491 C C . LYS B 1 328 ? 8.529 -9.530 17.655 1.00 44.03 330 LYS B C 1
ATOM 5492 O O . LYS B 1 328 ? 8.314 -9.093 18.793 1.00 43.73 330 LYS B O 1
ATOM 5498 N N . PHE B 1 329 ? 8.730 -10.830 17.428 1.00 36.86 331 PHE B N 1
ATOM 5499 C CA . PHE B 1 329 ? 8.645 -11.756 18.556 1.00 38.75 331 PHE B CA 1
ATOM 5500 C C . PHE B 1 329 ? 9.739 -11.473 19.585 1.00 46.34 331 PHE B C 1
ATOM 5501 O O . PHE B 1 329 ? 9.473 -11.426 20.797 1.00 53.72 331 PHE B O 1
ATOM 5509 N N . ILE B 1 330 ? 10.973 -11.262 19.118 1.00 42.32 332 ILE B N 1
ATOM 5510 C CA . ILE B 1 330 ? 12.085 -10.980 20.024 1.00 42.55 332 ILE B CA 1
ATOM 5511 C C . ILE B 1 330 ? 11.788 -9.746 20.867 1.00 44.21 332 ILE B C 1
ATOM 5512 O O . ILE B 1 330 ? 11.941 -9.755 22.096 1.00 41.80 332 ILE B O 1
ATOM 5517 N N . ARG B 1 331 ? 11.354 -8.664 20.217 1.00 42.44 333 ARG B N 1
ATOM 5518 C CA . ARG B 1 331 ? 11.049 -7.441 20.950 1.00 42.65 333 ARG B CA 1
ATOM 5519 C C . ARG B 1 331 ? 9.939 -7.666 21.967 1.00 55.11 333 ARG B C 1
ATOM 5520 O O . ARG B 1 331 ? 10.025 -7.189 23.104 1.00 48.77 333 ARG B O 1
ATOM 5528 N N . HIS B 1 332 ? 8.885 -8.389 21.577 1.00 45.83 334 HIS B N 1
ATOM 5529 C CA . HIS B 1 332 ? 7.834 -8.702 22.538 1.00 48.17 334 HIS B CA 1
ATOM 5530 C C . HIS B 1 332 ? 8.387 -9.433 23.752 1.00 57.57 334 HIS B C 1
ATOM 5531 O O . HIS B 1 332 ? 7.902 -9.227 24.870 1.00 69.86 334 HIS B O 1
ATOM 5538 N N . MET B 1 333 ? 9.403 -10.278 23.563 1.00 50.67 335 MET B N 1
ATOM 5539 C CA . MET B 1 333 ? 9.908 -11.081 24.675 1.00 50.98 335 MET B CA 1
ATOM 5540 C C . MET B 1 333 ? 10.957 -10.375 25.534 1.00 56.35 335 MET B C 1
ATOM 5541 O O . MET B 1 333 ? 11.098 -10.716 26.715 1.00 56.05 335 MET B O 1
ATOM 5546 N N . VAL B 1 334 ? 11.704 -9.414 24.992 1.00 46.64 336 VAL B N 1
ATOM 5547 C CA . VAL B 1 334 ? 12.829 -8.823 25.712 1.00 57.00 336 VAL B CA 1
ATOM 5548 C C . VAL B 1 334 ? 12.641 -7.348 26.039 1.00 56.89 336 VAL B C 1
ATOM 5549 O O . VAL B 1 334 ? 13.417 -6.812 26.847 1.00 51.26 336 VAL B O 1
ATOM 5553 N N . ILE B 1 335 ? 11.660 -6.667 25.453 1.00 61.00 337 ILE B N 1
ATOM 5554 C CA . ILE B 1 335 ? 11.433 -5.243 25.686 1.00 64.06 337 ILE B CA 1
ATOM 5555 C C . ILE B 1 335 ? 10.247 -5.060 26.623 1.00 69.86 337 ILE B C 1
ATOM 5556 O O . ILE B 1 335 ? 9.171 -5.629 26.400 1.00 68.13 337 ILE B O 1
ATOM 5561 N N . GLU B 1 336 ? 10.451 -4.283 27.686 1.00 76.91 338 GLU B N 1
ATOM 5562 C CA . GLU B 1 336 ? 9.375 -3.879 28.580 1.00 76.93 338 GLU B CA 1
ATOM 5563 C C . GLU B 1 336 ? 8.714 -2.620 28.045 1.00 73.85 338 GLU B C 1
ATOM 5564 O O . GLU B 1 336 ? 9.397 -1.679 27.628 1.00 67.86 338 GLU B O 1
ATOM 5570 N N . ARG B 1 337 ? 7.386 -2.605 28.056 1.00 87.92 339 ARG B N 1
ATOM 5571 C CA . ARG B 1 337 ? 6.667 -1.419 27.625 1.00 91.80 339 ARG B CA 1
ATOM 5572 C C . ARG B 1 337 ? 5.581 -1.080 28.634 1.00 82.47 339 ARG B C 1
ATOM 5573 O O . ARG B 1 337 ? 5.022 -1.973 29.280 1.00 76.44 339 ARG B O 1
ATOM 5575 N N . PRO B 1 338 ? 5.258 0.205 28.783 1.00 93.88 340 PRO B N 1
ATOM 5576 C CA . PRO B 1 338 ? 4.221 0.607 29.745 1.00 100.88 340 PRO B CA 1
ATOM 5577 C C . PRO B 1 338 ? 2.834 0.097 29.380 1.00 101.24 340 PRO B C 1
ATOM 5578 O O . PRO B 1 338 ? 2.265 0.506 28.363 1.00 100.10 340 PRO B O 1
ATOM 5582 N N . GLU B 1 339 ? 2.276 -0.784 30.208 1.00 103.68 341 GLU B N 1
ATOM 5583 C CA . GLU B 1 339 ? 0.942 -1.307 29.956 1.00 103.44 341 GLU B CA 1
ATOM 5584 C C . GLU B 1 339 ? -0.095 -0.186 30.014 1.00 113.66 341 GLU B C 1
ATOM 5585 O O . GLU B 1 339 ? 0.131 0.883 30.589 1.00 117.02 341 GLU B O 1
ATOM 5587 N N . GLN B 1 340 ? -1.253 -0.448 29.407 1.00 117.63 342 GLN B N 1
ATOM 5588 C CA . GLN B 1 340 ? -2.326 0.538 29.328 1.00 113.19 342 GLN B CA 1
ATOM 5589 C C . GLN B 1 340 ? -3.295 0.444 30.501 1.00 114.96 342 GLN B C 1
ATOM 5590 O O . GLN B 1 340 ? -3.701 1.475 31.049 1.00 110.50 342 GLN B O 1
ATOM 5592 N N . SER B 1 341 ? -3.676 -0.768 30.902 1.00 122.24 343 SER B N 1
ATOM 5593 C CA . SER B 1 341 ? -4.577 -0.949 32.033 1.00 119.94 343 SER B CA 1
ATOM 5594 C C . SER B 1 341 ? -3.856 -0.907 33.374 1.00 121.93 343 SER B C 1
ATOM 5595 O O . SER B 1 341 ? -4.515 -0.964 34.418 1.00 113.14 343 SER B O 1
ATOM 5598 N N . ASN B 1 342 ? -2.532 -0.804 33.366 1.00 123.38 344 ASN B N 1
ATOM 5599 C CA . ASN B 1 342 ? -1.701 -0.868 34.557 1.00 121.89 344 ASN B CA 1
ATOM 5600 C C . ASN B 1 342 ? -0.882 0.412 34.674 1.00 124.74 344 ASN B C 1
ATOM 5601 O O . ASN B 1 342 ? -0.866 1.255 33.773 1.00 118.79 344 ASN B O 1
ATOM 5603 N N . LYS B 1 343 ? -0.188 0.545 35.805 1.00 130.66 345 LYS B N 1
ATOM 5604 C CA . LYS B 1 343 ? 0.753 1.637 36.031 1.00 126.32 345 LYS B CA 1
ATOM 5605 C C . LYS B 1 343 ? 2.065 1.102 36.585 1.00 126.83 345 LYS B C 1
ATOM 5606 O O . LYS B 1 343 ? 2.785 1.808 37.297 1.00 127.14 345 LYS B O 1
ATOM 5608 N N . LYS B 1 344 ? 2.379 -0.150 36.271 1.00 124.15 346 LYS B N 1
ATOM 5609 C CA . LYS B 1 344 ? 3.566 -0.824 36.774 1.00 123.54 346 LYS B CA 1
ATOM 5610 C C . LYS B 1 344 ? 4.764 -0.706 35.835 1.00 123.71 346 LYS B C 1
ATOM 5611 O O . LYS B 1 344 ? 5.796 -1.336 36.089 1.00 121.80 346 LYS B O 1
ATOM 5617 N N . ILE B 1 345 ? 4.653 0.071 34.757 1.00 123.77 347 ILE B N 1
ATOM 5618 C CA . ILE B 1 345 ? 5.761 0.297 33.833 1.00 119.09 347 ILE B CA 1
ATOM 5619 C C . ILE B 1 345 ? 5.773 1.762 33.415 1.00 120.03 347 ILE B C 1
ATOM 5620 O O . ILE B 1 345 ? 4.723 2.336 33.104 1.00 120.77 347 ILE B O 1
ATOM 5625 N N . THR B 1 346 ? 6.960 2.371 33.409 1.00 117.36 348 THR B N 1
ATOM 5626 C CA . THR B 1 346 ? 7.103 3.796 33.127 1.00 121.94 348 THR B CA 1
ATOM 5627 C C . THR B 1 346 ? 7.762 4.089 31.787 1.00 118.76 348 THR B C 1
ATOM 5628 O O . THR B 1 346 ? 7.254 4.912 31.019 1.00 106.39 348 THR B O 1
ATOM 5632 N N . LYS B 1 347 ? 8.885 3.441 31.477 1.00 122.93 349 LYS B N 1
ATOM 5633 C CA . LYS B 1 347 ? 9.584 3.655 30.217 1.00 120.56 349 LYS B CA 1
ATOM 5634 C C . LYS B 1 347 ? 9.958 2.313 29.598 1.00 111.13 349 LYS B C 1
ATOM 5635 O O . LYS B 1 347 ? 9.864 1.259 30.232 1.00 103.91 349 LYS B O 1
ATOM 5637 N N . GLU B 1 348 ? 10.393 2.366 28.340 1.00 99.20 350 GLU B N 1
ATOM 5638 C CA . GLU B 1 348 ? 10.732 1.168 27.583 1.00 101.38 350 GLU B CA 1
ATOM 5639 C C . GLU B 1 348 ? 12.197 0.795 27.797 1.00 97.83 350 GLU B C 1
ATOM 5640 O O . GLU B 1 348 ? 13.093 1.625 27.608 1.00 80.85 350 GLU B O 1
ATOM 5646 N N . SER B 1 349 ? 12.429 -0.461 28.176 1.00 89.01 351 SER B N 1
ATOM 5647 C CA . SER B 1 349 ? 13.764 -0.954 28.487 1.00 80.28 351 SER B CA 1
ATOM 5648 C C . SER B 1 349 ? 13.812 -2.453 28.220 1.00 71.10 351 SER B C 1
ATOM 5649 O O . SER B 1 349 ? 12.787 -3.096 27.979 1.00 73.22 351 SER B O 1
ATOM 5652 N N . VAL B 1 350 ? 15.017 -3.008 28.275 1.00 51.47 352 VAL B N 1
ATOM 5653 C CA . VAL B 1 350 ? 15.198 -4.447 28.119 1.00 55.46 352 VAL B CA 1
ATOM 5654 C C . VAL B 1 350 ? 14.984 -5.125 29.464 1.00 48.87 352 VAL B C 1
ATOM 5655 O O . VAL B 1 350 ? 15.466 -4.652 30.500 1.00 58.54 352 VAL B O 1
ATOM 5659 N N . ARG B 1 351 ? 14.266 -6.244 29.455 1.00 49.81 353 ARG B N 1
ATOM 5660 C CA . ARG B 1 351 ? 14.031 -6.983 30.688 1.00 54.07 353 ARG B CA 1
ATOM 5661 C C . ARG B 1 351 ? 15.342 -7.521 31.247 1.00 63.23 353 ARG B C 1
ATOM 5662 O O . ARG B 1 351 ? 16.118 -8.165 30.536 1.00 66.30 353 ARG B O 1
ATOM 5670 N N . GLU B 1 352 ? 15.580 -7.262 32.535 1.00 74.09 354 GLU B N 1
ATOM 5671 C CA . GLU B 1 352 ? 16.802 -7.739 33.175 1.00 68.21 354 GLU B CA 1
ATOM 5672 C C . GLU B 1 352 ? 16.922 -9.256 33.100 1.00 64.20 354 GLU B C 1
ATOM 5673 O O . GLU B 1 352 ? 18.037 -9.787 33.015 1.00 62.71 354 GLU B O 1
ATOM 5675 N N . ASN B 1 353 ? 15.800 -9.970 33.139 1.00 61.45 355 ASN B N 1
ATOM 5676 C CA . ASN B 1 353 ? 15.782 -11.418 32.959 1.00 68.21 355 ASN B CA 1
ATOM 5677 C C . ASN B 1 353 ? 14.854 -11.732 31.793 1.00 69.18 355 ASN B C 1
ATOM 5678 O O . ASN B 1 353 ? 13.633 -11.577 31.905 1.00 77.48 355 ASN B O 1
ATOM 5683 N N . ASN B 1 354 ? 15.431 -12.174 30.680 1.00 61.75 356 ASN B N 1
ATOM 5684 C CA . ASN B 1 354 ? 14.682 -12.509 29.478 1.00 64.83 356 ASN B CA 1
ATOM 5685 C C . ASN B 1 354 ? 15.146 -13.866 28.963 1.00 51.09 356 ASN B C 1
ATOM 5686 O O . ASN B 1 354 ? 16.031 -14.507 29.540 1.00 47.85 356 ASN B O 1
ATOM 5691 N N . MET B 1 355 ? 14.545 -14.306 27.856 1.00 56.44 357 MET B N 1
ATOM 5692 C CA . MET B 1 355 ? 14.784 -15.663 27.381 1.00 46.19 357 MET B CA 1
ATOM 5693 C C . MET B 1 355 ? 16.218 -15.893 26.919 1.00 35.74 357 MET B C 1
ATOM 5694 O O . MET B 1 355 ? 16.610 -17.051 26.748 1.00 47.93 357 MET B O 1
ATOM 5699 N N . PHE B 1 356 ? 17.015 -14.839 26.743 1.00 41.77 358 PHE B N 1
ATOM 5700 C CA . PHE B 1 356 ? 18.408 -14.979 26.342 1.00 40.90 358 PHE B CA 1
ATOM 5701 C C . PHE B 1 356 ? 19.390 -14.704 27.475 1.00 59.57 358 PHE B C 1
ATOM 5702 O O . PHE B 1 356 ? 20.605 -14.755 27.247 1.00 46.10 358 PHE B O 1
ATOM 5710 N N . SER B 1 357 ? 18.901 -14.426 28.687 1.00 54.08 359 SER B N 1
ATOM 5711 C CA . SER B 1 357 ? 19.785 -13.976 29.759 1.00 48.68 359 SER B CA 1
ATOM 5712 C C . SER B 1 357 ? 20.847 -15.015 30.100 1.00 44.46 359 SER B C 1
ATOM 5713 O O . SER B 1 357 ? 21.958 -14.654 30.502 1.00 44.68 359 SER B O 1
ATOM 5716 N N . ASP B 1 358 ? 20.534 -16.297 29.945 1.00 35.50 360 ASP B N 1
ATOM 5717 C CA . ASP B 1 358 ? 21.439 -17.377 30.314 1.00 42.83 360 ASP B CA 1
ATOM 5718 C C . ASP B 1 358 ? 22.357 -17.821 29.176 1.00 48.54 360 ASP B C 1
ATOM 5719 O O . ASP B 1 358 ? 22.967 -18.890 29.279 1.00 54.48 360 ASP B O 1
ATOM 5724 N N . ILE B 1 359 ? 22.462 -17.047 28.100 1.00 45.60 361 ILE B N 1
ATOM 5725 C CA . ILE B 1 359 ? 23.339 -17.375 26.979 1.00 38.86 361 ILE B CA 1
ATOM 5726 C C . ILE B 1 359 ? 24.631 -16.583 27.146 1.00 45.42 361 ILE B C 1
ATOM 5727 O O . ILE B 1 359 ? 24.645 -15.356 26.994 1.00 43.29 361 ILE B O 1
ATOM 5732 N N . ALA B 1 360 ? 25.724 -17.287 27.436 1.00 35.63 362 ALA B N 1
ATOM 5733 C CA . ALA B 1 360 ? 26.990 -16.625 27.723 1.00 34.87 362 ALA B CA 1
ATOM 5734 C C . ALA B 1 360 ? 27.444 -15.775 26.543 1.00 35.02 362 ALA B C 1
ATOM 5735 O O . ALA B 1 360 ? 27.567 -16.265 25.416 1.00 41.98 362 ALA B O 1
ATOM 5737 N N . GLY B 1 361 ? 27.696 -14.494 26.809 1.00 40.23 363 GLY B N 1
ATOM 5738 C CA . GLY B 1 361 ? 28.215 -13.579 25.811 1.00 34.97 363 GLY B CA 1
ATOM 5739 C C . GLY B 1 361 ? 27.215 -13.067 24.798 1.00 42.22 363 GLY B C 1
ATOM 5740 O O . GLY B 1 361 ? 27.600 -12.284 23.918 1.00 46.47 363 GLY B O 1
ATOM 5741 N N . PHE B 1 362 ? 25.952 -13.473 24.886 1.00 35.97 364 PHE B N 1
ATOM 5742 C CA . PHE B 1 362 ? 24.946 -12.996 23.945 1.00 44.88 364 PHE B CA 1
ATOM 5743 C C . PHE B 1 362 ? 24.825 -11.475 23.987 1.00 37.54 364 PHE B C 1
ATOM 5744 O O . PHE B 1 362 ? 24.783 -10.868 25.061 1.00 40.94 364 PHE B O 1
ATOM 5752 N N . GLN B 1 363 ? 24.752 -10.861 22.804 1.00 38.56 365 GLN B N 1
ATOM 5753 C CA . GLN B 1 363 ? 24.656 -9.407 22.641 1.00 31.51 365 GLN B CA 1
ATOM 5754 C C . GLN B 1 363 ? 23.314 -9.035 22.005 1.00 45.92 365 GLN B C 1
ATOM 5755 O O . GLN B 1 363 ? 23.198 -8.945 20.779 1.00 45.93 365 GLN B O 1
ATOM 5761 N N . LEU B 1 364 ? 22.308 -8.790 22.847 1.00 38.16 366 LEU B N 1
ATOM 5762 C CA . LEU B 1 364 ? 20.965 -8.494 22.353 1.00 34.22 366 LEU B CA 1
ATOM 5763 C C . LEU B 1 364 ? 20.956 -7.270 21.439 1.00 36.26 366 LEU B C 1
ATOM 5764 O O . LEU B 1 364 ? 20.425 -7.315 20.320 1.00 44.92 366 LEU B O 1
ATOM 5769 N N . ILE B 1 365 ? 21.525 -6.157 21.905 1.00 38.99 367 ILE B N 1
ATOM 5770 C CA . ILE B 1 365 ? 21.490 -4.925 21.120 1.00 40.59 367 ILE B CA 1
ATOM 5771 C C . ILE B 1 365 ? 22.148 -5.135 19.763 1.00 38.53 367 ILE B C 1
ATOM 5772 O O . ILE B 1 365 ? 21.691 -4.602 18.743 1.00 49.09 367 ILE B O 1
ATOM 5777 N N . SER B 1 366 ? 23.234 -5.908 19.726 1.00 46.90 368 SER B N 1
ATOM 5778 C CA . SER B 1 366 ? 23.901 -6.180 18.458 1.00 38.52 368 SER B CA 1
ATOM 5779 C C . SER B 1 366 ? 22.997 -6.974 17.521 1.00 35.21 368 SER B C 1
ATOM 5780 O O . SER B 1 366 ? 23.008 -6.758 16.304 1.00 34.48 368 SER B O 1
ATOM 5783 N N . VAL B 1 367 ? 2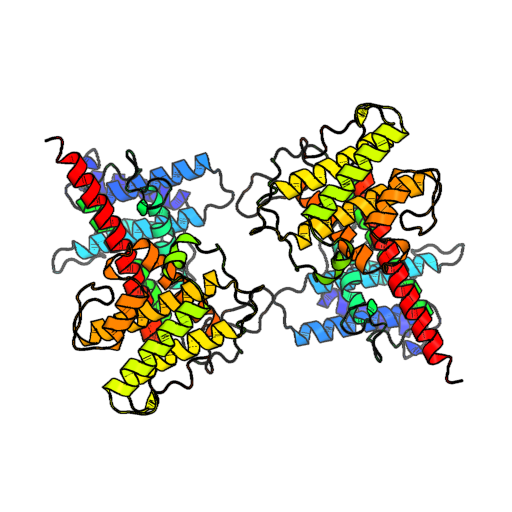2.200 -7.890 18.072 1.00 28.58 369 VAL B N 1
ATOM 5784 C CA . VAL B 1 367 ? 21.284 -8.671 17.247 1.00 39.34 369 VAL B CA 1
ATOM 5785 C C . VAL B 1 367 ? 20.185 -7.782 16.673 1.00 44.16 369 VAL B C 1
ATOM 5786 O O . VAL B 1 367 ? 19.870 -7.854 15.477 1.00 33.26 369 VAL B O 1
ATOM 5790 N N . LEU B 1 368 ? 19.597 -6.917 17.509 1.00 35.86 370 LEU B N 1
ATOM 5791 C CA . LEU B 1 368 ? 18.523 -6.055 17.019 1.00 34.07 370 LEU B CA 1
ATOM 5792 C C . LEU B 1 368 ? 19.050 -5.056 15.994 1.00 31.80 370 LEU B C 1
ATOM 5793 O O . LEU B 1 368 ? 18.373 -4.750 14.999 1.00 39.12 370 LEU B O 1
ATOM 5798 N N . THR B 1 369 ? 20.277 -4.575 16.200 1.00 35.66 371 THR B N 1
ATOM 5799 C CA . THR B 1 369 ? 20.906 -3.682 15.234 1.00 28.42 371 THR B CA 1
ATOM 5800 C C . THR B 1 369 ? 21.143 -4.395 13.909 1.00 38.11 371 THR B C 1
ATOM 5801 O O . THR B 1 369 ? 20.839 -3.858 12.834 1.00 38.16 371 THR B O 1
ATOM 5805 N N . LEU B 1 370 ? 21.686 -5.616 13.968 1.00 40.18 372 LEU B N 1
ATOM 5806 C CA . LEU B 1 370 ? 21.864 -6.401 12.752 1.00 40.99 372 LEU B CA 1
ATOM 5807 C C . LEU B 1 370 ? 20.538 -6.580 12.027 1.00 29.96 372 LEU B C 1
ATOM 5808 O O . LEU B 1 370 ? 20.469 -6.458 10.798 1.00 30.11 372 LEU B O 1
ATOM 5813 N N . ILE B 1 371 ? 19.469 -6.863 12.776 1.00 29.72 373 ILE B N 1
ATOM 5814 C CA . ILE B 1 371 ? 18.142 -6.953 12.173 1.00 31.36 373 ILE B CA 1
ATOM 5815 C C . ILE B 1 371 ? 17.842 -5.688 11.382 1.00 40.21 373 ILE B C 1
ATOM 5816 O O . ILE B 1 371 ? 17.424 -5.742 10.215 1.00 39.58 373 ILE B O 1
ATOM 5821 N N . GLN B 1 372 ? 18.075 -4.524 12.000 1.00 34.10 374 GLN B N 1
ATOM 5822 C CA . GLN B 1 372 ? 17.813 -3.270 11.297 1.00 32.83 374 GLN B CA 1
ATOM 5823 C C . GLN B 1 372 ? 18.626 -3.172 10.011 1.00 31.87 374 GLN B C 1
ATOM 5824 O O . GLN B 1 372 ? 18.111 -2.733 8.971 1.00 36.24 374 GLN B O 1
ATOM 5830 N N . ASN B 1 373 ? 19.890 -3.602 10.051 1.00 33.14 375 ASN B N 1
ATOM 5831 C CA . ASN B 1 373 ? 20.713 -3.557 8.844 1.00 36.98 375 ASN B CA 1
ATOM 5832 C C . ASN B 1 373 ? 20.149 -4.456 7.749 1.00 35.39 375 ASN B C 1
ATOM 5833 O O . ASN B 1 373 ? 20.139 -4.081 6.569 1.00 35.53 375 ASN B O 1
ATOM 5838 N N . MET B 1 374 ? 19.682 -5.651 8.118 1.00 34.49 376 MET B N 1
ATOM 5839 C CA . MET B 1 374 ? 19.191 -6.589 7.113 1.00 43.30 376 MET B CA 1
ATOM 5840 C C . MET B 1 374 ? 17.883 -6.101 6.500 1.00 35.07 376 MET B C 1
ATOM 5841 O O . MET B 1 374 ? 17.674 -6.226 5.287 1.00 29.00 376 MET B O 1
ATOM 5846 N N . ILE B 1 375 ? 17.000 -5.523 7.319 1.00 32.66 377 ILE B N 1
ATOM 5847 C CA . ILE B 1 375 ? 15.769 -4.951 6.782 1.00 35.01 377 ILE B CA 1
ATOM 5848 C C . ILE B 1 375 ? 16.091 -3.806 5.827 1.00 41.62 377 ILE B C 1
ATOM 5849 O O . ILE B 1 375 ? 15.525 -3.707 4.726 1.00 42.76 377 ILE B O 1
ATOM 5854 N N . LYS B 1 376 ? 17.018 -2.930 6.227 1.00 37.25 378 LYS B N 1
ATOM 5855 C CA . LYS B 1 376 ? 17.444 -1.852 5.339 1.00 40.21 378 LYS B CA 1
ATOM 5856 C C . LYS B 1 376 ? 17.932 -2.407 4.008 1.00 35.30 378 LYS B C 1
ATOM 5857 O O . LYS B 1 376 ? 17.560 -1.911 2.934 1.00 35.73 378 LYS B O 1
ATOM 5863 N N . THR B 1 377 ? 18.752 -3.459 4.059 1.00 41.07 379 THR B N 1
ATOM 5864 C CA . THR B 1 377 ? 19.288 -4.028 2.828 1.00 36.97 379 THR B CA 1
ATOM 5865 C C . THR B 1 377 ? 18.186 -4.627 1.961 1.00 39.01 379 THR B C 1
ATOM 5866 O O . THR B 1 377 ? 18.236 -4.521 0.733 1.00 38.18 379 THR B O 1
ATOM 5870 N N . CYS B 1 378 ? 17.202 -5.290 2.573 1.00 32.80 380 CYS B N 1
ATOM 5871 C CA . CYS B 1 378 ? 16.112 -5.858 1.785 1.00 35.48 380 CYS B CA 1
ATOM 5872 C C . CYS B 1 378 ? 15.312 -4.768 1.078 1.00 43.20 380 CYS B C 1
ATOM 5873 O O . CYS B 1 378 ? 15.074 -4.850 -0.134 1.00 34.83 380 CYS B O 1
ATOM 5876 N N . ARG B 1 379 ? 14.894 -3.730 1.814 1.00 37.73 381 ARG B N 1
ATOM 5877 C CA . ARG B 1 379 ? 14.134 -2.652 1.179 1.00 37.89 381 ARG B CA 1
ATOM 5878 C C . ARG B 1 379 ? 14.936 -2.000 0.058 1.00 41.23 381 ARG B C 1
ATOM 5879 O O . ARG B 1 379 ? 14.404 -1.731 -1.031 1.00 45.72 381 ARG B O 1
ATOM 5887 N N . THR B 1 380 ? 16.229 -1.767 0.295 1.00 39.57 382 THR B N 1
ATOM 5888 C CA . THR B 1 380 ? 17.054 -1.135 -0.726 1.00 40.52 382 THR B CA 1
ATOM 5889 C C . THR B 1 380 ? 17.204 -2.029 -1.949 1.00 40.25 382 THR B C 1
ATOM 5890 O O . THR B 1 380 ? 17.154 -1.547 -3.086 1.00 43.78 382 THR B O 1
ATOM 5894 N N . ASP B 1 381 ? 17.394 -3.334 -1.737 1.00 46.44 383 ASP B N 1
ATOM 5895 C CA . ASP B 1 381 ? 17.454 -4.270 -2.857 1.00 47.80 383 ASP B CA 1
ATOM 5896 C C . ASP B 1 381 ? 16.152 -4.270 -3.645 1.00 44.28 383 ASP B C 1
ATOM 5897 O O . ASP B 1 381 ? 16.163 -4.305 -4.881 1.00 43.38 383 ASP B O 1
ATOM 5902 N N . ALA B 1 382 ? 15.018 -4.237 -2.943 1.00 36.63 384 ALA B N 1
ATOM 5903 C CA . ALA B 1 382 ? 13.725 -4.201 -3.615 1.00 41.14 384 ALA B CA 1
ATOM 5904 C C . ALA B 1 382 ? 13.621 -2.983 -4.526 1.00 56.29 384 ALA B C 1
ATOM 5905 O O . ALA B 1 382 ? 13.396 -3.113 -5.737 1.00 51.75 384 ALA B O 1
ATOM 5907 N N . ILE B 1 383 ? 13.820 -1.783 -3.969 1.00 42.23 385 ILE B N 1
ATOM 5908 C CA . ILE B 1 383 ? 13.655 -0.591 -4.798 1.00 54.00 385 ILE B CA 1
ATOM 5909 C C . ILE B 1 383 ? 14.680 -0.577 -5.923 1.00 53.00 385 ILE B C 1
ATOM 5910 O O . ILE B 1 383 ? 14.381 -0.147 -7.045 1.00 55.60 385 ILE B O 1
ATOM 5915 N N . GLU B 1 384 ? 15.892 -1.070 -5.656 1.00 54.64 386 GLU B N 1
ATOM 5916 C CA . GLU B 1 384 ? 16.918 -1.117 -6.692 1.00 55.37 386 GLU B CA 1
ATOM 5917 C C . GLU B 1 384 ? 16.475 -2.006 -7.848 1.00 61.83 386 GLU B C 1
ATOM 5918 O O . GLU B 1 384 ? 16.654 -1.654 -9.023 1.00 64.78 386 GLU B O 1
ATOM 5924 N N . ALA B 1 385 ? 15.868 -3.154 -7.532 1.00 64.97 387 ALA B N 1
ATOM 5925 C CA . ALA B 1 385 ? 15.380 -4.049 -8.576 1.00 68.42 387 ALA B CA 1
ATOM 5926 C C . ALA B 1 385 ? 14.220 -3.425 -9.341 1.00 66.28 387 ALA B C 1
ATOM 5927 O O . ALA B 1 385 ? 14.145 -3.538 -10.571 1.00 52.84 387 ALA B O 1
ATOM 5929 N N . CYS B 1 386 ? 13.307 -2.755 -8.633 1.00 66.22 388 CYS B N 1
ATOM 5930 C CA . CYS B 1 386 ? 12.165 -2.147 -9.306 1.00 52.24 388 CYS B CA 1
ATOM 5931 C C . CYS B 1 386 ? 12.605 -1.050 -10.268 1.00 76.28 388 CYS B C 1
ATOM 5932 O O . CYS B 1 386 ? 12.124 -0.989 -11.405 1.00 73.75 388 CYS B O 1
ATOM 5935 N N . VAL B 1 387 ? 13.520 -0.176 -9.839 1.00 68.38 389 VAL B N 1
ATOM 5936 C CA . VAL B 1 387 ? 13.941 0.901 -10.731 1.00 59.50 389 VAL B CA 1
ATOM 5937 C C . VAL B 1 387 ? 14.818 0.370 -11.858 1.00 73.72 389 VAL B C 1
ATOM 5938 O O . VAL B 1 387 ? 14.814 0.925 -12.964 1.00 77.24 389 VAL B O 1
ATOM 5942 N N . THR B 1 388 ? 15.583 -0.698 -11.617 1.00 63.41 390 THR B N 1
ATOM 5943 C CA . THR B 1 388 ? 16.334 -1.295 -12.717 1.00 68.35 390 THR B CA 1
ATOM 5944 C C . THR B 1 388 ? 15.392 -1.871 -13.769 1.00 76.06 390 THR B C 1
ATOM 5945 O O . THR B 1 388 ? 15.532 -1.599 -14.970 1.00 83.05 390 THR B O 1
ATOM 5949 N N . LYS B 1 389 ? 14.395 -2.642 -13.327 1.00 65.49 391 LYS B N 1
ATOM 5950 C CA . LYS B 1 389 ? 13.457 -3.251 -14.265 1.00 84.23 391 LYS B CA 1
ATOM 5951 C C . LYS B 1 389 ? 12.654 -2.193 -15.009 1.00 85.04 391 LYS B C 1
ATOM 5952 O O . LYS B 1 389 ? 12.529 -2.244 -16.236 1.00 94.94 391 LYS B O 1
ATOM 5958 N N . ARG B 1 390 ? 12.089 -1.229 -14.279 1.00 84.87 392 ARG B N 1
ATOM 5959 C CA . ARG B 1 390 ? 11.305 -0.180 -14.923 1.00 87.62 392 ARG B CA 1
ATOM 5960 C C . ARG B 1 390 ? 12.160 0.646 -15.876 1.00 91.57 392 ARG B C 1
ATOM 5961 O O . ARG B 1 390 ? 11.692 1.048 -16.949 1.00 98.53 392 ARG B O 1
ATOM 5969 N N . LYS B 1 391 ? 13.413 0.916 -15.504 1.00 85.06 393 LYS B N 1
ATOM 5970 C CA . LYS B 1 391 ? 14.290 1.671 -16.393 1.00 84.90 393 LYS B CA 1
ATOM 5971 C C . LYS B 1 391 ? 14.561 0.898 -17.676 1.00 96.49 393 LYS B C 1
ATOM 5972 O O . LYS B 1 391 ? 14.632 1.486 -18.761 1.00 108.79 393 LYS B O 1
ATOM 5974 N N . GLU B 1 392 ? 14.715 -0.425 -17.574 1.00 94.41 394 GLU B N 1
ATOM 5975 C CA . GLU B 1 392 ? 14.914 -1.226 -18.778 1.00 96.32 394 GLU B CA 1
ATOM 5976 C C . GLU B 1 392 ? 13.625 -1.388 -19.581 1.00 102.45 394 GLU B C 1
ATOM 5977 O O . GLU B 1 392 ? 13.683 -1.613 -20.795 1.00 111.77 394 GLU B O 1
ATOM 5983 N N . GLU B 1 393 ? 12.461 -1.290 -18.931 1.00 98.74 395 GLU B N 1
ATOM 5984 C CA . GLU B 1 393 ? 11.197 -1.329 -19.663 1.00 101.58 395 GLU B CA 1
ATOM 5985 C C . GLU B 1 393 ? 11.009 -0.074 -20.507 1.00 110.05 395 GLU B C 1
ATOM 5986 O O . GLU B 1 393 ? 10.529 -0.149 -21.644 1.00 110.79 395 GLU B O 1
ATOM 5992 N N . LEU B 1 394 ? 11.385 1.087 -19.970 1.00 111.32 396 LEU B N 1
ATOM 5993 C CA . LEU B 1 394 ? 11.295 2.341 -20.706 1.00 110.31 396 LEU B CA 1
ATOM 5994 C C . LEU B 1 394 ? 12.442 2.522 -21.689 1.00 120.55 396 LEU B C 1
ATOM 5995 O O . LEU B 1 394 ? 12.394 3.442 -22.513 1.00 130.16 396 LEU B O 1
ATOM 6000 N N . GLU B 1 395 ? 13.469 1.675 -21.615 1.00 120.21 397 GLU B N 1
ATOM 6001 C CA . GLU B 1 395 ? 14.561 1.679 -22.578 1.00 125.97 397 GLU B CA 1
ATOM 6002 C C . GLU B 1 395 ? 14.283 0.821 -23.803 1.00 131.53 397 GLU B C 1
ATOM 6003 O O . GLU B 1 395 ? 14.940 1.008 -24.835 1.00 134.78 397 GLU B O 1
ATOM 6009 N N . ALA B 1 396 ? 13.325 -0.107 -23.721 1.00 129.75 398 ALA B N 1
ATOM 6010 C CA . ALA B 1 396 ? 12.975 -0.986 -24.831 1.00 133.27 398 ALA B CA 1
ATOM 6011 C C . ALA B 1 396 ? 11.992 -0.347 -25.807 1.00 134.60 398 ALA B C 1
ATOM 6012 O O . ALA B 1 396 ? 11.182 -1.059 -26.417 1.00 120.29 398 ALA B O 1
ATOM 6014 N N . LEU B 1 397 ? 12.035 0.974 -25.971 1.00 137.57 399 LEU B N 1
ATOM 6015 C CA . LEU B 1 397 ? 11.221 1.645 -26.981 1.00 146.07 399 LEU B CA 1
ATOM 6016 C C . LEU B 1 397 ? 11.973 2.692 -27.789 1.00 148.52 399 LEU B C 1
ATOM 6017 O O . LEU B 1 397 ? 11.522 3.023 -28.891 1.00 145.45 399 LEU B O 1
ATOM 6022 N N . LYS B 1 398 ? 13.092 3.223 -27.303 1.00 146.27 400 LYS B N 1
ATOM 6023 C CA . LYS B 1 398 ? 13.867 4.207 -28.047 1.00 144.93 400 LYS B CA 1
ATOM 6024 C C . LYS B 1 398 ? 14.797 3.526 -29.047 1.00 148.05 400 LYS B C 1
ATOM 6025 O O . LYS B 1 398 ? 15.817 2.949 -28.665 1.00 148.95 400 LYS B O 1
#

Secondary structure (DSSP, 8-state):
-PPPPPHHHHHHHHHHHHHHHHHHHT-SSGGGSPTTHHHHHHHHHHHHHHHHHHHHHH--S--HHHHHHHHHHHHHHHHHHHHTPPTT--GGG-HHHHHHHHHHT--SS----HHHHHHHHHHHHHHGGGGBGGG-GGG-B-SS-TTTTS-HHHHHHHHHHHHHHHHHHHHHHHHT--S-B-SPP-GGG---SSPPPHHHHHTT--HHHHHHHHHHHHHHHHHHTT-SSGGGS-HHHHHHHHHHHHHHHHHHHS-TTTS-HHHHHHHHHHHHHHHHHHHHHHTTS-TT-----TT-HHHHHHHHHHTTTTS-HHHHHHHHHHHHHHHHHHHEE---SS--S--S-EEBSS-TTTTSTT--HHHHHHHHHHHHHHHHHHHHHHHHHHHHHHHHTT-/-PPPPPHHHHHHHHHHHHHHHHHHHT-SSGGGSPTTHHHHHHHHHHHHHHHHHHHHHH--S--HHHHHHHHHHHHHHHHHHHHT--SS--GGG-HHHHHHHHHHT-BTTB---HHHHHHHHHHHHHHGGGGBGGG-GGG-B-SS-TTTTS-HHHHHHHHHHHHHHHHHHHHHHHHT--S-B-SPP-GGG---SS---GGGGGGG--HHHHHHHHHHHHHHHHHHHT-SSGGGS-HHHHHHHHHHHHHHHHHHHS-TTTS-HHHHHHHHHHHHHHHHHHHHHHTTS-TT-----TT-HHHHHHHHHHTGGGS-HHHHHHHHHHHHHHHHHHHEE---SS--S--S-EEBSS-TTTTSTT--HHHHHHHHHHHHHHHHHHHHHHHHHHHHHHHHTT-

Nearest PDB structures (foldseek):
  5jg4-assembly1_A  TM=1.003E+00  e=7.235E-56  Legionella pneumophila
  5es2-assembly2_B  TM=9.972E-01  e=1.644E-52  Legionella pneumophila subsp. pneumophila str. Philadelphia 1
  5es2-assembly1_A  TM=9.912E-01  e=1.572E-52  Legionella pneumophila subsp. pneumophila str. Philadelphia 1
  5fia-assembly1_A  TM=9.938E-01  e=4.773E-52  Legionella pneumophila subsp. pneumophila str. Philadelphia 1
  4hfv-assembly1_A-2  TM=7.651E-01  e=2.004E-05  Legionella pneumophila subsp. pneumophila str. Philadelphia 1